Protein AF-0000000080647883 (afdb_homodimer)

Radius of gyration: 35.77 Å; Cα contacts (8 Å, |Δi|>4): 1748; chains: 2; bounding box: 55×111×70 Å

Foldseek 3Di:
DEEEEEAQAEPPRDDDDRHVQVHLLCQLLLVVVYAYEYQYAACPPDDQWDDDSRYIYGHHHFDFPCVVCVVPDDPLLVVVVVVNVVVRRLLRSLVVSLVVCVVPDDGQEYEYEALSNQNNQVCCCPVVVHAYEYEDADAQVLVDPDRDVVSNVSRLVSLVRHLAYEYAAPLVLVVNVVVPRDSVRYHYFHAADDLVLLALVNADPVLLVVVCVVLVADPPAAEEEEADAPDVQQLLVLQLVLVVVLCVLVVRYAYEHEEYYDCLVVNVVSQVVVPSSYHYHHDDDDSNRVSSRLLNHLEYEGAGNAHRAPVVLLSNLSHLFAYEYEDDRRDNSPVLAADPVDPQGQAHYFHSVHSNRSSVRVCVLVVDSVSRNSSSPSSSVCSVVRRHSSRSNVVVVVVSVVSSVVVD/DEEEEEAQAEPPRDDDDSHVQVHLLCQLLLVVVYAYEYQYAACPPDDQWDDDSRYIYGHHHFDFPCVVCVVPDDPLLVVVVVVNVVVRRLLRSLVVSLVVCVVPDDGQEYEYEALSNQNNQVCCCPVVVHAYEYEDADAQVLVDPDRDVVSNVSRLVSLVRHLAYEYAAPLVLVVNVVVPRDSVRYHYFHAAADLVLLALVLADPVLLVVVCVVLVADPPAAEEEEADAPDVQQLLVLQLVLVVVLCVLVVRYAYEHEEYYDCLVVSVVSQVVVPSSYDYHHDDDDSNRVSSRLLNHLEYEGAGNAHRAPRVLLSNLSHLFAYEYEDDRRDNSPVLAADPVDPQGQAHYFHSVHSNRSSVRVCVLVVDSVSRNSSSPSSSVVSVVRHHSSRSSVVVVVVSVVSSVVVD

pLDDT: mean 95.46, std 4.2, range [63.97, 98.81]

Solvent-accessible surface area (backbone atoms only — not comparable to full-atom values): 40647 Å² total; per-residue (Å²): 95,38,36,37,36,24,30,67,34,40,80,91,48,58,88,51,69,63,12,54,45,48,47,51,44,51,53,41,35,22,73,71,67,27,38,36,34,38,35,28,60,31,82,72,83,60,72,46,67,46,75,57,88,49,35,33,39,36,34,33,54,48,61,42,38,59,79,54,45,55,58,45,39,20,71,70,44,64,66,46,54,74,52,38,58,53,50,37,33,47,53,30,19,26,48,51,38,37,53,51,47,66,74,70,46,88,53,60,32,30,32,11,42,30,68,74,10,31,32,22,29,53,21,35,27,72,74,69,66,24,49,27,34,35,33,42,67,62,50,50,68,72,68,36,98,75,51,56,65,46,59,43,47,42,43,53,49,44,60,67,70,29,69,32,29,38,26,36,19,71,39,43,48,51,51,44,37,73,72,66,44,62,62,90,46,54,43,70,44,47,63,50,43,55,60,82,69,40,26,66,85,65,58,53,68,68,59,45,51,48,49,28,61,74,68,71,52,59,88,82,44,44,32,33,33,31,74,49,59,31,41,80,40,41,17,60,64,38,50,60,65,11,42,65,63,34,37,71,78,36,73,50,46,31,39,39,40,34,37,50,53,87,40,46,68,60,52,52,55,55,27,58,74,52,72,68,36,37,46,82,39,66,66,86,66,52,72,70,55,42,50,42,52,53,64,60,29,62,31,34,48,48,28,18,52,42,27,42,35,46,67,61,56,50,50,30,12,33,41,38,25,20,36,34,28,10,55,38,86,41,22,16,36,49,75,72,41,34,32,74,88,46,98,66,27,14,28,33,70,27,49,35,89,32,28,67,44,45,22,50,44,51,45,61,49,68,73,34,70,66,58,33,52,50,14,0,52,40,22,22,56,48,24,74,72,63,34,21,43,69,56,26,31,54,54,45,49,52,50,52,51,53,48,53,60,70,73,106,96,40,36,37,35,26,29,67,34,38,80,91,49,59,88,51,68,62,12,54,46,48,48,50,44,51,52,43,36,21,74,72,67,27,36,37,33,38,36,28,60,32,85,71,84,61,70,46,68,48,76,57,87,51,35,33,39,37,33,35,54,49,60,40,39,60,80,52,44,55,60,42,41,20,71,70,47,64,66,45,56,74,52,38,58,53,50,38,35,45,52,31,19,26,47,51,38,37,52,49,47,66,75,70,45,87,55,61,31,28,32,11,42,31,70,73,10,32,31,24,28,53,22,35,27,72,73,70,66,26,48,27,36,34,34,42,67,62,52,50,67,70,69,37,96,74,51,56,66,47,57,43,49,44,42,52,50,44,60,67,70,29,70,32,30,38,26,36,19,72,40,42,47,50,52,44,38,73,72,67,4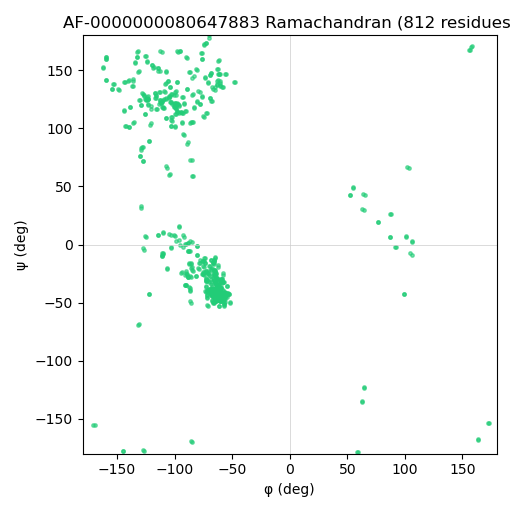5,60,62,92,45,52,44,69,43,49,64,49,43,56,63,83,69,39,27,64,84,66,57,53,68,68,58,44,51,50,49,28,60,75,67,71,53,57,90,83,44,43,32,34,33,29,73,49,60,30,40,80,41,40,16,59,62,38,51,59,64,11,42,64,63,34,38,71,79,36,72,51,45,31,38,40,40,35,36,51,51,87,39,46,67,62,52,52,55,55,27,60,73,53,73,70,35,36,44,81,38,65,66,86,67,53,72,69,54,43,51,42,51,53,64,62,28,62,30,34,47,48,26,19,53,42,27,42,36,49,67,60,54,48,51,32,12,32,40,38,24,18,34,33,27,9,52,38,84,41,22,15,37,50,76,73,41,35,34,74,87,44,97,67,29,14,29,32,69,26,50,33,89,33,27,66,43,45,22,49,43,50,45,61,48,68,73,34,69,67,56,32,50,50,16,1,50,40,23,22,56,48,23,74,72,64,34,20,42,69,56,27,28,53,54,46,50,53,51,52,51,51,48,54,60,70,73,104

Structure (mmCIF, N/CA/C/O backbone):
data_AF-0000000080647883-model_v1
#
loop_
_entity.id
_entity.type
_entity.pdbx_description
1 polymer 'Glycosyl transferase, group 1'
#
loop_
_atom_site.group_PDB
_atom_site.id
_atom_site.type_symbol
_atom_site.label_atom_id
_atom_site.label_alt_id
_atom_site.label_comp_id
_atom_site.label_asym_id
_atom_site.label_entity_id
_atom_site.label_seq_id
_atom_site.pdbx_PDB_ins_code
_atom_site.Cartn_x
_atom_site.Cartn_y
_atom_site.Cartn_z
_atom_site.occupancy
_atom_site.B_iso_or_equiv
_atom_site.auth_seq_id
_atom_site.auth_comp_id
_atom_site.auth_asym_id
_atom_site.auth_atom_id
_atom_site.pdbx_PDB_model_num
ATOM 1 N N . MET A 1 1 ? 20.969 -20.359 5.316 1 95.94 1 MET A N 1
ATOM 2 C CA . MET A 1 1 ? 20.438 -19.062 4.922 1 95.94 1 MET A CA 1
ATOM 3 C C . MET A 1 1 ? 19.016 -18.859 5.453 1 95.94 1 MET A C 1
ATOM 5 O O . MET A 1 1 ? 18.281 -19.828 5.629 1 95.94 1 MET A O 1
ATOM 9 N N . LYS A 1 2 ? 18.719 -17.719 5.812 1 97.31 2 LYS A N 1
ATOM 10 C CA . LYS A 1 2 ? 17.328 -17.312 6.078 1 97.31 2 LYS A CA 1
ATOM 11 C C . LYS A 1 2 ? 16.688 -16.703 4.84 1 97.31 2 LYS A C 1
ATOM 13 O O . LYS A 1 2 ? 17.094 -15.617 4.406 1 97.31 2 LYS A O 1
ATOM 18 N N . ILE A 1 3 ? 15.695 -17.391 4.285 1 98.5 3 ILE A N 1
ATOM 19 C CA . ILE A 1 3 ? 15.164 -17.031 2.975 1 98.5 3 ILE A CA 1
ATOM 20 C C . ILE A 1 3 ? 13.703 -16.625 3.107 1 98.5 3 ILE A C 1
ATOM 22 O O . ILE A 1 3 ? 12.906 -17.328 3.734 1 98.5 3 ILE A O 1
ATOM 26 N N . ALA A 1 4 ? 13.344 -15.469 2.535 1 98.5 4 ALA A N 1
ATOM 27 C CA . ALA A 1 4 ? 11.969 -14.984 2.523 1 98.5 4 ALA A CA 1
ATOM 28 C C . ALA A 1 4 ? 11.297 -15.273 1.183 1 98.5 4 ALA A C 1
ATOM 30 O O . ALA A 1 4 ? 11.727 -14.758 0.145 1 98.5 4 ALA A O 1
ATOM 31 N N . TYR A 1 5 ? 10.273 -16.047 1.249 1 98.25 5 TYR A N 1
ATOM 32 C CA . TYR A 1 5 ? 9.492 -16.359 0.055 1 98.25 5 TYR A CA 1
ATOM 33 C C . TYR A 1 5 ? 8.234 -15.5 -0.009 1 98.25 5 TYR A C 1
ATOM 35 O O . TYR A 1 5 ? 7.426 -15.5 0.924 1 98.25 5 TYR A O 1
ATOM 43 N N . TYR A 1 6 ? 8.094 -14.766 -1.037 1 98.12 6 TYR A N 1
ATOM 44 C CA . TYR A 1 6 ? 6.816 -14.133 -1.368 1 98.12 6 TYR A CA 1
ATOM 45 C C . TYR A 1 6 ? 6.016 -15 -2.334 1 98.12 6 TYR A C 1
ATOM 47 O O . TYR A 1 6 ? 6.289 -15.008 -3.537 1 98.12 6 TYR A O 1
ATOM 55 N N . SER A 1 7 ? 4.984 -15.641 -1.795 1 96.81 7 SER A N 1
ATOM 56 C CA . SER A 1 7 ? 4.18 -16.562 -2.59 1 96.81 7 SER A CA 1
ATOM 57 C C . SER A 1 7 ? 2.693 -16.406 -2.279 1 96.81 7 SER A C 1
ATOM 59 O O . SER A 1 7 ? 2.258 -16.688 -1.161 1 96.81 7 SER A O 1
ATOM 61 N N . LEU A 1 8 ? 1.992 -16.047 -3.295 1 94.81 8 LEU A N 1
ATOM 62 C CA . LEU A 1 8 ? 0.555 -15.898 -3.098 1 94.81 8 LEU A CA 1
ATOM 63 C C . LEU A 1 8 ? -0.084 -17.234 -2.715 1 94.81 8 LEU A C 1
ATOM 65 O O . LEU A 1 8 ? -1.057 -17.266 -1.957 1 94.81 8 LEU A O 1
ATOM 69 N N . GLU A 1 9 ? 0.428 -18.312 -3.254 1 91.06 9 GLU A N 1
ATOM 70 C CA . GLU A 1 9 ? -0.097 -19.641 -2.984 1 91.06 9 GLU A CA 1
ATOM 71 C C . GLU A 1 9 ? 0.803 -20.406 -2.016 1 91.06 9 GLU A C 1
ATOM 73 O O . GLU A 1 9 ? 2.012 -20.516 -2.234 1 91.06 9 GLU A O 1
ATOM 78 N N . PHE A 1 10 ? 0.209 -20.891 -1.009 1 91.88 10 PHE A N 1
ATOM 79 C CA . PHE A 1 10 ? 0.833 -21.781 -0.035 1 91.88 10 PHE A CA 1
ATOM 80 C C . PHE A 1 10 ? -0.221 -22.562 0.73 1 91.88 10 PHE A C 1
ATOM 82 O O . PHE A 1 10 ? -1.3 -22.047 1.027 1 91.88 10 PHE A O 1
ATOM 89 N N . PRO A 1 11 ? 0.106 -23.844 0.989 1 86.5 11 PRO A N 1
ATOM 90 C CA . PRO A 1 11 ? -0.912 -24.625 1.697 1 86.5 11 PRO A CA 1
ATOM 91 C C . PRO A 1 11 ? -1.475 -23.891 2.914 1 86.5 11 PRO A C 1
ATOM 93 O O . PRO A 1 11 ? -0.731 -23.219 3.635 1 86.5 11 PRO A O 1
ATOM 96 N N . PRO A 1 12 ? -2.744 -24.016 3.088 1 85.75 12 PRO A N 1
ATOM 97 C CA . PRO A 1 12 ? -3.715 -24.891 2.428 1 85.75 12 PRO A CA 1
ATOM 98 C C . PRO A 1 12 ? -4.312 -24.266 1.168 1 85.75 12 PRO A C 1
ATOM 100 O O . PRO A 1 12 ? -5.145 -24.891 0.502 1 85.75 12 PRO A O 1
ATOM 103 N N . ARG A 1 13 ? -3.918 -23.109 0.801 1 80.81 13 ARG A N 1
ATOM 104 C CA . ARG A 1 13 ? -4.438 -22.453 -0.391 1 80.81 13 ARG A CA 1
ATOM 105 C C . ARG A 1 13 ? -3.572 -22.75 -1.608 1 80.81 13 ARG A C 1
ATOM 107 O O . ARG A 1 13 ? -2.557 -22.094 -1.838 1 80.81 13 ARG A O 1
ATOM 114 N N . ILE A 1 14 ? -3.949 -23.703 -2.316 1 76.38 14 ILE A N 1
ATOM 115 C CA . ILE A 1 14 ? -3.246 -24.094 -3.531 1 76.38 14 ILE A CA 1
ATOM 116 C C . ILE A 1 14 ? -4.207 -24.062 -4.719 1 76.38 14 ILE A C 1
ATOM 118 O O . ILE A 1 14 ? -5.238 -24.734 -4.715 1 76.38 14 ILE A O 1
ATOM 122 N N . PHE A 1 15 ? -3.844 -23.25 -5.684 1 73.88 15 PHE A N 1
ATOM 123 C CA . PHE A 1 15 ? -4.691 -23.094 -6.859 1 73.88 15 PHE A CA 1
ATOM 124 C C . PHE A 1 15 ? -4.07 -23.797 -8.062 1 73.88 15 PHE A C 1
ATOM 126 O O . PHE A 1 15 ? -4.77 -24.109 -9.039 1 73.88 15 PHE A O 1
ATOM 133 N N . GLY A 1 16 ? -2.795 -24 -7.969 1 77.69 16 GLY A N 1
ATOM 134 C CA . GLY A 1 16 ? -2.111 -24.531 -9.133 1 77.69 16 GLY A CA 1
ATOM 135 C C . GLY A 1 16 ? -0.684 -24.969 -8.844 1 77.69 16 GLY A C 1
ATOM 136 O O . GLY A 1 16 ? -0.372 -25.391 -7.734 1 77.69 16 GLY A O 1
ATOM 137 N N . GLY A 1 17 ? 0.055 -24.953 -9.875 1 83.69 17 GLY A N 1
ATOM 138 C CA . GLY A 1 17 ? 1.419 -25.453 -9.828 1 83.69 17 GLY A CA 1
ATOM 139 C C . GLY A 1 17 ? 2.314 -24.672 -8.898 1 83.69 17 GLY A C 1
ATOM 140 O O . GLY A 1 17 ? 3.234 -25.219 -8.289 1 83.69 17 GLY A O 1
ATOM 141 N N . LEU A 1 18 ? 1.983 -23.375 -8.773 1 87.69 18 LEU A N 1
ATOM 142 C CA . LEU A 1 18 ? 2.803 -22.531 -7.918 1 87.69 18 LEU A CA 1
ATOM 143 C C . LEU A 1 18 ? 2.709 -22.969 -6.461 1 87.69 18 LEU A C 1
ATOM 145 O O . LEU A 1 18 ? 3.711 -22.969 -5.742 1 87.69 18 LEU A O 1
ATOM 149 N N . GLY A 1 19 ? 1.517 -23.281 -6.035 1 89 19 GLY A N 1
ATOM 150 C CA . GLY A 1 19 ? 1.345 -23.766 -4.676 1 89 19 GLY A CA 1
ATOM 151 C C . GLY A 1 19 ? 2.074 -25.062 -4.406 1 89 19 GLY A C 1
ATOM 152 O O . GLY A 1 19 ? 2.676 -25.25 -3.346 1 89 19 GLY A O 1
ATOM 153 N N . VAL A 1 20 ? 2.021 -25.969 -5.375 1 86.56 20 VAL A N 1
ATOM 154 C CA . VAL A 1 20 ? 2.717 -27.25 -5.273 1 86.56 20 VAL A CA 1
ATOM 155 C C . VAL A 1 20 ? 4.223 -27.016 -5.188 1 86.56 20 VAL A C 1
ATOM 157 O O . VAL A 1 20 ? 4.906 -27.609 -4.348 1 86.56 20 VAL A O 1
ATOM 160 N N . TYR A 1 21 ? 4.625 -26.125 -6.039 1 92.88 21 TYR A N 1
ATOM 161 C CA . TYR A 1 21 ? 6.047 -25.797 -6.031 1 92.88 21 TYR A CA 1
ATOM 162 C C . TYR A 1 21 ? 6.461 -25.219 -4.688 1 92.88 21 TYR A C 1
ATOM 164 O O . TYR A 1 21 ? 7.43 -25.672 -4.078 1 92.88 21 TYR A O 1
ATOM 172 N N . ALA A 1 22 ? 5.75 -24.203 -4.266 1 93.81 22 ALA A N 1
ATOM 173 C CA . ALA A 1 22 ? 6.094 -23.516 -3.025 1 93.81 22 ALA A CA 1
ATOM 174 C C . ALA A 1 22 ? 6.137 -24.484 -1.849 1 93.81 22 ALA A C 1
ATOM 176 O O . ALA A 1 22 ? 7.043 -24.422 -1.013 1 93.81 22 ALA A O 1
ATOM 177 N N . ASP A 1 23 ? 5.203 -25.375 -1.818 1 91.94 23 ASP A N 1
ATOM 178 C CA . ASP A 1 23 ? 5.125 -26.359 -0.746 1 91.94 23 ASP A CA 1
ATOM 179 C C . ASP A 1 23 ? 6.316 -27.312 -0.797 1 91.94 23 ASP A C 1
ATOM 181 O O . ASP A 1 23 ? 7.031 -27.484 0.194 1 91.94 23 ASP A O 1
ATOM 185 N N . SER A 1 24 ? 6.594 -27.859 -1.906 1 93.25 24 SER A N 1
ATOM 186 C CA . SER A 1 24 ? 7.602 -28.906 -2.061 1 93.25 24 SER A CA 1
ATOM 187 C C . SER A 1 24 ? 9.008 -28.344 -1.921 1 93.25 24 SER A C 1
ATOM 189 O O . SER A 1 24 ? 9.844 -28.906 -1.21 1 93.25 24 SER A O 1
ATOM 191 N N . ILE A 1 25 ? 9.203 -27.234 -2.578 1 96.06 25 ILE A N 1
ATOM 192 C CA . ILE A 1 25 ? 10.547 -26.672 -2.592 1 96.06 25 ILE A CA 1
ATOM 193 C C . ILE A 1 25 ? 10.922 -26.188 -1.192 1 96.06 25 ILE A C 1
ATOM 195 O O . ILE A 1 25 ? 12.078 -26.328 -0.772 1 96.06 25 ILE A O 1
ATOM 199 N N . SER A 1 26 ? 9.969 -25.562 -0.48 1 96.62 26 SER A N 1
ATOM 200 C CA . SER A 1 26 ? 10.234 -25.094 0.874 1 96.62 26 SER A CA 1
ATOM 201 C C . SER A 1 26 ? 10.609 -26.25 1.799 1 96.62 26 SER A C 1
ATOM 203 O O . SER A 1 26 ? 11.539 -26.125 2.594 1 96.62 26 SER A O 1
ATOM 205 N N . LYS A 1 27 ? 9.938 -27.375 1.676 1 95.56 27 LYS A N 1
ATOM 206 C CA . LYS A 1 27 ? 10.203 -28.547 2.508 1 95.56 27 LYS A CA 1
ATOM 207 C C . LYS A 1 27 ? 11.586 -29.109 2.221 1 95.56 27 LYS A C 1
ATOM 209 O O . LYS A 1 27 ? 12.336 -29.438 3.146 1 95.56 27 LYS A O 1
ATOM 214 N N . GLU A 1 28 ? 11.867 -29.203 0.955 1 96.5 28 GLU A N 1
ATOM 215 C CA . GLU A 1 28 ? 13.156 -29.766 0.562 1 96.5 28 GLU A CA 1
ATOM 216 C C . GLU A 1 28 ? 14.305 -28.859 1.006 1 96.5 28 GLU A C 1
ATOM 218 O O . GLU A 1 28 ? 15.336 -29.344 1.482 1 96.5 28 GLU A O 1
ATOM 223 N N . LEU A 1 29 ? 14.164 -27.531 0.834 1 97.69 29 LEU A N 1
ATOM 224 C CA . LEU A 1 29 ? 15.203 -26.594 1.242 1 97.69 29 LEU A CA 1
ATOM 225 C C . LEU A 1 29 ? 15.383 -26.609 2.756 1 97.69 29 LEU A C 1
ATOM 227 O O . LEU A 1 29 ? 16.516 -26.516 3.25 1 97.69 29 LEU A O 1
ATOM 231 N N . ALA A 1 30 ? 14.266 -26.719 3.465 1 97.5 30 ALA A N 1
ATOM 232 C CA . ALA A 1 30 ? 14.352 -26.844 4.918 1 97.5 30 ALA A CA 1
ATOM 233 C C . ALA A 1 30 ? 15.125 -28.094 5.32 1 97.5 30 ALA A C 1
ATOM 235 O O . ALA A 1 30 ? 15.922 -28.062 6.262 1 97.5 30 ALA A O 1
ATOM 236 N N . SER A 1 31 ? 14.891 -29.172 4.625 1 96.12 31 SER A N 1
ATOM 237 C CA . SER A 1 31 ? 15.578 -30.422 4.898 1 96.12 31 SER A CA 1
ATOM 238 C C . SER A 1 31 ? 17.078 -30.297 4.629 1 96.12 31 SER A C 1
ATOM 240 O O . SER A 1 31 ? 17.875 -31.047 5.195 1 96.12 31 SER A O 1
ATOM 242 N N . LEU A 1 32 ? 17.391 -29.391 3.752 1 97.12 32 LEU A N 1
ATOM 243 C CA . LEU A 1 32 ? 18.797 -29.125 3.443 1 97.12 32 LEU A CA 1
ATOM 244 C C . LEU A 1 32 ? 19.406 -28.141 4.434 1 97.12 32 LEU A C 1
ATOM 246 O O . LEU A 1 32 ? 20.5 -27.641 4.219 1 97.12 32 LEU A O 1
ATOM 250 N N . GLY A 1 33 ? 18.641 -27.703 5.434 1 97.12 33 GLY A N 1
ATOM 251 C CA . GLY A 1 33 ? 19.172 -26.906 6.527 1 97.12 33 GLY A CA 1
ATOM 252 C C . GLY A 1 33 ? 18.875 -25.422 6.387 1 97.12 33 GLY A C 1
ATOM 253 O O . GLY A 1 33 ? 19.375 -24.609 7.152 1 97.12 33 GLY A O 1
ATOM 254 N N . GLN A 1 34 ? 18.062 -25 5.414 1 97.81 34 GLN A N 1
ATOM 255 C CA . GLN A 1 34 ? 17.703 -23.594 5.23 1 97.81 34 GLN A CA 1
ATOM 256 C C . GLN A 1 34 ? 16.5 -23.219 6.078 1 97.81 34 GLN A C 1
ATOM 258 O O . GLN A 1 34 ? 15.68 -24.062 6.418 1 97.81 34 GLN A O 1
ATOM 263 N N . GLU A 1 35 ? 16.469 -22.016 6.488 1 97.94 35 GLU A N 1
ATOM 264 C CA . GLU A 1 35 ? 15.289 -21.453 7.152 1 97.94 35 GLU A CA 1
ATOM 265 C C . GLU A 1 35 ? 14.414 -20.688 6.164 1 97.94 35 GLU A C 1
ATOM 267 O O . GLU A 1 35 ? 14.844 -19.672 5.605 1 97.94 35 GLU A O 1
ATOM 272 N N . ILE A 1 36 ? 13.195 -21.172 6.039 1 98.12 36 ILE A N 1
ATOM 273 C CA . ILE A 1 36 ? 12.32 -20.594 5.031 1 98.12 36 ILE A CA 1
ATOM 274 C C . ILE A 1 36 ? 11.164 -19.859 5.715 1 98.12 36 ILE A C 1
ATOM 276 O O . ILE A 1 36 ? 10.492 -20.406 6.586 1 98.12 36 ILE A O 1
ATOM 280 N N . SER A 1 37 ? 10.961 -18.609 5.43 1 98.38 37 SER A N 1
ATOM 281 C CA . SER A 1 37 ? 9.773 -17.859 5.816 1 98.38 37 SER A CA 1
ATOM 282 C C . SER A 1 37 ? 8.898 -17.547 4.605 1 98.38 37 SER A C 1
ATOM 284 O O . SER A 1 37 ? 9.344 -16.844 3.684 1 98.38 37 SER A O 1
ATOM 286 N N . VAL A 1 38 ? 7.723 -18.062 4.629 1 98.12 38 VAL A N 1
ATOM 287 C CA . VAL A 1 38 ? 6.809 -17.844 3.518 1 98.12 38 VAL A CA 1
ATOM 288 C C . VAL A 1 38 ? 5.828 -16.719 3.879 1 98.12 38 VAL A C 1
ATOM 290 O O . VAL A 1 38 ? 5.086 -16.828 4.855 1 98.12 38 VAL A O 1
ATOM 293 N N . PHE A 1 39 ? 5.879 -15.656 3.16 1 97.94 39 PHE A N 1
ATOM 294 C CA . PHE A 1 39 ? 4.891 -14.586 3.264 1 97.94 39 PHE A CA 1
ATOM 295 C C . PHE A 1 39 ? 3.793 -14.766 2.221 1 97.94 39 PHE A C 1
ATOM 297 O O . PHE A 1 39 ? 4.055 -14.711 1.019 1 97.94 39 PHE A O 1
ATOM 304 N N . THR A 1 40 ? 2.613 -15.031 2.691 1 97.12 40 THR A N 1
ATOM 305 C CA . THR A 1 40 ? 1.485 -15.297 1.805 1 97.12 40 THR A CA 1
ATOM 306 C C . THR A 1 40 ? 0.261 -14.492 2.227 1 97.12 40 THR A C 1
ATOM 308 O O . THR A 1 40 ? 0.271 -13.844 3.273 1 97.12 40 THR A O 1
ATOM 311 N N . MET A 1 41 ? -0.705 -14.445 1.315 1 96 41 MET A N 1
ATOM 312 C CA . MET A 1 41 ? -1.92 -13.68 1.594 1 96 41 MET A CA 1
ATOM 313 C C . MET A 1 41 ? -2.875 -14.484 2.469 1 96 41 MET A C 1
ATOM 315 O O . MET A 1 41 ? -3.219 -15.625 2.141 1 96 41 MET A O 1
ATOM 319 N N . GLY A 1 42 ? -3.238 -13.906 3.629 1 94 42 GLY A N 1
ATOM 320 C CA . GLY A 1 42 ? -4.223 -14.523 4.5 1 94 42 GLY A CA 1
ATOM 321 C C . GLY A 1 42 ? -5.629 -14 4.281 1 94 42 GLY A C 1
ATOM 322 O O . GLY A 1 42 ? -5.832 -13.055 3.521 1 94 42 GLY A O 1
ATOM 323 N N . ASP A 1 43 ? -6.586 -14.742 4.848 1 89.81 43 ASP A N 1
ATOM 324 C CA . ASP A 1 43 ? -7.973 -14.281 4.816 1 89.81 43 ASP A CA 1
ATOM 325 C C . ASP A 1 43 ? -8.555 -14.211 6.227 1 89.81 43 ASP A C 1
ATOM 327 O O . ASP A 1 43 ? -9.773 -14.094 6.395 1 89.81 43 ASP A O 1
ATOM 331 N N . GLY A 1 44 ? -7.762 -14.414 7.16 1 87.62 44 GLY A N 1
ATOM 332 C CA . GLY A 1 44 ? -8.18 -14.305 8.547 1 87.62 44 GLY A CA 1
ATOM 333 C C . GLY A 1 44 ? -8.648 -15.625 9.133 1 87.62 44 GLY A C 1
ATOM 334 O O . GLY A 1 44 ? -8.883 -15.727 10.344 1 87.62 44 GLY A O 1
ATOM 335 N N . SER A 1 45 ? -8.664 -16.656 8.375 1 88.56 45 SER A N 1
ATOM 336 C CA . SER A 1 45 ? -9.211 -17.938 8.82 1 88.56 45 SER A CA 1
ATOM 337 C C . SER A 1 45 ? -8.141 -18.797 9.492 1 88.56 45 SER A C 1
ATOM 339 O O . SER A 1 45 ? -8.461 -19.688 10.289 1 88.56 45 SER A O 1
ATOM 341 N N . LEU A 1 46 ? -6.914 -18.562 9.148 1 91.38 46 LEU A N 1
ATOM 342 C CA . LEU A 1 46 ? -5.793 -19.312 9.719 1 91.38 46 LEU A CA 1
ATOM 343 C C . LEU A 1 46 ? -4.926 -18.406 10.594 1 91.38 46 LEU A C 1
ATOM 345 O O . LEU A 1 46 ? -5.055 -17.172 10.539 1 91.38 46 LEU A O 1
ATOM 349 N N . LYS A 1 47 ? -4.062 -19.047 11.359 1 92.5 47 LYS A N 1
ATOM 350 C CA . LYS A 1 47 ? -3.143 -18.281 12.188 1 92.5 47 LYS A CA 1
ATOM 351 C C . LYS A 1 47 ? -2.248 -17.391 11.336 1 92.5 47 LYS A C 1
ATOM 353 O O . LYS A 1 47 ? -1.79 -17.797 10.266 1 92.5 47 LYS A O 1
ATOM 358 N N . ARG A 1 48 ? -2.098 -16.219 11.781 1 93.31 48 ARG A N 1
ATOM 359 C CA . ARG A 1 48 ? -1.262 -15.273 11.062 1 93.31 48 ARG A CA 1
ATOM 360 C C . ARG A 1 48 ? 0.176 -15.773 10.961 1 93.31 48 ARG A C 1
ATOM 362 O O . ARG A 1 48 ? 0.848 -15.547 9.953 1 93.31 48 ARG A O 1
ATOM 369 N N . ARG A 1 49 ? 0.667 -16.359 12.023 1 94.62 49 ARG A N 1
ATOM 370 C CA . ARG A 1 49 ? 2.027 -16.891 12.062 1 94.62 49 ARG A CA 1
ATOM 371 C C . ARG A 1 49 ? 2.039 -18.344 12.523 1 94.62 49 ARG A C 1
ATOM 373 O O . ARG A 1 49 ? 1.383 -18.688 13.508 1 94.62 49 ARG A O 1
ATOM 380 N N . GLU A 1 50 ? 2.725 -19.141 11.742 1 95.12 50 GLU A N 1
ATOM 381 C CA . GLU A 1 50 ? 2.91 -20.547 12.07 1 95.12 50 GLU A CA 1
ATOM 382 C C . GLU A 1 50 ? 4.332 -21 11.75 1 95.12 50 GLU A C 1
ATOM 384 O O . GLU A 1 50 ? 4.934 -20.547 10.781 1 95.12 50 GLU A O 1
ATOM 389 N N . LYS A 1 51 ? 4.852 -21.828 12.609 1 94.19 51 LYS A N 1
ATOM 390 C CA . LYS A 1 51 ? 6.188 -22.375 12.375 1 94.19 51 LYS A CA 1
ATOM 391 C C . LYS A 1 51 ? 6.195 -23.906 12.547 1 94.19 51 LYS A C 1
ATOM 393 O O . LYS A 1 51 ? 5.652 -24.422 13.523 1 94.19 51 LYS A O 1
ATOM 398 N N . ALA A 1 52 ? 6.66 -24.578 11.477 1 87.75 52 ALA A N 1
ATOM 399 C CA . ALA A 1 52 ? 6.824 -26.016 11.547 1 87.75 52 ALA A CA 1
ATOM 400 C C . ALA A 1 52 ? 7.984 -26.484 10.672 1 87.75 52 ALA A C 1
ATOM 402 O O . ALA A 1 52 ? 8.078 -26.109 9.508 1 87.75 52 ALA A O 1
ATOM 403 N N . ARG A 1 53 ? 8.852 -27.328 11.156 1 88.56 53 ARG A N 1
ATOM 404 C CA . ARG A 1 53 ? 9.891 -28.062 10.445 1 88.56 53 ARG A CA 1
ATOM 405 C C . ARG A 1 53 ? 10.758 -27.125 9.609 1 88.56 53 ARG A C 1
ATOM 407 O O . ARG A 1 53 ? 10.969 -27.359 8.422 1 88.56 53 ARG A O 1
ATOM 414 N N . GLY A 1 54 ? 11.117 -25.984 10.164 1 91.94 54 GLY A N 1
ATOM 415 C CA . GLY A 1 54 ? 12.039 -25.062 9.508 1 91.94 54 GLY A CA 1
ATOM 416 C C . GLY A 1 54 ? 11.344 -24.094 8.578 1 91.94 54 GLY A C 1
ATOM 417 O O . GLY A 1 54 ? 12 -23.297 7.902 1 91.94 54 GLY A O 1
ATOM 418 N N . ILE A 1 55 ? 10.031 -24.094 8.555 1 97.12 55 ILE A N 1
ATOM 419 C CA . ILE A 1 55 ? 9.242 -23.219 7.695 1 97.12 55 ILE A CA 1
ATOM 420 C C . ILE A 1 55 ? 8.336 -22.328 8.547 1 97.12 55 ILE A C 1
ATOM 422 O O . ILE A 1 55 ? 7.547 -22.828 9.352 1 97.12 55 ILE A O 1
ATOM 426 N N . SER A 1 56 ? 8.539 -21.078 8.484 1 97.69 56 SER A N 1
ATOM 427 C CA . SER A 1 56 ? 7.641 -20.109 9.094 1 97.69 56 SER A CA 1
ATOM 428 C C . SER A 1 56 ? 6.688 -19.516 8.062 1 97.69 56 SER A C 1
ATOM 430 O O . SER A 1 56 ? 7.113 -19.078 6.988 1 97.69 56 SER A O 1
ATOM 432 N N . VAL A 1 57 ? 5.438 -19.562 8.375 1 97.38 57 VAL A N 1
ATOM 433 C CA . VAL A 1 57 ? 4.441 -19.031 7.449 1 97.38 57 VAL A CA 1
ATOM 434 C C . VAL A 1 57 ? 3.83 -17.766 8.031 1 97.38 57 VAL A C 1
ATOM 436 O O . VAL A 1 57 ? 3.354 -17.75 9.164 1 97.38 57 VAL A O 1
ATOM 439 N N . PHE A 1 58 ? 3.91 -16.703 7.324 1 97.31 58 PHE A N 1
ATOM 440 C CA . PHE A 1 58 ? 3.273 -15.438 7.637 1 97.31 58 PHE A CA 1
ATOM 441 C C . PHE A 1 58 ? 2.094 -15.18 6.707 1 97.31 58 PHE A C 1
ATOM 443 O O . PHE A 1 58 ? 2.277 -14.961 5.508 1 97.31 58 PHE A O 1
ATOM 450 N N . ARG A 1 59 ? 0.919 -15.266 7.25 1 96.69 59 ARG A N 1
ATOM 451 C CA . ARG A 1 59 ? -0.29 -15.008 6.477 1 96.69 59 ARG A CA 1
ATOM 452 C C . ARG A 1 59 ? -0.812 -13.594 6.727 1 96.69 59 ARG A C 1
ATOM 454 O O . ARG A 1 59 ? -1.464 -13.344 7.738 1 96.69 59 ARG A O 1
ATOM 461 N N . GLU A 1 60 ? -0.56 -12.695 5.801 1 95.88 60 GLU A N 1
ATOM 462 C CA . GLU A 1 60 ? -0.979 -11.305 5.945 1 95.88 60 GLU A CA 1
ATOM 463 C C . GLU A 1 60 ? -2.363 -11.078 5.344 1 95.88 60 GLU A C 1
ATOM 465 O O . GLU A 1 60 ? -2.549 -11.227 4.133 1 95.88 60 GLU A O 1
ATOM 470 N N . THR A 1 61 ? -3.299 -10.758 6.148 1 95.94 61 THR A N 1
ATOM 471 C CA . THR A 1 61 ? -4.637 -10.438 5.664 1 95.94 61 THR A CA 1
ATOM 472 C C . THR A 1 61 ? -4.676 -9.023 5.086 1 95.94 61 THR A C 1
ATOM 474 O O . THR A 1 61 ? -4.398 -8.055 5.793 1 95.94 61 THR A O 1
ATOM 477 N N . PRO A 1 62 ? -5.023 -8.906 3.844 1 97.12 62 PRO A N 1
ATOM 478 C CA . PRO A 1 62 ? -5.023 -7.586 3.207 1 97.12 62 PRO A CA 1
ATOM 479 C C . PRO A 1 62 ? -5.984 -6.605 3.879 1 97.12 62 PRO A C 1
ATOM 481 O O . PRO A 1 62 ? -7.016 -7.016 4.414 1 97.12 62 PRO A O 1
ATOM 484 N N . ALA A 1 63 ? -5.656 -5.363 3.904 1 96.69 63 ALA A N 1
ATOM 485 C CA . ALA A 1 63 ? -6.48 -4.203 4.223 1 96.69 63 ALA A CA 1
ATOM 486 C C . ALA A 1 63 ? -6.391 -3.148 3.123 1 96.69 63 ALA A C 1
ATOM 488 O O . ALA A 1 63 ? -5.848 -2.062 3.34 1 96.69 63 ALA A O 1
ATOM 489 N N . PRO A 1 64 ? -6.992 -3.438 1.994 1 97.62 64 PRO A N 1
ATOM 490 C CA . PRO A 1 64 ? -6.773 -2.613 0.804 1 97.62 64 PRO A CA 1
ATOM 491 C C . PRO A 1 64 ? -7.258 -1.176 0.985 1 97.62 64 PRO A C 1
ATOM 493 O O . PRO A 1 64 ? -8.297 -0.944 1.607 1 97.62 64 PRO A O 1
ATOM 496 N N . MET A 1 65 ? -6.504 -0.243 0.457 1 98 65 MET A N 1
ATOM 497 C CA . MET A 1 65 ? -6.836 1.178 0.51 1 98 65 MET A CA 1
ATOM 498 C C . MET A 1 65 ? -7.367 1.661 -0.835 1 98 65 MET A C 1
ATOM 500 O O . MET A 1 65 ? -6.871 2.645 -1.386 1 98 65 MET A O 1
ATOM 504 N N . ARG A 1 66 ? -8.445 1.082 -1.258 1 96.56 66 ARG A N 1
ATOM 505 C CA . ARG A 1 66 ? -8.992 1.334 -2.584 1 96.56 66 ARG A CA 1
ATOM 506 C C . ARG A 1 66 ? -9.281 2.818 -2.787 1 96.56 66 ARG A C 1
ATOM 508 O O . ARG A 1 66 ? -8.812 3.42 -3.756 1 96.56 66 ARG A O 1
ATOM 515 N N . ASP A 1 67 ? -10.031 3.41 -1.858 1 97.38 67 ASP A N 1
ATOM 516 C CA . ASP A 1 67 ? -10.438 4.809 -1.979 1 97.38 67 ASP A CA 1
ATOM 517 C C . ASP A 1 67 ? -9.227 5.738 -1.925 1 97.38 67 ASP A C 1
ATOM 519 O O . ASP A 1 67 ? -9.211 6.785 -2.574 1 97.38 67 ASP A O 1
ATOM 523 N N . GLY A 1 68 ? -8.211 5.375 -1.163 1 97.62 68 GLY A N 1
ATOM 524 C CA . GLY A 1 68 ? -7.016 6.184 -1.015 1 97.62 68 GLY A CA 1
ATOM 525 C C . GLY A 1 68 ? -6.129 6.172 -2.246 1 97.62 68 GLY A C 1
ATOM 526 O O . GLY A 1 68 ? -5.434 7.148 -2.529 1 97.62 68 GLY A O 1
ATOM 527 N N . TRP A 1 69 ? -6.164 5.09 -2.996 1 97.44 69 TRP A N 1
ATOM 528 C CA . TRP A 1 69 ? -5.285 4.922 -4.148 1 97.44 69 TRP A CA 1
ATOM 529 C C . TRP A 1 69 ? -5.98 5.379 -5.43 1 97.44 69 TRP A C 1
ATOM 531 O O . TRP A 1 69 ? -5.316 5.727 -6.41 1 97.44 69 TRP A O 1
ATOM 541 N N . GLU A 1 70 ? -7.246 5.387 -5.492 1 96.94 70 GLU A N 1
ATOM 542 C CA . GLU A 1 70 ? -8.039 5.543 -6.707 1 96.94 70 GLU A CA 1
ATOM 543 C C . GLU A 1 70 ? -7.637 6.805 -7.465 1 96.94 70 GLU A C 1
ATOM 545 O O . GLU A 1 70 ? -7.48 6.777 -8.688 1 96.94 70 GLU A O 1
ATOM 550 N N . PRO A 1 71 ? -7.379 7.973 -6.793 1 98 71 PRO A N 1
ATOM 551 C CA . PRO A 1 71 ? -7.039 9.18 -7.547 1 98 71 PRO A CA 1
ATOM 552 C C . PRO A 1 71 ? -5.68 9.086 -8.234 1 98 71 PRO A C 1
ATOM 554 O O . PRO A 1 71 ? -5.367 9.898 -9.109 1 98 71 PRO A O 1
ATOM 557 N N . PHE A 1 72 ? -4.902 8.141 -7.891 1 98.44 72 PHE A N 1
ATOM 558 C CA . PHE A 1 72 ? -3.506 8.164 -8.305 1 98.44 72 PHE A CA 1
ATOM 559 C C . PHE A 1 72 ? -3.223 7.062 -9.32 1 98.44 72 PHE A C 1
ATOM 561 O O . PHE A 1 72 ? -2.139 7.012 -9.906 1 98.44 72 PHE A O 1
ATOM 568 N N . ILE A 1 73 ? -4.141 6.129 -9.562 1 98.19 73 ILE A N 1
ATOM 569 C CA . ILE A 1 73 ? -3.91 5.016 -10.477 1 98.19 73 ILE A CA 1
ATOM 570 C C . ILE A 1 73 ? -4.352 5.41 -11.883 1 98.19 73 ILE A C 1
ATOM 572 O O . ILE A 1 73 ? -5.098 6.375 -12.062 1 98.19 73 ILE A O 1
ATOM 576 N N . SER A 1 74 ? -3.891 4.715 -12.914 1 98.31 74 SER A N 1
ATOM 577 C CA . SER A 1 74 ? -4.16 5.031 -14.312 1 98.31 74 SER A CA 1
ATOM 578 C C . SER A 1 74 ? -5.57 4.609 -14.711 1 98.31 74 SER A C 1
ATOM 580 O O . SER A 1 74 ? -6.188 3.775 -14.039 1 98.31 74 SER A O 1
ATOM 582 N N . ASP A 1 75 ? -6.051 5.199 -15.781 1 97.06 75 ASP A N 1
ATOM 583 C CA . ASP A 1 75 ? -7.336 4.785 -16.344 1 97.06 75 ASP A CA 1
ATOM 584 C C . ASP A 1 75 ? -7.309 3.312 -16.75 1 97.06 75 ASP A C 1
ATOM 586 O O . ASP A 1 75 ? -8.32 2.613 -16.609 1 97.06 75 ASP A O 1
ATOM 590 N N . ARG A 1 76 ? -6.223 2.879 -17.234 1 96.88 76 ARG A N 1
ATOM 591 C CA . ARG A 1 76 ? -6.07 1.48 -17.609 1 96.88 76 ARG A CA 1
ATOM 592 C C . ARG A 1 76 ? -6.238 0.56 -16.406 1 96.88 76 ARG A C 1
ATOM 594 O O . ARG A 1 76 ? -6.875 -0.492 -16.516 1 96.88 76 ARG A O 1
ATOM 601 N N . THR A 1 77 ? -5.598 0.923 -15.312 1 98.12 77 THR A N 1
ATOM 602 C CA . THR A 1 77 ? -5.746 0.144 -14.086 1 98.12 77 THR A CA 1
ATOM 603 C C . THR A 1 77 ? -7.207 0.107 -13.648 1 98.12 77 THR A C 1
ATOM 605 O O . THR A 1 77 ? -7.723 -0.951 -13.273 1 98.12 77 THR A O 1
ATOM 608 N N . ARG A 1 78 ? -7.879 1.237 -13.688 1 95.44 78 ARG A N 1
ATOM 609 C CA . ARG A 1 78 ? -9.281 1.327 -13.305 1 95.44 78 ARG A CA 1
ATOM 610 C C . ARG A 1 78 ? -10.148 0.426 -14.18 1 95.44 78 ARG A C 1
ATOM 612 O O . ARG A 1 78 ? -11.164 -0.101 -13.727 1 95.44 78 ARG A O 1
ATOM 619 N N . ALA A 1 79 ? -9.727 0.223 -15.367 1 95 79 ALA A N 1
ATOM 620 C CA . ALA A 1 79 ? -10.508 -0.509 -16.359 1 95 79 ALA A CA 1
ATOM 621 C C . ALA A 1 79 ? -10.383 -2.016 -16.156 1 95 79 ALA A C 1
ATOM 623 O O . ALA A 1 79 ? -11.008 -2.801 -16.875 1 95 79 ALA A O 1
ATOM 624 N N . TRP A 1 80 ? -9.578 -2.41 -15.141 1 94.06 80 TRP A N 1
ATOM 625 C CA . TRP A 1 80 ? -9.445 -3.836 -14.852 1 94.06 80 TRP A CA 1
ATOM 626 C C . TRP A 1 80 ? -10.766 -4.414 -14.359 1 94.06 80 TRP A C 1
ATOM 628 O O . TRP A 1 80 ? -10.922 -5.637 -14.273 1 94.06 80 TRP A O 1
ATOM 638 N N . GLY A 1 81 ? -11.742 -3.572 -13.969 1 88.88 81 GLY A N 1
ATOM 639 C CA . GLY A 1 81 ? -12.992 -4.062 -13.406 1 88.88 81 GLY A CA 1
ATOM 640 C C . GLY A 1 81 ? -12.805 -4.773 -12.078 1 88.88 81 GLY A C 1
ATOM 641 O O . GLY A 1 81 ? -12.172 -4.238 -11.164 1 88.88 81 GLY A O 1
ATOM 642 N N . GLU A 1 82 ? -13.211 -5.949 -11.953 1 87.38 82 GLU A N 1
ATOM 643 C CA . GLU A 1 82 ? -13.062 -6.719 -10.719 1 87.38 82 GLU A CA 1
ATOM 644 C C . GLU A 1 82 ? -11.594 -7.047 -10.445 1 87.38 82 GLU A C 1
ATOM 646 O O . GLU A 1 82 ? -11.211 -7.285 -9.297 1 87.38 82 GLU A O 1
ATOM 651 N N . GLY A 1 83 ? -10.836 -6.996 -11.469 1 93.25 83 GLY A N 1
ATOM 652 C CA . GLY A 1 83 ? -9.414 -7.27 -11.336 1 93.25 83 GLY A CA 1
ATOM 653 C C . GLY A 1 83 ? -8.688 -6.238 -10.5 1 93.25 83 GLY A C 1
ATOM 654 O O . GLY A 1 83 ? -7.645 -6.531 -9.906 1 93.25 83 GLY A O 1
ATOM 655 N N . VAL A 1 84 ? -9.266 -5.082 -10.398 1 94.75 84 VAL A N 1
ATOM 656 C CA . VAL A 1 84 ? -8.602 -4.016 -9.656 1 94.75 84 VAL A CA 1
ATOM 657 C C . VAL A 1 84 ? -8.672 -4.312 -8.156 1 94.75 84 VAL A C 1
ATOM 659 O O . VAL A 1 84 ? -7.742 -3.998 -7.41 1 94.75 84 VAL A O 1
ATOM 662 N N . ASP A 1 85 ? -9.781 -4.887 -7.703 1 95.38 85 ASP A N 1
ATOM 663 C CA . ASP A 1 85 ? -9.898 -5.27 -6.301 1 95.38 85 ASP A CA 1
ATOM 664 C C . ASP A 1 85 ? -8.852 -6.309 -5.918 1 95.38 85 ASP A C 1
ATOM 666 O O . ASP A 1 85 ? -8.266 -6.234 -4.836 1 95.38 85 ASP A O 1
ATOM 670 N N . PHE A 1 86 ? -8.656 -7.258 -6.836 1 95.88 86 PHE A N 1
ATOM 671 C CA . PHE A 1 86 ? -7.605 -8.242 -6.609 1 95.88 86 PHE A CA 1
ATOM 672 C C . PHE A 1 86 ? -6.242 -7.57 -6.516 1 95.88 86 PHE A C 1
ATOM 674 O O . PHE A 1 86 ? -5.434 -7.914 -5.652 1 95.88 86 PHE A O 1
ATOM 681 N N . LEU A 1 87 ? -6.004 -6.621 -7.426 1 97.81 87 LEU A N 1
ATOM 682 C CA . LEU A 1 87 ? -4.742 -5.895 -7.434 1 97.81 87 LEU A CA 1
ATOM 683 C C . LEU A 1 87 ? -4.512 -5.188 -6.102 1 97.81 87 LEU A C 1
ATOM 685 O O . LEU A 1 87 ? -3.414 -5.246 -5.543 1 97.81 87 LEU A O 1
ATOM 689 N N . PHE A 1 88 ? -5.551 -4.527 -5.559 1 97.81 88 PHE A N 1
ATOM 690 C CA . PHE A 1 88 ? -5.426 -3.812 -4.293 1 97.81 88 PHE A CA 1
ATOM 691 C C . PHE A 1 88 ? -5.152 -4.781 -3.148 1 97.81 88 PHE A C 1
ATOM 693 O O . PHE A 1 88 ? -4.355 -4.484 -2.256 1 97.81 88 PHE A O 1
ATOM 700 N N . ASP A 1 89 ? -5.793 -5.902 -3.16 1 97.56 89 ASP A N 1
ATOM 701 C CA . ASP A 1 89 ? -5.535 -6.926 -2.152 1 97.56 89 ASP A CA 1
ATOM 702 C C . ASP A 1 89 ? -4.094 -7.43 -2.238 1 97.56 89 ASP A C 1
ATOM 704 O O . ASP A 1 89 ? -3.422 -7.582 -1.215 1 97.56 89 ASP A O 1
ATOM 708 N N . LEU A 1 90 ? -3.719 -7.691 -3.475 1 97.81 90 LEU A N 1
ATOM 709 C CA . LEU A 1 90 ? -2.377 -8.203 -3.729 1 97.81 90 LEU A CA 1
ATOM 710 C C . LEU A 1 90 ? -1.319 -7.227 -3.223 1 97.81 90 LEU A C 1
ATOM 712 O O . LEU A 1 90 ? -0.372 -7.633 -2.545 1 97.81 90 LEU A O 1
ATOM 716 N N . LEU A 1 91 ? -1.495 -5.953 -3.549 1 98.31 91 LEU A N 1
ATOM 717 C CA . LEU A 1 91 ? -0.509 -4.949 -3.166 1 98.31 91 LEU A CA 1
ATOM 718 C C . LEU A 1 91 ? -0.566 -4.676 -1.666 1 98.31 91 LEU A C 1
ATOM 720 O O . LEU A 1 91 ? 0.459 -4.395 -1.042 1 98.31 91 LEU A O 1
ATOM 724 N N . SER A 1 92 ? -1.777 -4.812 -1.056 1 98.25 92 SER A N 1
ATOM 725 C CA . SER A 1 92 ? -1.927 -4.691 0.391 1 98.25 92 SER A CA 1
ATOM 726 C C . SER A 1 92 ? -1.165 -5.793 1.12 1 98.25 92 SER A C 1
ATOM 728 O O . SER A 1 92 ? -0.395 -5.516 2.041 1 98.25 92 SER A O 1
ATOM 730 N N . TYR A 1 93 ? -1.333 -7.051 0.699 1 97.31 93 TYR A N 1
ATOM 731 C CA . TYR A 1 93 ? -0.631 -8.148 1.359 1 97.31 93 TYR A CA 1
ATOM 732 C C . TYR A 1 93 ? 0.877 -8.008 1.191 1 97.31 93 TYR A C 1
ATOM 734 O O . TYR A 1 93 ? 1.639 -8.266 2.127 1 97.31 93 TYR A O 1
ATOM 742 N N . ASN A 1 94 ? 1.355 -7.609 -0.047 1 98.69 94 ASN A N 1
ATOM 743 C CA . ASN A 1 94 ? 2.787 -7.438 -0.27 1 98.69 94 ASN A CA 1
ATOM 744 C C . ASN A 1 94 ? 3.371 -6.359 0.64 1 98.69 94 ASN A C 1
ATOM 746 O O . ASN A 1 94 ? 4.465 -6.527 1.183 1 98.69 94 ASN A O 1
ATOM 750 N N . GLN A 1 95 ? 2.646 -5.262 0.804 1 98.56 95 GLN A N 1
ATOM 751 C CA . GLN A 1 95 ? 3.105 -4.199 1.688 1 98.56 95 GLN A CA 1
ATOM 752 C C . GLN A 1 95 ? 3.256 -4.699 3.121 1 98.56 95 GLN A C 1
ATOM 754 O O . GLN A 1 95 ? 4.254 -4.406 3.785 1 98.56 95 GLN A O 1
ATOM 759 N N . LEU A 1 96 ? 2.262 -5.348 3.582 1 98.12 96 LEU A N 1
ATOM 760 C CA . LEU A 1 96 ? 2.303 -5.887 4.938 1 98.12 96 LEU A CA 1
ATOM 761 C C . LEU A 1 96 ? 3.422 -6.91 5.082 1 98.12 96 LEU A C 1
ATOM 763 O O . LEU A 1 96 ? 4.066 -6.988 6.129 1 98.12 96 LEU A O 1
ATOM 767 N N . ALA A 1 97 ? 3.65 -7.652 3.992 1 98.25 97 ALA A N 1
ATOM 768 C CA . ALA A 1 97 ? 4.691 -8.68 3.998 1 98.25 97 ALA A CA 1
ATOM 769 C C . ALA A 1 97 ? 6.078 -8.055 4.113 1 98.25 97 ALA A C 1
ATOM 771 O O . ALA A 1 97 ? 6.949 -8.586 4.805 1 98.25 97 ALA A O 1
ATOM 772 N N . VAL A 1 98 ? 6.324 -6.957 3.414 1 97.81 98 VAL A N 1
ATOM 773 C CA . VAL A 1 98 ? 7.621 -6.293 3.496 1 97.81 98 VAL A CA 1
ATOM 774 C C . VAL A 1 98 ? 7.859 -5.801 4.922 1 97.81 98 VAL A C 1
ATOM 776 O O . VAL A 1 98 ? 8.969 -5.918 5.449 1 97.81 98 VAL A O 1
ATOM 779 N N . ALA A 1 99 ? 6.852 -5.199 5.504 1 96.44 99 ALA A N 1
ATOM 780 C CA . ALA A 1 99 ? 6.977 -4.742 6.883 1 96.44 99 ALA A CA 1
ATOM 781 C C . ALA A 1 99 ? 7.262 -5.91 7.824 1 96.44 99 ALA A C 1
ATOM 783 O O . ALA A 1 99 ? 8.086 -5.793 8.734 1 96.44 99 ALA A O 1
ATOM 784 N N . SER A 1 100 ? 6.57 -7.02 7.629 1 96.56 100 SER A N 1
ATOM 785 C CA . SER A 1 100 ? 6.781 -8.219 8.43 1 96.56 100 SER A CA 1
ATOM 786 C C . SER A 1 100 ? 8.195 -8.758 8.25 1 96.56 100 SER A C 1
ATOM 788 O O . SER A 1 100 ? 8.805 -9.242 9.211 1 96.56 100 SER A O 1
ATOM 790 N N . LEU A 1 101 ? 8.656 -8.727 7.035 1 97.62 101 LEU A N 1
ATOM 791 C CA . LEU A 1 101 ? 10.031 -9.148 6.762 1 97.62 101 LEU A CA 1
ATOM 792 C C . LEU A 1 101 ? 11.023 -8.312 7.566 1 97.62 101 LEU A C 1
ATOM 794 O O . LEU A 1 101 ? 11.961 -8.859 8.156 1 97.62 101 LEU A O 1
ATOM 798 N N . ARG A 1 102 ? 10.852 -7 7.535 1 95.94 102 ARG A N 1
ATOM 799 C CA . ARG A 1 102 ? 11.727 -6.102 8.289 1 95.94 102 ARG A CA 1
ATOM 800 C C . ARG A 1 102 ? 11.727 -6.457 9.773 1 95.94 102 ARG A C 1
ATOM 802 O O . ARG A 1 102 ? 12.773 -6.477 10.406 1 95.94 102 ARG A O 1
ATOM 809 N N . GLU A 1 103 ? 10.562 -6.75 10.305 1 93.94 103 GLU A N 1
ATOM 810 C CA . GLU A 1 103 ? 10.391 -6.996 11.734 1 93.94 103 GLU A CA 1
ATOM 811 C C . GLU A 1 103 ? 10.984 -8.344 12.141 1 93.94 103 GLU A C 1
ATOM 813 O O . GLU A 1 103 ? 11.328 -8.555 13.305 1 93.94 103 GLU A O 1
ATOM 818 N N . ASN A 1 104 ? 11.133 -9.266 11.219 1 95.06 104 ASN A N 1
ATOM 819 C CA . ASN A 1 104 ? 11.539 -10.625 11.547 1 95.06 104 ASN A CA 1
ATOM 820 C C . ASN A 1 104 ? 12.914 -10.961 10.977 1 95.06 104 ASN A C 1
ATOM 822 O O . ASN A 1 104 ? 13.328 -12.117 10.984 1 95.06 104 ASN A O 1
ATOM 826 N N . GLY A 1 105 ? 13.547 -9.891 10.438 1 92.56 105 GLY A N 1
ATOM 827 C CA . GLY A 1 105 ? 14.844 -10.102 9.812 1 92.56 105 GLY A CA 1
ATOM 828 C C . GLY A 1 105 ? 16 -10.055 10.797 1 92.56 105 GLY A C 1
ATOM 829 O O . GLY A 1 105 ? 15.789 -10.109 12.008 1 92.56 105 GLY A O 1
ATOM 830 N N . PRO A 1 106 ? 17.141 -10.023 10.258 1 96.06 106 PRO A N 1
ATOM 831 C CA . PRO A 1 106 ? 17.5 -9.852 8.844 1 96.06 106 PRO A CA 1
ATOM 832 C C . PRO A 1 106 ? 17.375 -11.148 8.047 1 96.06 106 PRO A C 1
ATOM 834 O O . PRO A 1 106 ? 17.562 -12.242 8.594 1 96.06 106 PRO A O 1
ATOM 837 N N . PHE A 1 107 ? 17.078 -11.086 6.789 1 98 107 PHE A N 1
ATOM 838 C CA . PHE A 1 107 ? 17.031 -12.188 5.836 1 98 107 PHE A CA 1
ATOM 839 C C . PHE A 1 107 ? 18.219 -12.125 4.879 1 98 107 PHE A C 1
ATOM 841 O O . PHE A 1 107 ? 18.703 -11.031 4.559 1 98 107 PHE A O 1
ATOM 848 N N . ASP A 1 108 ? 18.641 -13.258 4.457 1 98 108 ASP A N 1
ATOM 849 C CA . ASP A 1 108 ? 19.766 -13.336 3.539 1 98 108 ASP A CA 1
ATOM 850 C C . ASP A 1 108 ? 19.312 -13.18 2.09 1 98 108 ASP A C 1
ATOM 852 O O . ASP A 1 108 ? 20.078 -12.742 1.232 1 98 108 ASP A O 1
ATOM 856 N N . LEU A 1 109 ? 18.094 -13.562 1.835 1 98.5 109 LEU A N 1
ATOM 857 C CA . LEU A 1 109 ? 17.594 -13.609 0.468 1 98.5 109 LEU A CA 1
ATOM 858 C C . LEU A 1 109 ? 16.078 -13.453 0.443 1 98.5 109 LEU A C 1
ATOM 860 O O . LEU A 1 109 ? 15.367 -14.031 1.278 1 98.5 109 LEU A O 1
ATOM 864 N N . ALA A 1 110 ? 15.594 -12.625 -0.435 1 98.62 110 ALA A N 1
ATOM 865 C CA . ALA A 1 110 ? 14.18 -12.555 -0.772 1 98.62 110 ALA A CA 1
ATOM 866 C C . ALA A 1 110 ? 13.898 -13.219 -2.117 1 98.62 110 ALA A C 1
ATOM 868 O O . ALA A 1 110 ? 14.672 -13.055 -3.068 1 98.62 110 ALA A O 1
ATOM 869 N N . VAL A 1 111 ? 12.875 -13.977 -2.127 1 98.81 111 VAL A N 1
ATOM 870 C CA . VAL A 1 111 ? 12.484 -14.688 -3.34 1 98.81 111 VAL A CA 1
ATOM 871 C C . VAL A 1 111 ? 11.039 -14.352 -3.693 1 98.81 111 VAL A C 1
ATOM 873 O O . VAL A 1 111 ? 10.133 -14.547 -2.879 1 98.81 111 VAL A O 1
ATOM 876 N N . ALA A 1 112 ? 10.797 -13.875 -4.871 1 98.69 112 ALA A N 1
ATOM 877 C CA . ALA A 1 112 ? 9.445 -13.578 -5.348 1 98.69 112 ALA A CA 1
ATOM 878 C C . ALA A 1 112 ? 9 -14.602 -6.391 1 98.69 112 ALA A C 1
ATOM 880 O O . ALA A 1 112 ? 9.703 -14.844 -7.375 1 98.69 112 ALA A O 1
ATOM 881 N N . HIS A 1 113 ? 7.879 -15.164 -6.105 1 98.06 113 HIS A N 1
ATOM 882 C CA . HIS A 1 113 ? 7.309 -16.094 -7.066 1 98.06 113 HIS A CA 1
ATOM 883 C C . HIS A 1 113 ? 6.266 -15.414 -7.949 1 98.06 113 HIS A C 1
ATOM 885 O O . HIS A 1 113 ? 5.191 -15.039 -7.469 1 98.06 113 HIS A O 1
ATOM 891 N N . ASP A 1 114 ? 6.559 -15.305 -9.25 1 97.44 114 ASP A N 1
ATOM 892 C CA . ASP A 1 114 ? 5.73 -14.656 -10.258 1 97.44 114 ASP A CA 1
ATOM 893 C C . ASP A 1 114 ? 5.484 -13.188 -9.898 1 97.44 114 ASP A C 1
ATOM 895 O O . ASP A 1 114 ? 6.004 -12.695 -8.898 1 97.44 114 ASP A O 1
ATOM 899 N N . TRP A 1 115 ? 4.711 -12.5 -10.742 1 97.75 115 TRP A N 1
ATOM 900 C CA . TRP A 1 115 ? 4.5 -11.062 -10.547 1 97.75 115 TRP A CA 1
ATOM 901 C C . TRP A 1 115 ? 3.73 -10.797 -9.258 1 97.75 115 TRP A C 1
ATOM 903 O O . TRP A 1 115 ? 3.777 -9.688 -8.719 1 97.75 115 TRP A O 1
ATOM 913 N N . LEU A 1 116 ? 3.148 -11.797 -8.703 1 97.5 116 LEU A N 1
ATOM 914 C CA . LEU A 1 116 ? 2.277 -11.703 -7.535 1 97.5 116 LEU A CA 1
ATOM 915 C C . LEU A 1 116 ? 3.086 -11.398 -6.277 1 97.5 116 LEU A C 1
ATOM 917 O O . LEU A 1 116 ? 2.566 -10.805 -5.328 1 97.5 116 LEU A O 1
ATOM 921 N N . GLY A 1 117 ? 4.324 -11.852 -6.223 1 98 117 GLY A N 1
ATOM 922 C CA . GLY A 1 117 ? 5.188 -11.609 -5.078 1 98 117 GLY A CA 1
ATOM 923 C C . GLY A 1 117 ? 6.227 -10.531 -5.336 1 98 117 GLY A C 1
ATOM 924 O O . GLY A 1 117 ? 6.953 -10.133 -4.422 1 98 117 GLY A O 1
ATOM 925 N N . LEU A 1 118 ? 6.254 -9.992 -6.555 1 98.44 118 LEU A N 1
ATOM 926 C CA . LEU A 1 118 ? 7.328 -9.109 -6.992 1 98.44 118 LEU A CA 1
ATOM 927 C C . LEU A 1 118 ? 7.277 -7.781 -6.242 1 98.44 118 LEU A C 1
ATOM 929 O O . LEU A 1 118 ? 8.32 -7.238 -5.863 1 98.44 118 LEU A O 1
ATOM 933 N N . PRO A 1 119 ? 6.047 -7.203 -6.039 1 98.62 119 PRO A N 1
ATOM 934 C CA . PRO A 1 119 ? 6.039 -5.91 -5.355 1 98.62 119 PRO A CA 1
ATOM 935 C C . PRO A 1 119 ? 6.723 -5.961 -3.988 1 98.62 119 PRO A C 1
ATOM 937 O O . PRO A 1 119 ? 7.535 -5.094 -3.666 1 98.62 119 PRO A O 1
ATOM 940 N N . GLY A 1 120 ? 6.414 -6.992 -3.244 1 98.5 120 GLY A N 1
ATOM 941 C CA . GLY A 1 120 ? 7.055 -7.16 -1.949 1 98.5 120 GLY A CA 1
ATOM 942 C C . GLY A 1 120 ? 8.539 -7.457 -2.049 1 98.5 120 GLY A C 1
ATOM 943 O O . GLY A 1 120 ? 9.344 -6.883 -1.31 1 98.5 120 GLY A O 1
ATOM 944 N N . GLY A 1 121 ? 8.875 -8.352 -2.965 1 98.69 121 GLY A N 1
ATOM 945 C CA . GLY A 1 121 ? 10.281 -8.688 -3.164 1 98.69 121 GLY A CA 1
ATOM 946 C C . GLY A 1 121 ? 11.125 -7.492 -3.574 1 98.69 121 GLY A C 1
ATOM 947 O O . GLY A 1 121 ? 12.219 -7.293 -3.051 1 98.69 121 GLY A O 1
ATOM 948 N N . LEU A 1 122 ? 10.633 -6.723 -4.516 1 98.69 122 LEU A N 1
ATOM 949 C CA . LEU A 1 122 ? 11.344 -5.543 -4.992 1 98.69 122 LEU A CA 1
ATOM 950 C C . LEU A 1 122 ? 11.516 -4.523 -3.869 1 98.69 122 LEU A C 1
ATOM 952 O O . LEU A 1 122 ? 12.562 -3.887 -3.76 1 98.69 122 LEU A O 1
ATOM 956 N N . ALA A 1 123 ? 10.484 -4.344 -3.084 1 98.5 123 ALA A N 1
ATOM 957 C CA . ALA A 1 123 ? 10.578 -3.428 -1.951 1 98.5 123 ALA A CA 1
ATOM 958 C C . ALA A 1 123 ? 11.602 -3.916 -0.929 1 98.5 123 ALA A C 1
ATOM 960 O O . ALA A 1 123 ? 12.336 -3.115 -0.345 1 98.5 123 ALA A O 1
ATOM 961 N N . ALA A 1 124 ? 11.609 -5.242 -0.66 1 98.25 124 ALA A N 1
ATOM 962 C CA . ALA A 1 124 ? 12.594 -5.812 0.26 1 98.25 124 ALA A CA 1
ATOM 963 C C . ALA A 1 124 ? 14.016 -5.492 -0.188 1 98.25 124 ALA A C 1
ATOM 965 O O . ALA A 1 124 ? 14.867 -5.145 0.633 1 98.25 124 ALA A O 1
ATOM 966 N N . LYS A 1 125 ? 14.211 -5.609 -1.472 1 98.12 125 LYS A N 1
ATOM 967 C CA . LYS A 1 125 ? 15.539 -5.312 -2.016 1 98.12 125 LYS A CA 1
ATOM 968 C C . LYS A 1 125 ? 15.875 -3.832 -1.859 1 98.12 125 LYS A C 1
ATOM 970 O O . LYS A 1 125 ? 16.953 -3.482 -1.371 1 98.12 125 LYS A O 1
ATOM 975 N N . ARG A 1 126 ? 15.016 -2.977 -2.234 1 97.19 126 ARG A N 1
ATOM 976 C CA . ARG A 1 126 ? 15.273 -1.54 -2.293 1 97.19 126 ARG A CA 1
ATOM 977 C C . ARG A 1 126 ? 15.352 -0.94 -0.894 1 97.19 126 ARG A C 1
ATOM 979 O O . ARG A 1 126 ? 16.219 -0.114 -0.619 1 97.19 126 ARG A O 1
ATOM 986 N N . VAL A 1 127 ? 14.43 -1.342 -0.028 1 95.94 127 VAL A N 1
ATOM 987 C CA . VAL A 1 127 ? 14.273 -0.672 1.259 1 95.94 127 VAL A CA 1
ATOM 988 C C . VAL A 1 127 ? 15.164 -1.345 2.305 1 95.94 127 VAL A C 1
ATOM 990 O O . VAL A 1 127 ? 15.703 -0.678 3.188 1 95.94 127 VAL A O 1
ATOM 993 N N . LEU A 1 128 ? 15.344 -2.686 2.215 1 96.25 128 LEU A N 1
ATOM 994 C CA . LEU A 1 128 ? 16.031 -3.414 3.271 1 96.25 128 LEU A CA 1
ATOM 995 C C . LEU A 1 128 ? 17.391 -3.922 2.785 1 96.25 128 LEU A C 1
ATOM 997 O O . LEU A 1 128 ? 18.172 -4.473 3.566 1 96.25 128 LEU A O 1
ATOM 1001 N N . GLY A 1 129 ? 17.656 -3.803 1.515 1 96.56 129 GLY A N 1
ATOM 1002 C CA . GLY A 1 129 ? 18.953 -4.203 0.972 1 96.56 129 GLY A CA 1
ATOM 1003 C C . GLY A 1 129 ? 19.094 -5.707 0.839 1 96.56 129 GLY A C 1
ATOM 1004 O O . GLY A 1 129 ? 20.219 -6.223 0.765 1 96.56 129 GLY A O 1
ATOM 1005 N N . VAL A 1 130 ? 18.031 -6.453 0.826 1 97.44 130 VAL A N 1
ATOM 1006 C CA . VAL A 1 130 ? 18.062 -7.906 0.725 1 97.44 130 VAL A CA 1
ATOM 1007 C C . VAL A 1 130 ? 18.156 -8.32 -0.741 1 97.44 130 VAL A C 1
ATOM 1009 O O . VAL A 1 130 ? 17.391 -7.844 -1.582 1 97.44 130 VAL A O 1
ATOM 1012 N N . PRO A 1 131 ? 19.125 -9.195 -1.101 1 98.38 131 PRO A N 1
ATOM 1013 C CA . PRO A 1 131 ? 19.156 -9.695 -2.479 1 98.38 131 PRO A CA 1
ATOM 1014 C C . PRO A 1 131 ? 17.844 -10.328 -2.906 1 98.38 131 PRO A C 1
ATOM 1016 O O . PRO A 1 131 ? 17.172 -10.984 -2.096 1 98.38 131 PRO A O 1
ATOM 1019 N N . LEU A 1 132 ? 17.469 -10.195 -4.227 1 98.62 132 LEU A N 1
ATOM 1020 C CA . LEU A 1 132 ? 16.172 -10.656 -4.719 1 98.62 132 LEU A CA 1
ATOM 1021 C C . LEU A 1 132 ? 16.359 -11.648 -5.859 1 98.62 132 LEU A C 1
ATOM 1023 O O . LEU A 1 132 ? 17.078 -11.383 -6.816 1 98.62 132 LEU A O 1
ATOM 1027 N N . ILE A 1 133 ? 15.742 -12.758 -5.742 1 98.81 133 ILE A N 1
ATOM 1028 C CA . ILE A 1 133 ? 15.594 -13.688 -6.855 1 98.81 133 ILE A CA 1
ATOM 1029 C C . ILE A 1 133 ? 14.141 -13.711 -7.32 1 98.81 133 ILE A C 1
ATOM 1031 O O . ILE A 1 133 ? 13.219 -13.789 -6.5 1 98.81 133 ILE A O 1
ATOM 1035 N N . PHE A 1 134 ? 13.961 -13.602 -8.609 1 98.81 134 PHE A N 1
ATOM 1036 C CA . PHE A 1 134 ? 12.641 -13.656 -9.234 1 98.81 134 PHE A CA 1
ATOM 1037 C C . PHE A 1 134 ? 12.406 -15.016 -9.883 1 98.81 134 PHE A C 1
ATOM 1039 O O . PHE A 1 134 ? 13.047 -15.344 -10.883 1 98.81 134 PHE A O 1
ATOM 1046 N N . HIS A 1 135 ? 11.523 -15.812 -9.219 1 98.75 135 HIS A N 1
ATOM 1047 C CA . HIS A 1 135 ? 11.094 -17.062 -9.828 1 98.75 135 HIS A CA 1
ATOM 1048 C C . HIS A 1 135 ? 9.953 -16.828 -10.812 1 98.75 135 HIS A C 1
ATOM 1050 O O . HIS A 1 135 ? 8.867 -16.406 -10.422 1 98.75 135 HIS A O 1
ATOM 1056 N N . VAL A 1 136 ? 10.188 -17.156 -12.07 1 98.19 136 VAL A N 1
ATOM 1057 C CA . VAL A 1 136 ? 9.172 -17.016 -13.109 1 98.19 136 VAL A CA 1
ATOM 1058 C C . VAL A 1 136 ? 8.578 -18.375 -13.453 1 98.19 136 VAL A C 1
ATOM 1060 O O . VAL A 1 136 ? 9.18 -19.141 -14.211 1 98.19 136 VAL A O 1
ATOM 1063 N N . HIS A 1 137 ? 7.418 -18.547 -12.906 1 96.75 137 HIS A N 1
ATOM 1064 C CA . HIS A 1 137 ? 6.73 -19.812 -13.18 1 96.75 137 HIS A CA 1
ATOM 1065 C C . HIS A 1 137 ? 5.879 -19.703 -14.445 1 96.75 137 HIS A C 1
ATOM 1067 O O . HIS A 1 137 ? 5.523 -20.719 -15.039 1 96.75 137 HIS A O 1
ATOM 1073 N N . SER A 1 138 ? 5.445 -18.578 -14.727 1 94.38 138 SER A N 1
ATOM 1074 C CA . SER A 1 138 ? 4.703 -18.234 -15.93 1 94.38 138 SER A CA 1
ATOM 1075 C C . SER A 1 138 ? 4.762 -16.734 -16.203 1 94.38 138 SER A C 1
ATOM 1077 O O . SER A 1 138 ? 5.129 -15.953 -15.328 1 94.38 138 SER A O 1
ATOM 1079 N N . LEU A 1 139 ? 4.508 -16.359 -17.422 1 96 139 LEU A N 1
ATOM 1080 C CA . LEU A 1 139 ? 4.441 -14.953 -17.781 1 96 139 LEU A CA 1
ATOM 1081 C C . LEU A 1 139 ? 3.053 -14.594 -18.312 1 96 139 LEU A C 1
ATOM 1083 O O . LEU A 1 139 ? 2.33 -15.453 -18.812 1 96 139 LEU A O 1
ATOM 1087 N N . GLU A 1 140 ? 2.785 -13.391 -18.094 1 94.69 140 GLU A N 1
ATOM 1088 C CA . GLU A 1 140 ? 1.539 -12.875 -18.656 1 94.69 140 GLU A CA 1
ATOM 1089 C C . GLU A 1 140 ? 1.486 -13.078 -20.172 1 94.69 140 GLU A C 1
ATOM 1091 O O . GLU A 1 140 ? 0.448 -13.461 -20.719 1 94.69 140 GLU A O 1
ATOM 1096 N N . VAL A 1 141 ? 2.617 -12.82 -20.766 1 92.38 141 VAL A N 1
ATOM 1097 C CA . VAL A 1 141 ? 2.713 -13.07 -22.203 1 92.38 141 VAL A CA 1
ATOM 1098 C C . VAL A 1 141 ? 2.676 -14.57 -22.469 1 92.38 141 VAL A C 1
ATOM 1100 O O . VAL A 1 141 ? 3.447 -15.336 -21.875 1 92.38 141 VAL A O 1
ATOM 1103 N N . GLY A 1 142 ? 1.793 -15.039 -23.312 1 87.12 142 GLY A N 1
ATOM 1104 C CA . GLY A 1 142 ? 1.647 -16.453 -23.609 1 87.12 142 GLY A CA 1
ATOM 1105 C C . GLY A 1 142 ? 0.511 -17.109 -22.844 1 87.12 142 GLY A C 1
ATOM 1106 O O . GLY A 1 142 ? -0.265 -17.875 -23.422 1 87.12 142 GLY A O 1
ATOM 1107 N N . ARG A 1 143 ? 0.454 -16.719 -21.562 1 86.06 143 ARG A N 1
ATOM 1108 C CA . ARG A 1 143 ? -0.585 -17.312 -20.719 1 86.06 143 ARG A CA 1
ATOM 1109 C C . ARG A 1 143 ? -1.963 -16.766 -21.094 1 86.06 143 ARG A C 1
ATOM 1111 O O . ARG A 1 143 ? -2.945 -17.516 -21.094 1 86.06 143 ARG A O 1
ATOM 1118 N N . GLU A 1 144 ? -1.92 -15.516 -21.375 1 85.88 144 GLU A N 1
ATOM 1119 C CA . GLU A 1 144 ? -3.18 -14.859 -21.703 1 85.88 144 GLU A CA 1
ATOM 1120 C C . GLU A 1 144 ? -3.252 -14.531 -23.203 1 85.88 144 GLU A C 1
ATOM 1122 O O . GLU A 1 144 ? -2.248 -14.141 -23.797 1 85.88 144 GLU A O 1
ATOM 1127 N N . THR A 1 145 ? -4.457 -14.781 -23.719 1 82.25 145 THR A N 1
ATOM 1128 C CA . THR A 1 145 ? -4.668 -14.445 -25.109 1 82.25 145 THR A CA 1
ATOM 1129 C C . THR A 1 145 ? -4.453 -12.953 -25.359 1 82.25 145 THR A C 1
ATOM 1131 O O . THR A 1 145 ? -3.92 -12.562 -26.391 1 82.25 145 THR A O 1
ATOM 1134 N N . ALA A 1 146 ? -4.855 -12.125 -24.438 1 89.31 146 ALA A N 1
ATOM 1135 C CA . ALA A 1 146 ? -4.633 -10.688 -24.438 1 89.31 146 ALA A CA 1
ATOM 1136 C C . ALA A 1 146 ? -3.883 -10.242 -23.172 1 89.31 146 ALA A C 1
ATOM 1138 O O . ALA A 1 146 ? -4.5 -9.82 -22.203 1 89.31 146 ALA A O 1
ATOM 1139 N N . PRO A 1 147 ? -2.615 -10.273 -23.328 1 94.12 147 PRO A N 1
ATOM 1140 C CA . PRO A 1 147 ? -1.816 -9.977 -22.125 1 94.12 147 PRO A CA 1
ATOM 1141 C C . PRO A 1 147 ? -2.027 -8.562 -21.609 1 94.12 147 PRO A C 1
ATOM 1143 O O . PRO A 1 147 ? -2.129 -7.617 -22.406 1 94.12 147 PRO A O 1
ATOM 1146 N N . ASN A 1 148 ? -2.15 -8.375 -20.328 1 95.75 148 ASN A N 1
ATOM 1147 C CA . ASN A 1 148 ? -2.191 -7.07 -19.672 1 95.75 148 ASN A CA 1
ATOM 1148 C C . ASN A 1 148 ? -0.823 -6.395 -19.688 1 95.75 148 ASN A C 1
ATOM 1150 O O . ASN A 1 148 ? 0.109 -6.863 -19.031 1 95.75 148 ASN A O 1
ATOM 1154 N N . PRO A 1 149 ? -0.715 -5.324 -20.391 1 97 149 PRO A N 1
ATOM 1155 C CA . PRO A 1 149 ? 0.606 -4.711 -20.547 1 97 149 PRO A CA 1
ATOM 1156 C C . PRO A 1 149 ? 1.202 -4.254 -19.219 1 97 149 PRO A C 1
ATOM 1158 O O . PRO A 1 149 ? 2.426 -4.211 -19.078 1 97 149 PRO A O 1
ATOM 1161 N N . GLN A 1 150 ? 0.421 -3.873 -18.234 1 98.12 150 GLN A N 1
ATOM 1162 C CA . GLN A 1 150 ? 0.921 -3.434 -16.938 1 98.12 150 GLN A CA 1
ATOM 1163 C C . GLN A 1 150 ? 1.577 -4.586 -16.188 1 98.12 150 GLN A C 1
ATOM 1165 O O . GLN A 1 150 ? 2.592 -4.395 -15.516 1 98.12 150 GLN A O 1
ATOM 1170 N N . ILE A 1 151 ? 0.977 -5.734 -16.297 1 98.06 151 ILE A N 1
ATOM 1171 C CA . ILE A 1 151 ? 1.56 -6.914 -15.664 1 98.06 151 ILE A CA 1
ATOM 1172 C C . ILE A 1 151 ? 2.859 -7.285 -16.375 1 98.06 151 ILE A C 1
ATOM 1174 O O . ILE A 1 151 ? 3.855 -7.617 -15.727 1 98.06 151 ILE A O 1
ATOM 1178 N N . VAL A 1 152 ? 2.824 -7.203 -17.719 1 98.19 152 VAL A N 1
ATOM 1179 C CA . VAL A 1 152 ? 4.027 -7.465 -18.5 1 98.19 152 VAL A CA 1
ATOM 1180 C C . VAL A 1 152 ? 5.141 -6.516 -18.078 1 98.19 152 VAL A C 1
ATOM 1182 O O . VAL A 1 152 ? 6.285 -6.938 -17.875 1 98.19 152 VAL A O 1
ATOM 1185 N N . ASP A 1 153 ? 4.801 -5.242 -17.891 1 98.06 153 ASP A N 1
ATOM 1186 C CA . ASP A 1 153 ? 5.77 -4.234 -17.469 1 98.06 153 ASP A CA 1
ATOM 1187 C C . ASP A 1 153 ? 6.367 -4.59 -16.109 1 98.06 153 ASP A C 1
ATOM 1189 O O . ASP A 1 153 ? 7.574 -4.445 -15.898 1 98.06 153 ASP A O 1
ATOM 1193 N N . LEU A 1 154 ? 5.539 -4.996 -15.195 1 98.5 154 LEU A N 1
ATOM 1194 C CA . LEU A 1 154 ? 6.008 -5.367 -13.867 1 98.5 154 LEU A CA 1
ATOM 1195 C C . LEU A 1 154 ? 6.941 -6.57 -13.93 1 98.5 154 LEU A C 1
ATOM 1197 O O . LEU A 1 154 ? 7.969 -6.602 -13.258 1 98.5 154 LEU A O 1
ATOM 1201 N N . GLU A 1 155 ? 6.551 -7.559 -14.711 1 98.62 155 GLU A N 1
ATOM 1202 C CA . GLU A 1 155 ? 7.367 -8.766 -14.859 1 98.62 155 GLU A CA 1
ATOM 1203 C C . GLU A 1 155 ? 8.742 -8.43 -15.43 1 98.62 155 GLU A C 1
ATOM 1205 O O . GLU A 1 155 ? 9.758 -8.906 -14.914 1 98.62 155 GLU A O 1
ATOM 1210 N N . LEU A 1 156 ? 8.781 -7.598 -16.453 1 98.25 156 LEU A N 1
ATOM 1211 C CA . LEU A 1 156 ? 10.055 -7.242 -17.078 1 98.25 156 LEU A CA 1
ATOM 1212 C C . LEU A 1 156 ? 10.883 -6.363 -16.156 1 98.25 156 LEU A C 1
ATOM 1214 O O . LEU A 1 156 ? 12.109 -6.52 -16.078 1 98.25 156 LEU A O 1
ATOM 1218 N N . LYS A 1 157 ? 10.258 -5.492 -15.492 1 97.69 157 LYS A N 1
ATOM 1219 C CA . LYS A 1 157 ? 10.953 -4.68 -14.492 1 97.69 157 LYS A CA 1
ATOM 1220 C C . LYS A 1 157 ? 11.555 -5.551 -13.391 1 97.69 157 LYS A C 1
ATOM 1222 O O . LYS A 1 157 ? 12.695 -5.344 -12.984 1 97.69 157 LYS A O 1
ATOM 1227 N N . GLY A 1 158 ? 10.719 -6.461 -12.875 1 98.38 158 GLY A N 1
ATOM 1228 C CA . GLY A 1 158 ? 11.188 -7.395 -11.867 1 98.38 158 GLY A CA 1
ATOM 1229 C C . GLY A 1 158 ? 12.383 -8.211 -12.312 1 98.38 158 GLY A C 1
ATOM 1230 O O . GLY A 1 158 ? 13.359 -8.352 -11.57 1 98.38 158 GLY A O 1
ATOM 1231 N N . ALA A 1 159 ? 12.297 -8.695 -13.547 1 98.56 159 ALA A N 1
ATOM 1232 C CA . ALA A 1 159 ? 13.406 -9.469 -14.102 1 98.56 159 ALA A CA 1
ATOM 1233 C C . ALA A 1 159 ? 14.664 -8.609 -14.219 1 98.56 159 ALA A C 1
ATOM 1235 O O . ALA A 1 159 ? 15.773 -9.094 -13.977 1 98.56 159 ALA A O 1
ATOM 1236 N N . GLY A 1 160 ? 14.477 -7.379 -14.578 1 97.56 160 GLY A N 1
ATOM 1237 C CA . GLY A 1 160 ? 15.594 -6.457 -14.719 1 97.56 160 GLY A CA 1
ATOM 1238 C C . GLY A 1 160 ? 16.234 -6.09 -13.398 1 97.56 160 GLY A C 1
ATOM 1239 O O . GLY A 1 160 ? 17.469 -5.996 -13.305 1 97.56 160 GLY A O 1
ATOM 1240 N N . LEU A 1 161 ? 15.445 -5.922 -12.359 1 97.75 161 LEU A N 1
ATOM 1241 C CA . LEU A 1 161 ? 15.93 -5.402 -11.086 1 97.75 161 LEU A CA 1
ATOM 1242 C C . LEU A 1 161 ? 16.391 -6.539 -10.172 1 97.75 161 LEU A C 1
ATOM 1244 O O . LEU A 1 161 ? 17.156 -6.32 -9.242 1 97.75 161 LEU A O 1
ATOM 1248 N N . ALA A 1 162 ? 15.883 -7.77 -10.352 1 98.19 162 ALA A N 1
ATOM 1249 C CA . ALA A 1 162 ? 16.281 -8.906 -9.531 1 98.19 162 ALA A CA 1
ATOM 1250 C C . ALA A 1 162 ? 17.766 -9.203 -9.688 1 98.19 162 ALA A C 1
ATOM 1252 O O . ALA A 1 162 ? 18.375 -8.875 -10.711 1 98.19 162 ALA A O 1
ATOM 1253 N N . ASP A 1 163 ? 18.344 -9.75 -8.633 1 98.12 163 ASP A N 1
ATOM 1254 C CA . ASP A 1 163 ? 19.75 -10.133 -8.688 1 98.12 163 ASP A CA 1
ATOM 1255 C C . ASP A 1 163 ? 19.922 -11.453 -9.438 1 98.12 163 ASP A C 1
ATOM 1257 O O . ASP A 1 163 ? 21.031 -11.789 -9.852 1 98.12 163 ASP A O 1
ATOM 1261 N N . GLY A 1 164 ? 18.906 -12.211 -9.648 1 98.12 164 GLY A N 1
ATOM 1262 C CA . GLY A 1 164 ? 18.828 -13.438 -10.43 1 98.12 164 GLY A CA 1
ATOM 1263 C C . GLY A 1 164 ? 17.406 -13.82 -10.797 1 98.12 164 GLY A C 1
ATOM 1264 O O . GLY A 1 164 ? 16.453 -13.43 -10.109 1 98.12 164 GLY A O 1
ATOM 1265 N N . VAL A 1 165 ? 17.297 -14.508 -11.891 1 98.75 165 VAL A N 1
ATOM 1266 C CA . VAL A 1 165 ? 16 -15.008 -12.359 1 98.75 165 VAL A CA 1
ATOM 1267 C C . VAL A 1 165 ? 16.062 -16.531 -12.523 1 98.75 165 VAL A C 1
ATOM 1269 O O . VAL A 1 165 ? 17.016 -17.062 -13.109 1 98.75 165 VAL A O 1
ATOM 1272 N N . ILE A 1 166 ? 15.172 -17.188 -11.891 1 98.75 166 ILE A N 1
ATOM 1273 C CA . ILE A 1 166 ? 15.039 -18.625 -12.062 1 98.75 166 ILE A CA 1
ATOM 1274 C C . ILE A 1 166 ? 13.727 -18.953 -12.758 1 98.75 166 ILE A C 1
ATOM 1276 O O . ILE A 1 166 ? 12.672 -18.406 -12.398 1 98.75 166 ILE A O 1
ATOM 1280 N N . THR A 1 167 ? 13.75 -19.766 -13.781 1 98.44 167 THR A N 1
ATOM 1281 C CA . THR A 1 167 ? 12.531 -20.203 -14.453 1 98.44 167 THR A CA 1
ATOM 1282 C C . THR A 1 167 ? 12.469 -21.719 -14.539 1 98.44 167 THR A C 1
ATOM 1284 O O . THR A 1 167 ? 13.336 -22.406 -14.016 1 98.44 167 THR A O 1
ATOM 1287 N N . VAL A 1 168 ? 11.477 -22.281 -15.141 1 97.81 168 VAL A N 1
ATOM 1288 C CA . VAL A 1 168 ? 11.094 -23.656 -14.859 1 97.81 168 VAL A CA 1
ATOM 1289 C C . VAL A 1 168 ? 11.422 -24.547 -16.062 1 97.81 168 VAL A C 1
ATOM 1291 O O . VAL A 1 168 ? 11.312 -25.766 -15.977 1 97.81 168 VAL A O 1
ATOM 1294 N N . SER A 1 169 ? 11.852 -24 -17.219 1 97.62 169 SER A N 1
ATOM 1295 C CA . SER A 1 169 ? 12.18 -24.766 -18.422 1 97.62 169 SER A CA 1
ATOM 1296 C C . SER A 1 169 ? 13.07 -23.969 -19.359 1 97.62 169 SER A C 1
ATOM 1298 O O . SER A 1 169 ? 13.203 -22.75 -19.219 1 97.62 169 SER A O 1
ATOM 1300 N N . LYS A 1 170 ? 13.734 -24.656 -20.266 1 97.12 170 LYS A N 1
ATOM 1301 C CA . LYS A 1 170 ? 14.516 -23.984 -21.297 1 97.12 170 LYS A CA 1
ATOM 1302 C C . LYS A 1 170 ? 13.617 -23.156 -22.219 1 97.12 170 LYS A C 1
ATOM 1304 O O . LYS A 1 170 ? 14.016 -22.094 -22.703 1 97.12 170 LYS A O 1
ATOM 1309 N N . ALA A 1 171 ? 12.438 -23.656 -22.422 1 96.44 171 ALA A N 1
ATOM 1310 C CA . ALA A 1 171 ? 11.469 -22.922 -23.234 1 96.44 171 ALA A CA 1
ATOM 1311 C C . ALA A 1 171 ? 11.148 -21.562 -22.625 1 96.44 171 ALA A C 1
ATOM 1313 O O . ALA A 1 171 ? 11.078 -20.562 -23.328 1 96.44 171 ALA A O 1
ATOM 1314 N N . MET A 1 172 ? 10.953 -21.516 -21.344 1 97.31 172 MET A N 1
ATOM 1315 C CA . MET A 1 172 ? 10.664 -20.281 -20.641 1 97.31 172 MET A CA 1
ATOM 1316 C C . MET A 1 172 ? 11.875 -19.344 -20.672 1 97.31 172 MET A C 1
ATOM 1318 O O . MET A 1 172 ? 11.727 -18.125 -20.781 1 97.31 172 MET A O 1
ATOM 1322 N N . LYS A 1 173 ? 13.047 -19.938 -20.516 1 98 173 LYS A N 1
ATOM 1323 C CA . LYS A 1 173 ? 14.266 -19.141 -20.609 1 98 173 LYS A CA 1
ATOM 1324 C C . LYS A 1 173 ? 14.352 -18.438 -21.953 1 98 173 LYS A C 1
ATOM 1326 O O . LYS A 1 173 ? 14.695 -17.25 -22.016 1 98 173 LYS A O 1
ATOM 1331 N N . GLU A 1 174 ? 14.039 -19.172 -22.953 1 96.81 174 GLU A N 1
ATOM 1332 C CA . GLU A 1 174 ? 14.055 -18.578 -24.297 1 96.81 174 GLU A CA 1
ATOM 1333 C C . GLU A 1 174 ? 13.047 -17.438 -24.406 1 96.81 174 GLU A C 1
ATOM 1335 O O . GLU A 1 174 ? 13.336 -16.406 -25.016 1 96.81 174 GLU A O 1
ATOM 1340 N N . GLN A 1 175 ? 11.898 -17.672 -23.844 1 96.56 175 GLN A N 1
ATOM 1341 C CA . GLN A 1 175 ? 10.883 -16.625 -23.891 1 96.56 175 GLN A CA 1
ATOM 1342 C C . GLN A 1 175 ? 11.352 -15.383 -23.141 1 96.56 175 GLN A C 1
ATOM 1344 O O . GLN A 1 175 ? 11.195 -14.266 -23.641 1 96.56 175 GLN A O 1
ATOM 1349 N N . LEU A 1 176 ? 11.891 -15.555 -21.984 1 97.94 176 LEU A N 1
ATOM 1350 C CA . LEU A 1 176 ? 12.391 -14.445 -21.188 1 97.94 176 LEU A CA 1
ATOM 1351 C C . LEU A 1 176 ? 13.492 -13.695 -21.906 1 97.94 176 LEU A C 1
ATOM 1353 O O . LEU A 1 176 ? 13.492 -12.461 -21.953 1 97.94 176 LEU A O 1
ATOM 1357 N N . SER A 1 177 ? 14.406 -14.438 -22.5 1 97.62 177 SER A N 1
ATOM 1358 C CA . SER A 1 177 ? 15.484 -13.82 -23.266 1 97.62 177 SER A CA 1
ATOM 1359 C C . SER A 1 177 ? 14.938 -13.039 -24.453 1 97.62 177 SER A C 1
ATOM 1361 O O . SER A 1 177 ? 15.438 -11.953 -24.781 1 97.62 177 SER A O 1
ATOM 1363 N N . GLY A 1 178 ? 13.953 -13.586 -25.062 1 96.69 178 GLY A N 1
ATOM 1364 C CA . GLY A 1 178 ? 13.312 -12.922 -26.188 1 96.69 178 GLY A CA 1
ATOM 1365 C C . GLY A 1 178 ? 12.641 -11.617 -25.797 1 96.69 178 GLY A C 1
ATOM 1366 O O . GLY A 1 178 ? 12.477 -10.727 -26.641 1 96.69 178 GLY A O 1
ATOM 1367 N N . LEU A 1 179 ? 12.297 -11.523 -24.547 1 96.44 179 LEU A N 1
ATOM 1368 C CA . LEU A 1 179 ? 11.641 -10.32 -24.047 1 96.44 179 LEU A CA 1
ATOM 1369 C C . LEU A 1 179 ? 12.664 -9.305 -23.547 1 96.44 179 LEU A C 1
ATOM 1371 O O . LEU A 1 179 ? 12.297 -8.258 -23.016 1 96.44 179 LEU A O 1
ATOM 1375 N N . GLY A 1 180 ? 13.938 -9.664 -23.656 1 96.69 180 GLY A N 1
ATOM 1376 C CA . GLY A 1 180 ? 14.977 -8.688 -23.359 1 96.69 180 GLY A CA 1
ATOM 1377 C C . GLY A 1 180 ? 15.68 -8.93 -22.047 1 96.69 180 GLY A C 1
ATOM 1378 O O . GLY A 1 180 ? 16.562 -8.172 -21.656 1 96.69 180 GLY A O 1
ATOM 1379 N N . VAL A 1 181 ? 15.344 -9.992 -21.328 1 97.38 181 VAL A N 1
ATOM 1380 C CA . VAL A 1 181 ? 16.047 -10.312 -20.094 1 97.38 181 VAL A CA 1
ATOM 1381 C C . VAL A 1 181 ? 17.406 -10.938 -20.406 1 97.38 181 VAL A C 1
ATOM 1383 O O . VAL A 1 181 ? 17.484 -11.891 -21.188 1 97.38 181 VAL A O 1
ATOM 1386 N N . PRO A 1 182 ? 18.469 -10.445 -19.875 1 96.81 182 PRO A N 1
ATOM 1387 C CA . PRO A 1 182 ? 19.781 -11 -20.188 1 96.81 182 PRO A CA 1
ATOM 1388 C C . PRO A 1 182 ? 19.891 -12.484 -19.844 1 96.81 182 PRO A C 1
ATOM 1390 O O . PRO A 1 182 ? 19.531 -12.898 -18.734 1 96.81 182 PRO A O 1
ATOM 1393 N N . GLU A 1 183 ? 20.438 -13.266 -20.703 1 96.5 183 GLU A N 1
ATOM 1394 C CA . GLU A 1 183 ? 20.516 -14.719 -20.578 1 96.5 183 GLU A CA 1
ATOM 1395 C C . GLU A 1 183 ? 21.344 -15.141 -19.375 1 96.5 183 GLU A C 1
ATOM 1397 O O . GLU A 1 183 ? 21.047 -16.156 -18.734 1 96.5 183 GLU A O 1
ATOM 1402 N N . ASP A 1 184 ? 22.359 -14.391 -19.109 1 94.31 184 ASP A N 1
ATOM 1403 C CA . ASP A 1 184 ? 23.266 -14.742 -18.031 1 94.31 184 ASP A CA 1
ATOM 1404 C C . ASP A 1 184 ? 22.594 -14.57 -16.672 1 94.31 184 ASP A C 1
ATOM 1406 O O . ASP A 1 184 ? 23.078 -15.094 -15.664 1 94.31 184 ASP A O 1
ATOM 1410 N N . LYS A 1 185 ? 21.531 -13.828 -16.656 1 94.75 185 LYS A N 1
ATOM 1411 C CA . LYS A 1 185 ? 20.766 -13.609 -15.43 1 94.75 185 LYS A CA 1
ATOM 1412 C C . LYS A 1 185 ? 19.75 -14.719 -15.203 1 94.75 185 LYS A C 1
ATOM 1414 O O . LYS A 1 185 ? 19.234 -14.883 -14.094 1 94.75 185 LYS A O 1
ATOM 1419 N N . ILE A 1 186 ? 19.422 -15.523 -16.203 1 98.38 186 ILE A N 1
ATOM 1420 C CA . ILE A 1 186 ? 18.328 -16.5 -16.156 1 98.38 186 ILE A CA 1
ATOM 1421 C C . ILE A 1 186 ? 18.906 -17.891 -15.961 1 98.38 186 ILE A C 1
ATOM 1423 O O . ILE A 1 186 ? 19.75 -18.359 -16.734 1 98.38 186 ILE A O 1
ATOM 1427 N N . GLU A 1 187 ? 18.516 -18.531 -14.961 1 98.38 187 GLU A N 1
ATOM 1428 C CA . GLU A 1 187 ? 18.828 -19.922 -14.711 1 98.38 187 GLU A CA 1
ATOM 1429 C C . GLU A 1 187 ? 17.578 -20.797 -14.75 1 98.38 187 GLU A C 1
ATOM 1431 O O . GLU A 1 187 ? 16.484 -20.328 -14.469 1 98.38 187 GLU A O 1
ATOM 1436 N N . VAL A 1 188 ? 17.781 -22.062 -15.117 1 98.06 188 VAL A N 1
ATOM 1437 C CA . VAL A 1 188 ? 16.656 -22.984 -15.195 1 98.06 188 VAL A CA 1
ATOM 1438 C C . VAL A 1 188 ? 16.766 -24.016 -14.07 1 98.06 188 VAL A C 1
ATOM 1440 O O . VAL A 1 188 ? 17.828 -24.609 -13.859 1 98.06 188 VAL A O 1
ATOM 1443 N N . SER A 1 189 ? 15.789 -24.125 -13.305 1 97.81 189 SER A N 1
ATOM 1444 C CA . SER A 1 189 ? 15.609 -25.219 -12.352 1 97.81 189 SER A CA 1
ATOM 1445 C C . SER A 1 189 ? 14.258 -25.906 -12.539 1 97.81 189 SER A C 1
ATOM 1447 O O . SER A 1 189 ? 13.211 -25.297 -12.273 1 97.81 189 SER A O 1
ATOM 1449 N N . TYR A 1 190 ? 14.312 -27.156 -12.984 1 97 190 TYR A N 1
ATOM 1450 C CA . TYR A 1 190 ? 13.086 -27.891 -13.273 1 97 190 TYR A CA 1
ATOM 1451 C C . TYR A 1 190 ? 12.312 -28.188 -12 1 97 190 TYR A C 1
ATOM 1453 O O . TYR A 1 190 ? 12.906 -28.344 -10.93 1 97 190 TYR A O 1
ATOM 1461 N N . HIS A 1 191 ? 10.977 -28.219 -12.156 1 95.5 191 HIS A N 1
ATOM 1462 C CA . HIS A 1 191 ? 10.164 -28.75 -11.07 1 95.5 191 HIS A CA 1
ATOM 1463 C C . HIS A 1 191 ? 10.305 -30.266 -10.969 1 95.5 191 HIS A C 1
ATOM 1465 O O . HIS A 1 191 ? 11.016 -30.891 -11.766 1 95.5 191 HIS A O 1
ATOM 1471 N N . GLY A 1 192 ? 9.711 -30.828 -9.93 1 93 192 GLY A N 1
ATOM 1472 C CA . GLY A 1 192 ? 9.781 -32.281 -9.75 1 93 192 GLY A CA 1
ATOM 1473 C C . GLY A 1 192 ? 8.516 -32.875 -9.164 1 93 192 GLY A C 1
ATOM 1474 O O . GLY A 1 192 ? 7.477 -32.188 -9.117 1 93 192 GLY A O 1
ATOM 1475 N N . VAL A 1 193 ? 8.602 -34.125 -8.977 1 92.44 193 VAL A N 1
ATOM 1476 C CA . VAL A 1 193 ? 7.605 -34.875 -8.211 1 92.44 193 VAL A CA 1
ATOM 1477 C C . VAL A 1 193 ? 8.289 -35.656 -7.082 1 92.44 193 VAL A C 1
ATOM 1479 O O . VAL A 1 193 ? 9.516 -35.719 -7.031 1 92.44 193 VAL A O 1
ATOM 1482 N N . GLU A 1 194 ? 7.461 -36.031 -6.176 1 90.38 194 GLU A N 1
ATOM 1483 C CA . GLU A 1 194 ? 7.934 -36.969 -5.18 1 90.38 194 GLU A CA 1
ATOM 1484 C C . GLU A 1 194 ? 7.773 -38.406 -5.668 1 90.38 194 GLU A C 1
ATOM 1486 O O . GLU A 1 194 ? 6.691 -39 -5.562 1 90.38 194 GLU A O 1
ATOM 1491 N N . PRO A 1 195 ? 8.867 -38.969 -6.035 1 87.19 195 PRO A N 1
ATOM 1492 C CA . PRO A 1 195 ? 8.758 -40.281 -6.715 1 87.19 195 PRO A CA 1
ATOM 1493 C C . PRO A 1 195 ? 8.195 -41.375 -5.816 1 87.19 195 PRO A C 1
ATOM 1495 O O . PRO A 1 195 ? 7.66 -42.375 -6.309 1 87.19 195 PRO A O 1
ATOM 1498 N N . GLU A 1 196 ? 8.359 -41.156 -4.52 1 88.5 196 GLU A N 1
ATOM 1499 C CA . GLU A 1 196 ? 7.82 -42.156 -3.598 1 88.5 196 GLU A CA 1
ATOM 1500 C C . GLU A 1 196 ? 6.305 -42.031 -3.48 1 88.5 196 GLU A C 1
ATOM 1502 O O . GLU A 1 196 ? 5.617 -43.031 -3.195 1 88.5 196 GLU A O 1
ATOM 1507 N N . VAL A 1 197 ? 5.871 -40.844 -3.744 1 90.38 197 VAL A N 1
ATOM 1508 C CA . VAL A 1 197 ? 4.438 -40.594 -3.654 1 90.38 197 VAL A CA 1
ATOM 1509 C C . VAL A 1 197 ? 3.766 -40.938 -4.98 1 90.38 197 VAL A C 1
ATOM 1511 O O . VAL A 1 197 ? 2.779 -41.656 -5.008 1 90.38 197 VAL A O 1
ATOM 1514 N N . PHE A 1 198 ? 4.336 -40.438 -6.047 1 93.88 198 PHE A N 1
ATOM 1515 C CA . PHE A 1 198 ? 3.869 -40.781 -7.379 1 93.88 198 PHE A CA 1
ATOM 1516 C C . PHE A 1 198 ? 4.586 -42.031 -7.891 1 93.88 198 PHE A C 1
ATOM 1518 O O . PHE A 1 198 ? 5.598 -41.938 -8.586 1 93.88 198 PHE A O 1
ATOM 1525 N N . SER A 1 199 ? 4.031 -43.156 -7.547 1 94.81 199 SER A N 1
ATOM 1526 C CA . SER A 1 199 ? 4.629 -44.438 -7.883 1 94.81 199 SER A CA 1
ATOM 1527 C C . SER A 1 199 ? 3.557 -45.469 -8.219 1 94.81 199 SER A C 1
ATOM 1529 O O . SER A 1 199 ? 2.523 -45.531 -7.551 1 94.81 199 SER A O 1
ATOM 1531 N N . PRO A 1 200 ? 3.902 -46.25 -9.266 1 94.38 200 PRO A N 1
ATOM 1532 C CA . PRO A 1 200 ? 2.963 -47.312 -9.57 1 94.38 200 PRO A CA 1
ATOM 1533 C C . PRO A 1 200 ? 2.748 -48.25 -8.383 1 94.38 200 PRO A C 1
ATOM 1535 O O . PRO A 1 200 ? 1.657 -48.812 -8.227 1 94.38 200 PRO A O 1
ATOM 1538 N N . SER A 1 201 ? 3.684 -48.344 -7.535 1 92.5 201 SER A N 1
ATOM 1539 C CA . SER A 1 201 ? 3.605 -49.25 -6.398 1 92.5 201 SER A CA 1
ATOM 1540 C C . SER A 1 201 ? 2.684 -48.688 -5.312 1 92.5 201 SER A C 1
ATOM 1542 O O . SER A 1 201 ? 2.23 -49.438 -4.445 1 92.5 201 SER A O 1
ATOM 1544 N N . ALA A 1 202 ? 2.365 -47.469 -5.395 1 90.94 202 ALA A N 1
ATOM 1545 C CA . ALA A 1 202 ? 1.504 -46.812 -4.398 1 90.94 202 ALA A CA 1
ATOM 1546 C C . ALA A 1 202 ? 0.031 -47 -4.758 1 90.94 202 ALA A C 1
ATOM 1548 O O . ALA A 1 202 ? -0.851 -46.656 -3.967 1 90.94 202 ALA A O 1
ATOM 1549 N N . THR A 1 203 ? -0.27 -47.594 -5.91 1 93.19 203 THR A N 1
ATOM 1550 C CA . THR A 1 203 ? -1.636 -47.719 -6.402 1 93.19 203 THR A CA 1
ATOM 1551 C C . THR A 1 203 ? -2.338 -48.875 -5.703 1 93.19 203 THR A C 1
ATOM 1553 O O . THR A 1 203 ? -1.75 -49.969 -5.52 1 93.19 203 THR A O 1
ATOM 1556 N N . LYS A 1 204 ? -3.568 -48.656 -5.203 1 90.31 204 LYS A N 1
ATOM 1557 C CA . LYS A 1 204 ? -4.414 -49.688 -4.578 1 90.31 204 LYS A CA 1
ATOM 1558 C C . LYS A 1 204 ? -5.457 -50.188 -5.562 1 90.31 204 LYS A C 1
ATOM 1560 O O . LYS A 1 204 ? -6.238 -49.438 -6.117 1 90.31 204 LYS A O 1
ATOM 1565 N N . ARG A 1 205 ? -5.547 -51.469 -5.66 1 93.62 205 ARG A N 1
ATOM 1566 C CA . ARG A 1 205 ? -6.438 -52.094 -6.617 1 93.62 205 ARG A CA 1
ATOM 1567 C C . ARG A 1 205 ? -7.895 -51.719 -6.348 1 93.62 205 ARG A C 1
ATOM 1569 O O . ARG A 1 205 ? -8.656 -51.469 -7.277 1 93.62 205 ARG A O 1
ATOM 1576 N N . ARG A 1 206 ? -8.219 -51.719 -5.164 1 95.12 206 ARG A N 1
ATOM 1577 C CA . ARG A 1 206 ? -9.594 -51.406 -4.781 1 95.12 206 ARG A CA 1
ATOM 1578 C C . ARG A 1 206 ? -9.984 -50 -5.258 1 95.12 206 ARG A C 1
ATOM 1580 O O . ARG A 1 206 ? -11.117 -49.781 -5.703 1 95.12 206 ARG A O 1
ATOM 1587 N N . ARG A 1 207 ? -9.031 -49.125 -5.109 1 95.06 207 ARG A N 1
ATOM 1588 C CA . ARG A 1 207 ? -9.312 -47.75 -5.531 1 95.06 207 ARG A CA 1
ATOM 1589 C C . ARG A 1 207 ? -9.461 -47.656 -7.047 1 95.06 207 ARG A C 1
ATOM 1591 O O . ARG A 1 207 ? -10.25 -46.875 -7.551 1 95.06 207 ARG A O 1
ATOM 1598 N N . ILE A 1 208 ? -8.727 -48.438 -7.773 1 95 208 ILE A N 1
ATOM 1599 C CA . ILE A 1 208 ? -8.828 -48.5 -9.227 1 95 208 ILE A CA 1
ATOM 1600 C C . ILE A 1 208 ? -10.195 -49.031 -9.633 1 95 208 ILE A C 1
ATOM 1602 O O . ILE A 1 208 ? -10.844 -48.5 -10.539 1 95 208 ILE A O 1
ATOM 1606 N N . GLU A 1 209 ? -10.602 -50.062 -8.984 1 95.31 209 GLU A N 1
ATOM 1607 C CA . GLU A 1 209 ? -11.914 -50.625 -9.258 1 95.31 209 GLU A CA 1
ATOM 1608 C C . GLU A 1 209 ? -13.039 -49.656 -8.984 1 95.31 209 GLU A C 1
ATOM 1610 O O . GLU A 1 209 ? -14.008 -49.562 -9.742 1 95.31 209 GLU A O 1
ATOM 1615 N N . GLU A 1 210 ? -12.859 -48.938 -7.934 1 95.69 210 GLU A N 1
ATOM 1616 C CA . GLU A 1 210 ? -13.852 -47.938 -7.59 1 95.69 210 GLU A CA 1
ATOM 1617 C C . GLU A 1 210 ? -13.945 -46.875 -8.68 1 95.69 210 GLU A C 1
ATOM 1619 O O . GLU A 1 210 ? -15.039 -46.406 -9.016 1 95.69 210 GLU A O 1
ATOM 1624 N N . LEU A 1 211 ? -12.812 -46.469 -9.203 1 95.38 211 LEU A N 1
ATOM 1625 C CA . LEU A 1 211 ? -12.805 -45.469 -10.266 1 95.38 211 LEU A CA 1
ATOM 1626 C C . LEU A 1 211 ? -13.414 -46.031 -11.547 1 95.38 211 LEU A C 1
ATOM 1628 O O . LEU A 1 211 ? -14.117 -45.312 -12.266 1 95.38 211 LEU A O 1
ATOM 1632 N N . GLN A 1 212 ? -13.133 -47.25 -11.812 1 95.88 212 GLN A N 1
ATOM 1633 C CA . GLN A 1 212 ? -13.719 -47.906 -12.984 1 95.88 212 GLN A CA 1
ATOM 1634 C C . GLN A 1 212 ? -15.242 -47.938 -12.898 1 95.88 212 GLN A C 1
ATOM 1636 O O . GLN A 1 212 ? -15.93 -47.656 -13.883 1 95.88 212 GLN A O 1
ATOM 1641 N N . GLU A 1 213 ? -15.703 -48.25 -11.719 1 95.94 213 GLU A N 1
ATOM 1642 C CA . GLU A 1 213 ? -17.156 -48.25 -11.5 1 95.94 213 GLU A CA 1
ATOM 1643 C C . GLU A 1 213 ? -17.719 -46.844 -11.602 1 95.94 213 GLU A C 1
ATOM 1645 O O . GLU A 1 213 ? -18.75 -46.625 -12.25 1 95.94 213 GLU A O 1
ATOM 1650 N N . ARG A 1 214 ? -17.031 -45.906 -11.008 1 94.5 214 ARG A N 1
ATOM 1651 C CA . ARG A 1 214 ? -17.5 -44.531 -10.977 1 94.5 214 ARG A CA 1
ATOM 1652 C C . ARG A 1 214 ? -17.641 -43.969 -12.391 1 94.5 214 ARG A C 1
ATOM 1654 O O . ARG A 1 214 ? -18.562 -43.188 -12.664 1 94.5 214 ARG A O 1
ATOM 1661 N N . TYR A 1 215 ? -16.688 -44.344 -13.234 1 94.62 215 TYR A N 1
ATOM 1662 C CA . TYR A 1 215 ? -16.672 -43.781 -14.57 1 94.62 215 TYR A CA 1
ATOM 1663 C C . TYR A 1 215 ? -17.203 -44.75 -15.602 1 94.62 215 TYR A C 1
ATOM 1665 O O . TYR A 1 215 ? -17.094 -44.531 -16.812 1 94.62 215 TYR A O 1
ATOM 1673 N N . SER A 1 216 ? -17.766 -45.906 -15.164 1 94.06 216 SER A N 1
ATOM 1674 C CA . SER A 1 216 ? -18.344 -46.938 -16.016 1 94.06 216 SER A CA 1
ATOM 1675 C C . SER A 1 216 ? -17.344 -47.406 -17.062 1 94.06 216 SER A C 1
ATOM 1677 O O . SER A 1 216 ? -17.656 -47.469 -18.266 1 94.06 216 SER A O 1
ATOM 1679 N N . LEU A 1 217 ? -16.156 -47.719 -16.594 1 95.69 217 LEU A N 1
ATOM 1680 C CA . LEU A 1 217 ? -15.102 -48.219 -17.453 1 95.69 217 LEU A CA 1
ATOM 1681 C C . LEU A 1 217 ? -15.008 -49.719 -17.406 1 95.69 217 LEU A C 1
ATOM 1683 O O . LEU A 1 217 ? -15.133 -50.312 -16.328 1 95.69 217 LEU A O 1
ATOM 1687 N N . LYS A 1 218 ? -14.789 -50.281 -18.531 1 94.25 218 LYS A N 1
ATOM 1688 C CA . LYS A 1 218 ? -14.578 -51.719 -18.625 1 94.25 218 LYS A CA 1
ATOM 1689 C C . LYS A 1 218 ? -13.086 -52.062 -18.672 1 94.25 218 LYS A C 1
ATOM 1691 O O . LYS A 1 218 ? -12.258 -51.188 -18.938 1 94.25 218 LYS A O 1
ATOM 1696 N N . GLU A 1 219 ? -12.75 -53.281 -18.484 1 89.75 219 GLU A N 1
ATOM 1697 C CA . GLU A 1 219 ? -11.359 -53.719 -18.453 1 89.75 219 GLU A CA 1
ATOM 1698 C C . GLU A 1 219 ? -10.688 -53.562 -19.812 1 89.75 219 GLU A C 1
ATOM 1700 O O . GLU A 1 219 ? -9.492 -53.281 -19.891 1 89.75 219 GLU A O 1
ATOM 1705 N N . GLU A 1 220 ? -11.484 -53.656 -20.844 1 92.25 220 GLU A N 1
ATOM 1706 C CA . GLU A 1 220 ? -10.922 -53.594 -22.203 1 92.25 220 GLU A CA 1
ATOM 1707 C C . GLU A 1 220 ? -10.836 -52.156 -22.719 1 92.25 220 GLU A C 1
ATOM 1709 O O . GLU A 1 220 ? -10.281 -51.906 -23.781 1 92.25 220 GLU A O 1
ATOM 1714 N N . ASP A 1 221 ? -11.352 -51.312 -21.938 1 96.12 221 ASP A N 1
ATOM 1715 C CA . ASP A 1 221 ? -11.336 -49.906 -22.375 1 96.12 221 ASP A CA 1
ATOM 1716 C C . ASP A 1 221 ? -9.922 -49.344 -22.359 1 96.12 221 ASP A C 1
ATOM 1718 O O . ASP A 1 221 ? -9.094 -49.75 -21.547 1 96.12 221 ASP A O 1
ATOM 1722 N N . GLU A 1 222 ? -9.625 -48.469 -23.281 1 97.25 222 GLU A N 1
ATOM 1723 C CA . GLU A 1 222 ? -8.391 -47.688 -23.312 1 97.25 222 GLU A CA 1
ATOM 1724 C C . GLU A 1 222 ? -8.617 -46.281 -22.75 1 97.25 222 GLU A C 1
ATOM 1726 O O . GLU A 1 222 ? -9.25 -45.438 -23.391 1 97.25 222 GLU A O 1
ATOM 1731 N N . VAL A 1 223 ? -8.016 -46.031 -21.625 1 98.19 223 VAL A N 1
ATOM 1732 C CA . VAL A 1 223 ? -8.352 -44.812 -20.891 1 98.19 223 VAL A CA 1
ATOM 1733 C C . VAL A 1 223 ? -7.32 -43.75 -21.203 1 98.19 223 VAL A C 1
ATOM 1735 O O . VAL A 1 223 ? -6.121 -43.938 -20.984 1 98.19 223 VAL A O 1
ATOM 1738 N N . ILE A 1 224 ? -7.754 -42.625 -21.719 1 98.69 224 ILE A N 1
ATOM 1739 C CA . ILE A 1 224 ? -6.977 -41.406 -21.953 1 98.69 224 ILE A CA 1
ATOM 1740 C C . ILE A 1 224 ? -7.266 -40.375 -20.875 1 98.69 224 ILE A C 1
ATOM 1742 O O . ILE A 1 224 ? -8.43 -40.094 -20.578 1 98.69 224 ILE A O 1
ATOM 1746 N N . LEU A 1 225 ? -6.18 -39.844 -20.281 1 98.56 225 LEU A N 1
ATOM 1747 C CA . LEU A 1 225 ? -6.371 -38.938 -19.141 1 98.56 225 LEU A CA 1
ATOM 1748 C C . LEU A 1 225 ? -5.871 -37.531 -19.484 1 98.56 225 LEU A C 1
ATOM 1750 O O . LEU A 1 225 ? -4.75 -37.375 -19.969 1 98.56 225 LEU A O 1
ATOM 1754 N N . PHE A 1 226 ? -6.699 -36.594 -19.312 1 98.19 226 PHE A N 1
ATOM 1755 C CA . PHE A 1 226 ? -6.352 -35.156 -19.266 1 98.19 226 PHE A CA 1
ATOM 1756 C C . PHE A 1 226 ? -6.566 -34.594 -17.859 1 98.19 226 PHE A C 1
ATOM 1758 O O . PHE A 1 226 ? -7.664 -34.688 -17.312 1 98.19 226 PHE A O 1
ATOM 1765 N N . VAL A 1 227 ? -5.492 -34.062 -17.312 1 95.31 227 VAL A N 1
ATOM 1766 C CA . VAL A 1 227 ? -5.566 -33.375 -16.016 1 95.31 227 VAL A CA 1
ATOM 1767 C C . VAL A 1 227 ? -5.047 -31.938 -16.156 1 95.31 227 VAL A C 1
ATOM 1769 O O . VAL A 1 227 ? -3.928 -31.719 -16.625 1 95.31 227 VAL A O 1
ATOM 1772 N N . GLY A 1 228 ? -5.84 -30.984 -15.773 1 92.38 228 GLY A N 1
ATOM 1773 C CA . GLY A 1 228 ? -5.422 -29.594 -15.797 1 92.38 228 GLY A CA 1
ATOM 1774 C C . GLY A 1 228 ? -6.582 -28.625 -15.82 1 92.38 228 GLY A C 1
ATOM 1775 O O . GLY A 1 228 ? -7.738 -29.031 -15.945 1 92.38 228 GLY A O 1
ATOM 1776 N N . ARG A 1 229 ? -6.266 -27.328 -15.641 1 89.44 229 ARG A N 1
ATOM 1777 C CA . ARG A 1 229 ? -7.293 -26.297 -15.727 1 89.44 229 ARG A CA 1
ATOM 1778 C C . ARG A 1 229 ? -7.945 -26.281 -17.109 1 89.44 229 ARG A C 1
ATOM 1780 O O . ARG A 1 229 ? -7.273 -26.484 -18.109 1 89.44 229 ARG A O 1
ATOM 1787 N N . LEU A 1 230 ? -9.273 -26.094 -17.031 1 94.25 230 LEU A N 1
ATOM 1788 C CA . LEU A 1 230 ? -10 -26.031 -18.297 1 94.25 230 LEU A CA 1
ATOM 1789 C C . LEU A 1 230 ? -9.969 -24.625 -18.875 1 94.25 230 LEU A C 1
ATOM 1791 O O . LEU A 1 230 ? -10.992 -23.922 -18.891 1 94.25 230 LEU A O 1
ATOM 1795 N N . GLU A 1 231 ? -8.758 -24.344 -19.344 1 92.75 231 GLU A N 1
ATOM 1796 C CA . GLU A 1 231 ? -8.461 -23.062 -19.969 1 92.75 231 GLU A CA 1
ATOM 1797 C C . GLU A 1 231 ? -7.996 -23.25 -21.422 1 92.75 231 GLU A C 1
ATOM 1799 O O . GLU A 1 231 ? -7.48 -24.312 -21.766 1 92.75 231 GLU A O 1
ATOM 1804 N N . PRO A 1 232 ? -8.18 -22.266 -22.234 1 93.31 232 PRO A N 1
ATOM 1805 C CA . PRO A 1 232 ? -7.855 -22.406 -23.656 1 93.31 232 PRO A CA 1
ATOM 1806 C C . PRO A 1 232 ? -6.414 -22.859 -23.891 1 93.31 232 PRO A C 1
ATOM 1808 O O . PRO A 1 232 ? -6.16 -23.719 -24.734 1 93.31 232 PRO A O 1
ATOM 1811 N N . VAL A 1 233 ? -5.539 -22.406 -23.062 1 93.69 233 VAL A N 1
ATOM 1812 C CA . VAL A 1 233 ? -4.121 -22.625 -23.312 1 93.69 233 VAL A CA 1
ATOM 1813 C C . VAL A 1 233 ? -3.766 -24.078 -23 1 93.69 233 VAL A C 1
ATOM 1815 O O . VAL A 1 233 ? -2.738 -24.594 -23.453 1 93.69 233 VAL A O 1
ATOM 1818 N N . LYS A 1 234 ? -4.637 -24.781 -22.312 1 94.81 234 LYS A N 1
ATOM 1819 C CA . LYS A 1 234 ? -4.32 -26.141 -21.906 1 94.81 234 LYS A CA 1
ATOM 1820 C C . LYS A 1 234 ? -4.703 -27.156 -22.984 1 94.81 234 LYS A C 1
ATOM 1822 O O . LYS A 1 234 ? -4.316 -28.312 -22.922 1 94.81 234 LYS A O 1
ATOM 1827 N N . GLY A 1 235 ? -5.535 -26.781 -23.969 1 96.44 235 GLY A N 1
ATOM 1828 C CA . GLY A 1 235 ? -5.727 -27.531 -25.188 1 96.44 235 GLY A CA 1
ATOM 1829 C C . GLY A 1 235 ? -6.797 -28.609 -25.078 1 96.44 235 GLY A C 1
ATOM 1830 O O . GLY A 1 235 ? -6.785 -29.594 -25.812 1 96.44 235 GLY A O 1
ATOM 1831 N N . VAL A 1 236 ? -7.727 -28.359 -24.156 1 97.62 236 VAL A N 1
ATOM 1832 C CA . VAL A 1 236 ? -8.742 -29.391 -23.938 1 97.62 236 VAL A CA 1
ATOM 1833 C C . VAL A 1 236 ? -9.711 -29.422 -25.109 1 97.62 236 VAL A C 1
ATOM 1835 O O . VAL A 1 236 ? -10.219 -30.484 -25.484 1 97.62 236 VAL A O 1
ATOM 1838 N N . ILE A 1 237 ? -9.969 -28.281 -25.781 1 97.81 237 ILE A N 1
ATOM 1839 C CA . ILE A 1 237 ? -10.945 -28.203 -26.875 1 97.81 237 ILE A CA 1
ATOM 1840 C C . ILE A 1 237 ? -10.406 -28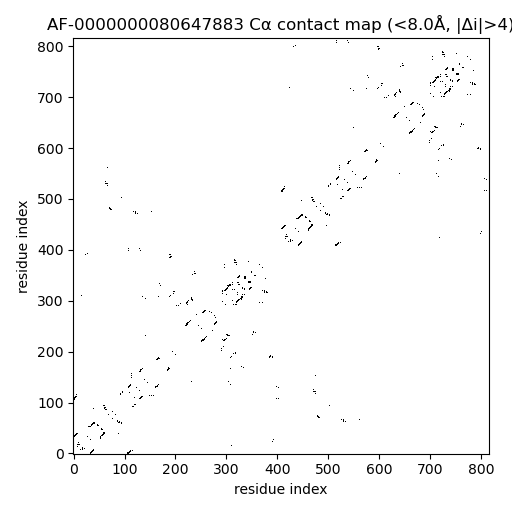.938 -28.094 1 97.81 237 ILE A C 1
ATOM 1842 O O . ILE A 1 237 ? -11.062 -29.844 -28.625 1 97.81 237 ILE A O 1
ATOM 1846 N N . PRO A 1 238 ? -9.203 -28.609 -28.531 1 98.19 238 PRO A N 1
ATOM 1847 C CA . PRO A 1 238 ? -8.672 -29.406 -29.641 1 98.19 238 PRO A CA 1
ATOM 1848 C C . PRO A 1 238 ? -8.602 -30.891 -29.328 1 98.19 238 PRO A C 1
ATOM 1850 O O . PRO A 1 238 ? -8.75 -31.734 -30.234 1 98.19 238 PRO A O 1
ATOM 1853 N N . LEU A 1 239 ? -8.367 -31.281 -28.094 1 98.56 239 LEU A N 1
ATOM 1854 C CA . LEU A 1 239 ? -8.352 -32.688 -27.703 1 98.56 239 LEU A CA 1
ATOM 1855 C C . LEU A 1 239 ? -9.719 -33.344 -27.922 1 98.56 239 LEU A C 1
ATOM 1857 O O . LEU A 1 239 ? -9.812 -34.438 -28.453 1 98.56 239 LEU A O 1
ATOM 1861 N N . LEU A 1 240 ? -10.742 -32.625 -27.484 1 98.56 240 LEU A N 1
ATOM 1862 C CA . LEU A 1 240 ? -12.102 -33.125 -27.672 1 98.56 240 LEU A CA 1
ATOM 1863 C C . LEU A 1 240 ? -12.438 -33.219 -29.156 1 98.56 240 LEU A C 1
ATOM 1865 O O . LEU A 1 240 ? -13.102 -34.188 -29.578 1 98.56 240 LEU A O 1
ATOM 1869 N N . GLU A 1 241 ? -11.961 -32.281 -29.891 1 98.44 241 GLU A N 1
ATOM 1870 C CA . GLU A 1 241 ? -12.18 -32.281 -31.344 1 98.44 241 GLU A CA 1
ATOM 1871 C C . GLU A 1 241 ? -11.469 -33.469 -32 1 98.44 241 GLU A C 1
ATOM 1873 O O . GLU A 1 241 ? -11.867 -33.906 -33.062 1 98.44 241 GLU A O 1
ATOM 1878 N N . ALA A 1 242 ? -10.438 -33.938 -31.406 1 98.62 242 ALA A N 1
ATOM 1879 C CA . ALA A 1 242 ? -9.641 -35.031 -31.953 1 98.62 242 ALA A CA 1
ATOM 1880 C C . ALA A 1 242 ? -10.305 -36.375 -31.688 1 98.62 242 ALA A C 1
ATOM 1882 O O . ALA A 1 242 ? -10 -37.344 -32.344 1 98.62 242 ALA A O 1
ATOM 1883 N N . MET A 1 243 ? -11.203 -36.5 -30.734 1 98.5 243 MET A N 1
ATOM 1884 C CA . MET A 1 243 ? -11.703 -37.75 -30.188 1 98.5 243 MET A CA 1
ATOM 1885 C C . MET A 1 243 ? -12.461 -38.562 -31.234 1 98.5 243 MET A C 1
ATOM 1887 O O . MET A 1 243 ? -12.344 -39.781 -31.297 1 98.5 243 MET A O 1
ATOM 1891 N N . PRO A 1 244 ? -13.258 -37.875 -32.156 1 98 244 PRO A N 1
ATOM 1892 C CA . PRO A 1 244 ? -13.945 -38.656 -33.188 1 98 244 PRO A CA 1
ATOM 1893 C C . PRO A 1 244 ? -12.984 -39.469 -34.031 1 98 244 PRO A C 1
ATOM 1895 O O . PRO A 1 244 ? -13.258 -40.656 -34.344 1 98 244 PRO A O 1
ATOM 1898 N N . LYS A 1 245 ? -11.93 -38.844 -34.375 1 98.25 245 LYS A N 1
ATOM 1899 C CA . LYS A 1 245 ? -10.93 -39.562 -35.156 1 98.25 245 LYS A CA 1
ATOM 1900 C C . LYS A 1 245 ? -10.281 -40.688 -34.375 1 98.25 245 LYS A C 1
ATOM 1902 O O . LYS A 1 245 ? -10 -41.75 -34.906 1 98.25 245 LYS A O 1
ATOM 1907 N N . VAL A 1 246 ? -10 -40.5 -33.125 1 98.62 246 VAL A N 1
ATOM 1908 C CA . VAL A 1 246 ? -9.445 -41.531 -32.219 1 98.62 246 VAL A CA 1
ATOM 1909 C C . VAL A 1 246 ? -10.414 -42.719 -32.156 1 98.62 246 VAL A C 1
ATOM 1911 O O . VAL A 1 246 ? -9.992 -43.875 -32.25 1 98.62 246 VAL A O 1
ATOM 1914 N N . LEU A 1 247 ? -11.727 -42.438 -32.031 1 97.75 247 LEU A N 1
ATOM 1915 C CA . LEU A 1 247 ? -12.758 -43.469 -31.828 1 97.75 247 LEU A CA 1
ATOM 1916 C C . LEU A 1 247 ? -12.945 -44.281 -33.094 1 97.75 247 LEU A C 1
ATOM 1918 O O . LEU A 1 247 ? -13.383 -45.438 -33 1 97.75 247 LEU A O 1
ATOM 1922 N N . GLN A 1 248 ? -12.594 -43.719 -34.188 1 97.44 248 GLN A N 1
ATOM 1923 C CA . GLN A 1 248 ? -12.648 -44.5 -35.438 1 97.44 248 GLN A CA 1
ATOM 1924 C C . GLN A 1 248 ? -11.633 -45.625 -35.438 1 97.44 248 GLN A C 1
ATOM 1926 O O . GLN A 1 248 ? -11.922 -46.75 -35.906 1 97.44 248 GLN A O 1
ATOM 1931 N N . GLU A 1 249 ? -10.531 -45.344 -34.906 1 97.38 249 GLU A N 1
ATOM 1932 C CA . GLU A 1 249 ? -9.461 -46.344 -34.875 1 97.38 249 GLU A CA 1
ATOM 1933 C C . GLU A 1 249 ? -9.523 -47.188 -33.594 1 97.38 249 GLU A C 1
ATOM 1935 O O . GLU A 1 249 ? -9.195 -48.375 -33.594 1 97.38 249 GLU A O 1
ATOM 1940 N N . HIS A 1 250 ? -9.914 -46.562 -32.531 1 97.81 250 HIS A N 1
ATOM 1941 C CA . HIS A 1 250 ? -10.016 -47.188 -31.219 1 97.81 250 HIS A CA 1
ATOM 1942 C C . HIS A 1 250 ? -11.391 -46.969 -30.609 1 97.81 250 HIS A C 1
ATOM 1944 O O . HIS A 1 250 ? -11.555 -46.125 -29.703 1 97.81 250 HIS A O 1
ATOM 1950 N N . PRO A 1 251 ? -12.336 -47.75 -30.938 1 96.12 251 PRO A N 1
ATOM 1951 C CA . PRO A 1 251 ? -13.719 -47.531 -30.5 1 96.12 251 PRO A CA 1
ATOM 1952 C C . PRO A 1 251 ? -13.898 -47.688 -28.984 1 96.12 251 PRO A C 1
ATOM 1954 O O . PRO A 1 251 ? -14.898 -47.219 -28.438 1 96.12 251 PRO A O 1
ATOM 1957 N N . ARG A 1 252 ? -12.938 -48.281 -28.344 1 96.19 252 ARG A N 1
ATOM 1958 C CA . ARG A 1 252 ? -13.062 -48.5 -26.906 1 96.19 252 ARG A CA 1
ATOM 1959 C C . ARG A 1 252 ? -12.352 -47.406 -26.109 1 96.19 252 ARG A C 1
ATOM 1961 O O . ARG A 1 252 ? -12.305 -47.469 -24.875 1 96.19 252 ARG A O 1
ATOM 1968 N N . ALA A 1 253 ? -11.828 -46.438 -26.781 1 97.69 253 ALA A N 1
ATOM 1969 C CA . ALA A 1 253 ? -11.133 -45.375 -26.109 1 97.69 253 ALA A CA 1
ATOM 1970 C C . ALA A 1 253 ? -12.102 -44.531 -25.266 1 97.69 253 ALA A C 1
ATOM 1972 O O . ALA A 1 253 ? -13.234 -44.281 -25.672 1 97.69 253 ALA A O 1
ATOM 1973 N N . LYS A 1 254 ? -11.719 -44.188 -24.031 1 98.06 254 LYS A N 1
ATOM 1974 C CA . LYS A 1 254 ? -12.445 -43.344 -23.109 1 98.06 254 LYS A CA 1
ATOM 1975 C C . LYS A 1 254 ? -11.57 -42.188 -22.641 1 98.06 254 LYS A C 1
ATOM 1977 O O . LYS A 1 254 ? -10.461 -42.375 -22.141 1 98.06 254 LYS A O 1
ATOM 1982 N N . LEU A 1 255 ? -12.055 -41 -22.812 1 98.44 255 LEU A N 1
ATOM 1983 C CA . LEU A 1 255 ? -11.32 -39.812 -22.375 1 98.44 255 LEU A CA 1
ATOM 1984 C C . LEU A 1 255 ? -11.867 -39.312 -21.047 1 98.44 255 LEU A C 1
ATOM 1986 O O . LEU A 1 255 ? -13.062 -39 -20.922 1 98.44 255 LEU A O 1
ATOM 1990 N N . LEU A 1 256 ? -11 -39.312 -20.062 1 97.5 256 LEU A N 1
ATOM 1991 C CA . LEU A 1 256 ? -11.305 -38.688 -18.781 1 97.5 256 LEU A CA 1
ATOM 1992 C C . LEU A 1 256 ? -10.703 -37.281 -18.703 1 97.5 256 LEU A C 1
ATOM 1994 O O . LEU A 1 256 ? -9.477 -37.125 -18.734 1 97.5 256 LEU A O 1
ATOM 1998 N N . VAL A 1 257 ? -11.539 -36.281 -18.641 1 97.75 257 VAL A N 1
ATOM 1999 C CA . VAL A 1 257 ? -11.117 -34.875 -18.516 1 97.75 257 VAL A CA 1
ATOM 2000 C C . VAL A 1 257 ? -11.289 -34.406 -17.062 1 97.75 257 VAL A C 1
ATOM 2002 O O . VAL A 1 257 ? -12.406 -34.156 -16.625 1 97.75 257 VAL A O 1
ATOM 2005 N N . VAL A 1 258 ? -10.148 -34.219 -16.422 1 95.81 258 VAL A N 1
ATOM 2006 C CA . VAL A 1 258 ? -10.18 -33.844 -15.008 1 95.81 258 VAL A CA 1
ATOM 2007 C C . VAL A 1 258 ? -9.711 -32.406 -14.852 1 95.81 258 VAL A C 1
ATOM 2009 O O . VAL A 1 258 ? -8.57 -32.094 -15.18 1 95.81 258 VAL A O 1
ATOM 2012 N N . GLY A 1 259 ? -10.617 -31.547 -14.336 1 93.25 259 GLY A N 1
ATOM 2013 C CA . GLY A 1 259 ? -10.219 -30.172 -14.094 1 93.25 259 GLY A CA 1
ATOM 2014 C C . GLY A 1 259 ? -11.391 -29.203 -14.078 1 93.25 259 GLY A C 1
ATOM 2015 O O . GLY A 1 259 ? -12.523 -29.594 -14.375 1 93.25 259 GLY A O 1
ATOM 2016 N N . LYS A 1 260 ? -11.117 -28.016 -13.617 1 92.44 260 LYS A N 1
ATOM 2017 C CA . LYS A 1 260 ? -12.078 -26.922 -13.617 1 92.44 260 LYS A CA 1
ATOM 2018 C C . LYS A 1 260 ? -11.516 -25.703 -14.344 1 92.44 260 LYS A C 1
ATOM 2020 O O . LYS A 1 260 ? -10.305 -25.609 -14.562 1 92.44 260 LYS A O 1
ATOM 2025 N N . GLY A 1 261 ? -12.422 -24.828 -14.812 1 91.81 261 GLY A N 1
ATOM 2026 C CA . GLY A 1 261 ? -11.992 -23.609 -15.477 1 91.81 261 GLY A CA 1
ATOM 2027 C C . GLY A 1 261 ? -13.094 -22.938 -16.281 1 91.81 261 GLY A C 1
ATOM 2028 O O . GLY A 1 261 ? -14.266 -23.281 -16.125 1 91.81 261 GLY A O 1
ATOM 2029 N N . THR A 1 262 ? -12.703 -22.016 -17.062 1 92.06 262 THR A N 1
ATOM 2030 C CA . THR A 1 262 ? -13.672 -21.172 -17.766 1 92.06 262 THR A CA 1
ATOM 2031 C C . THR A 1 262 ? -14.344 -21.953 -18.891 1 92.06 262 THR A C 1
ATOM 2033 O O . THR A 1 262 ? -15.438 -21.609 -19.328 1 92.06 262 THR A O 1
ATOM 2036 N N . LEU A 1 263 ? -13.797 -23.109 -19.312 1 95.5 263 LEU A N 1
ATOM 2037 C CA . LEU A 1 263 ? -14.305 -23.844 -20.469 1 95.5 263 LEU A CA 1
ATOM 2038 C C . LEU A 1 263 ? -15.188 -25 -20.031 1 95.5 263 LEU A C 1
ATOM 2040 O O . LEU A 1 263 ? -15.578 -25.844 -20.859 1 95.5 263 LEU A O 1
ATOM 2044 N N . GLU A 1 264 ? -15.469 -25.062 -18.734 1 96.25 264 GLU A N 1
ATOM 2045 C CA . GLU A 1 264 ? -16.203 -26.219 -18.203 1 96.25 264 GLU A CA 1
ATOM 2046 C C . GLU A 1 264 ? -17.484 -26.469 -19 1 96.25 264 GLU A C 1
ATOM 2048 O O . GLU A 1 264 ? -17.766 -27.594 -19.391 1 96.25 264 GLU A O 1
ATOM 2053 N N . GLY A 1 265 ? -18.312 -25.406 -19.203 1 96.19 265 GLY A N 1
ATOM 2054 C CA . GLY A 1 265 ? -19.562 -25.531 -19.953 1 96.19 265 GLY A CA 1
ATOM 2055 C C . GLY A 1 265 ? -19.375 -26.078 -21.359 1 96.19 265 GLY A C 1
ATOM 2056 O O . GLY A 1 265 ? -20.094 -26.984 -21.781 1 96.19 265 GLY A O 1
ATOM 2057 N N . ARG A 1 266 ? -18.469 -25.516 -22.062 1 95.81 266 ARG A N 1
ATOM 2058 C CA . ARG A 1 266 ? -18.203 -25.922 -23.438 1 95.81 266 ARG A CA 1
ATOM 2059 C C . ARG A 1 266 ? -17.703 -27.375 -23.484 1 95.81 266 ARG A C 1
ATOM 2061 O O . ARG A 1 266 ? -18.109 -28.141 -24.375 1 95.81 266 ARG A O 1
ATOM 2068 N N . VAL A 1 267 ? -16.828 -27.75 -22.578 1 97.75 267 VAL A N 1
ATOM 2069 C CA . VAL A 1 267 ? -16.266 -29.094 -22.5 1 97.75 267 VAL A CA 1
ATOM 2070 C C . VAL A 1 267 ? -17.375 -30.109 -22.266 1 97.75 267 VAL A C 1
ATOM 2072 O O . VAL A 1 267 ? -17.422 -31.156 -22.906 1 97.75 267 VAL A O 1
ATOM 2075 N N . ARG A 1 268 ? -18.25 -29.797 -21.344 1 96.69 268 ARG A N 1
ATOM 2076 C CA . ARG A 1 268 ? -19.359 -30.688 -21.047 1 96.69 268 ARG A CA 1
ATOM 2077 C C . ARG A 1 268 ? -20.266 -30.891 -22.266 1 96.69 268 ARG A C 1
ATOM 2079 O O . ARG A 1 268 ? -20.703 -32 -22.547 1 96.69 268 ARG A O 1
ATOM 2086 N N . SER A 1 269 ? -20.562 -29.812 -22.938 1 96.94 269 SER A N 1
ATOM 2087 C CA . SER A 1 269 ? -21.391 -29.891 -24.141 1 96.94 269 SER A CA 1
ATOM 2088 C C . SER A 1 269 ? -20.75 -30.766 -25.203 1 96.94 269 SER A C 1
ATOM 2090 O O . SER A 1 269 ? -21.422 -31.594 -25.812 1 96.94 269 SER A O 1
ATOM 2092 N N . MET A 1 270 ? -19.484 -30.578 -25.406 1 97.06 270 MET A N 1
ATOM 2093 C CA . MET A 1 270 ? -18.766 -31.375 -26.391 1 97.06 270 MET A CA 1
ATOM 2094 C C . MET A 1 270 ? -18.719 -32.844 -25.984 1 97.06 270 MET A C 1
ATOM 2096 O O . MET A 1 270 ? -18.828 -33.719 -26.828 1 97.06 270 MET A O 1
ATOM 2100 N N . ALA A 1 271 ? -18.516 -33.094 -24.75 1 96.25 271 ALA A N 1
ATOM 2101 C CA . ALA A 1 271 ? -18.453 -34.438 -24.234 1 96.25 271 ALA A CA 1
ATOM 2102 C C . ALA A 1 271 ? -19.781 -35.188 -24.469 1 96.25 271 ALA A C 1
ATOM 2104 O O . ALA A 1 271 ? -19.781 -36.375 -24.797 1 96.25 271 ALA A O 1
ATOM 2105 N N . GLU A 1 272 ? -20.859 -34.5 -24.234 1 94.81 272 GLU A N 1
ATOM 2106 C CA . GLU A 1 272 ? -22.188 -35.094 -24.453 1 94.81 272 GLU A CA 1
ATOM 2107 C C . GLU A 1 272 ? -22.359 -35.562 -25.891 1 94.81 272 GLU A C 1
ATOM 2109 O O . GLU A 1 272 ? -22.922 -36.625 -26.156 1 94.81 272 GLU A O 1
ATOM 2114 N N . ALA A 1 273 ? -21.859 -34.781 -26.734 1 93.69 273 ALA A N 1
ATOM 2115 C CA . ALA A 1 273 ? -21.984 -35.094 -28.156 1 93.69 273 ALA A CA 1
ATOM 2116 C C . ALA A 1 273 ? -21.172 -36.344 -28.516 1 93.69 273 ALA A C 1
ATOM 2118 O O . ALA A 1 273 ? -21.453 -37 -29.516 1 93.69 273 ALA A O 1
ATOM 2119 N N . LEU A 1 274 ? -20.234 -36.688 -27.703 1 93.44 274 LEU A N 1
ATOM 2120 C CA . LEU A 1 274 ? -19.344 -37.812 -28 1 93.44 274 LEU A CA 1
ATOM 2121 C C . LEU A 1 274 ? -19.844 -39.094 -27.312 1 93.44 274 LEU A C 1
ATOM 2123 O O . LEU A 1 274 ? -19.172 -40.125 -27.359 1 93.44 274 LEU A O 1
ATOM 2127 N N . GLY A 1 275 ? -21.094 -39.188 -26.812 1 84.25 275 GLY A N 1
ATOM 2128 C CA . GLY A 1 275 ? -21.875 -40.344 -26.469 1 84.25 275 GLY A CA 1
ATOM 2129 C C . GLY A 1 275 ? -21.281 -41.188 -25.344 1 84.25 275 GLY A C 1
ATOM 2130 O O . GLY A 1 275 ? -21.281 -42.406 -25.391 1 84.25 275 GLY A O 1
ATOM 2131 N N . GLY A 1 276 ? -20.609 -40.719 -24.438 1 88.38 276 GLY A N 1
ATOM 2132 C CA . GLY A 1 276 ? -20.109 -41.469 -23.281 1 88.38 276 GLY A CA 1
ATOM 2133 C C . GLY A 1 276 ? -18.625 -41.75 -23.359 1 88.38 276 GLY A C 1
ATOM 2134 O O . GLY A 1 276 ? -18.047 -42.281 -22.406 1 88.38 276 GLY A O 1
ATOM 2135 N N . SER A 1 277 ? -18.078 -41.469 -24.453 1 94.88 277 SER A N 1
ATOM 2136 C CA . SER A 1 277 ? -16.656 -41.719 -24.625 1 94.88 277 SER A CA 1
ATOM 2137 C C . SER A 1 277 ? -15.812 -40.719 -23.875 1 94.88 277 SER A C 1
ATOM 2139 O O . SER A 1 277 ? -14.602 -40.906 -23.703 1 94.88 277 SER A O 1
ATOM 2141 N N . VAL A 1 278 ? -16.484 -39.688 -23.422 1 96.69 278 VAL A N 1
ATOM 2142 C CA . VAL A 1 278 ? -15.781 -38.656 -22.688 1 96.69 278 VAL A CA 1
ATOM 2143 C C . VAL A 1 278 ? -16.469 -38.438 -21.344 1 96.69 278 VAL A C 1
ATOM 2145 O O . VAL A 1 278 ? -17.703 -38.25 -21.281 1 96.69 278 VAL A O 1
ATOM 2148 N N . LYS A 1 279 ? -15.711 -38.469 -20.281 1 95.62 279 LYS A N 1
ATOM 2149 C CA . LYS A 1 279 ? -16.203 -38.156 -18.938 1 95.62 279 LYS A CA 1
ATOM 2150 C C . LYS A 1 279 ? -15.508 -36.906 -18.391 1 95.62 279 LYS A C 1
ATOM 2152 O O . LYS A 1 279 ? -14.281 -36.812 -18.406 1 95.62 279 LYS A O 1
ATOM 2157 N N . VAL A 1 280 ? -16.328 -36 -17.938 1 95.56 280 VAL A N 1
ATOM 2158 C CA . VAL A 1 280 ? -15.797 -34.75 -17.375 1 95.56 280 VAL A CA 1
ATOM 2159 C C . VAL A 1 280 ? -15.891 -34.812 -15.844 1 95.56 280 VAL A C 1
ATOM 2161 O O . VAL A 1 280 ? -16.969 -35.031 -15.289 1 95.56 280 VAL A O 1
ATOM 2164 N N . VAL A 1 281 ? -14.734 -34.656 -15.195 1 92.94 281 VAL A N 1
ATOM 2165 C CA . VAL A 1 281 ? -14.641 -34.688 -13.742 1 92.94 281 VAL A CA 1
ATOM 2166 C C . VAL A 1 281 ? -14.203 -33.312 -13.227 1 92.94 281 VAL A C 1
ATOM 2168 O O . VAL A 1 281 ? -13.055 -32.906 -13.438 1 92.94 281 VAL A O 1
ATOM 2171 N N . THR A 1 282 ? -15.039 -32.656 -12.469 1 86.12 282 THR A N 1
ATOM 2172 C CA . THR A 1 282 ? -14.727 -31.312 -12.031 1 86.12 282 THR A CA 1
ATOM 2173 C C . THR A 1 282 ? -14.43 -31.281 -10.531 1 86.12 282 THR A C 1
ATOM 2175 O O . THR A 1 282 ? -14.195 -30.203 -9.961 1 86.12 282 THR A O 1
ATOM 2178 N N . ASP A 1 283 ? -14.289 -32.406 -9.922 1 80.69 283 ASP A N 1
ATOM 2179 C CA . ASP A 1 283 ? -13.93 -32.5 -8.516 1 80.69 283 ASP A CA 1
ATOM 2180 C C . ASP A 1 283 ? -12.453 -32.156 -8.305 1 80.69 283 ASP A C 1
ATOM 2182 O O . ASP A 1 283 ? -11.625 -32.375 -9.18 1 80.69 283 ASP A O 1
ATOM 2186 N N . PHE A 1 284 ? -12.203 -31.5 -7.215 1 76.62 284 PHE A N 1
ATOM 2187 C CA . PHE A 1 284 ? -10.812 -31.391 -6.793 1 76.62 284 PHE A CA 1
ATOM 2188 C C . PHE A 1 284 ? -10.266 -32.75 -6.363 1 76.62 284 PHE A C 1
ATOM 2190 O O . PHE A 1 284 ? -10.898 -33.469 -5.586 1 76.62 284 PHE A O 1
ATOM 2197 N N . LEU A 1 285 ? -9.188 -33.125 -7.012 1 83.38 285 LEU A N 1
ATOM 2198 C CA . LEU A 1 285 ? -8.555 -34.406 -6.641 1 83.38 285 LEU A CA 1
ATOM 2199 C C . LEU A 1 285 ? -7.484 -34.188 -5.578 1 83.38 285 LEU A C 1
ATOM 2201 O O . LEU A 1 285 ? -6.555 -33.406 -5.781 1 83.38 285 LEU A O 1
ATOM 2205 N N . ASP A 1 286 ? -7.68 -34.844 -4.492 1 84.06 286 ASP A N 1
ATOM 2206 C CA . ASP A 1 286 ? -6.562 -34.844 -3.555 1 84.06 286 ASP A CA 1
ATOM 2207 C C . ASP A 1 286 ? -5.41 -35.688 -4.098 1 84.06 286 ASP A C 1
ATOM 2209 O O . ASP A 1 286 ? -5.504 -36.25 -5.195 1 84.06 286 ASP A O 1
ATOM 2213 N N . LEU A 1 287 ? -4.398 -35.781 -3.422 1 86.56 287 LEU A N 1
ATOM 2214 C CA . LEU A 1 287 ? -3.174 -36.406 -3.875 1 86.56 287 LEU A CA 1
ATOM 2215 C C . LEU A 1 287 ? -3.422 -37.906 -4.18 1 86.56 287 LEU A C 1
ATOM 2217 O O . LEU A 1 287 ? -3.01 -38.406 -5.227 1 86.56 287 LEU A O 1
ATOM 2221 N N . GLU A 1 288 ? -4.109 -38.531 -3.291 1 90.56 288 GLU A N 1
ATOM 2222 C CA . GLU A 1 288 ? -4.379 -39.938 -3.475 1 90.56 288 GLU A CA 1
ATOM 2223 C C . GLU A 1 288 ? -5.242 -40.188 -4.707 1 90.56 288 GLU A C 1
ATOM 2225 O O . GLU A 1 288 ? -4.961 -41.094 -5.5 1 90.56 288 GLU A O 1
ATOM 2230 N N . SER A 1 289 ? -6.273 -39.375 -4.82 1 92.38 289 SER A N 1
ATOM 2231 C CA . SER A 1 289 ? -7.152 -39.531 -5.977 1 92.38 289 SER A CA 1
ATOM 2232 C C . SER A 1 289 ? -6.402 -39.25 -7.277 1 92.38 289 SER A C 1
ATOM 2234 O O . SER A 1 289 ? -6.633 -39.938 -8.281 1 92.38 289 SER A O 1
ATOM 2236 N N . LYS A 1 290 ? -5.594 -38.406 -7.227 1 92.69 290 LYS A N 1
ATOM 2237 C CA . LYS A 1 290 ? -4.816 -38.062 -8.406 1 92.69 290 LYS A CA 1
ATOM 2238 C C . LYS A 1 290 ? -3.922 -39.219 -8.836 1 92.69 290 LYS A C 1
ATOM 2240 O O . LYS A 1 290 ? -3.863 -39.562 -10.023 1 92.69 290 LYS A O 1
ATOM 2245 N N . ILE A 1 291 ? -3.246 -39.75 -7.961 1 94.94 291 ILE A N 1
ATOM 2246 C CA . ILE A 1 291 ? -2.355 -40.875 -8.211 1 94.94 291 ILE A CA 1
ATOM 2247 C C . ILE A 1 291 ? -3.135 -42.031 -8.867 1 94.94 291 ILE A C 1
ATOM 2249 O O . ILE A 1 291 ? -2.68 -42.594 -9.852 1 94.94 291 ILE A O 1
ATOM 2253 N N . HIS A 1 292 ? -4.293 -42.281 -8.391 1 96.44 292 HIS A N 1
ATOM 2254 C CA . HIS A 1 292 ? -5.074 -43.406 -8.906 1 96.44 292 HIS A CA 1
ATOM 2255 C C . HIS A 1 292 ? -5.668 -43.062 -10.273 1 96.44 292 HIS A C 1
ATOM 2257 O O . HIS A 1 292 ? -5.93 -43.969 -11.07 1 96.44 292 HIS A O 1
ATOM 2263 N N . HIS A 1 293 ? -5.855 -41.812 -10.531 1 96.94 293 HIS A N 1
ATOM 2264 C CA . HIS A 1 293 ? -6.301 -41.438 -11.867 1 96.94 293 HIS A CA 1
ATOM 2265 C C . HIS A 1 293 ? -5.199 -41.688 -12.898 1 96.94 293 HIS A C 1
ATOM 2267 O O . HIS A 1 293 ? -5.469 -42.156 -14 1 96.94 293 HIS A O 1
ATOM 2273 N N . TYR A 1 294 ? -4.023 -41.312 -12.523 1 97.5 294 TYR A N 1
ATOM 2274 C CA . TYR A 1 294 ? -2.914 -41.625 -13.422 1 97.5 294 TYR A CA 1
ATOM 2275 C C . TYR A 1 294 ? -2.752 -43.125 -13.617 1 97.5 294 TYR A C 1
ATOM 2277 O O . TYR A 1 294 ? -2.488 -43.594 -14.734 1 97.5 294 TYR A O 1
ATOM 2285 N N . ALA A 1 295 ? -2.924 -43.844 -12.531 1 96.69 295 ALA A N 1
ATOM 2286 C CA . ALA A 1 295 ? -2.77 -45.281 -12.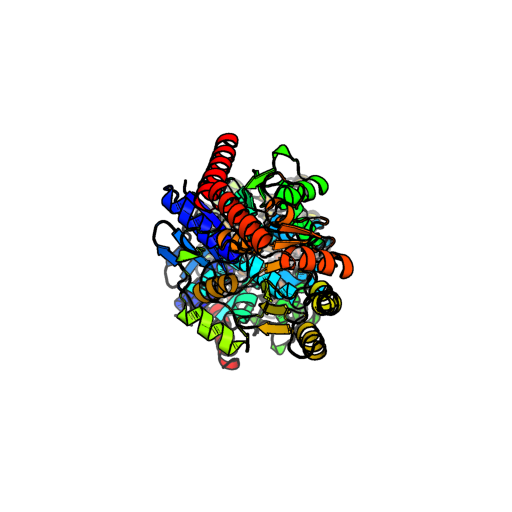586 1 96.69 295 ALA A CA 1
ATOM 2287 C C . ALA A 1 295 ? -3.834 -45.906 -13.484 1 96.69 295 ALA A C 1
ATOM 2289 O O . ALA A 1 295 ? -3.584 -46.938 -14.133 1 96.69 295 ALA A O 1
ATOM 2290 N N . LEU A 1 296 ? -4.957 -45.281 -13.484 1 96.25 296 LEU A N 1
ATOM 2291 C CA . LEU A 1 296 ? -6.086 -45.781 -14.273 1 96.25 296 LEU A CA 1
ATOM 2292 C C . LEU A 1 296 ? -5.836 -45.562 -15.758 1 96.25 296 LEU A C 1
ATOM 2294 O O . LEU A 1 296 ? -6.367 -46.281 -16.594 1 96.25 296 LEU A O 1
ATOM 2298 N N . ALA A 1 297 ? -5.047 -44.656 -16.172 1 97.62 297 ALA A N 1
ATOM 2299 C CA . ALA A 1 297 ? -4.875 -44.219 -17.547 1 97.62 297 ALA A CA 1
ATOM 2300 C C . ALA A 1 297 ? -3.912 -45.125 -18.312 1 97.62 297 ALA A C 1
ATOM 2302 O O . ALA A 1 297 ? -2.939 -45.625 -17.734 1 97.62 297 ALA A O 1
ATOM 2303 N N . ASP A 1 298 ? -4.227 -45.281 -19.531 1 97.69 298 ASP A N 1
ATOM 2304 C CA . ASP A 1 298 ? -3.291 -45.938 -20.438 1 97.69 298 ASP A CA 1
ATOM 2305 C C . ASP A 1 298 ? -2.377 -44.906 -21.109 1 97.69 298 ASP A C 1
ATOM 2307 O O . ASP A 1 298 ? -1.257 -45.25 -21.5 1 97.69 298 ASP A O 1
ATOM 2311 N N . LEU A 1 299 ? -2.881 -43.812 -21.188 1 98 299 LEU A N 1
ATOM 2312 C CA . LEU A 1 299 ? -2.217 -42.719 -21.859 1 98 299 LEU A CA 1
ATOM 2313 C C . LEU A 1 299 ? -2.67 -41.375 -21.297 1 98 299 LEU A C 1
ATOM 2315 O O . LEU A 1 299 ? -3.852 -41.188 -20.984 1 98 299 LEU A O 1
ATOM 2319 N N . CYS A 1 300 ? -1.693 -40.469 -21.109 1 98.75 300 CYS A N 1
ATOM 2320 C CA . CYS A 1 300 ? -2.031 -39.094 -20.719 1 98.75 300 CYS A CA 1
ATOM 2321 C C . CYS A 1 300 ? -1.854 -38.156 -21.891 1 98.75 300 CYS A C 1
ATOM 2323 O O . CYS A 1 300 ? -0.913 -38.281 -22.688 1 98.75 300 CYS A O 1
ATOM 2325 N N . VAL A 1 301 ? -2.773 -37.188 -22.047 1 98.81 301 VAL A N 1
ATOM 2326 C CA . VAL A 1 301 ? -2.709 -36.25 -23.156 1 98.81 301 VAL A CA 1
ATOM 2327 C C . VAL A 1 301 ? -2.812 -34.812 -22.641 1 98.81 301 VAL A C 1
ATOM 2329 O O . VAL A 1 301 ? -3.805 -34.469 -22.016 1 98.81 301 VAL A O 1
ATOM 2332 N N . PHE A 1 302 ? -1.772 -34.031 -22.922 1 98.44 302 PHE A N 1
ATOM 2333 C CA . PHE A 1 302 ? -1.691 -32.625 -22.516 1 98.44 302 PHE A CA 1
ATOM 2334 C C . PHE A 1 302 ? -1.313 -31.75 -23.703 1 98.44 302 PHE A C 1
ATOM 2336 O O . PHE A 1 302 ? -0.212 -31.203 -23.75 1 98.44 302 PHE A O 1
ATOM 2343 N N . PRO A 1 303 ? -2.25 -31.516 -24.547 1 97.81 303 PRO A N 1
ATOM 2344 C CA . PRO A 1 303 ? -1.933 -30.734 -25.734 1 97.81 303 PRO A CA 1
ATOM 2345 C C . PRO A 1 303 ? -1.989 -29.219 -25.5 1 97.81 303 PRO A C 1
ATOM 2347 O O . PRO A 1 303 ? -2.645 -28.5 -26.25 1 97.81 303 PRO A O 1
ATOM 2350 N N . SER A 1 304 ? -1.189 -28.75 -24.578 1 96.75 304 SER A N 1
ATOM 2351 C CA . SER A 1 304 ? -1.175 -27.344 -24.172 1 96.75 304 SER A CA 1
ATOM 2352 C C . SER A 1 304 ? -0.576 -26.469 -25.266 1 96.75 304 SER A C 1
ATOM 2354 O O . SER A 1 304 ? 0.392 -26.844 -25.922 1 96.75 304 SER A O 1
ATOM 2356 N N . LEU A 1 305 ? -1.195 -25.312 -25.453 1 93.88 305 LEU A N 1
ATOM 2357 C CA . LEU A 1 305 ? -0.68 -24.297 -26.359 1 93.88 305 LEU A CA 1
ATOM 2358 C C . LEU A 1 305 ? 0.41 -23.469 -25.688 1 93.88 305 LEU A C 1
ATOM 2360 O O . LEU A 1 305 ? 1.259 -22.891 -26.375 1 93.88 305 LEU A O 1
ATOM 2364 N N . TYR A 1 306 ? 0.363 -23.359 -24.438 1 94.75 306 TYR A N 1
ATOM 2365 C CA . TYR A 1 306 ? 1.322 -22.688 -23.562 1 94.75 306 TYR A CA 1
ATOM 2366 C C . TYR A 1 306 ? 1.474 -23.438 -22.25 1 94.75 306 TYR A C 1
ATOM 2368 O O . TYR A 1 306 ? 0.515 -23.562 -21.484 1 94.75 306 TYR A O 1
ATOM 2376 N N . GLU A 1 307 ? 2.641 -23.953 -22.016 1 95.56 307 GLU A N 1
ATOM 2377 C CA . GLU A 1 307 ? 2.938 -24.703 -20.812 1 95.56 307 GLU A CA 1
ATOM 2378 C C . GLU A 1 307 ? 4.355 -24.422 -20.312 1 95.56 307 GLU A C 1
ATOM 2380 O O . GLU A 1 307 ? 5.312 -25.047 -20.781 1 95.56 307 GLU A O 1
ATOM 2385 N N . PRO A 1 308 ? 4.414 -23.594 -19.297 1 95.69 308 PRO A N 1
ATOM 2386 C CA . PRO A 1 308 ? 5.754 -23.219 -18.828 1 95.69 308 PRO A CA 1
ATOM 2387 C C . PRO A 1 308 ? 6.578 -24.438 -18.391 1 95.69 308 PRO A C 1
ATOM 2389 O O . PRO A 1 308 ? 7.75 -24.547 -18.75 1 95.69 308 PRO A O 1
ATOM 2392 N N . PHE A 1 309 ? 6.035 -25.281 -17.672 1 95.38 309 PHE A N 1
ATOM 2393 C CA . PHE A 1 309 ? 6.754 -26.484 -17.25 1 95.38 309 PHE A CA 1
ATOM 2394 C C . PHE A 1 309 ? 5.91 -27.734 -17.5 1 95.38 309 PHE A C 1
ATOM 2396 O O . PHE A 1 309 ? 6.07 -28.406 -18.516 1 95.38 309 PHE A O 1
ATOM 2403 N N . GLY A 1 310 ? 4.828 -27.953 -16.797 1 94.31 310 GLY A N 1
ATOM 2404 C CA . GLY A 1 310 ? 3.967 -29.109 -16.984 1 94.31 310 GLY A CA 1
ATOM 2405 C C . GLY A 1 310 ? 4.172 -30.188 -15.938 1 94.31 310 GLY A C 1
ATOM 2406 O O . GLY A 1 310 ? 4.512 -31.328 -16.266 1 94.31 310 GLY A O 1
ATOM 2407 N N . ILE A 1 311 ? 3.809 -29.812 -14.758 1 93.19 311 ILE A N 1
ATOM 2408 C CA . ILE A 1 311 ? 3.945 -30.75 -13.656 1 93.19 311 ILE A CA 1
ATOM 2409 C C . ILE A 1 311 ? 3.141 -32 -13.953 1 93.19 311 ILE A C 1
ATOM 2411 O O . ILE A 1 311 ? 3.555 -33.125 -13.594 1 93.19 311 ILE A O 1
ATOM 2415 N N . VAL A 1 312 ? 2.088 -31.906 -14.672 1 94.25 312 VAL A N 1
ATOM 2416 C CA . VAL A 1 312 ? 1.224 -33.031 -15.031 1 94.25 312 VAL A CA 1
ATOM 2417 C C . VAL A 1 312 ? 2.004 -34.031 -15.875 1 94.25 312 VAL A C 1
ATOM 2419 O O . VAL A 1 312 ? 1.741 -35.25 -15.82 1 94.25 312 VAL A O 1
ATOM 2422 N N . GLY A 1 313 ? 2.848 -33.531 -16.703 1 96.38 313 GLY A N 1
ATOM 2423 C CA . GLY A 1 313 ? 3.695 -34.438 -17.484 1 96.38 313 GLY A CA 1
ATOM 2424 C C . GLY A 1 313 ? 4.66 -35.219 -16.641 1 96.38 313 GLY A C 1
ATOM 2425 O O . GLY A 1 313 ? 4.895 -36.406 -16.906 1 96.38 313 GLY A O 1
ATOM 2426 N N . VAL A 1 314 ? 5.203 -34.594 -15.648 1 96.81 314 VAL A N 1
ATOM 2427 C CA . VAL A 1 314 ? 6.137 -35.25 -14.75 1 96.81 314 VAL A CA 1
ATOM 2428 C C . VAL A 1 314 ? 5.387 -36.281 -13.906 1 96.81 314 VAL A C 1
ATOM 2430 O O . VAL A 1 314 ? 5.906 -37.375 -13.633 1 96.81 314 VAL A O 1
ATOM 2433 N N . GLU A 1 315 ? 4.211 -35.938 -13.469 1 95.81 315 GLU A N 1
ATOM 2434 C CA . GLU A 1 315 ? 3.381 -36.875 -12.719 1 95.81 315 GLU A CA 1
ATOM 2435 C C . GLU A 1 315 ? 3.053 -38.125 -13.555 1 95.81 315 GLU A C 1
ATOM 2437 O O . GLU A 1 315 ? 3.139 -39.25 -13.062 1 95.81 315 GLU A O 1
ATOM 2442 N N . ALA A 1 316 ? 2.705 -37.906 -14.773 1 97.56 316 ALA A N 1
ATOM 2443 C CA . ALA A 1 316 ? 2.432 -39.031 -15.688 1 97.56 316 ALA A CA 1
ATOM 2444 C C . ALA A 1 316 ? 3.656 -39.906 -15.852 1 97.56 316 ALA A C 1
ATOM 2446 O O . ALA A 1 316 ? 3.549 -41.125 -15.789 1 97.56 316 ALA A O 1
ATOM 2447 N N . ALA A 1 317 ? 4.801 -39.25 -16.047 1 97.69 317 ALA A N 1
ATOM 2448 C CA . ALA A 1 317 ? 6.055 -40 -16.188 1 97.69 317 ALA A CA 1
ATOM 2449 C C . ALA A 1 317 ? 6.359 -40.812 -14.945 1 97.69 317 ALA A C 1
ATOM 2451 O O . ALA A 1 317 ? 6.738 -41.969 -15.039 1 97.69 317 ALA A O 1
ATOM 2452 N N . ALA A 1 318 ? 6.191 -40.188 -13.82 1 97.25 318 ALA A N 1
ATOM 2453 C CA . ALA A 1 318 ? 6.453 -40.875 -12.555 1 97.25 318 ALA A CA 1
ATOM 2454 C C . ALA A 1 318 ? 5.57 -42.094 -12.398 1 97.25 318 ALA A C 1
ATOM 2456 O O . ALA A 1 318 ? 5.984 -43.094 -11.797 1 97.25 318 ALA A O 1
ATOM 2457 N N . MET A 1 319 ? 4.402 -42.062 -12.93 1 97.69 319 MET A N 1
ATOM 2458 C CA . MET A 1 319 ? 3.428 -43.156 -12.805 1 97.69 319 MET A CA 1
ATOM 2459 C C . MET A 1 319 ? 3.551 -44.125 -13.977 1 97.69 319 MET A C 1
ATOM 2461 O O . MET A 1 319 ? 2.684 -44.969 -14.172 1 97.69 319 MET A O 1
ATOM 2465 N N . GLU A 1 320 ? 4.543 -43.969 -14.797 1 98.06 320 GLU A N 1
ATOM 2466 C CA . GLU A 1 320 ? 4.859 -44.812 -15.938 1 98.06 320 GLU A CA 1
ATOM 2467 C C . GLU A 1 320 ? 3.756 -44.781 -16.984 1 98.06 320 GLU A C 1
ATOM 2469 O O . GLU A 1 320 ? 3.365 -45.812 -17.547 1 98.06 320 GLU A O 1
ATOM 2474 N N . ARG A 1 321 ? 3.312 -43.562 -17.203 1 98.06 321 ARG A N 1
ATOM 2475 C CA . ARG A 1 321 ? 2.33 -43.375 -18.266 1 98.06 321 ARG A CA 1
ATOM 2476 C C . ARG A 1 321 ? 2.916 -42.562 -19.406 1 98.06 321 ARG A C 1
ATOM 2478 O O . ARG A 1 321 ? 3.359 -41.406 -19.203 1 98.06 321 ARG A O 1
ATOM 2485 N N . PRO A 1 322 ? 2.92 -43.125 -20.641 1 98.31 322 PRO A N 1
ATOM 2486 C CA . PRO A 1 322 ? 3.324 -42.281 -21.766 1 98.31 322 PRO A CA 1
ATOM 2487 C C . PRO A 1 322 ? 2.389 -41.094 -21.969 1 98.31 322 PRO A C 1
ATOM 2489 O O . PRO A 1 322 ? 1.244 -41.125 -21.516 1 98.31 322 PRO A O 1
ATOM 2492 N N . ALA A 1 323 ? 2.945 -40.031 -22.656 1 98.56 323 ALA A N 1
ATOM 2493 C CA . ALA A 1 323 ? 2.129 -38.844 -22.781 1 98.56 323 ALA A CA 1
ATOM 2494 C C . ALA A 1 323 ? 2.211 -38.281 -24.203 1 98.56 323 ALA A C 1
ATOM 2496 O O . ALA A 1 323 ? 3.25 -38.375 -24.859 1 98.56 323 ALA A O 1
ATOM 2497 N N . VAL A 1 324 ? 1.109 -37.781 -24.688 1 98.69 324 VAL A N 1
ATOM 2498 C CA . VAL A 1 324 ? 1.035 -36.969 -25.875 1 98.69 324 VAL A CA 1
ATOM 2499 C C . VAL A 1 324 ? 0.926 -35.5 -25.469 1 98.69 324 VAL A C 1
ATOM 2501 O O . VAL A 1 324 ? -0.001 -35.094 -24.75 1 98.69 324 VAL A O 1
ATOM 2504 N N . VAL A 1 325 ? 1.888 -34.688 -25.922 1 98.5 325 VAL A N 1
ATOM 2505 C CA . VAL A 1 325 ? 1.943 -33.344 -25.359 1 98.5 325 VAL A CA 1
ATOM 2506 C C . VAL A 1 325 ? 2.059 -32.344 -26.484 1 98.5 325 VAL A C 1
ATOM 2508 O O . VAL A 1 325 ? 2.598 -32.625 -27.562 1 98.5 325 VAL A O 1
ATOM 2511 N N . GLY A 1 326 ? 1.479 -31.203 -26.188 1 96.75 326 GLY A N 1
ATOM 2512 C CA . GLY A 1 326 ? 1.699 -30.094 -27.094 1 96.75 326 GLY A CA 1
ATOM 2513 C C . GLY A 1 326 ? 3.143 -29.625 -27.141 1 96.75 326 GLY A C 1
ATOM 2514 O O . GLY A 1 326 ? 3.746 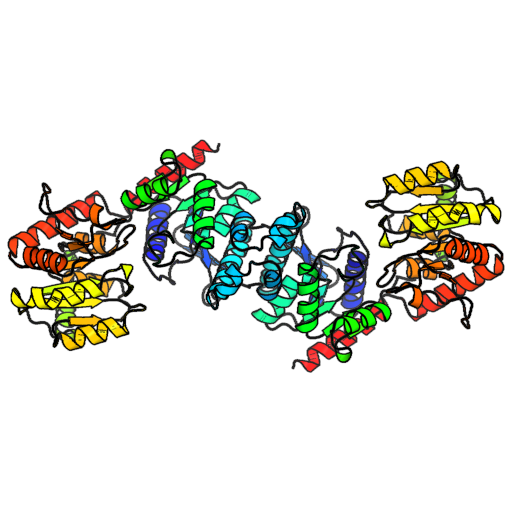-29.375 -26.094 1 96.75 326 GLY A O 1
ATOM 2515 N N . ALA A 1 327 ? 3.695 -29.422 -28.328 1 90.81 327 ALA A N 1
ATOM 2516 C CA . ALA A 1 327 ? 5.121 -29.141 -28.453 1 90.81 327 ALA A CA 1
ATOM 2517 C C . ALA A 1 327 ? 5.363 -27.891 -29.297 1 90.81 327 ALA A C 1
ATOM 2519 O O . ALA A 1 327 ? 6.398 -27.781 -29.969 1 90.81 327 ALA A O 1
ATOM 2520 N N . SER A 1 328 ? 4.43 -26.938 -29.203 1 88.38 328 SER A N 1
ATOM 2521 C CA . SER A 1 328 ? 4.617 -25.688 -29.938 1 88.38 328 SER A CA 1
ATOM 2522 C C . SER A 1 328 ? 4.805 -24.516 -28.969 1 88.38 328 SER A C 1
ATOM 2524 O O . SER A 1 328 ? 4.301 -24.531 -27.844 1 88.38 328 SER A O 1
ATOM 2526 N N . GLY A 1 329 ? 5.609 -23.516 -29.469 1 87.25 329 GLY A N 1
ATOM 2527 C CA . GLY A 1 329 ? 5.805 -22.312 -28.656 1 87.25 329 GLY A CA 1
ATOM 2528 C C . GLY A 1 329 ? 6.492 -22.594 -27.344 1 87.25 329 GLY A C 1
ATOM 2529 O O . GLY A 1 329 ? 7.527 -23.266 -27.297 1 87.25 329 GLY A O 1
ATOM 2530 N N . VAL A 1 330 ? 5.969 -22.016 -26.234 1 92.75 330 VAL A N 1
ATOM 2531 C CA . VAL A 1 330 ? 6.508 -22.266 -24.891 1 92.75 330 VAL A CA 1
ATOM 2532 C C . VAL A 1 330 ? 5.902 -23.531 -24.312 1 92.75 330 VAL A C 1
ATOM 2534 O O . VAL A 1 330 ? 4.742 -23.547 -23.906 1 92.75 330 VAL A O 1
ATOM 2537 N N . SER A 1 331 ? 6.75 -24.562 -24.312 1 94.75 331 SER A N 1
ATOM 2538 C CA . SER A 1 331 ? 6.289 -25.859 -23.812 1 94.75 331 SER A CA 1
ATOM 2539 C C . SER A 1 331 ? 7.363 -26.547 -22.984 1 94.75 331 SER A C 1
ATOM 2541 O O . SER A 1 331 ? 8.258 -27.188 -23.516 1 94.75 331 SER A O 1
ATOM 2543 N N . GLY A 1 332 ? 7.16 -26.438 -21.734 1 95.88 332 GLY A N 1
ATOM 2544 C CA . GLY A 1 332 ? 8 -27.234 -20.859 1 95.88 332 GLY A CA 1
ATOM 2545 C C . GLY A 1 332 ? 7.762 -28.734 -20.984 1 95.88 332 GLY A C 1
ATOM 2546 O O . GLY A 1 332 ? 8.633 -29.531 -20.672 1 95.88 332 GLY A O 1
ATOM 2547 N N . LEU A 1 333 ? 6.672 -29.109 -21.578 1 96.69 333 LEU A N 1
ATOM 2548 C CA . LEU A 1 333 ? 6.309 -30.5 -21.766 1 96.69 333 LEU A CA 1
ATOM 2549 C C . LEU A 1 333 ? 7.254 -31.172 -22.766 1 96.69 333 LEU A C 1
ATOM 2551 O O . LEU A 1 333 ? 7.539 -32.375 -22.641 1 96.69 333 LEU A O 1
ATOM 2555 N N . ARG A 1 334 ? 7.723 -30.359 -23.656 1 95.06 334 ARG A N 1
ATOM 2556 C CA . ARG A 1 334 ? 8.633 -30.891 -24.656 1 95.06 334 ARG A CA 1
ATOM 2557 C C . ARG A 1 334 ? 9.945 -31.359 -24.031 1 95.06 334 ARG A C 1
ATOM 2559 O O . ARG A 1 334 ? 10.648 -32.188 -24.578 1 95.06 334 ARG A O 1
ATOM 2566 N N . GLU A 1 335 ? 10.242 -30.781 -22.922 1 96.12 335 GLU A N 1
ATOM 2567 C CA . GLU A 1 335 ? 11.461 -31.141 -22.203 1 96.12 335 GLU A CA 1
ATOM 2568 C C . GLU A 1 335 ? 11.242 -32.375 -21.312 1 96.12 335 GLU A C 1
ATOM 2570 O O . GLU A 1 335 ? 12.188 -33.094 -21 1 96.12 335 GLU A O 1
ATOM 2575 N N . ILE A 1 336 ? 10.031 -32.625 -20.969 1 97.06 336 ILE A N 1
ATOM 2576 C CA . ILE A 1 336 ? 9.664 -33.719 -20.094 1 97.06 336 ILE A CA 1
ATOM 2577 C C . ILE A 1 336 ? 9.469 -35 -20.922 1 97.06 336 ILE A C 1
ATOM 2579 O O . ILE A 1 336 ? 9.914 -36.062 -20.531 1 97.06 336 ILE A O 1
ATOM 2583 N N . VAL A 1 337 ? 8.859 -34.844 -22.109 1 98 337 VAL A N 1
ATOM 2584 C CA . VAL A 1 337 ? 8.484 -36 -22.953 1 98 337 VAL A CA 1
ATOM 2585 C C . VAL A 1 337 ? 9.453 -36.094 -24.125 1 98 337 VAL A C 1
ATOM 2587 O O . VAL A 1 337 ? 9.695 -35.125 -24.828 1 98 337 VAL A O 1
ATOM 2590 N N . ASP A 1 338 ? 10.016 -37.25 -24.266 1 97.44 338 ASP A N 1
ATOM 2591 C CA . ASP A 1 338 ? 10.867 -37.531 -25.422 1 97.44 338 ASP A CA 1
ATOM 2592 C C . ASP A 1 338 ? 10.07 -38.188 -26.547 1 97.44 338 ASP A C 1
ATOM 2594 O O . ASP A 1 338 ? 9.445 -39.219 -26.359 1 97.44 338 ASP A O 1
ATOM 2598 N N . ASP A 1 339 ? 10.211 -37.562 -27.656 1 96.12 339 ASP A N 1
ATOM 2599 C CA . ASP A 1 339 ? 9.406 -38 -28.797 1 96.12 339 ASP A CA 1
ATOM 2600 C C . ASP A 1 339 ? 9.938 -39.312 -29.375 1 96.12 339 ASP A C 1
ATOM 2602 O O . ASP A 1 339 ? 11.008 -39.781 -28.984 1 96.12 339 ASP A O 1
ATOM 2606 N N . PRO A 1 340 ? 9.18 -39.906 -30.328 1 95.81 340 PRO A N 1
ATOM 2607 C CA . PRO A 1 340 ? 9.508 -41.25 -30.812 1 95.81 340 PRO A CA 1
ATOM 2608 C C . PRO A 1 340 ? 10.875 -41.312 -31.484 1 95.81 340 PRO A C 1
ATOM 2610 O O . PRO A 1 340 ? 11.453 -42.406 -31.609 1 95.81 340 PRO A O 1
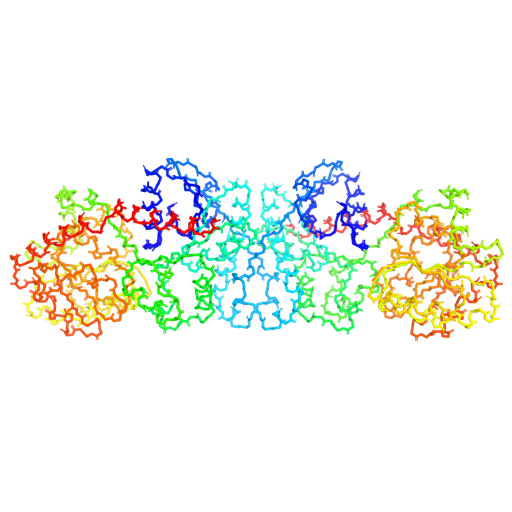ATOM 2613 N N . SER A 1 341 ? 11.43 -40.25 -31.875 1 95.31 341 SER A N 1
ATOM 2614 C CA . SER A 1 341 ? 12.727 -40.219 -32.531 1 95.31 341 SER A CA 1
ATOM 2615 C C . SER A 1 341 ? 13.867 -40.312 -31.547 1 95.31 341 SER A C 1
ATOM 2617 O O . SER A 1 341 ? 15.016 -40.562 -31.922 1 95.31 341 SER A O 1
ATOM 2619 N N . ALA A 1 342 ? 13.609 -40.219 -30.281 1 96.81 342 ALA A N 1
ATOM 2620 C CA . ALA A 1 342 ? 14.633 -40.25 -29.25 1 96.81 342 ALA A CA 1
ATOM 2621 C C . ALA A 1 342 ? 15.133 -41.688 -29.016 1 96.81 342 ALA A C 1
ATOM 2623 O O . ALA A 1 342 ? 14.5 -42.656 -29.453 1 96.81 342 ALA A O 1
ATOM 2624 N N . GLU A 1 343 ? 16.297 -41.844 -28.328 1 96.44 343 GLU A N 1
ATOM 2625 C CA . GLU A 1 343 ? 16.875 -43.125 -28 1 96.44 343 GLU A CA 1
ATOM 2626 C C . GLU A 1 343 ? 15.945 -43.938 -27.078 1 96.44 343 GLU A C 1
ATOM 2628 O O . GLU A 1 343 ? 15.836 -45.156 -27.203 1 96.44 343 GLU A O 1
ATOM 2633 N N . ARG A 1 344 ? 15.336 -43.188 -26.109 1 97.56 344 ARG A N 1
ATOM 2634 C CA . ARG A 1 344 ? 14.367 -43.781 -25.188 1 97.56 344 ARG A CA 1
ATOM 2635 C C . ARG A 1 344 ? 13.078 -42.938 -25.156 1 97.56 344 ARG A C 1
ATOM 2637 O O . ARG A 1 344 ? 12.828 -42.219 -24.203 1 97.56 344 ARG A O 1
ATOM 2644 N N . PRO A 1 345 ? 12.289 -43.219 -26.109 1 98.12 345 PRO A N 1
ATOM 2645 C CA . PRO A 1 345 ? 11.07 -42.438 -26.203 1 98.12 345 PRO A CA 1
ATOM 2646 C C . PRO A 1 345 ? 10.164 -42.594 -24.984 1 98.12 345 PRO A C 1
ATOM 2648 O O . PRO A 1 345 ? 10.133 -43.656 -24.359 1 98.12 345 PRO A O 1
ATOM 2651 N N . THR A 1 346 ? 9.469 -41.5 -24.672 1 98.5 346 THR A N 1
ATOM 2652 C CA . THR A 1 346 ? 8.57 -41.562 -23.516 1 98.5 346 THR A CA 1
ATOM 2653 C C . THR A 1 346 ? 7.172 -41.094 -23.906 1 98.5 346 THR A C 1
ATOM 2655 O O . THR A 1 346 ? 6.258 -41.094 -23.078 1 98.5 346 THR A O 1
ATOM 2658 N N . GLY A 1 347 ? 6.961 -40.656 -25.141 1 98.25 347 GLY A N 1
ATOM 2659 C CA . GLY A 1 347 ? 5.684 -40.156 -25.609 1 98.25 347 GLY A CA 1
ATOM 2660 C C . GLY A 1 347 ? 5.754 -39.531 -27 1 98.25 347 GLY A C 1
ATOM 2661 O O . GLY A 1 347 ? 6.543 -39.969 -27.844 1 98.25 347 GLY A O 1
ATOM 2662 N N . VAL A 1 348 ? 4.766 -38.562 -27.234 1 98.31 348 VAL A N 1
ATOM 2663 C CA . VAL A 1 348 ? 4.668 -38 -28.578 1 98.31 348 VAL A CA 1
ATOM 2664 C C . VAL A 1 348 ? 4.469 -36.5 -28.5 1 98.31 348 VAL A C 1
ATOM 2666 O O . VAL A 1 348 ? 3.715 -36 -27.641 1 98.31 348 VAL A O 1
ATOM 2669 N N . HIS A 1 349 ? 5.219 -35.812 -29.375 1 98.12 349 HIS A N 1
ATOM 2670 C CA . HIS A 1 349 ? 4.992 -34.375 -29.578 1 98.12 349 HIS A CA 1
ATOM 2671 C C . HIS A 1 349 ? 3.963 -34.125 -30.672 1 98.12 349 HIS A C 1
ATOM 2673 O O . HIS A 1 349 ? 4.016 -34.75 -31.734 1 98.12 349 HIS A O 1
ATOM 2679 N N . VAL A 1 350 ? 3.02 -33.219 -30.391 1 98.31 350 VAL A N 1
ATOM 2680 C CA . VAL A 1 350 ? 2.02 -32.906 -31.406 1 98.31 350 VAL A CA 1
ATOM 2681 C C . VAL A 1 350 ? 1.865 -31.391 -31.531 1 98.31 350 VAL A C 1
ATOM 2683 O O . VAL A 1 350 ? 2.344 -30.656 -30.672 1 98.31 350 VAL A O 1
ATOM 2686 N N . ASN A 1 351 ? 1.269 -30.922 -32.688 1 97.56 351 ASN A N 1
ATOM 2687 C CA . ASN A 1 351 ? 0.769 -29.562 -32.781 1 97.56 351 ASN A CA 1
ATOM 2688 C C . ASN A 1 351 ? -0.543 -29.375 -32.031 1 97.56 351 ASN A C 1
ATOM 2690 O O . ASN A 1 351 ? -1.582 -29.891 -32.438 1 97.56 351 ASN A O 1
ATOM 2694 N N . PRO A 1 352 ? -0.428 -28.625 -30.938 1 96.56 352 PRO A N 1
ATOM 2695 C CA . PRO A 1 352 ? -1.624 -28.531 -30.094 1 96.56 352 PRO A CA 1
ATOM 2696 C C . PRO A 1 352 ? -2.785 -27.828 -30.797 1 96.56 352 PRO A C 1
ATOM 2698 O O . PRO A 1 352 ? -3.932 -27.922 -30.359 1 96.56 352 PRO A O 1
ATOM 2701 N N . ARG A 1 353 ? -2.652 -27.188 -31.938 1 94.69 353 ARG A N 1
ATOM 2702 C CA . ARG A 1 353 ? -3.697 -26.469 -32.656 1 94.69 353 ARG A CA 1
ATOM 2703 C C . ARG A 1 353 ? -4.348 -27.344 -33.719 1 94.69 353 ARG A C 1
ATOM 2705 O O . ARG A 1 353 ? -5.301 -26.938 -34.375 1 94.69 353 ARG A O 1
ATOM 2712 N N . ASP A 1 354 ? -3.852 -28.578 -33.812 1 97.88 354 ASP A N 1
ATOM 2713 C CA . ASP A 1 354 ? -4.32 -29.469 -34.875 1 97.88 354 ASP A CA 1
ATOM 2714 C C . ASP A 1 354 ? -4.926 -30.75 -34.312 1 97.88 354 ASP A C 1
ATOM 2716 O O . ASP A 1 354 ? -4.203 -31.703 -34 1 97.88 354 ASP A O 1
ATOM 2720 N N . PRO A 1 355 ? -6.27 -30.812 -34.312 1 98.44 355 PRO A N 1
ATOM 2721 C CA . PRO A 1 355 ? -6.914 -32 -33.781 1 98.44 355 PRO A CA 1
ATOM 2722 C C . PRO A 1 355 ? -6.48 -33.281 -34.5 1 98.44 355 PRO A C 1
ATOM 2724 O O . PRO A 1 355 ? -6.402 -34.344 -33.906 1 98.44 355 PRO A O 1
ATOM 2727 N N . GLY A 1 356 ? -6.203 -33.125 -35.781 1 98.56 356 GLY A N 1
ATOM 2728 C CA . GLY A 1 356 ? -5.73 -34.281 -36.531 1 98.56 356 GLY A CA 1
ATOM 2729 C C . GLY A 1 356 ? -4.391 -34.812 -36.031 1 98.56 356 GLY A C 1
ATOM 2730 O O . GLY A 1 356 ? -4.188 -36 -35.938 1 98.56 356 GLY A O 1
ATOM 2731 N N . ASP A 1 357 ? -3.553 -33.906 -35.781 1 98.56 357 ASP A N 1
ATOM 2732 C CA . ASP A 1 357 ? -2.24 -34.281 -35.25 1 98.56 357 ASP A CA 1
ATOM 2733 C C . ASP A 1 357 ? -2.35 -34.875 -33.844 1 98.56 357 ASP A C 1
ATOM 2735 O O . ASP A 1 357 ? -1.645 -35.812 -33.531 1 98.56 357 ASP A O 1
ATOM 2739 N N . ILE A 1 358 ? -3.211 -34.344 -33.031 1 98.69 358 ILE A N 1
ATOM 2740 C CA . ILE A 1 358 ? -3.457 -34.844 -31.703 1 98.69 358 ILE A CA 1
ATOM 2741 C C . ILE A 1 358 ? -3.975 -36.281 -31.797 1 98.69 358 ILE A C 1
ATOM 2743 O O . ILE A 1 358 ? -3.492 -37.188 -31.094 1 98.69 358 ILE A O 1
ATOM 2747 N N . ALA A 1 359 ? -4.91 -36.5 -32.688 1 98.81 359 ALA A N 1
ATOM 2748 C CA . ALA A 1 359 ? -5.449 -37.844 -32.906 1 98.81 359 ALA A CA 1
ATOM 2749 C C . ALA A 1 359 ? -4.359 -38.812 -33.344 1 98.81 359 ALA A C 1
ATOM 2751 O O . ALA A 1 359 ? -4.309 -39.969 -32.906 1 98.81 359 ALA A O 1
ATOM 2752 N N . TRP A 1 360 ? -3.551 -38.344 -34.25 1 98.56 360 TRP A N 1
ATOM 2753 C CA . TRP A 1 360 ? -2.445 -39.188 -34.719 1 98.56 360 TRP A CA 1
ATOM 2754 C C . TRP A 1 360 ? -1.563 -39.625 -33.562 1 98.56 360 TRP A C 1
ATOM 2756 O O . TRP A 1 360 ? -1.227 -40.812 -33.438 1 98.56 360 TRP A O 1
ATOM 2766 N N . GLY A 1 361 ? -1.14 -38.719 -32.75 1 98.5 361 GLY A N 1
ATOM 2767 C CA . GLY A 1 361 ? -0.306 -39.031 -31.594 1 98.5 361 GLY A CA 1
ATOM 2768 C C . GLY A 1 361 ? -0.952 -40 -30.641 1 98.5 361 GLY A C 1
ATOM 2769 O O . GLY A 1 361 ? -0.297 -40.938 -30.172 1 98.5 361 GLY A O 1
ATOM 2770 N N . ILE A 1 362 ? -2.25 -39.812 -30.359 1 98.69 362 ILE A N 1
ATOM 2771 C CA . ILE A 1 362 ? -2.988 -40.688 -29.469 1 98.69 362 ILE A CA 1
ATOM 2772 C C . ILE A 1 362 ? -3.035 -42.094 -30.062 1 98.69 362 ILE A C 1
ATOM 2774 O O . ILE A 1 362 ? -2.719 -43.094 -29.391 1 98.69 362 ILE A O 1
ATOM 2778 N N . ASN A 1 363 ? -3.377 -42.188 -31.328 1 98.69 363 ASN A N 1
ATOM 2779 C CA . ASN A 1 363 ? -3.482 -43.5 -32 1 98.69 363 ASN A CA 1
ATOM 2780 C C . ASN A 1 363 ? -2.141 -44.219 -32.031 1 98.69 363 ASN A C 1
ATOM 2782 O O . ASN A 1 363 ? -2.086 -45.438 -31.812 1 98.69 363 ASN A O 1
ATOM 2786 N N . LEU A 1 364 ? -1.131 -43.469 -32.25 1 98.25 364 LEU A N 1
ATOM 2787 C CA . LEU A 1 364 ? 0.203 -44.062 -32.281 1 98.25 364 LEU A CA 1
ATOM 2788 C C . LEU A 1 364 ? 0.523 -44.75 -30.969 1 98.25 364 LEU A C 1
ATOM 2790 O O . LEU A 1 364 ? 1.089 -45.844 -30.969 1 98.25 364 LEU A O 1
ATOM 2794 N N . VAL A 1 365 ? 0.226 -44.188 -29.875 1 98.06 365 VAL A N 1
ATOM 2795 C CA . VAL A 1 365 ? 0.531 -44.75 -28.562 1 98.06 365 VAL A CA 1
ATOM 2796 C C . VAL A 1 365 ? -0.407 -45.906 -28.281 1 98.06 365 VAL A C 1
ATOM 2798 O O . VAL A 1 365 ? 0.02 -46.938 -27.75 1 98.06 365 VAL A O 1
ATOM 2801 N N . LEU A 1 366 ? -1.689 -45.812 -28.625 1 97.69 366 LEU A N 1
ATOM 2802 C CA . LEU A 1 366 ? -2.695 -46.812 -28.281 1 97.69 366 LEU A CA 1
ATOM 2803 C C . LEU A 1 366 ? -2.545 -48.062 -29.156 1 97.69 366 LEU A C 1
ATOM 2805 O O . LEU A 1 366 ? -2.969 -49.156 -28.766 1 97.69 366 LEU A O 1
ATOM 2809 N N . ASP A 1 367 ? -1.884 -47.969 -30.25 1 97.31 367 ASP A N 1
ATOM 2810 C CA . ASP A 1 367 ? -1.792 -49.031 -31.234 1 97.31 367 ASP A CA 1
ATOM 2811 C C . ASP A 1 367 ? -0.957 -50.188 -30.719 1 97.31 367 ASP A C 1
ATOM 2813 O O . ASP A 1 367 ? -1.125 -51.344 -31.156 1 97.31 367 ASP A O 1
ATOM 2817 N N . ASP A 1 368 ? -0.043 -49.938 -29.812 1 96.69 368 ASP A N 1
ATOM 2818 C CA . ASP A 1 368 ? 0.906 -50.969 -29.391 1 96.69 368 ASP A CA 1
ATOM 2819 C C . ASP A 1 368 ? 1.058 -50.969 -27.859 1 96.69 368 ASP A C 1
ATOM 2821 O O . ASP A 1 368 ? 1.854 -50.188 -27.312 1 96.69 368 ASP A O 1
ATOM 2825 N N . PRO A 1 369 ? 0.448 -51.938 -27.234 1 95.75 369 PRO A N 1
ATOM 2826 C CA . PRO A 1 369 ? 0.505 -52 -25.766 1 95.75 369 PRO A CA 1
ATOM 2827 C C . PRO A 1 369 ? 1.929 -52.156 -25.234 1 95.75 369 PRO A C 1
ATOM 2829 O O . PRO A 1 369 ? 2.252 -51.656 -24.172 1 95.75 369 PRO A O 1
ATOM 2832 N N . GLU A 1 370 ? 2.76 -52.844 -25.922 1 96.44 370 GLU A N 1
ATOM 2833 C CA . GLU A 1 370 ? 4.141 -53.031 -25.484 1 96.44 370 GLU A CA 1
ATOM 2834 C C . GLU A 1 370 ? 4.914 -51.719 -25.562 1 96.44 370 GLU A C 1
ATOM 2836 O O . GLU A 1 370 ? 5.691 -51.406 -24.656 1 96.44 370 GLU A O 1
ATOM 2841 N N . ARG A 1 371 ? 4.668 -51.031 -26.609 1 95.94 371 ARG A N 1
ATOM 2842 C CA . ARG A 1 371 ? 5.262 -49.688 -26.75 1 95.94 371 ARG A CA 1
ATOM 2843 C C . ARG A 1 371 ? 4.824 -48.781 -25.625 1 95.94 371 ARG A C 1
ATOM 2845 O O . ARG A 1 371 ? 5.645 -48.031 -25.047 1 95.94 371 ARG A O 1
ATOM 2852 N N . ARG A 1 372 ? 3.633 -48.875 -25.297 1 96.94 372 ARG A N 1
ATOM 2853 C CA . ARG A 1 372 ? 3.074 -48.062 -24.234 1 96.94 372 ARG A CA 1
ATOM 2854 C C . ARG A 1 372 ? 3.766 -48.344 -22.906 1 96.94 372 ARG A C 1
ATOM 2856 O O . ARG A 1 372 ? 4.117 -47.406 -22.172 1 96.94 372 ARG A O 1
ATOM 2863 N N . ARG A 1 373 ? 3.957 -49.531 -22.594 1 97.06 373 ARG A N 1
ATOM 2864 C CA . ARG A 1 373 ? 4.602 -49.938 -21.359 1 97.06 373 ARG A CA 1
ATOM 2865 C C . ARG A 1 373 ? 6.062 -49.5 -21.328 1 97.06 373 ARG A C 1
ATOM 2867 O O . ARG A 1 373 ? 6.543 -49 -20.312 1 97.06 373 ARG A O 1
ATOM 2874 N N . GLU A 1 374 ? 6.719 -49.719 -22.438 1 98.06 374 GLU A N 1
ATOM 2875 C CA . GLU A 1 374 ? 8.125 -49.312 -22.531 1 98.06 374 GLU A CA 1
ATOM 2876 C C . GLU A 1 374 ? 8.297 -47.812 -22.391 1 98.06 374 GLU A C 1
ATOM 2878 O O . GLU A 1 374 ? 9.156 -47.344 -21.641 1 98.06 374 GLU A O 1
ATOM 2883 N N . TRP A 1 375 ? 7.504 -47.062 -23.109 1 98.5 375 TRP A N 1
ATOM 2884 C CA . TRP A 1 375 ? 7.582 -45.625 -23.047 1 98.5 375 TRP A CA 1
ATOM 2885 C C . TRP A 1 375 ? 7.266 -45.094 -21.641 1 98.5 375 TRP A C 1
ATOM 2887 O O . TRP A 1 375 ? 7.859 -44.125 -21.172 1 98.5 375 TRP A O 1
ATOM 2897 N N . GLY A 1 376 ? 6.324 -45.781 -20.922 1 98.31 376 GLY A N 1
ATOM 2898 C CA . GLY A 1 376 ? 6.031 -45.469 -19.547 1 98.31 376 GLY A CA 1
ATOM 2899 C C . GLY A 1 376 ? 7.215 -45.656 -18.609 1 98.31 376 GLY A C 1
ATOM 2900 O O . GLY A 1 376 ? 7.535 -44.781 -17.797 1 98.31 376 GLY A O 1
ATOM 2901 N N . ARG A 1 377 ? 7.871 -46.781 -18.766 1 98.06 377 ARG A N 1
ATOM 2902 C CA . ARG A 1 377 ? 9.039 -47.094 -17.953 1 98.06 377 ARG A CA 1
ATOM 2903 C C . ARG A 1 377 ? 10.172 -46.094 -18.219 1 98.06 377 ARG A C 1
ATOM 2905 O O . ARG A 1 377 ? 10.859 -45.688 -17.297 1 98.06 377 ARG A O 1
ATOM 2912 N N . ASN A 1 378 ? 10.359 -45.781 -19.484 1 98.44 378 ASN A N 1
ATOM 2913 C CA . ASN A 1 378 ? 11.359 -44.781 -19.844 1 98.44 378 ASN A CA 1
ATOM 2914 C C . ASN A 1 378 ? 11.062 -43.438 -19.188 1 98.44 378 ASN A C 1
ATOM 2916 O O . ASN A 1 378 ? 11.977 -42.75 -18.719 1 98.44 378 ASN A O 1
ATOM 2920 N N . GLY A 1 379 ? 9.781 -43.125 -19.219 1 97.81 379 GLY A N 1
ATOM 2921 C CA . GLY A 1 379 ? 9.375 -41.875 -18.609 1 97.81 379 GLY A CA 1
ATOM 2922 C C . GLY A 1 379 ? 9.688 -41.781 -17.125 1 97.81 379 GLY A C 1
ATOM 2923 O O . GLY A 1 379 ? 10.188 -40.781 -16.641 1 97.81 379 GLY A O 1
ATOM 2924 N N . ARG A 1 380 ? 9.383 -42.781 -16.391 1 97.81 380 ARG A N 1
ATOM 2925 C CA . ARG A 1 380 ? 9.664 -42.812 -14.953 1 97.81 380 ARG A CA 1
ATOM 2926 C C . ARG A 1 380 ? 11.164 -42.75 -14.688 1 97.81 380 ARG A C 1
ATOM 2928 O O . ARG A 1 380 ? 11.609 -42.062 -13.773 1 97.81 380 ARG A O 1
ATOM 2935 N N . ALA A 1 381 ? 11.922 -43.531 -15.453 1 97.62 381 ALA A N 1
ATOM 2936 C CA . ALA A 1 381 ? 13.375 -43.469 -15.297 1 97.62 381 ALA A CA 1
ATOM 2937 C C . ALA A 1 381 ? 13.914 -42.062 -15.445 1 97.62 381 ALA A C 1
ATOM 2939 O O . ALA A 1 381 ? 14.773 -41.625 -14.68 1 97.62 381 ALA A O 1
ATOM 2940 N N . LYS A 1 382 ? 13.43 -41.375 -16.406 1 96.88 382 LYS A N 1
ATOM 2941 C CA . LYS A 1 382 ? 13.828 -39.969 -16.625 1 96.88 382 LYS A CA 1
ATOM 2942 C C . LYS A 1 382 ? 13.398 -39.094 -15.469 1 96.88 382 LYS A C 1
ATOM 2944 O O . LYS A 1 382 ? 14.164 -38.219 -15.016 1 96.88 382 LYS A O 1
ATOM 2949 N N . CYS A 1 383 ? 12.203 -39.281 -15.07 1 96 383 CYS A N 1
ATOM 2950 C CA . CYS A 1 383 ? 11.656 -38.531 -13.945 1 96 383 CYS A CA 1
ATOM 2951 C C . CYS A 1 383 ? 12.516 -38.719 -12.703 1 96 383 CYS A C 1
ATOM 2953 O O . CYS A 1 383 ? 12.867 -37.719 -12.039 1 96 383 CYS A O 1
ATOM 2955 N N . LEU A 1 384 ? 12.898 -39.875 -12.359 1 96.38 384 LEU A N 1
ATOM 2956 C CA . LEU A 1 384 ? 13.703 -40.188 -11.18 1 96.38 384 LEU A CA 1
ATOM 2957 C C . LEU A 1 384 ? 15.086 -39.562 -11.281 1 96.38 384 LEU A C 1
ATOM 2959 O O . LEU A 1 384 ? 15.672 -39.188 -10.258 1 96.38 384 LEU A O 1
ATOM 2963 N N . ARG A 1 385 ? 15.5 -39.406 -12.492 1 95.75 385 ARG A N 1
ATOM 2964 C CA . ARG A 1 385 ? 16.844 -38.875 -12.703 1 95.75 385 ARG A CA 1
ATOM 2965 C C . ARG A 1 385 ? 16.844 -37.344 -12.711 1 95.75 385 ARG A C 1
ATOM 2967 O O . ARG A 1 385 ? 17.766 -36.719 -12.164 1 95.75 385 ARG A O 1
ATOM 2974 N N . ILE A 1 386 ? 15.82 -36.781 -13.266 1 95.81 386 ILE A N 1
ATOM 2975 C CA . ILE A 1 386 ? 15.938 -35.344 -13.617 1 95.81 386 ILE A CA 1
ATOM 2976 C C . ILE A 1 386 ? 14.836 -34.562 -12.922 1 95.81 386 ILE A C 1
ATOM 2978 O O . ILE A 1 386 ? 15.062 -33.438 -12.453 1 95.81 386 ILE A O 1
ATOM 2982 N N . PHE A 1 387 ? 13.617 -35.094 -12.906 1 96.88 387 PHE A N 1
ATOM 2983 C CA . PHE A 1 387 ? 12.453 -34.281 -12.508 1 96.88 387 PHE A CA 1
ATOM 2984 C C . PHE A 1 387 ? 11.961 -34.719 -11.133 1 96.88 387 PHE A C 1
ATOM 2986 O O . PHE A 1 387 ? 10.82 -35.156 -10.984 1 96.88 387 PHE A O 1
ATOM 2993 N N . ASN A 1 388 ? 12.766 -34.469 -10.117 1 94.81 388 ASN A N 1
ATOM 2994 C CA . ASN A 1 388 ? 12.391 -34.75 -8.734 1 94.81 388 ASN A CA 1
ATOM 2995 C C . ASN A 1 388 ? 12.734 -33.562 -7.816 1 94.81 388 ASN A C 1
ATOM 2997 O O . ASN A 1 388 ? 13.688 -32.844 -8.07 1 94.81 388 ASN A O 1
ATOM 3001 N N . TRP A 1 389 ? 12.086 -33.438 -6.695 1 95.25 389 TRP A N 1
ATOM 3002 C CA . TRP A 1 389 ? 12.164 -32.25 -5.844 1 95.25 389 TRP A CA 1
ATOM 3003 C C . TRP A 1 389 ? 13.523 -32.156 -5.152 1 95.25 389 TRP A C 1
ATOM 3005 O O . TRP A 1 389 ? 14.078 -31.078 -5.008 1 95.25 389 TRP A O 1
ATOM 3015 N N . PRO A 1 390 ? 14.133 -33.281 -4.664 1 95.19 390 PRO A N 1
ATOM 3016 C CA . PRO A 1 390 ? 15.461 -33.188 -4.059 1 95.19 390 PRO A CA 1
ATOM 3017 C C . PRO A 1 390 ? 16.5 -32.562 -5 1 95.19 390 PRO A C 1
ATOM 3019 O O . PRO A 1 390 ? 17.297 -31.719 -4.582 1 95.19 390 PRO A O 1
ATOM 3022 N N . ARG A 1 391 ? 16.422 -32.969 -6.254 1 95.75 391 ARG A N 1
ATOM 3023 C CA . ARG A 1 391 ? 17.328 -32.375 -7.23 1 95.75 391 ARG A CA 1
ATOM 3024 C C . ARG A 1 391 ? 17.016 -30.906 -7.465 1 95.75 391 ARG A C 1
ATOM 3026 O O . ARG A 1 391 ? 17.922 -30.078 -7.512 1 95.75 391 ARG A O 1
ATOM 3033 N N . ALA A 1 392 ? 15.781 -30.625 -7.676 1 97.19 392 ALA A N 1
ATOM 3034 C CA . ALA A 1 392 ? 15.344 -29.25 -7.875 1 97.19 392 ALA A CA 1
ATOM 3035 C C . ALA A 1 392 ? 15.828 -28.344 -6.734 1 97.19 392 ALA A C 1
ATOM 3037 O O . ALA A 1 392 ? 16.281 -27.234 -6.965 1 97.19 392 ALA A O 1
ATOM 3038 N N . ALA A 1 393 ? 15.727 -28.828 -5.492 1 97.69 393 ALA A N 1
ATOM 3039 C CA . ALA A 1 393 ? 16.109 -28.062 -4.309 1 97.69 393 ALA A CA 1
ATOM 3040 C C . ALA A 1 393 ? 17.625 -27.812 -4.293 1 97.69 393 ALA A C 1
ATOM 3042 O O . ALA A 1 393 ? 18.062 -26.703 -3.979 1 97.69 393 ALA A O 1
ATOM 3043 N N . ARG A 1 394 ? 18.375 -28.828 -4.617 1 97.75 394 ARG A N 1
ATOM 3044 C CA . ARG A 1 394 ? 19.812 -28.688 -4.633 1 97.75 394 ARG A CA 1
ATOM 3045 C C . ARG A 1 394 ? 20.25 -27.672 -5.684 1 97.75 394 ARG A C 1
ATOM 3047 O O . ARG A 1 394 ? 21.094 -26.812 -5.418 1 97.75 394 ARG A O 1
ATOM 3054 N N . GLU A 1 395 ? 19.656 -27.797 -6.84 1 97.75 395 GLU A N 1
ATOM 3055 C CA . GLU A 1 395 ? 19.969 -26.875 -7.918 1 97.75 395 GLU A CA 1
ATOM 3056 C C . GLU A 1 395 ? 19.578 -25.438 -7.551 1 97.75 395 GLU A C 1
ATOM 3058 O O . GLU A 1 395 ? 20.328 -24.5 -7.797 1 97.75 395 GLU A O 1
ATOM 3063 N N . THR A 1 396 ? 18.438 -25.281 -7.008 1 98.38 396 THR A N 1
ATOM 3064 C CA . THR A 1 396 ? 17.938 -23.969 -6.59 1 98.38 396 THR A CA 1
ATOM 3065 C C . THR A 1 396 ? 18.844 -23.359 -5.52 1 98.38 396 THR A C 1
ATOM 3067 O O . THR A 1 396 ? 19.172 -22.188 -5.582 1 98.38 396 THR A O 1
ATOM 3070 N N . LEU A 1 397 ? 19.203 -24.172 -4.535 1 98.38 397 LEU A N 1
ATOM 3071 C CA . LEU A 1 397 ? 20.078 -23.719 -3.461 1 98.38 397 LEU A CA 1
ATOM 3072 C C . LEU A 1 397 ? 21.422 -23.234 -4.012 1 98.38 397 LEU A C 1
ATOM 3074 O O . LEU A 1 397 ? 21.953 -22.219 -3.559 1 98.38 397 LEU A O 1
ATOM 3078 N N . GLU A 1 398 ? 21.938 -23.969 -4.98 1 98.06 398 GLU A N 1
ATOM 3079 C CA . GLU A 1 398 ? 23.188 -23.578 -5.605 1 98.06 398 GLU A CA 1
ATOM 3080 C C . GLU A 1 398 ? 23.062 -22.203 -6.254 1 98.06 398 GLU A C 1
ATOM 3082 O O . GLU A 1 398 ? 23.984 -21.375 -6.156 1 98.06 398 GLU A O 1
ATOM 3087 N N . ILE A 1 399 ? 21.969 -21.969 -6.91 1 97.69 399 ILE A N 1
ATOM 3088 C CA . ILE A 1 399 ? 21.734 -20.688 -7.562 1 97.69 399 ILE A CA 1
ATOM 3089 C C . ILE A 1 399 ? 21.609 -19.578 -6.508 1 97.69 399 ILE A C 1
ATOM 3091 O O . ILE A 1 399 ? 22.172 -18.5 -6.668 1 97.69 399 ILE A O 1
ATOM 3095 N N . TYR A 1 400 ? 20.844 -19.875 -5.449 1 98.25 400 TYR A N 1
ATOM 3096 C CA . TYR A 1 400 ? 20.688 -18.906 -4.359 1 98.25 400 TYR A CA 1
ATOM 3097 C C . TYR A 1 400 ? 22.047 -18.516 -3.799 1 98.25 400 TYR A C 1
ATOM 3099 O O . TYR A 1 400 ? 22.328 -17.328 -3.625 1 98.25 400 TYR A O 1
ATOM 3107 N N . GLU A 1 401 ? 22.906 -19.453 -3.57 1 97.88 401 GLU A N 1
ATOM 3108 C CA . GLU A 1 401 ? 24.234 -19.219 -2.994 1 97.88 401 GLU A CA 1
ATOM 3109 C C . GLU A 1 401 ? 25.094 -18.375 -3.93 1 97.88 401 GLU A C 1
ATOM 3111 O O . GLU A 1 401 ? 25.812 -17.484 -3.48 1 97.88 401 GLU A O 1
ATOM 3116 N N . LYS A 1 402 ? 25 -18.719 -5.141 1 96.25 402 LYS A N 1
ATOM 3117 C CA . LYS A 1 402 ? 25.75 -17.969 -6.133 1 96.25 402 LYS A CA 1
ATOM 3118 C C . LYS A 1 402 ? 25.344 -16.484 -6.137 1 96.25 402 LYS A C 1
ATOM 3120 O O . LYS A 1 402 ? 26.203 -15.602 -6.188 1 96.25 402 LYS A O 1
ATOM 3125 N N . VAL A 1 403 ? 24.047 -16.219 -6.102 1 95.06 403 VAL A N 1
ATOM 3126 C CA . VAL A 1 403 ? 23.516 -14.867 -6.16 1 95.06 403 VAL A CA 1
ATOM 3127 C C . VAL A 1 403 ? 23.922 -14.102 -4.902 1 95.06 403 VAL A C 1
ATOM 3129 O O . VAL A 1 403 ? 24.328 -12.938 -4.98 1 95.06 403 VAL A O 1
ATOM 3132 N N . ILE A 1 404 ? 23.859 -14.672 -3.779 1 94.94 404 ILE A N 1
ATOM 3133 C CA . ILE A 1 404 ? 24.188 -14.031 -2.514 1 94.94 404 ILE A CA 1
ATOM 3134 C C . ILE A 1 404 ? 25.672 -13.703 -2.48 1 94.94 404 ILE A C 1
ATOM 3136 O O . ILE A 1 404 ? 26.078 -12.625 -2.029 1 94.94 404 ILE A O 1
ATOM 3140 N N . SER A 1 405 ? 26.5 -14.586 -2.969 1 92.56 405 SER A N 1
ATOM 3141 C CA . SER A 1 405 ? 27.938 -14.414 -2.959 1 92.56 405 SER A CA 1
ATOM 3142 C C . SER A 1 405 ? 28.375 -13.297 -3.906 1 92.56 405 SER A C 1
ATOM 3144 O O . SER A 1 405 ? 29.375 -12.617 -3.662 1 92.56 405 SER A O 1
ATOM 3146 N N . SER A 1 406 ? 27.719 -13.109 -4.938 1 87.75 406 SER A N 1
ATOM 3147 C CA . SER A 1 406 ? 28.062 -12.094 -5.93 1 87.75 406 SER A CA 1
ATOM 3148 C C . SER A 1 406 ? 27.703 -10.695 -5.434 1 87.75 406 SER A C 1
ATOM 3150 O O . SER A 1 406 ? 28.266 -9.703 -5.906 1 87.75 406 SER A O 1
ATOM 3152 N N . ARG A 1 407 ? 26.828 -10.477 -4.562 1 81.19 407 ARG A N 1
ATOM 3153 C CA . ARG A 1 407 ? 26.422 -9.18 -4.043 1 81.19 407 ARG A CA 1
ATOM 3154 C C . ARG A 1 407 ? 27.328 -8.734 -2.904 1 81.19 407 ARG A C 1
ATOM 3156 O O . ARG A 1 407 ? 27.453 -7.539 -2.629 1 81.19 407 ARG A O 1
ATOM 3163 N N . ARG A 1 408 ? 27.984 -9.641 -2.326 1 63.97 408 ARG A N 1
ATOM 3164 C CA . ARG A 1 408 ? 28.938 -9.266 -1.286 1 63.97 408 ARG A CA 1
ATOM 3165 C C . ARG A 1 408 ? 30.234 -8.742 -1.894 1 63.97 408 ARG A C 1
ATOM 3167 O O . ARG A 1 408 ? 30.859 -7.832 -1.345 1 63.97 408 ARG A O 1
ATOM 3174 N N . MET B 1 1 ? -14.461 6.285 24.719 1 96 1 MET B N 1
ATOM 3175 C CA . MET B 1 1 ? -14.297 5.789 23.344 1 96 1 MET B CA 1
ATOM 3176 C C . MET B 1 1 ? -12.828 5.484 23.062 1 96 1 MET B C 1
ATOM 3178 O O . MET B 1 1 ? -11.938 6.113 23.641 1 96 1 MET B O 1
ATOM 3182 N N . LYS B 1 2 ? -12.594 4.512 22.344 1 97.38 2 LYS B N 1
ATOM 3183 C CA . LYS B 1 2 ? -11.281 4.254 21.766 1 97.38 2 LYS B CA 1
ATOM 3184 C C . LYS B 1 2 ? -11.18 4.84 20.359 1 97.38 2 LYS B C 1
ATOM 3186 O O . LYS B 1 2 ? -11.852 4.375 19.422 1 97.38 2 LYS B O 1
ATOM 3191 N N . ILE B 1 3 ? -10.336 5.848 20.203 1 98.56 3 ILE B N 1
ATOM 3192 C CA . ILE B 1 3 ? -10.312 6.645 18.984 1 98.56 3 ILE B CA 1
ATOM 3193 C C . ILE B 1 3 ? -8.961 6.492 18.281 1 98.56 3 ILE B C 1
ATOM 3195 O O . ILE B 1 3 ? -7.91 6.617 18.922 1 98.56 3 ILE B O 1
ATOM 3199 N N . ALA B 1 4 ? -8.984 6.199 16.984 1 98.56 4 ALA B N 1
ATOM 3200 C CA . ALA B 1 4 ? -7.77 6.09 16.172 1 98.56 4 ALA B CA 1
ATOM 3201 C C . ALA B 1 4 ? -7.539 7.359 15.359 1 98.56 4 ALA B C 1
ATOM 3203 O O . ALA B 1 4 ? -8.359 7.715 14.508 1 98.56 4 ALA B O 1
ATOM 3204 N N . TYR B 1 5 ? -6.445 7.98 15.625 1 98.31 5 TYR B N 1
ATOM 3205 C CA . TYR B 1 5 ? -6.059 9.172 14.875 1 98.31 5 TYR B CA 1
ATOM 3206 C C . TYR B 1 5 ? -5.035 8.828 13.805 1 98.31 5 TYR B C 1
ATOM 3208 O O . TYR B 1 5 ? -3.982 8.258 14.102 1 98.31 5 TYR B O 1
ATOM 3216 N N . TYR B 1 6 ? -5.344 9.109 12.602 1 98.19 6 TYR B N 1
ATOM 3217 C CA . TYR B 1 6 ? -4.355 9.117 11.523 1 98.19 6 TYR B CA 1
ATOM 3218 C C . TYR B 1 6 ? -3.793 10.516 11.312 1 98.19 6 TYR B C 1
ATOM 3220 O O . TYR B 1 6 ? -4.434 11.359 10.68 1 98.19 6 TYR B O 1
ATOM 3228 N N . SER B 1 7 ? -2.561 10.711 11.773 1 96.94 7 SER B N 1
ATOM 3229 C CA . SER B 1 7 ? -1.929 12.023 11.711 1 96.94 7 SER B CA 1
ATOM 3230 C C . SER B 1 7 ? -0.464 11.914 11.297 1 96.94 7 SER B C 1
ATOM 3232 O O . SER B 1 7 ? 0.35 11.344 12.031 1 96.94 7 SER B O 1
ATOM 3234 N N . LEU B 1 8 ? -0.188 12.523 10.195 1 94.88 8 LEU B N 1
ATOM 3235 C CA . LEU B 1 8 ? 1.195 12.492 9.734 1 94.88 8 LEU B CA 1
ATOM 3236 C C . LEU B 1 8 ? 2.117 13.188 10.734 1 94.88 8 LEU B C 1
ATOM 3238 O O . LEU B 1 8 ? 3.277 12.797 10.891 1 94.88 8 LEU B O 1
ATOM 3242 N N . GLU B 1 9 ? 1.617 14.211 11.383 1 91.25 9 GLU B N 1
ATOM 3243 C CA . GLU B 1 9 ? 2.396 14.977 12.352 1 91.25 9 GLU B CA 1
ATOM 3244 C C . GLU B 1 9 ? 1.984 14.641 13.781 1 91.25 9 GLU B C 1
ATOM 3246 O O . GLU B 1 9 ? 0.799 14.688 14.117 1 91.25 9 GLU B O 1
ATOM 3251 N N . PHE B 1 10 ? 2.941 14.32 14.531 1 92.12 10 PHE B N 1
ATOM 3252 C CA . PHE B 1 10 ? 2.809 14.102 15.969 1 92.12 10 PHE B CA 1
ATOM 3253 C C . PHE B 1 10 ? 4.16 14.227 16.656 1 92.12 10 PHE B C 1
ATOM 3255 O O . PHE B 1 10 ? 5.188 13.836 16.109 1 92.12 10 PHE B O 1
ATOM 3262 N N . PRO B 1 11 ? 4.125 14.836 17.859 1 86.94 11 PRO B N 1
ATOM 3263 C CA . PRO B 1 11 ? 5.422 14.984 18.516 1 86.94 11 PRO B CA 1
ATOM 3264 C C . PRO B 1 11 ? 6.238 13.695 18.531 1 86.94 11 PRO B C 1
ATOM 3266 O O . PRO B 1 11 ? 5.68 12.609 18.703 1 86.94 11 PRO B O 1
ATOM 3269 N N . PRO B 1 12 ? 7.512 13.844 18.312 1 86.44 12 PRO B N 1
ATOM 3270 C CA . PRO B 1 12 ? 8.328 15.062 18.234 1 86.44 12 PRO B CA 1
ATOM 3271 C C . PRO B 1 12 ? 8.375 15.656 16.844 1 86.44 12 PRO B C 1
ATOM 3273 O O . PRO B 1 12 ? 9.023 16.688 16.625 1 86.44 12 PRO B O 1
ATOM 3276 N N . ARG B 1 13 ? 7.719 15.102 15.891 1 80.94 13 ARG B N 1
ATOM 3277 C CA . ARG B 1 13 ? 7.719 15.609 14.523 1 80.94 13 ARG B CA 1
ATOM 3278 C C . ARG B 1 13 ? 6.559 16.578 14.297 1 80.94 13 ARG B C 1
ATOM 3280 O O . ARG B 1 13 ? 5.438 16.141 14.016 1 80.94 13 ARG B O 1
ATOM 3287 N N . ILE B 1 14 ? 6.824 17.766 14.445 1 76.62 14 ILE B N 1
ATOM 3288 C CA . ILE B 1 14 ? 5.836 18.812 14.242 1 76.62 14 ILE B CA 1
ATOM 3289 C C . ILE B 1 14 ? 6.336 19.797 13.188 1 76.62 14 ILE B C 1
ATOM 3291 O O . ILE B 1 14 ? 7.402 20.391 13.344 1 76.62 14 ILE B O 1
ATOM 3295 N N . PHE B 1 15 ? 5.566 19.906 12.141 1 73.88 15 PHE B N 1
ATOM 3296 C CA . PHE B 1 15 ? 5.953 20.797 11.047 1 73.88 15 PHE B CA 1
ATOM 3297 C C . PHE B 1 15 ? 5.09 22.047 11.031 1 73.88 15 PHE B C 1
ATOM 3299 O O . PHE B 1 15 ? 5.473 23.062 10.445 1 73.88 15 PHE B O 1
ATOM 3306 N N . GLY B 1 16 ? 3.953 21.938 11.672 1 78.06 16 GLY B N 1
ATOM 3307 C CA . GLY B 1 16 ? 3.018 23.047 11.594 1 78.06 16 GLY B CA 1
ATOM 3308 C C . GLY B 1 16 ? 1.84 22.906 12.539 1 78.06 16 GLY B C 1
ATOM 3309 O O . GLY B 1 16 ? 1.974 22.328 13.625 1 78.06 16 GLY B O 1
ATOM 3310 N N . GLY B 1 17 ? 0.817 23.547 12.156 1 84 17 GLY B N 1
ATOM 3311 C CA . GLY B 1 17 ? -0.368 23.641 12.992 1 84 17 GLY B CA 1
ATOM 3312 C C . GLY B 1 17 ? -1.02 22.297 13.258 1 84 17 GLY B C 1
ATOM 3313 O O . GLY B 1 17 ? -1.603 22.094 14.328 1 84 17 GLY B O 1
ATOM 3314 N N . LEU B 1 18 ? -0.859 21.406 12.289 1 87.94 18 LEU B N 1
ATOM 3315 C CA . LEU B 1 18 ? -1.474 20.094 12.445 1 87.94 18 LEU B CA 1
ATOM 3316 C C . LEU B 1 18 ? -0.849 19.328 13.609 1 87.94 18 LEU B C 1
ATOM 3318 O O . LEU B 1 18 ? -1.553 18.656 14.367 1 87.94 18 LEU B O 1
ATOM 3322 N N . GLY B 1 19 ? 0.453 19.406 13.703 1 89.25 19 GLY B N 1
ATOM 3323 C CA . GLY B 1 19 ? 1.126 18.766 14.812 1 89.25 19 GLY B CA 1
ATOM 3324 C C . GLY B 1 19 ? 0.728 19.328 16.172 1 89.25 19 GLY B C 1
ATOM 3325 O O . GLY B 1 19 ? 0.539 18.578 17.125 1 89.25 19 GLY B O 1
ATOM 3326 N N . VAL B 1 20 ? 0.593 20.656 16.234 1 86.94 20 VAL B N 1
ATOM 3327 C CA . VAL B 1 20 ? 0.166 21.328 17.453 1 86.94 20 VAL B CA 1
ATOM 3328 C C . VAL B 1 20 ? -1.248 20.875 17.812 1 86.94 20 VAL B C 1
ATOM 3330 O O . VAL B 1 20 ? -1.524 20.562 18.984 1 86.94 20 VAL B O 1
ATOM 3333 N N . TYR B 1 21 ? -2.037 20.844 16.797 1 93.06 21 TYR B N 1
ATOM 3334 C CA . TYR B 1 21 ? -3.41 20.406 17.016 1 93.06 21 TYR B CA 1
ATOM 3335 C C . TYR B 1 21 ? -3.447 18.984 17.531 1 93.06 21 TYR B C 1
ATOM 3337 O O . TYR B 1 21 ? -4.082 18.703 18.562 1 93.06 21 TYR B O 1
ATOM 3345 N N . ALA B 1 22 ? -2.789 18.094 16.812 1 94 22 ALA B N 1
ATOM 3346 C CA . ALA B 1 22 ? -2.812 16.672 17.156 1 94 22 ALA B CA 1
ATOM 3347 C C . ALA B 1 22 ? -2.322 16.453 18.594 1 94 22 ALA B C 1
ATOM 3349 O O . ALA B 1 22 ? -2.902 15.664 19.344 1 94 22 ALA B O 1
ATOM 3350 N N . ASP B 1 23 ? -1.308 17.156 18.953 1 92.19 23 ASP B N 1
ATOM 3351 C CA . ASP B 1 23 ? -0.742 17.047 20.297 1 92.19 23 ASP B CA 1
ATOM 3352 C C . ASP B 1 23 ? -1.726 17.547 21.344 1 92.19 23 ASP B C 1
ATOM 3354 O O . ASP B 1 23 ? -2.051 16.812 22.297 1 92.19 23 ASP B O 1
ATOM 3358 N N . SER B 1 24 ? -2.266 18.672 21.172 1 93.56 24 SER B N 1
ATOM 3359 C CA . SER B 1 24 ? -3.098 19.344 22.172 1 93.56 24 SER B CA 1
ATOM 3360 C C . SER B 1 24 ? -4.457 18.656 22.312 1 93.56 24 SER B C 1
ATOM 3362 O O . SER B 1 24 ? -4.918 18.391 23.422 1 93.56 24 SER B O 1
ATOM 3364 N N . ILE B 1 25 ? -5.016 18.375 21.172 1 96.19 25 ILE B N 1
ATOM 3365 C CA . ILE B 1 25 ? -6.367 17.812 21.188 1 96.19 25 ILE B CA 1
ATOM 3366 C C . ILE B 1 25 ? -6.332 16.422 21.797 1 96.19 25 ILE B C 1
ATOM 3368 O O . ILE B 1 25 ? -7.254 16.031 22.516 1 96.19 25 ILE B O 1
ATOM 3372 N N . SER B 1 26 ? -5.301 15.617 21.453 1 96.69 26 SER B N 1
ATOM 3373 C CA . SER B 1 26 ? -5.18 14.273 22 1 96.69 26 SER B CA 1
ATOM 3374 C C . SER B 1 26 ? -5.059 14.312 23.516 1 96.69 26 SER B C 1
ATOM 3376 O O . SER B 1 26 ? -5.691 13.516 24.219 1 96.69 26 SER B O 1
ATOM 3378 N N . LYS B 1 27 ? -4.301 15.25 24.062 1 95.69 27 LYS B N 1
ATOM 3379 C CA . LYS B 1 27 ? -4.109 15.383 25.5 1 95.69 27 LYS B CA 1
ATOM 3380 C C . LYS B 1 27 ? -5.414 15.766 26.188 1 95.69 27 LYS B C 1
ATOM 3382 O O . LYS B 1 27 ? -5.762 15.203 27.234 1 95.69 27 LYS B O 1
ATOM 3387 N N . GLU B 1 28 ? -6.07 16.719 25.594 1 96.69 28 GLU B N 1
ATOM 3388 C CA . GLU B 1 28 ? -7.32 17.188 26.188 1 96.69 28 GLU B CA 1
ATOM 3389 C C . GLU B 1 28 ? -8.383 16.094 26.172 1 96.69 28 GLU B C 1
ATOM 3391 O O . GLU B 1 28 ? -9.117 15.914 27.141 1 96.69 28 GLU B O 1
ATOM 3396 N N . LEU B 1 29 ? -8.5 15.344 2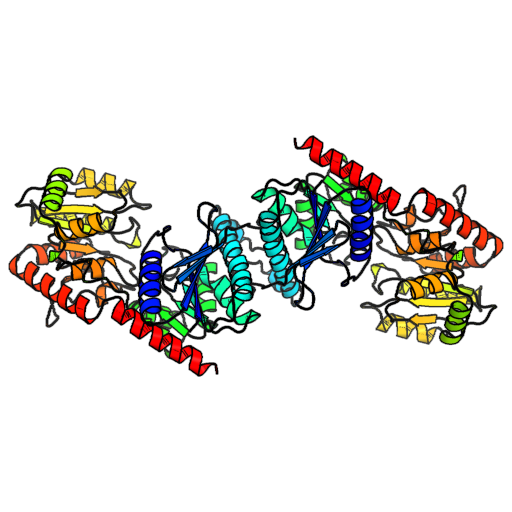5.047 1 97.75 29 LEU B N 1
ATOM 3397 C CA . LEU B 1 29 ? -9.477 14.273 24.938 1 97.75 29 LEU B CA 1
ATOM 3398 C C . LEU B 1 29 ? -9.156 13.148 25.922 1 97.75 29 LEU B C 1
ATOM 3400 O O . LEU B 1 29 ? -10.062 12.555 26.516 1 97.75 29 LEU B O 1
ATOM 3404 N N . ALA B 1 30 ? -7.863 12.859 26.062 1 97.62 30 ALA B N 1
ATOM 3405 C CA . ALA B 1 30 ? -7.453 11.867 27.047 1 97.62 30 ALA B CA 1
ATOM 3406 C C . ALA B 1 30 ? -7.859 12.297 28.453 1 97.62 30 ALA B C 1
ATOM 3408 O O . ALA B 1 30 ? -8.305 11.469 29.266 1 97.62 30 ALA B O 1
ATOM 3409 N N . SER B 1 31 ? -7.703 13.562 28.766 1 96.31 31 SER B N 1
ATOM 3410 C CA . SER B 1 31 ? -8.078 14.102 30.062 1 96.31 31 SER B CA 1
ATOM 3411 C C . SER B 1 31 ? -9.578 13.992 30.297 1 96.31 31 SER B C 1
ATOM 3413 O O . SER B 1 31 ? -10.039 13.961 31.438 1 96.31 31 SER B O 1
ATOM 3415 N N . LEU B 1 32 ? -10.297 13.961 29.203 1 97.25 32 LEU B N 1
ATOM 3416 C CA . LEU B 1 32 ? -11.742 13.812 29.281 1 97.25 32 LEU B CA 1
ATOM 3417 C C . LEU B 1 32 ? -12.133 12.336 29.344 1 97.25 32 LEU B C 1
ATOM 3419 O O . LEU B 1 32 ? -13.312 11.992 29.203 1 97.25 32 LEU B O 1
ATOM 3423 N N . GLY B 1 33 ? -11.156 11.438 29.391 1 97.19 33 GLY B N 1
ATOM 3424 C CA . GLY B 1 33 ? -11.422 10.023 29.625 1 97.19 33 GLY B CA 1
ATOM 3425 C C . GLY B 1 33 ? -11.398 9.188 28.359 1 97.19 33 GLY B C 1
ATOM 3426 O O . GLY B 1 33 ? -11.75 8.008 28.391 1 97.19 33 GLY B O 1
ATOM 3427 N N . GLN B 1 34 ? -11.016 9.742 27.203 1 97.88 34 GLN B N 1
ATOM 3428 C CA . GLN B 1 34 ? -10.961 8.992 25.953 1 97.88 34 GLN B CA 1
ATOM 3429 C C . GLN B 1 34 ? -9.609 8.297 25.781 1 97.88 34 GLN B C 1
ATOM 3431 O O . GLN B 1 34 ? -8.609 8.742 26.359 1 97.88 34 GLN B O 1
ATOM 3436 N N . GLU B 1 35 ? -9.625 7.207 25.156 1 98 35 GLU B N 1
ATOM 3437 C CA . GLU B 1 35 ? -8.391 6.531 24.766 1 98 35 GLU B CA 1
ATOM 3438 C C . GLU B 1 35 ? -8.016 6.867 23.328 1 98 35 GLU B C 1
ATOM 3440 O O . GLU B 1 35 ? -8.75 6.539 22.391 1 98 35 GLU B O 1
ATOM 3445 N N . ILE B 1 36 ? -6.852 7.457 23.203 1 98.19 36 ILE B N 1
ATOM 3446 C CA . ILE B 1 36 ? -6.445 7.934 21.891 1 98.19 36 ILE B CA 1
ATOM 3447 C C . ILE B 1 36 ? -5.258 7.113 21.375 1 98.19 36 ILE B C 1
ATOM 3449 O O . ILE B 1 36 ? -4.266 6.953 22.094 1 98.19 36 ILE B O 1
ATOM 3453 N N . SER B 1 37 ? -5.344 6.52 20.234 1 98.44 37 SER B N 1
ATOM 3454 C CA . SER B 1 37 ? -4.219 5.914 19.531 1 98.44 37 SER B CA 1
ATOM 3455 C C . SER B 1 37 ? -3.85 6.715 18.281 1 98.44 37 SER B C 1
ATOM 3457 O O . SER B 1 37 ? -4.66 6.863 17.359 1 98.44 37 SER B O 1
ATOM 3459 N N . VAL B 1 38 ? -2.668 7.223 18.297 1 98.19 38 VAL B N 1
ATOM 3460 C CA . VAL B 1 38 ? -2.209 8.016 17.156 1 98.19 38 VAL B CA 1
ATOM 3461 C C . VAL B 1 38 ? -1.343 7.152 16.25 1 98.19 38 VAL B C 1
ATOM 3463 O O . VAL B 1 38 ? -0.313 6.621 16.672 1 98.19 38 VAL B O 1
ATOM 3466 N N . PHE B 1 39 ? -1.783 6.957 15.047 1 97.94 39 PHE B N 1
ATOM 3467 C CA . PHE B 1 39 ? -0.982 6.32 14.008 1 97.94 39 PHE B CA 1
ATOM 3468 C C . PHE B 1 39 ? -0.27 7.363 13.156 1 97.94 39 PHE B C 1
ATOM 3470 O O . PHE B 1 39 ? -0.916 8.164 12.477 1 97.94 39 PHE B O 1
ATOM 3477 N N . THR B 1 40 ? 1.02 7.375 13.25 1 97.19 40 THR B N 1
ATOM 3478 C CA . THR B 1 40 ? 1.823 8.367 12.547 1 97.19 40 THR B CA 1
ATOM 3479 C C . THR B 1 40 ? 2.984 7.707 11.812 1 97.19 40 THR B C 1
ATOM 3481 O O . THR B 1 40 ? 3.221 6.508 11.969 1 97.19 40 THR B O 1
ATOM 3484 N N . MET B 1 41 ? 3.59 8.484 10.922 1 96 41 MET B N 1
ATOM 3485 C CA . MET B 1 41 ? 4.703 7.961 10.133 1 96 41 MET B CA 1
ATOM 3486 C C . MET B 1 41 ? 5.996 7.988 10.938 1 96 41 MET B C 1
ATOM 3488 O O . MET B 1 41 ? 6.379 9.031 11.469 1 96 41 MET B O 1
ATOM 3492 N N . GLY B 1 42 ? 6.625 6.812 11.078 1 93.94 42 GLY B N 1
ATOM 3493 C CA . GLY B 1 42 ? 7.918 6.73 11.734 1 93.94 42 GLY B CA 1
ATOM 3494 C C . GLY B 1 42 ? 9.086 6.754 10.758 1 93.94 42 GLY B C 1
ATOM 3495 O O . GLY B 1 42 ? 8.883 6.723 9.547 1 93.94 42 GLY B O 1
ATOM 3496 N N . ASP B 1 43 ? 10.266 6.957 11.328 1 89.75 43 ASP B N 1
ATOM 3497 C CA . ASP B 1 43 ? 11.484 6.879 10.523 1 89.75 43 ASP B CA 1
ATOM 3498 C C . ASP B 1 43 ? 12.477 5.887 11.125 1 89.75 43 ASP B C 1
ATOM 3500 O O . ASP B 1 43 ? 13.648 5.871 10.742 1 89.75 43 ASP B O 1
ATOM 3504 N N . GLY B 1 44 ? 12.062 5.219 12.086 1 87.62 44 GLY B N 1
ATOM 3505 C CA . GLY B 1 44 ? 12.891 4.191 12.703 1 87.62 44 GLY B CA 1
ATOM 3506 C C . GLY B 1 44 ? 13.719 4.711 13.867 1 87.62 44 GLY B C 1
ATOM 3507 O O . GLY B 1 44 ? 14.344 3.93 14.586 1 87.62 44 GLY B O 1
ATOM 3508 N N . SER B 1 45 ? 13.648 5.965 14.164 1 88.56 45 SER B N 1
ATOM 3509 C CA . SER B 1 45 ? 14.5 6.562 15.188 1 88.56 45 SER B CA 1
ATOM 3510 C C . SER B 1 45 ? 13.852 6.48 16.562 1 88.56 45 SER B C 1
ATOM 3512 O O . SER B 1 45 ? 14.547 6.508 17.594 1 88.56 45 SER B O 1
ATOM 3514 N N . LEU B 1 46 ? 12.547 6.422 16.594 1 91.5 46 LEU B N 1
ATOM 3515 C CA . LEU B 1 46 ? 11.797 6.336 17.844 1 91.5 46 LEU B CA 1
ATOM 3516 C C . LEU B 1 46 ? 11.133 4.969 17.984 1 91.5 46 LEU B C 1
ATOM 3518 O O . LEU B 1 46 ? 11.055 4.211 17.016 1 91.5 46 LEU B O 1
ATOM 3522 N N . LYS B 1 47 ? 10.688 4.707 19.203 1 92.62 47 LYS B N 1
ATOM 3523 C CA . LYS B 1 47 ? 9.984 3.451 19.422 1 92.62 47 LYS B CA 1
ATOM 3524 C C . LYS B 1 47 ? 8.734 3.355 18.562 1 92.62 47 LYS B C 1
ATOM 3526 O O . LYS B 1 47 ? 8.023 4.344 18.375 1 92.62 47 LYS B O 1
ATOM 3531 N N . ARG B 1 48 ? 8.562 2.219 18.031 1 93.25 48 ARG B N 1
ATOM 3532 C CA . ARG B 1 48 ? 7.402 1.987 17.188 1 93.25 48 ARG B CA 1
ATOM 3533 C C . ARG B 1 48 ? 6.105 2.186 17.969 1 93.25 48 ARG B C 1
ATOM 3535 O O . ARG B 1 48 ? 5.113 2.67 17.406 1 93.25 48 ARG B O 1
ATOM 3542 N N . ARG B 1 49 ? 6.082 1.733 19.203 1 94.62 49 ARG B N 1
ATOM 3543 C CA . ARG B 1 49 ? 4.906 1.858 20.047 1 94.62 49 ARG B CA 1
ATOM 3544 C C . ARG B 1 49 ? 5.266 2.492 21.391 1 94.62 49 ARG B C 1
ATOM 3546 O O . ARG B 1 49 ? 6.258 2.113 22.016 1 94.62 49 ARG B O 1
ATOM 3553 N N . GLU B 1 50 ? 4.48 3.484 21.734 1 95.12 50 GLU B N 1
ATOM 3554 C CA . GLU B 1 50 ? 4.621 4.156 23.016 1 95.12 50 GLU B CA 1
ATOM 3555 C C . GLU B 1 50 ? 3.262 4.484 23.625 1 95.12 50 GLU B C 1
ATOM 3557 O O . GLU B 1 50 ? 2.311 4.793 22.906 1 95.12 50 GLU B O 1
ATOM 3562 N N . LYS B 1 51 ? 3.166 4.328 24.922 1 94.25 51 LYS B N 1
ATOM 3563 C CA . LYS B 1 51 ? 1.928 4.664 25.625 1 94.25 51 LYS B CA 1
ATOM 3564 C C . LYS B 1 51 ? 2.201 5.543 26.828 1 94.25 51 LYS B C 1
ATOM 3566 O O . LYS B 1 51 ? 3.104 5.258 27.625 1 94.25 51 LYS B O 1
ATOM 3571 N N . ALA B 1 52 ? 1.51 6.703 26.828 1 88 52 ALA B N 1
ATOM 3572 C CA . ALA B 1 52 ? 1.596 7.59 27.984 1 88 52 ALA B CA 1
ATOM 3573 C C . ALA B 1 52 ? 0.296 8.367 28.172 1 88 52 ALA B C 1
ATOM 3575 O O . ALA B 1 52 ? -0.234 8.945 27.219 1 88 52 ALA B O 1
ATOM 3576 N N . ARG B 1 53 ? -0.241 8.453 29.344 1 88.62 53 ARG B N 1
ATOM 3577 C CA . ARG B 1 53 ? -1.336 9.297 29.812 1 88.62 53 ARG B CA 1
ATOM 3578 C C . ARG B 1 53 ? -2.557 9.156 28.906 1 88.62 53 ARG B C 1
ATOM 3580 O O . ARG B 1 53 ? -3.105 10.148 28.438 1 88.62 53 ARG B O 1
ATOM 3587 N N . GLY B 1 54 ? -2.879 7.934 28.516 1 92.31 54 GLY B N 1
ATOM 3588 C CA . GLY B 1 54 ? -4.082 7.664 27.75 1 92.31 54 GLY B CA 1
ATOM 3589 C C . GLY B 1 54 ? -3.885 7.809 26.25 1 92.31 54 GLY B C 1
ATOM 3590 O O . GLY B 1 54 ? -4.836 7.68 25.484 1 92.31 54 GLY B O 1
ATOM 3591 N N . ILE B 1 55 ? -2.652 8.016 25.828 1 97.25 55 ILE B N 1
ATOM 3592 C CA . ILE B 1 55 ? -2.33 8.18 24.406 1 97.25 55 ILE B CA 1
ATOM 3593 C C . ILE B 1 55 ? -1.339 7.102 23.984 1 97.25 55 ILE B C 1
ATOM 3595 O O . ILE B 1 55 ? -0.264 6.965 24.562 1 97.25 55 ILE B O 1
ATOM 3599 N N . SER B 1 56 ? -1.721 6.301 23.078 1 97.75 56 SER B N 1
ATOM 3600 C CA . SER B 1 56 ? -0.831 5.34 22.438 1 97.75 56 SER B CA 1
ATOM 3601 C C . SER B 1 56 ? -0.361 5.844 21.078 1 97.75 56 SER B C 1
ATOM 3603 O O . SER B 1 56 ? -1.171 6.273 20.25 1 97.75 56 SER B O 1
ATOM 3605 N N . VAL B 1 57 ? 0.904 5.824 20.891 1 97.44 57 VAL B N 1
ATOM 3606 C CA . VAL B 1 57 ? 1.454 6.293 19.625 1 97.44 57 VAL B CA 1
ATOM 3607 C C . VAL B 1 57 ? 2.031 5.113 18.844 1 97.44 57 VAL B C 1
ATOM 3609 O O . VAL B 1 57 ? 2.848 4.352 19.375 1 97.44 57 VAL B O 1
ATOM 3612 N N . PHE B 1 58 ? 1.579 4.922 17.688 1 97.31 58 PHE B N 1
ATOM 3613 C CA . PHE B 1 58 ? 2.09 3.938 16.734 1 97.31 58 PHE B CA 1
ATOM 3614 C C . PHE B 1 58 ? 2.852 4.617 15.602 1 97.31 58 PHE B C 1
ATOM 3616 O O . PHE B 1 58 ? 2.258 5.32 14.781 1 97.31 58 PHE B O 1
ATOM 3623 N N . ARG B 1 59 ? 4.137 4.461 15.609 1 96.69 59 ARG B N 1
ATOM 3624 C CA . ARG B 1 59 ? 4.977 5.039 14.562 1 96.69 59 ARG B CA 1
ATOM 3625 C C . ARG B 1 59 ? 5.34 3.998 13.516 1 96.69 59 ARG B C 1
ATOM 3627 O O . ARG B 1 59 ? 6.262 3.205 13.711 1 96.69 59 ARG B O 1
ATOM 3634 N N . GLU B 1 60 ? 4.652 4.02 12.391 1 95.88 60 GLU B N 1
ATOM 3635 C CA . GLU B 1 60 ? 4.887 3.049 11.328 1 95.88 60 GLU B CA 1
ATOM 3636 C C . GLU B 1 60 ? 5.949 3.545 10.352 1 95.88 60 GLU B C 1
ATOM 3638 O O . GLU B 1 60 ? 5.754 4.559 9.672 1 95.88 60 GLU B O 1
ATOM 3643 N N . THR B 1 61 ? 7.039 2.879 10.297 1 95.88 61 THR B N 1
ATOM 3644 C CA . THR B 1 61 ? 8.078 3.217 9.328 1 95.88 61 THR B CA 1
ATOM 3645 C C . THR B 1 61 ? 7.719 2.701 7.941 1 95.88 61 THR B C 1
ATOM 3647 O O . THR B 1 61 ? 7.539 1.497 7.746 1 95.88 61 THR B O 1
ATOM 3650 N N . PRO B 1 62 ? 7.625 3.578 6.984 1 97.19 62 PRO B N 1
ATOM 3651 C CA . PRO B 1 62 ? 7.219 3.166 5.637 1 97.19 62 PRO B CA 1
ATOM 3652 C C . PRO B 1 62 ? 8.188 2.164 5.012 1 97.19 62 PRO B C 1
ATOM 3654 O O . PRO B 1 62 ? 9.383 2.195 5.301 1 97.19 62 PRO B O 1
ATOM 3657 N N . ALA B 1 63 ? 7.703 1.284 4.227 1 96.69 63 ALA B N 1
ATOM 3658 C CA . ALA B 1 63 ? 8.406 0.403 3.297 1 96.69 63 ALA B CA 1
ATOM 3659 C C . ALA B 1 63 ? 7.812 0.494 1.896 1 96.69 63 ALA B C 1
ATOM 3661 O O . ALA B 1 63 ? 7.219 -0.467 1.403 1 96.69 63 ALA B O 1
ATOM 3662 N N . PRO B 1 64 ? 8.047 1.605 1.235 1 97.62 64 PRO B N 1
ATOM 3663 C CA . PRO B 1 64 ? 7.34 1.893 -0.014 1 97.62 64 PRO B CA 1
ATOM 3664 C C . PRO B 1 64 ? 7.637 0.872 -1.109 1 97.62 64 PRO B C 1
ATOM 3666 O O . PRO B 1 64 ? 8.773 0.413 -1.238 1 97.62 64 PRO B O 1
ATOM 3669 N N . MET B 1 65 ? 6.617 0.534 -1.875 1 98 65 MET B N 1
ATOM 3670 C CA . MET B 1 65 ? 6.738 -0.408 -2.984 1 98 65 MET B CA 1
ATOM 3671 C C . MET B 1 65 ? 6.727 0.322 -4.324 1 98 65 MET B C 1
ATOM 3673 O O . MET B 1 65 ? 5.938 -0.012 -5.211 1 98 65 MET B O 1
ATOM 3677 N N . ARG B 1 66 ? 7.672 1.183 -4.504 1 96.56 66 ARG B N 1
ATOM 3678 C CA . ARG B 1 66 ? 7.719 2.064 -5.664 1 96.56 66 ARG B CA 1
ATOM 3679 C C . ARG B 1 66 ? 7.711 1.261 -6.961 1 96.56 66 ARG B C 1
ATOM 3681 O O . ARG B 1 66 ? 6.871 1.491 -7.836 1 96.56 66 ARG B O 1
ATOM 3688 N N . ASP B 1 67 ? 8.633 0.294 -7.062 1 97.5 67 ASP B N 1
ATOM 3689 C CA . ASP B 1 67 ? 8.773 -0.492 -8.281 1 97.5 67 ASP B CA 1
ATOM 3690 C C . ASP B 1 67 ? 7.523 -1.336 -8.539 1 97.5 67 ASP B C 1
ATOM 3692 O O . ASP B 1 67 ? 7.16 -1.577 -9.695 1 97.5 67 ASP B O 1
ATOM 3696 N N . GLY B 1 68 ? 6.871 -1.795 -7.504 1 97.69 68 GLY B N 1
ATOM 3697 C CA . GLY B 1 68 ? 5.684 -2.625 -7.621 1 97.69 68 GLY B CA 1
ATOM 3698 C C . GLY B 1 68 ? 4.457 -1.851 -8.07 1 97.69 68 GLY B C 1
ATOM 3699 O O . GLY B 1 68 ? 3.58 -2.402 -8.742 1 97.69 68 GLY B O 1
ATOM 3700 N N . TRP B 1 69 ? 4.398 -0.577 -7.734 1 97.5 69 TRP B N 1
ATOM 3701 C CA . TRP B 1 69 ? 3.229 0.242 -8.031 1 97.5 69 TRP B CA 1
ATOM 3702 C C . TRP B 1 69 ? 3.395 0.977 -9.352 1 97.5 69 TRP B C 1
ATOM 3704 O O . TRP B 1 69 ? 2.408 1.363 -9.984 1 97.5 69 TRP B O 1
ATOM 3714 N N . GLU B 1 70 ? 4.562 1.213 -9.812 1 97 70 GLU B N 1
ATOM 3715 C CA . GLU B 1 70 ? 4.883 2.115 -10.914 1 97 70 GLU B CA 1
ATOM 3716 C C . GLU B 1 70 ? 4.074 1.774 -12.156 1 97 70 GLU B C 1
ATOM 3718 O O . GLU B 1 70 ? 3.535 2.666 -12.82 1 97 70 GLU B O 1
ATOM 3723 N N . PRO B 1 71 ? 3.877 0.465 -12.523 1 98 71 PRO B N 1
ATOM 3724 C CA . PRO B 1 71 ? 3.135 0.164 -13.75 1 98 71 PRO B CA 1
ATOM 3725 C C . PRO B 1 71 ? 1.655 0.53 -13.648 1 98 71 PRO B C 1
ATOM 3727 O O . PRO B 1 71 ? 0.96 0.589 -14.664 1 98 71 PRO B O 1
ATOM 3730 N N . PHE B 1 72 ? 1.182 0.789 -12.492 1 98.44 72 PHE B N 1
ATOM 3731 C CA . PHE B 1 72 ? -0.262 0.875 -12.305 1 98.44 72 PHE B CA 1
ATOM 3732 C C . PHE B 1 72 ? -0.686 2.311 -12.016 1 98.44 72 PHE B C 1
ATOM 3734 O O . PHE B 1 72 ? -1.88 2.613 -11.977 1 98.44 72 PHE B O 1
ATOM 3741 N N . ILE B 1 73 ? 0.238 3.236 -11.773 1 98.19 73 ILE B N 1
ATOM 3742 C CA . ILE B 1 73 ? -0.106 4.613 -11.43 1 98.19 73 ILE B CA 1
ATOM 3743 C C . ILE B 1 73 ? -0.219 5.445 -12.703 1 98.19 73 ILE B C 1
ATOM 3745 O O . ILE B 1 73 ? 0.275 5.043 -13.766 1 98.19 73 ILE B O 1
ATOM 3749 N N . SER B 1 74 ? -0.883 6.586 -12.656 1 98.31 74 SER B N 1
ATOM 3750 C CA . SER B 1 74 ? -1.132 7.441 -13.812 1 98.31 74 SER B CA 1
ATOM 3751 C C . SER B 1 74 ? 0.119 8.219 -14.203 1 98.31 74 SER B C 1
ATOM 3753 O O . SER B 1 74 ? 1.034 8.383 -13.398 1 98.31 74 SER B O 1
ATOM 3755 N N . ASP B 1 75 ? 0.134 8.68 -15.438 1 97.06 75 ASP B N 1
ATOM 3756 C CA . ASP B 1 75 ? 1.217 9.547 -15.891 1 97.06 75 ASP B CA 1
ATOM 3757 C C . ASP B 1 75 ? 1.282 10.82 -15.047 1 97.06 75 ASP B C 1
ATOM 3759 O O . ASP B 1 75 ? 2.369 11.344 -14.789 1 97.06 75 ASP B O 1
ATOM 3763 N N . ARG B 1 76 ? 0.174 11.32 -14.672 1 96.88 76 ARG B N 1
ATOM 3764 C CA . ARG B 1 76 ? 0.114 12.516 -13.828 1 96.88 76 ARG B CA 1
ATOM 3765 C C . ARG B 1 76 ? 0.799 12.273 -12.492 1 96.88 76 ARG B C 1
ATOM 3767 O O . ARG B 1 76 ? 1.52 13.141 -11.992 1 96.88 76 ARG B O 1
ATOM 3774 N N . THR B 1 77 ? 0.49 11.133 -11.891 1 98.19 77 THR B N 1
ATOM 3775 C CA . THR B 1 77 ? 1.14 10.773 -10.633 1 98.19 77 THR B CA 1
ATOM 3776 C C . THR B 1 77 ? 2.652 10.688 -10.812 1 98.19 77 THR B C 1
ATOM 3778 O O . THR B 1 77 ? 3.41 11.203 -9.984 1 98.19 77 THR B O 1
ATOM 3781 N N . ARG B 1 78 ? 3.104 10.062 -11.875 1 95.44 78 ARG B N 1
ATOM 3782 C CA . ARG B 1 78 ? 4.527 9.93 -12.172 1 95.44 78 ARG B CA 1
ATOM 3783 C C . ARG B 1 78 ? 5.188 11.297 -12.32 1 95.44 78 ARG B C 1
ATOM 3785 O O . ARG B 1 78 ? 6.363 11.461 -11.992 1 95.44 78 ARG B O 1
ATOM 3792 N N . ALA B 1 79 ? 4.449 12.242 -12.75 1 95.12 79 ALA B N 1
ATOM 3793 C CA . ALA B 1 79 ? 4.965 13.57 -13.062 1 95.12 79 ALA B CA 1
ATOM 3794 C C . ALA B 1 79 ? 5.133 14.406 -11.805 1 95.12 79 ALA B C 1
ATOM 3796 O O . ALA B 1 79 ? 5.586 15.555 -11.867 1 95.12 79 ALA B O 1
ATOM 3797 N N . TRP B 1 80 ? 4.77 13.805 -10.641 1 94.19 80 TRP B N 1
ATOM 3798 C CA . TRP B 1 80 ? 4.945 14.531 -9.383 1 94.19 80 TRP B CA 1
ATOM 3799 C C . TRP B 1 80 ? 6.426 14.758 -9.086 1 94.19 80 TRP B C 1
ATOM 3801 O O . TRP B 1 80 ? 6.773 15.531 -8.188 1 94.19 80 TRP B O 1
ATOM 3811 N N . GLY B 1 81 ? 7.344 14.07 -9.789 1 89.06 81 GLY B N 1
ATOM 3812 C CA . GLY B 1 81 ? 8.766 14.172 -9.492 1 89.06 81 GLY B CA 1
ATOM 3813 C C . GLY B 1 81 ? 9.125 13.648 -8.117 1 89.06 81 GLY B C 1
ATOM 3814 O O . GLY B 1 81 ? 8.75 12.531 -7.758 1 89.06 81 GLY B O 1
ATOM 3815 N N . GLU B 1 82 ? 9.703 14.383 -7.301 1 87.31 82 GLU B N 1
ATOM 3816 C CA . GLU B 1 82 ? 10.078 13.977 -5.953 1 87.31 82 GLU B CA 1
ATOM 3817 C C . GLU B 1 82 ? 8.844 13.773 -5.078 1 87.31 82 GLU B C 1
ATOM 3819 O O . GLU B 1 82 ? 8.891 13.031 -4.09 1 87.31 82 GLU B O 1
ATOM 3824 N N . GLY B 1 83 ? 7.809 14.383 -5.48 1 93.25 83 GLY B N 1
ATOM 3825 C CA . GLY B 1 83 ? 6.566 14.25 -4.738 1 93.25 83 GLY B CA 1
ATOM 3826 C C . GLY B 1 83 ? 6 12.844 -4.758 1 93.25 83 GLY B C 1
ATOM 3827 O O . GLY B 1 83 ? 5.258 12.453 -3.854 1 93.25 83 GLY B O 1
ATOM 3828 N N . VAL B 1 84 ? 6.402 12.094 -5.738 1 94.81 84 VAL B N 1
ATOM 3829 C CA . VAL B 1 84 ? 5.867 10.742 -5.855 1 94.81 84 VAL B CA 1
ATOM 3830 C C . VAL B 1 84 ? 6.461 9.852 -4.766 1 94.81 84 VAL B C 1
ATOM 3832 O O . VAL B 1 84 ? 5.785 8.961 -4.246 1 94.81 84 VAL B O 1
ATOM 3835 N N . ASP B 1 85 ? 7.723 10.07 -4.426 1 95.5 85 ASP B N 1
ATOM 3836 C CA . ASP B 1 85 ? 8.352 9.32 -3.34 1 95.5 85 ASP B CA 1
ATOM 3837 C C . ASP B 1 85 ? 7.637 9.578 -2.014 1 95.5 85 ASP B C 1
ATOM 3839 O O . ASP B 1 85 ? 7.43 8.656 -1.226 1 95.5 85 ASP B O 1
ATOM 3843 N N . PHE B 1 86 ? 7.301 10.859 -1.803 1 95.81 86 PHE B N 1
ATOM 3844 C CA . PHE B 1 86 ? 6.539 11.195 -0.607 1 95.81 86 PHE B CA 1
ATOM 3845 C C . PHE B 1 86 ? 5.195 10.469 -0.602 1 95.81 86 PHE B C 1
ATOM 3847 O O . PHE B 1 86 ? 4.773 9.945 0.428 1 95.81 86 PHE B O 1
ATOM 3854 N N . LEU B 1 87 ? 4.539 10.461 -1.76 1 97.88 87 LEU B N 1
ATOM 3855 C CA . LEU B 1 87 ? 3.248 9.797 -1.887 1 97.88 87 LEU B CA 1
ATOM 3856 C C . LEU B 1 87 ? 3.361 8.312 -1.529 1 97.88 87 LEU B C 1
ATOM 3858 O O . LEU B 1 87 ? 2.525 7.785 -0.794 1 97.88 87 LEU B O 1
ATOM 3862 N N . PHE B 1 88 ? 4.414 7.633 -2.027 1 97.88 88 PHE B N 1
ATOM 3863 C CA . PHE B 1 88 ? 4.598 6.215 -1.75 1 97.88 88 PHE B CA 1
ATOM 3864 C C . PHE B 1 88 ? 4.855 5.98 -0.267 1 97.88 88 PHE B C 1
ATOM 3866 O O . PHE B 1 88 ? 4.359 5.012 0.311 1 97.88 88 PHE B O 1
ATOM 3873 N N . ASP B 1 89 ? 5.621 6.832 0.341 1 97.56 89 ASP B N 1
ATOM 3874 C CA . ASP B 1 89 ? 5.852 6.738 1.778 1 97.56 89 ASP B CA 1
ATOM 3875 C C . ASP B 1 89 ? 4.555 6.922 2.559 1 97.56 89 ASP B C 1
ATOM 3877 O O . ASP B 1 89 ? 4.281 6.18 3.504 1 97.56 89 ASP B O 1
ATOM 3881 N N . LEU B 1 90 ? 3.84 7.945 2.129 1 97.81 90 LEU B N 1
ATOM 3882 C CA . LEU B 1 90 ? 2.578 8.273 2.783 1 97.81 90 LEU B CA 1
ATOM 3883 C C . LEU B 1 90 ? 1.608 7.102 2.715 1 97.81 90 LEU B C 1
ATOM 3885 O O . LEU B 1 90 ? 1 6.73 3.723 1 97.81 90 LEU B O 1
ATOM 3889 N N . LEU B 1 91 ? 1.483 6.512 1.532 1 98.31 91 LEU B N 1
ATOM 3890 C CA . LEU B 1 91 ? 0.54 5.418 1.346 1 98.31 91 LEU B CA 1
ATOM 3891 C C . LEU B 1 91 ? 1.039 4.148 2.031 1 98.31 91 LEU B C 1
ATOM 3893 O O . LEU B 1 91 ? 0.24 3.354 2.531 1 98.31 91 LEU B O 1
ATOM 3897 N N . SER B 1 92 ? 2.385 3.973 2.104 1 98.19 92 SER B N 1
ATOM 3898 C CA . SER B 1 92 ? 2.975 2.855 2.834 1 98.19 92 SER B CA 1
ATOM 3899 C C . SER B 1 92 ? 2.664 2.943 4.324 1 98.19 92 SER B C 1
ATOM 3901 O O . SER B 1 92 ? 2.207 1.97 4.926 1 98.19 92 SER B O 1
ATOM 3903 N N . TYR B 1 93 ? 2.869 4.117 4.941 1 97.25 93 TYR B N 1
ATOM 3904 C CA . TYR B 1 93 ? 2.594 4.25 6.367 1 97.25 93 TYR B CA 1
ATOM 3905 C C . TYR B 1 93 ? 1.108 4.062 6.656 1 97.25 93 TYR B C 1
ATOM 3907 O O . TYR B 1 93 ? 0.739 3.438 7.652 1 97.25 93 TYR B O 1
ATOM 3915 N N . ASN B 1 94 ? 0.198 4.629 5.781 1 98.69 94 ASN B N 1
ATOM 3916 C CA . ASN B 1 94 ? -1.237 4.465 5.984 1 98.69 94 ASN B CA 1
ATOM 3917 C C . ASN B 1 94 ? -1.646 2.996 5.934 1 98.69 94 ASN B C 1
ATOM 3919 O O . ASN B 1 94 ? -2.465 2.547 6.734 1 98.69 94 ASN B O 1
ATOM 3923 N N . GLN B 1 95 ? -1.075 2.256 4.988 1 98.56 95 GLN B N 1
ATOM 3924 C CA . GLN B 1 95 ? -1.375 0.832 4.887 1 98.56 95 GLN B CA 1
ATOM 3925 C C . GLN B 1 95 ? -0.976 0.095 6.16 1 98.56 95 GLN B C 1
ATOM 3927 O O . GLN B 1 95 ? -1.735 -0.732 6.672 1 98.56 95 GLN B O 1
ATOM 3932 N N . LEU B 1 96 ? 0.197 0.337 6.59 1 98.19 96 LEU B N 1
ATOM 3933 C CA . LEU B 1 96 ? 0.679 -0.301 7.809 1 98.19 96 LEU B CA 1
ATOM 3934 C C . LEU B 1 96 ? -0.168 0.11 9.008 1 98.19 96 LEU B C 1
ATOM 3936 O O . LEU B 1 96 ? -0.415 -0.698 9.906 1 98.19 96 LEU B O 1
ATOM 3940 N N . ALA B 1 97 ? -0.625 1.371 8.977 1 98.25 97 ALA B N 1
ATOM 3941 C CA . ALA B 1 97 ? -1.442 1.896 10.07 1 98.25 97 ALA B CA 1
ATOM 3942 C C . ALA B 1 97 ? -2.791 1.187 10.141 1 98.25 97 ALA B C 1
ATOM 3944 O O . ALA B 1 97 ? -3.301 0.907 11.227 1 98.25 97 ALA B O 1
ATOM 3945 N N . VAL B 1 98 ? -3.408 0.92 8.992 1 97.88 98 VAL B N 1
ATOM 3946 C CA . VAL B 1 98 ? -4.688 0.223 8.977 1 97.88 98 VAL B CA 1
ATOM 3947 C C . VAL B 1 98 ? -4.52 -1.181 9.555 1 97.88 98 VAL B C 1
ATOM 3949 O O . VAL B 1 98 ? -5.363 -1.649 10.32 1 97.88 98 VAL B O 1
ATOM 3952 N N . ALA B 1 99 ? -3.479 -1.854 9.133 1 96.5 99 ALA B N 1
ATOM 3953 C CA . ALA B 1 99 ? -3.211 -3.186 9.672 1 96.5 99 ALA B CA 1
ATOM 3954 C C . ALA B 1 99 ? -3 -3.137 11.18 1 96.5 99 ALA B C 1
ATOM 3956 O O . ALA B 1 99 ? -3.488 -4 11.914 1 96.5 99 ALA B O 1
ATOM 3957 N N . SER B 1 100 ? -2.254 -2.146 11.648 1 96.62 100 SER B N 1
ATOM 3958 C CA . SER B 1 100 ? -2.012 -1.962 13.078 1 96.62 100 SER B CA 1
ATOM 3959 C C . SER B 1 100 ? -3.311 -1.684 13.828 1 96.62 100 SER B C 1
ATOM 3961 O O . SER B 1 100 ? -3.498 -2.152 14.953 1 96.62 100 SER B O 1
ATOM 3963 N N . LEU B 1 101 ? -4.148 -0.888 13.219 1 97.62 101 LEU B N 1
ATOM 3964 C CA . LEU B 1 101 ? -5.453 -0.614 13.805 1 97.62 101 LEU B CA 1
ATOM 3965 C C . LEU B 1 101 ? -6.242 -1.904 14.008 1 97.62 101 LEU B C 1
ATOM 3967 O O . LEU B 1 101 ? -6.848 -2.111 15.062 1 97.62 101 LEU B O 1
ATOM 3971 N N . ARG B 1 102 ? -6.285 -2.742 12.969 1 96 102 ARG B N 1
ATOM 3972 C CA . ARG B 1 102 ? -6.984 -4.02 13.047 1 96 102 ARG B CA 1
ATOM 3973 C C . ARG B 1 102 ? -6.449 -4.867 14.195 1 96 102 ARG B C 1
ATOM 3975 O O . ARG B 1 102 ? -7.219 -5.484 14.93 1 96 102 ARG B O 1
ATOM 3982 N N . GLU B 1 103 ? -5.148 -4.887 14.359 1 94 103 GLU B N 1
ATOM 3983 C CA . GLU B 1 103 ? -4.488 -5.738 15.344 1 94 103 GLU B CA 1
ATOM 3984 C C . GLU B 1 103 ? -4.711 -5.227 16.766 1 94 103 GLU B C 1
ATOM 3986 O O . GLU B 1 103 ? -4.609 -5.988 17.719 1 94 103 GLU B O 1
ATOM 3991 N N . ASN B 1 104 ? -5.02 -3.959 16.922 1 95 104 ASN B N 1
ATOM 3992 C CA . ASN B 1 104 ? -5.082 -3.354 18.25 1 95 104 ASN B CA 1
ATOM 3993 C C . ASN B 1 104 ? -6.504 -2.918 18.609 1 95 104 ASN B C 1
ATOM 3995 O O . ASN B 1 104 ? -6.715 -2.207 19.594 1 95 104 ASN B O 1
ATOM 3999 N N . GLY B 1 105 ? -7.434 -3.33 17.719 1 92.69 105 GLY B N 1
ATOM 4000 C CA . GLY B 1 105 ? -8.82 -2.924 17.906 1 92.69 105 GLY B CA 1
ATOM 4001 C C . GLY B 1 105 ? -9.578 -3.842 18.844 1 92.69 105 GLY B C 1
ATOM 4002 O O . GLY B 1 105 ? -8.977 -4.656 19.547 1 92.69 105 GLY B O 1
ATOM 4003 N N . PRO B 1 106 ? -10.828 -3.633 18.875 1 96.12 106 PRO B N 1
ATOM 4004 C CA . PRO B 1 106 ? -11.641 -2.768 18.016 1 96.12 106 PRO B CA 1
ATOM 4005 C C . PRO B 1 106 ? -11.594 -1.302 18.438 1 96.12 106 PRO B C 1
ATOM 4007 O O . PRO B 1 106 ? -11.43 -1.005 19.625 1 96.12 106 PRO B O 1
ATOM 4010 N N . PHE B 1 107 ? -11.742 -0.379 17.547 1 98 107 PHE B N 1
ATOM 4011 C CA . PHE B 1 107 ? -11.852 1.059 17.766 1 98 107 PHE B CA 1
ATOM 4012 C C . PHE B 1 107 ? -13.281 1.537 17.531 1 98 107 PHE B C 1
ATOM 4014 O O . PHE B 1 107 ? -14 0.965 16.703 1 98 107 PHE B O 1
ATOM 4021 N N . ASP B 1 108 ? -13.633 2.539 18.234 1 98 108 ASP B N 1
ATOM 4022 C CA . ASP B 1 108 ? -14.977 3.092 18.094 1 98 108 ASP B CA 1
ATOM 4023 C C . ASP B 1 108 ? -15.039 4.113 16.969 1 98 108 ASP B C 1
ATOM 4025 O O . ASP B 1 108 ? -16.109 4.34 16.391 1 98 108 ASP B O 1
ATOM 4029 N N . LEU B 1 109 ? -13.93 4.73 16.703 1 98.5 109 LEU B N 1
ATOM 4030 C CA . LEU B 1 109 ? -13.891 5.84 15.75 1 98.5 109 LEU B CA 1
ATOM 4031 C C . LEU B 1 109 ? -12.508 5.977 15.133 1 98.5 109 LEU B C 1
ATOM 4033 O O . LEU B 1 109 ? -11.492 5.852 15.828 1 98.5 109 LEU B O 1
ATOM 4037 N N . ALA B 1 110 ? -12.469 6.137 13.836 1 98.69 110 ALA B N 1
ATOM 4038 C CA . ALA B 1 110 ? -11.266 6.547 13.125 1 98.69 110 ALA B CA 1
ATOM 4039 C C . ALA B 1 110 ? -11.344 8.016 12.711 1 98.69 110 ALA B C 1
ATOM 4041 O O . ALA B 1 110 ? -12.398 8.484 12.266 1 98.69 110 ALA B O 1
ATOM 4042 N N . VAL B 1 111 ? -10.281 8.68 12.93 1 98.81 111 VAL B N 1
ATOM 4043 C CA . VAL B 1 111 ? -10.203 10.094 12.594 1 98.81 111 VAL B CA 1
ATOM 4044 C C . VAL B 1 111 ? -9.016 10.344 11.664 1 98.81 111 VAL B C 1
ATOM 4046 O O . VAL B 1 111 ? -7.879 10.008 12 1 98.81 111 VAL B O 1
ATOM 4049 N N . ALA B 1 112 ? -9.234 10.922 10.523 1 98.69 112 ALA B N 1
ATOM 4050 C CA . ALA B 1 112 ? -8.172 11.273 9.586 1 98.69 112 ALA B CA 1
ATOM 4051 C C . ALA B 1 112 ? -7.938 12.781 9.562 1 98.69 112 ALA B C 1
ATOM 4053 O O . ALA B 1 112 ? -8.875 13.555 9.375 1 98.69 112 ALA B O 1
ATOM 4054 N N . HIS B 1 113 ? -6.723 13.117 9.789 1 98.12 113 HIS B N 1
ATOM 4055 C CA . HIS B 1 113 ? -6.367 14.523 9.711 1 98.12 113 HIS B CA 1
ATOM 4056 C C . HIS B 1 113 ? -5.777 14.875 8.344 1 98.12 113 HIS B C 1
ATOM 4058 O O . HIS B 1 113 ? -4.676 14.438 8.016 1 98.12 113 HIS B O 1
ATOM 4064 N N . ASP B 1 114 ? -6.488 15.695 7.57 1 97.5 114 ASP B N 1
ATOM 4065 C CA . ASP B 1 114 ? -6.141 16.125 6.219 1 97.5 114 ASP B CA 1
ATOM 4066 C C . ASP B 1 114 ? -6.016 14.922 5.281 1 97.5 114 ASP B C 1
ATOM 4068 O O . ASP B 1 114 ? -6.25 13.781 5.688 1 97.5 114 ASP B O 1
ATOM 4072 N N . TRP B 1 115 ? -5.664 15.195 4.016 1 97.75 115 TRP B N 1
ATOM 4073 C CA . TRP B 1 115 ? -5.617 14.133 3.018 1 97.75 115 TRP B CA 1
ATOM 4074 C C . TRP B 1 115 ? -4.516 13.133 3.346 1 97.75 115 TRP B C 1
ATOM 4076 O O . TRP B 1 115 ? -4.543 11.992 2.871 1 97.75 115 TRP B O 1
ATOM 4086 N N . LEU B 1 116 ? -3.648 13.469 4.227 1 97.5 116 LEU B N 1
ATOM 4087 C CA . LEU B 1 116 ? -2.471 12.688 4.582 1 97.5 116 LEU B CA 1
ATOM 4088 C C . LEU B 1 116 ? -2.863 11.445 5.375 1 97.5 116 LEU B C 1
ATOM 4090 O O . LEU B 1 116 ? -2.156 10.438 5.348 1 97.5 116 LEU B O 1
ATOM 4094 N N . GLY B 1 117 ? -3.938 11.531 6.145 1 98.06 117 GLY B N 1
ATOM 4095 C CA . GLY B 1 117 ? -4.41 10.406 6.93 1 98.06 117 GLY B CA 1
ATOM 4096 C C . GLY B 1 117 ? -5.621 9.719 6.324 1 98.06 117 GLY B C 1
ATOM 4097 O O . GLY B 1 117 ? -6.062 8.68 6.812 1 98.06 117 GLY B O 1
ATOM 4098 N N . LEU B 1 118 ? -6.125 10.25 5.211 1 98.44 118 LEU B N 1
ATOM 4099 C CA . LEU B 1 118 ? -7.402 9.82 4.648 1 98.44 118 LEU B CA 1
ATOM 4100 C C . LEU B 1 118 ? -7.309 8.398 4.113 1 98.44 118 LEU B C 1
ATOM 4102 O O . LEU B 1 118 ? -8.242 7.602 4.277 1 98.44 118 LEU B O 1
ATOM 4106 N N . PRO B 1 119 ? -6.176 8.039 3.406 1 98.62 119 PRO B N 1
ATOM 4107 C CA . PRO B 1 119 ? -6.141 6.68 2.869 1 98.62 119 PRO B CA 1
ATOM 4108 C C . PRO B 1 119 ? -6.328 5.613 3.947 1 98.62 119 PRO B C 1
ATOM 4110 O O . PRO B 1 119 ? -7.117 4.684 3.77 1 98.62 119 PRO B O 1
ATOM 4113 N N . GLY B 1 120 ? -5.645 5.793 5.059 1 98.5 120 GLY B N 1
ATOM 4114 C CA . GLY B 1 120 ? -5.801 4.859 6.164 1 98.5 120 GLY B CA 1
ATOM 4115 C C . GLY B 1 120 ? -7.176 4.91 6.797 1 98.5 120 GLY B C 1
ATOM 4116 O O . GLY B 1 120 ? -7.77 3.871 7.086 1 98.5 120 GLY B O 1
ATOM 4117 N N . GLY B 1 121 ? -7.66 6.141 7.02 1 98.69 121 GLY B N 1
ATOM 4118 C CA . GLY B 1 121 ? -8.984 6.297 7.598 1 98.69 121 GLY B CA 1
ATOM 4119 C C . GLY B 1 121 ? -10.086 5.676 6.754 1 98.69 121 GLY B C 1
ATOM 4120 O O . GLY B 1 121 ? -10.969 5 7.277 1 98.69 121 GLY B O 1
ATOM 4121 N N . LEU B 1 122 ? -10.039 5.926 5.465 1 98.75 122 LEU B N 1
ATOM 4122 C CA . LEU B 1 122 ? -11.039 5.379 4.547 1 98.75 122 LEU B CA 1
ATOM 4123 C C . LEU B 1 122 ? -10.984 3.857 4.531 1 98.75 122 LEU B C 1
ATOM 4125 O O . LEU B 1 122 ? -12.023 3.195 4.469 1 98.75 122 LEU B O 1
ATOM 4129 N N . ALA B 1 123 ? -9.797 3.316 4.539 1 98.56 123 ALA B N 1
ATOM 4130 C CA . ALA B 1 123 ? -9.648 1.864 4.578 1 98.56 123 ALA B CA 1
ATOM 4131 C C . ALA B 1 123 ? -10.195 1.29 5.879 1 98.56 123 ALA B C 1
ATOM 4133 O O . ALA B 1 123 ? -10.812 0.221 5.883 1 98.56 123 ALA B O 1
ATOM 4134 N N . ALA B 1 124 ? -9.93 1.977 7.016 1 98.25 124 ALA B N 1
ATOM 4135 C CA . ALA B 1 124 ? -10.461 1.538 8.305 1 98.25 124 ALA B CA 1
ATOM 4136 C C . ALA B 1 124 ? -11.977 1.44 8.266 1 98.25 124 ALA B C 1
ATOM 4138 O O . ALA B 1 124 ? -12.562 0.484 8.781 1 98.25 124 ALA B O 1
ATOM 4139 N N . LYS B 1 125 ? -12.57 2.43 7.641 1 98.12 125 LYS B N 1
ATOM 4140 C CA . LYS B 1 125 ? -14.023 2.432 7.527 1 98.12 125 LYS B CA 1
ATOM 4141 C C . LYS B 1 125 ? -14.508 1.281 6.652 1 98.12 125 LYS B C 1
ATOM 4143 O O . LYS B 1 125 ? -15.414 0.535 7.039 1 98.12 125 LYS B O 1
ATOM 4148 N N . ARG B 1 126 ? -13.953 1.11 5.52 1 97.25 126 ARG B N 1
ATOM 4149 C CA . ARG B 1 126 ? -14.43 0.16 4.52 1 97.25 126 ARG B CA 1
ATOM 4150 C C . ARG B 1 126 ? -14.141 -1.275 4.945 1 97.25 126 ARG B C 1
ATOM 4152 O O . ARG B 1 126 ? -14.984 -2.156 4.793 1 97.25 126 ARG B O 1
ATOM 4159 N N . VAL B 1 127 ? -12.938 -1.51 5.457 1 96 127 VAL B N 1
ATOM 4160 C CA . VAL B 1 127 ? -12.469 -2.873 5.688 1 96 127 VAL B CA 1
ATOM 4161 C C . VAL B 1 127 ? -12.859 -3.32 7.094 1 96 127 VAL B C 1
ATOM 4163 O O . VAL B 1 127 ? -13.18 -4.492 7.312 1 96 127 VAL B O 1
ATOM 4166 N N . LEU B 1 128 ? -12.852 -2.387 8.086 1 96.31 128 LEU B N 1
ATOM 4167 C CA . LEU B 1 128 ? -13.055 -2.775 9.477 1 96.31 128 LEU B CA 1
ATOM 4168 C C . LEU B 1 128 ? -14.398 -2.283 10 1 96.31 128 LEU B C 1
ATOM 4170 O O . LEU B 1 128 ? -14.789 -2.604 11.125 1 96.31 128 LEU B O 1
ATOM 4174 N N . GLY B 1 129 ? -15.078 -1.472 9.234 1 96.62 129 GLY B N 1
ATOM 4175 C CA . GLY B 1 129 ? -16.406 -1.001 9.617 1 96.62 129 GLY B CA 1
ATOM 4176 C C . GLY B 1 129 ? -16.359 0.077 10.68 1 96.62 129 GLY B C 1
ATOM 4177 O O . GLY B 1 129 ? -17.359 0.305 11.375 1 96.62 129 GLY B O 1
ATOM 4178 N N . VAL B 1 130 ? -15.258 0.747 10.875 1 97.5 130 VAL B N 1
ATOM 4179 C CA . VAL B 1 130 ? -15.102 1.786 11.883 1 97.5 130 VAL B CA 1
ATOM 4180 C C . VAL B 1 130 ? -15.617 3.117 11.344 1 97.5 130 VAL B C 1
ATOM 4182 O O . VAL B 1 130 ? -15.258 3.523 10.234 1 97.5 130 VAL B O 1
ATOM 4185 N N . PRO B 1 131 ? -16.484 3.828 12.086 1 98.38 131 PRO B N 1
ATOM 4186 C CA . PRO B 1 131 ? -16.891 5.16 11.633 1 98.38 131 PRO B CA 1
ATOM 4187 C C . PRO B 1 131 ? -15.703 6.094 11.414 1 98.38 131 PRO B C 1
ATOM 4189 O O . PRO B 1 131 ? -14.719 6.031 12.156 1 98.38 131 PRO B O 1
ATOM 4192 N N . LEU B 1 132 ? -15.82 7.02 10.406 1 98.62 132 LEU B N 1
ATOM 4193 C CA . LEU B 1 132 ? -14.703 7.875 10.023 1 98.62 132 LEU B CA 1
ATOM 4194 C C . LEU B 1 132 ? -15.086 9.352 10.117 1 98.62 132 LEU B C 1
ATOM 4196 O O . LEU B 1 132 ? -16.109 9.766 9.586 1 98.62 132 LEU B O 1
ATOM 4200 N N . ILE B 1 133 ? -14.312 10.102 10.812 1 98.81 133 ILE B N 1
ATOM 4201 C CA . ILE B 1 133 ? -14.391 11.555 10.773 1 98.81 133 ILE B CA 1
ATOM 4202 C C . ILE B 1 133 ? -13.18 12.117 10.039 1 98.81 133 ILE B C 1
ATOM 4204 O O . ILE B 1 133 ? -12.047 11.711 10.289 1 98.81 133 ILE B O 1
ATOM 4208 N N . PHE B 1 134 ? -13.445 13 9.117 1 98.81 134 PHE B N 1
ATOM 4209 C CA . PHE B 1 134 ? -12.414 13.688 8.352 1 98.81 134 PHE B CA 1
ATOM 4210 C C . PHE B 1 134 ? -12.203 15.102 8.875 1 98.81 134 PHE B C 1
ATOM 4212 O O . PHE B 1 134 ? -13.07 15.961 8.734 1 98.81 134 PHE B O 1
ATOM 4219 N N . HIS B 1 135 ? -11.047 15.289 9.578 1 98.75 135 HIS B N 1
ATOM 4220 C CA . HIS B 1 135 ? -10.656 16.641 9.992 1 98.75 135 HIS B CA 1
ATOM 4221 C C . HIS B 1 135 ? -9.945 17.375 8.859 1 98.75 135 HIS B C 1
ATOM 4223 O O . HIS B 1 135 ? -8.859 16.969 8.43 1 98.75 135 HIS B O 1
ATOM 4229 N N . VAL B 1 136 ? -10.516 18.453 8.414 1 98.19 136 VAL B N 1
ATOM 4230 C CA . VAL B 1 136 ? -9.93 19.266 7.355 1 98.19 136 VAL B CA 1
ATOM 4231 C C . VAL B 1 136 ? -9.289 20.516 7.957 1 98.19 136 VAL B C 1
ATOM 4233 O O . VAL B 1 136 ? -9.977 21.5 8.25 1 98.19 136 VAL B O 1
ATOM 4236 N N . HIS B 1 137 ? -8 20.406 8.031 1 96.81 137 HIS B N 1
ATOM 4237 C CA . HIS B 1 137 ? -7.262 21.547 8.562 1 96.81 137 HIS B CA 1
ATOM 4238 C C . HIS B 1 137 ? -6.891 22.531 7.453 1 96.81 137 HIS B C 1
ATOM 4240 O O . HIS B 1 137 ? -6.602 23.688 7.723 1 96.81 137 HIS B O 1
ATOM 4246 N N . SER B 1 138 ? -6.75 22.047 6.32 1 94.38 138 SER B N 1
ATOM 4247 C CA . SER B 1 138 ? -6.5 22.812 5.102 1 94.38 138 SER B CA 1
ATOM 4248 C C . SER B 1 138 ? -6.867 22 3.859 1 94.38 138 SER B C 1
ATOM 4250 O O . SER B 1 138 ? -7.047 20.781 3.934 1 94.38 138 SER B O 1
ATOM 4252 N N . LEU B 1 139 ? -7.078 22.672 2.785 1 96.06 139 LEU B N 1
ATOM 4253 C CA . LEU B 1 139 ? -7.344 22.016 1.512 1 96.06 139 LEU B CA 1
ATOM 4254 C C . LEU B 1 139 ? -6.266 22.359 0.487 1 96.06 139 LEU B C 1
ATOM 4256 O O . LEU B 1 139 ? -5.617 23.406 0.586 1 96.06 139 LEU B O 1
ATOM 4260 N N . GLU B 1 140 ? -6.133 21.453 -0.371 1 94.75 140 GLU B N 1
ATOM 4261 C CA . GLU B 1 140 ? -5.227 21.703 -1.488 1 94.75 140 GLU B CA 1
ATOM 4262 C C . GLU B 1 140 ? -5.633 22.953 -2.26 1 94.75 140 GLU B C 1
ATOM 4264 O O . GLU B 1 140 ? -4.781 23.75 -2.648 1 94.75 140 GLU B O 1
ATOM 4269 N N . VAL B 1 141 ? -6.922 23.062 -2.436 1 92.38 141 VAL B N 1
ATOM 4270 C CA . VAL B 1 141 ? -7.434 24.266 -3.082 1 92.38 141 VAL B CA 1
ATOM 4271 C C . VAL B 1 141 ? -7.262 25.469 -2.154 1 92.38 141 VAL B C 1
ATOM 4273 O O . VAL B 1 141 ? -7.688 25.422 -0.996 1 92.38 141 VAL B O 1
ATOM 4276 N N . GLY B 1 142 ? -6.641 26.516 -2.609 1 87.19 142 GLY B N 1
ATOM 4277 C CA . GLY B 1 142 ? -6.387 27.703 -1.794 1 87.19 142 GLY B CA 1
ATOM 4278 C C . GLY B 1 142 ? -4.98 27.734 -1.225 1 87.19 142 GLY B C 1
ATOM 4279 O O . GLY B 1 142 ? -4.328 28.781 -1.246 1 87.19 142 GLY B O 1
ATOM 4280 N N . ARG B 1 143 ? -4.57 26.547 -0.762 1 86.19 143 ARG B N 1
ATOM 4281 C CA . ARG B 1 143 ? -3.24 26.469 -0.163 1 86.19 143 ARG B CA 1
ATOM 4282 C C . ARG B 1 143 ? -2.154 26.594 -1.227 1 86.19 143 ARG B C 1
ATOM 4284 O O . ARG B 1 143 ? -1.128 27.25 -1.003 1 86.19 143 ARG B O 1
ATOM 4291 N N . GLU B 1 144 ? -2.463 25.953 -2.299 1 86.19 144 GLU B N 1
ATOM 4292 C CA . GLU B 1 144 ? -1.491 25.938 -3.389 1 86.19 144 GLU B CA 1
ATOM 4293 C C . GLU B 1 144 ? -1.955 26.828 -4.547 1 86.19 144 GLU B C 1
ATOM 4295 O O . GLU B 1 144 ? -3.145 26.859 -4.867 1 86.19 144 GLU B O 1
ATOM 4300 N N . THR B 1 145 ? -0.948 27.547 -5.07 1 82.56 145 THR B N 1
ATOM 4301 C CA . THR B 1 145 ? -1.253 28.391 -6.223 1 82.56 145 THR B CA 1
ATOM 4302 C C . THR B 1 145 ? -1.761 27.531 -7.387 1 82.56 145 THR B C 1
ATOM 4304 O O . THR B 1 145 ? -2.654 27.953 -8.125 1 82.56 145 THR B O 1
ATOM 4307 N N . ALA B 1 146 ? -1.206 26.375 -7.562 1 89.62 146 ALA B N 1
ATOM 4308 C CA . ALA B 1 146 ? -1.633 25.391 -8.547 1 89.62 146 ALA B CA 1
ATOM 4309 C C . ALA B 1 146 ? -1.993 24.062 -7.875 1 89.62 146 ALA B C 1
ATOM 4311 O O . ALA B 1 146 ? -1.163 23.156 -7.793 1 89.62 146 ALA B O 1
ATOM 4312 N N . PRO B 1 147 ? -3.223 24 -7.527 1 94.25 147 PRO B N 1
ATOM 4313 C CA . PRO B 1 147 ? -3.627 22.812 -6.766 1 94.25 147 PRO B CA 1
ATOM 4314 C C . PRO B 1 147 ? -3.477 21.531 -7.562 1 94.25 147 PRO B C 1
ATOM 4316 O O . PRO B 1 147 ? -3.775 21.5 -8.758 1 94.25 147 PRO B O 1
ATOM 4319 N N . ASN B 1 148 ? -2.98 20.469 -6.961 1 95.81 148 ASN B N 1
ATOM 4320 C CA . ASN B 1 148 ? -2.926 19.125 -7.543 1 95.81 148 ASN B CA 1
ATOM 4321 C C . ASN B 1 148 ? -4.309 18.484 -7.598 1 95.81 148 ASN B C 1
ATOM 4323 O O . ASN B 1 148 ? -4.895 18.188 -6.559 1 95.81 148 ASN B O 1
ATOM 4327 N N . PRO B 1 149 ? -4.805 18.281 -8.781 1 97 149 PRO B N 1
ATOM 4328 C CA . PRO B 1 149 ? -6.18 17.781 -8.891 1 97 149 PRO B CA 1
ATOM 4329 C C . PRO B 1 149 ? -6.375 16.422 -8.227 1 97 149 PRO B C 1
ATOM 4331 O O . PRO B 1 149 ? -7.477 16.109 -7.77 1 97 149 PRO B O 1
ATOM 4334 N N . GLN B 1 150 ? -5.383 15.57 -8.18 1 98.12 150 GLN B N 1
ATOM 4335 C CA . GLN B 1 150 ? -5.492 14.25 -7.559 1 98.12 150 GLN B CA 1
ATOM 4336 C C . GLN B 1 150 ? -5.691 14.367 -6.051 1 98.12 150 GLN B C 1
ATOM 4338 O O . GLN B 1 150 ? -6.445 13.602 -5.457 1 98.12 150 GLN B O 1
ATOM 4343 N N . ILE B 1 151 ? -4.988 15.297 -5.461 1 98.06 151 ILE B N 1
ATOM 4344 C CA . ILE B 1 151 ? -5.156 15.539 -4.035 1 98.06 151 ILE B CA 1
ATOM 4345 C C . ILE B 1 151 ? -6.543 16.109 -3.768 1 98.06 151 ILE B C 1
ATOM 4347 O O . ILE B 1 151 ? -7.215 15.711 -2.812 1 98.06 151 ILE B O 1
ATOM 4351 N N . VAL B 1 152 ? -6.961 17.047 -4.645 1 98.25 152 VAL B N 1
ATOM 4352 C CA . VAL B 1 152 ? -8.305 17.625 -4.535 1 98.25 152 VAL B CA 1
ATOM 4353 C C . VAL B 1 152 ? -9.344 16.516 -4.609 1 98.25 152 VAL B C 1
ATOM 4355 O O . VAL B 1 152 ? -10.281 16.484 -3.811 1 98.25 152 VAL B O 1
ATOM 4358 N N . ASP B 1 153 ? -9.156 15.578 -5.547 1 98.06 153 ASP B N 1
ATOM 4359 C CA . ASP B 1 153 ? -10.078 14.461 -5.711 1 98.06 153 ASP B CA 1
ATOM 4360 C C . ASP B 1 153 ? -10.141 13.609 -4.441 1 98.06 153 ASP B C 1
ATOM 4362 O O . ASP B 1 153 ? -11.219 13.18 -4.027 1 98.06 153 ASP B O 1
ATOM 4366 N N . LEU B 1 154 ? -9.016 13.336 -3.869 1 98.5 154 LEU B N 1
ATOM 4367 C CA . LEU B 1 154 ? -8.961 12.547 -2.646 1 98.5 154 LEU B CA 1
ATOM 4368 C C . LEU B 1 154 ? -9.672 13.258 -1.504 1 98.5 154 LEU B C 1
ATOM 4370 O O . LEU B 1 154 ? -10.406 12.633 -0.738 1 98.5 154 LEU B O 1
ATOM 4374 N N . GLU B 1 155 ? -9.414 14.539 -1.371 1 98.69 155 GLU B N 1
ATOM 4375 C CA . GLU B 1 155 ? -10.047 15.328 -0.321 1 98.69 155 GLU B CA 1
ATOM 4376 C C . GLU B 1 155 ? -11.57 15.32 -0.457 1 98.69 155 GLU B C 1
ATOM 4378 O O . GLU B 1 155 ? -12.281 15.109 0.527 1 98.69 155 GLU B O 1
ATOM 4383 N N . LEU B 1 156 ? -12.055 15.516 -1.665 1 98.25 156 LEU B N 1
ATOM 4384 C CA . LEU B 1 156 ? -13.5 15.547 -1.888 1 98.25 156 LEU B CA 1
ATOM 4385 C C . LEU B 1 156 ? -14.109 14.164 -1.701 1 98.25 156 LEU B C 1
ATOM 4387 O O . LEU B 1 156 ? -15.203 14.031 -1.149 1 98.25 156 LEU B O 1
ATOM 4391 N N . LYS B 1 157 ? -13.445 13.188 -2.145 1 97.69 157 LYS B N 1
ATOM 4392 C CA . LYS B 1 157 ? -13.883 11.82 -1.914 1 97.69 157 LYS B CA 1
ATOM 4393 C C . LYS B 1 157 ? -13.961 11.508 -0.422 1 97.69 157 LYS B C 1
ATOM 4395 O O . LYS B 1 157 ? -14.93 10.898 0.043 1 97.69 157 LYS B O 1
ATOM 4400 N N . GLY B 1 158 ? -12.875 11.859 0.283 1 98.38 158 GLY B N 1
ATOM 4401 C CA . GLY B 1 158 ? -12.852 11.672 1.725 1 98.38 158 GLY B CA 1
ATOM 4402 C C . GLY B 1 158 ? -13.992 12.367 2.438 1 98.38 158 GLY B C 1
ATOM 4403 O O . GLY B 1 158 ? -14.641 11.781 3.307 1 98.38 158 GLY B O 1
ATOM 4404 N N . ALA B 1 159 ? -14.242 13.609 2.023 1 98.56 159 ALA B N 1
ATOM 4405 C CA . ALA B 1 159 ? -15.344 14.359 2.619 1 98.56 159 ALA B CA 1
ATOM 4406 C C . ALA B 1 159 ? -16.688 13.695 2.334 1 98.56 159 ALA B C 1
ATOM 4408 O O . ALA B 1 159 ? -17.578 13.68 3.188 1 98.56 159 ALA B O 1
ATOM 4409 N N . GLY B 1 160 ? -16.797 13.156 1.151 1 97.56 160 GLY B N 1
ATOM 4410 C CA . GLY B 1 160 ? -18.031 12.484 0.757 1 97.56 160 GLY B CA 1
ATOM 4411 C C . GLY B 1 160 ? -18.266 11.18 1.494 1 97.56 160 GLY B C 1
ATOM 4412 O O . GLY B 1 160 ? -19.391 10.867 1.876 1 97.56 160 GLY B O 1
ATOM 4413 N N . LEU B 1 161 ? -17.203 10.422 1.73 1 97.75 161 LEU B N 1
ATOM 4414 C CA . LEU B 1 161 ? -17.328 9.078 2.273 1 97.75 161 LEU B CA 1
ATOM 4415 C C . LEU B 1 161 ? -17.281 9.102 3.797 1 97.75 161 LEU B C 1
ATOM 4417 O O . LEU B 1 161 ? -17.734 8.156 4.449 1 97.75 161 LEU B O 1
ATOM 4421 N N . ALA B 1 162 ? -16.703 10.125 4.426 1 98.19 162 ALA B N 1
ATOM 4422 C CA . ALA B 1 162 ? -16.625 10.219 5.883 1 98.19 162 ALA B CA 1
ATOM 4423 C C . ALA B 1 162 ? -18.031 10.312 6.492 1 98.19 162 ALA B C 1
ATOM 4425 O O . ALA B 1 162 ? -18.969 10.75 5.828 1 98.19 162 ALA B O 1
ATOM 4426 N N . ASP B 1 163 ? -18.141 9.82 7.703 1 98.12 163 ASP B N 1
ATOM 4427 C CA . ASP B 1 163 ? -19.406 9.906 8.406 1 98.12 163 ASP B CA 1
ATOM 4428 C C . ASP B 1 163 ? -19.625 11.305 8.984 1 98.12 163 ASP B C 1
ATOM 4430 O O . ASP B 1 163 ? -20.75 11.672 9.336 1 98.12 163 ASP B O 1
ATOM 4434 N N . GLY B 1 164 ? -18.625 12.109 9.078 1 98.12 164 GLY B N 1
ATOM 4435 C CA . GLY B 1 164 ? -18.609 13.508 9.484 1 98.12 164 GLY B CA 1
ATOM 4436 C C . GLY B 1 164 ? -17.344 14.242 9.078 1 98.12 164 GLY B C 1
ATOM 4437 O O . GLY B 1 164 ? -16.297 13.625 8.898 1 98.12 164 GLY B O 1
ATOM 4438 N N . VAL B 1 165 ? -17.5 15.523 8.898 1 98.75 165 VAL B N 1
ATOM 4439 C CA . VAL B 1 165 ? -16.375 16.391 8.562 1 98.75 165 VAL B CA 1
ATOM 4440 C C . VAL B 1 165 ? -16.25 17.5 9.594 1 98.75 165 VAL B C 1
ATOM 4442 O O . VAL B 1 165 ? -17.25 18.156 9.93 1 98.75 165 VAL B O 1
ATOM 4445 N N . ILE B 1 166 ? -15.109 17.625 10.164 1 98.75 166 ILE B N 1
ATOM 4446 C CA . ILE B 1 166 ? -14.836 18.719 11.078 1 98.75 166 ILE B CA 1
ATOM 4447 C C . ILE B 1 166 ? -13.781 19.641 10.469 1 98.75 166 ILE B C 1
ATOM 4449 O O . ILE B 1 166 ? -12.766 19.188 9.945 1 98.75 166 ILE B O 1
ATOM 4453 N N . THR B 1 167 ? -14.016 20.938 10.461 1 98.44 167 THR B N 1
ATOM 4454 C CA . THR B 1 167 ? -13.023 21.891 9.977 1 98.44 167 THR B CA 1
ATOM 4455 C C . THR B 1 167 ? -12.773 22.969 11.016 1 98.44 167 THR B C 1
ATOM 4457 O O . THR B 1 167 ? -13.305 22.922 12.125 1 98.44 167 THR B O 1
ATOM 4460 N N . VAL B 1 168 ? -11.969 23.938 10.742 1 97.88 168 VAL B N 1
ATOM 4461 C CA . VAL B 1 168 ? -11.312 24.703 11.797 1 97.88 168 VAL B CA 1
ATOM 4462 C C . VAL B 1 168 ? -11.875 26.125 11.836 1 97.88 168 VAL B C 1
ATOM 4464 O O . VAL B 1 168 ? -11.57 26.891 12.742 1 97.88 168 VAL B O 1
ATOM 4467 N N . SER B 1 169 ? -12.727 26.547 10.875 1 97.69 169 SER B N 1
ATOM 4468 C CA . SER B 1 169 ? -13.305 27.875 10.828 1 97.69 169 SER B CA 1
ATOM 4469 C C . SER B 1 169 ? -14.562 27.906 9.961 1 97.69 169 SER B C 1
ATOM 4471 O O . SER B 1 169 ? -14.82 26.969 9.203 1 97.69 169 SER B O 1
ATOM 4473 N N . LYS B 1 170 ? -15.367 28.922 10.141 1 97.19 170 LYS B N 1
ATOM 4474 C CA . LYS B 1 170 ? -16.531 29.125 9.281 1 97.19 170 LYS B CA 1
ATOM 4475 C C . LYS B 1 170 ? -16.109 29.391 7.84 1 97.19 170 LYS B C 1
ATOM 4477 O O . LYS B 1 170 ? -16.812 28.984 6.902 1 97.19 170 LYS B O 1
ATOM 4482 N N . ALA B 1 171 ? -15.008 30.047 7.691 1 96.5 171 ALA B N 1
ATOM 4483 C CA . ALA B 1 171 ? -14.469 30.297 6.355 1 96.5 171 ALA B CA 1
ATOM 4484 C C . ALA B 1 171 ? -14.18 28.984 5.625 1 96.5 171 ALA B C 1
ATOM 4486 O O . ALA B 1 171 ? -14.492 28.844 4.441 1 96.5 171 ALA B O 1
ATOM 4487 N N . MET B 1 172 ? -13.594 28.047 6.297 1 97.38 172 MET B N 1
ATOM 4488 C CA . MET B 1 172 ? -13.281 26.75 5.711 1 97.38 172 MET B CA 1
ATOM 4489 C C . MET B 1 172 ? -14.562 25.969 5.41 1 97.38 172 MET B C 1
ATOM 4491 O O . MET B 1 172 ? -14.641 25.25 4.406 1 97.38 172 MET B O 1
ATOM 4495 N N . LYS B 1 173 ? -15.516 26.078 6.328 1 98 173 LYS B N 1
ATOM 4496 C CA . LYS B 1 173 ? -16.812 25.438 6.078 1 98 173 LYS B CA 1
ATOM 4497 C C . LYS B 1 173 ? -17.422 25.938 4.781 1 98 173 LYS B C 1
ATOM 4499 O O . LYS B 1 173 ? -17.953 25.141 3.988 1 98 173 LYS B O 1
ATOM 4504 N N . GLU B 1 174 ? -17.344 27.219 4.609 1 96.81 174 GLU B N 1
ATOM 4505 C CA . GLU B 1 174 ? -17.891 27.797 3.385 1 96.81 174 GLU B CA 1
ATOM 4506 C C . GLU B 1 174 ? -17.156 27.266 2.154 1 96.81 174 GLU B C 1
ATOM 4508 O O . GLU B 1 174 ? -17.766 26.984 1.13 1 96.81 174 GLU B O 1
ATOM 4513 N N . GLN B 1 175 ? -15.859 27.188 2.287 1 96.62 175 GLN B N 1
ATOM 4514 C CA . GLN B 1 175 ? -15.086 26.656 1.165 1 96.62 175 GLN B CA 1
ATOM 4515 C C . GLN B 1 175 ? -15.469 25.219 0.851 1 96.62 175 GLN B C 1
ATOM 4517 O O . GLN B 1 175 ? -15.648 24.859 -0.314 1 96.62 175 GLN B O 1
ATOM 4522 N N . LEU B 1 176 ? -15.57 24.406 1.846 1 97.94 176 LEU B N 1
ATOM 4523 C CA . LEU B 1 176 ? -15.938 23 1.682 1 97.94 176 LEU B CA 1
ATOM 4524 C C . LEU B 1 176 ? -17.328 22.875 1.052 1 97.94 176 LEU B C 1
ATOM 4526 O O . LEU B 1 176 ? -17.516 22.078 0.13 1 97.94 176 LEU B O 1
ATOM 4530 N N . SER B 1 177 ? -18.25 23.672 1.547 1 97.62 177 SER B N 1
ATOM 4531 C CA . SER B 1 177 ? -19.594 23.656 0.987 1 97.62 177 SER B CA 1
ATOM 4532 C C . SER B 1 177 ? -19.594 24.094 -0.477 1 97.62 177 SER B C 1
ATOM 4534 O O . SER B 1 177 ? -20.312 23.531 -1.295 1 97.62 177 SER B O 1
ATOM 4536 N N . GLY B 1 178 ? -18.781 25.047 -0.758 1 96.75 178 GLY B N 1
ATOM 4537 C CA . GLY B 1 178 ? -18.656 25.516 -2.127 1 96.75 178 GLY B CA 1
ATOM 4538 C C . GLY B 1 178 ? -18.094 24.469 -3.068 1 96.75 178 GLY B C 1
ATOM 4539 O O . GLY B 1 178 ? -18.344 24.516 -4.273 1 96.75 178 GLY B O 1
ATOM 4540 N N . LEU B 1 179 ? -17.391 23.531 -2.494 1 96.44 179 LEU B N 1
ATOM 4541 C CA . LEU B 1 179 ? -16.797 22.469 -3.291 1 96.44 179 LEU B CA 1
ATOM 4542 C C . LEU B 1 179 ? -17.734 21.281 -3.406 1 96.44 179 LEU B C 1
ATOM 4544 O O . LEU B 1 179 ? -17.391 20.25 -3.975 1 96.44 179 LEU B O 1
ATOM 4548 N N . GLY B 1 180 ? -18.906 21.406 -2.787 1 96.75 180 GLY B N 1
ATOM 4549 C CA . GLY B 1 180 ? -19.938 20.406 -2.986 1 96.75 180 GLY B CA 1
ATOM 4550 C C . GLY B 1 180 ? -20.125 19.5 -1.787 1 96.75 180 GLY B C 1
ATOM 4551 O O . GLY B 1 180 ? -20.938 18.562 -1.825 1 96.75 180 GLY B O 1
ATOM 4552 N N . VAL B 1 181 ? -19.422 19.719 -0.699 1 97.44 181 VAL B N 1
ATOM 4553 C CA . VAL B 1 181 ? -19.625 18.922 0.507 1 97.44 181 VAL B CA 1
ATOM 4554 C C . VAL B 1 181 ? -20.906 19.375 1.212 1 97.44 181 VAL B C 1
ATOM 4556 O O . VAL B 1 181 ? -21.094 20.562 1.47 1 97.44 181 VAL B O 1
ATOM 4559 N N . PRO B 1 182 ? -21.781 18.5 1.524 1 96.81 182 PRO B N 1
ATOM 4560 C CA . PRO B 1 182 ? -23.031 18.906 2.178 1 96.81 182 PRO B CA 1
ATOM 4561 C C . PRO B 1 182 ? -22.797 19.625 3.498 1 96.81 182 PRO B C 1
ATOM 4563 O O . PRO B 1 182 ? -22.047 19.141 4.348 1 96.81 182 PRO B O 1
ATOM 4566 N N . GLU B 1 183 ? -23.469 20.688 3.734 1 96.5 183 GLU B N 1
ATOM 4567 C CA . GLU B 1 183 ? -23.281 21.562 4.887 1 96.5 183 GLU B CA 1
ATOM 4568 C C . GLU B 1 183 ? -23.609 20.828 6.191 1 96.5 183 GLU B C 1
ATOM 4570 O O . GLU B 1 183 ? -22.969 21.078 7.219 1 96.5 183 GLU B O 1
ATOM 4575 N N . ASP B 1 184 ? -24.578 20 6.133 1 94.44 184 ASP B N 1
ATOM 4576 C CA . ASP B 1 184 ? -25.031 19.312 7.336 1 94.44 184 ASP B CA 1
ATOM 4577 C C . ASP B 1 184 ? -23.984 18.297 7.805 1 94.44 184 ASP B C 1
ATOM 4579 O O . ASP B 1 184 ? -24.016 17.828 8.945 1 94.44 184 ASP B O 1
ATOM 4583 N N . LYS B 1 185 ? -23.094 17.953 6.906 1 94.75 185 LYS B N 1
ATOM 4584 C CA . LYS B 1 185 ? -22.031 17.016 7.234 1 94.75 185 LYS B CA 1
ATOM 4585 C C . LYS B 1 185 ? -20.828 17.734 7.859 1 94.75 185 LYS B C 1
ATOM 4587 O O . LYS B 1 185 ? -19.969 17.094 8.469 1 94.75 185 LYS B O 1
ATOM 4592 N N . ILE B 1 186 ? -20.719 19.047 7.738 1 98.38 186 ILE B N 1
ATOM 4593 C CA . ILE B 1 186 ? -19.547 19.828 8.125 1 98.38 186 ILE B CA 1
ATOM 4594 C C . ILE B 1 186 ? -19.812 20.531 9.461 1 98.38 186 ILE B C 1
ATOM 4596 O O . ILE B 1 186 ? -20.781 21.281 9.594 1 98.38 186 ILE B O 1
ATOM 4600 N N . GLU B 1 187 ? -19.031 20.266 10.391 1 98.38 187 GLU B N 1
ATOM 4601 C CA . GLU B 1 187 ? -19.047 20.969 11.672 1 98.38 187 GLU B CA 1
ATOM 4602 C C . GLU B 1 187 ? -17.75 21.766 11.875 1 98.38 187 GLU B C 1
ATOM 4604 O O . GLU B 1 187 ? -16.703 21.406 11.344 1 98.38 187 GLU B O 1
ATOM 4609 N N . VAL B 1 188 ? -17.875 22.844 12.633 1 98.06 188 VAL B N 1
ATOM 4610 C CA . VAL B 1 188 ? -16.703 23.672 12.906 1 98.06 188 VAL B CA 1
ATOM 4611 C C . VAL B 1 188 ? -16.297 23.516 14.367 1 98.06 188 VAL B C 1
ATOM 4613 O O . VAL B 1 188 ? -17.141 23.594 15.273 1 98.06 188 VAL B O 1
ATOM 4616 N N . SER B 1 189 ? -15.117 23.172 14.586 1 97.88 189 SER B N 1
ATOM 4617 C CA . SER B 1 189 ? -14.484 23.234 15.898 1 97.88 189 SER B CA 1
ATOM 4618 C C . SER B 1 189 ? -13.18 24.031 15.852 1 97.88 189 SER B C 1
ATOM 4620 O O . SER B 1 189 ? -12.203 23.594 15.242 1 97.88 189 SER B O 1
ATOM 4622 N N . TYR B 1 190 ? -13.188 25.188 16.516 1 97.06 190 TYR B N 1
ATOM 4623 C CA . TYR B 1 190 ? -12.031 26.062 16.484 1 97.06 190 TYR B CA 1
ATOM 4624 C C . TYR B 1 190 ? -10.844 25.453 17.219 1 97.06 190 TYR B C 1
ATOM 4626 O O . TYR B 1 190 ? -11.031 24.672 18.156 1 97.06 190 TYR B O 1
ATOM 4634 N N . HIS B 1 191 ? -9.641 25.781 16.719 1 95.62 191 HIS B N 1
ATOM 4635 C CA . HIS B 1 191 ? -8.445 25.453 17.5 1 95.62 191 HIS B CA 1
ATOM 4636 C C . HIS B 1 191 ? -8.32 26.375 18.703 1 95.62 191 HIS B C 1
ATOM 4638 O O . HIS B 1 191 ? -9.156 27.25 18.922 1 95.62 191 HIS B O 1
ATOM 4644 N N . GLY B 1 192 ? -7.34 26.078 19.547 1 93.12 192 GLY B N 1
ATOM 4645 C CA . GLY B 1 192 ? -7.129 26.906 20.734 1 93.12 192 GLY B CA 1
ATOM 4646 C C . GLY B 1 192 ? -5.668 27.047 21.109 1 93.12 192 GLY B C 1
ATOM 4647 O O . GLY B 1 192 ? -4.781 26.719 20.312 1 93.12 192 GLY B O 1
ATOM 4648 N N . VAL B 1 193 ? -5.496 27.734 22.188 1 92.44 193 VAL B N 1
ATOM 4649 C CA . VAL B 1 193 ? -4.211 27.812 22.859 1 92.44 193 VAL B CA 1
ATOM 4650 C C . VAL B 1 193 ? -4.371 27.406 24.328 1 92.44 193 VAL B C 1
ATOM 4652 O O . VAL B 1 193 ? -5.492 27.25 24.812 1 92.44 193 VAL B O 1
ATOM 4655 N N . GLU B 1 194 ? -3.262 27.109 24.875 1 90.5 194 GLU B N 1
ATOM 4656 C CA . GLU B 1 194 ? -3.24 26.953 26.328 1 90.5 194 GLU B CA 1
ATOM 4657 C C . GLU B 1 194 ? -3.033 28.281 27.031 1 90.5 194 GLU B C 1
ATOM 4659 O O . GLU B 1 194 ? -1.901 28.75 27.156 1 90.5 194 GLU B O 1
ATOM 4664 N N . PRO B 1 195 ? -4.078 28.766 27.578 1 87.06 195 PRO B N 1
ATOM 4665 C CA . PRO B 1 195 ? -4.004 30.141 28.078 1 87.06 195 PRO B CA 1
ATOM 4666 C C . PRO B 1 195 ? -3.02 30.297 29.234 1 87.06 195 PRO B C 1
ATOM 4668 O O . PRO B 1 195 ? -2.535 31.406 29.5 1 87.06 195 PRO B O 1
ATOM 4671 N N . GLU B 1 196 ? -2.787 29.203 29.938 1 88.5 196 GLU B N 1
ATOM 4672 C CA . GLU B 1 196 ? -1.834 29.266 31.031 1 88.5 196 GLU B CA 1
ATOM 4673 C C . GLU B 1 196 ? -0.398 29.328 30.516 1 88.5 196 GLU B C 1
ATOM 4675 O O . GLU B 1 196 ? 0.485 29.875 31.188 1 88.5 196 GLU B O 1
ATOM 4680 N N . VAL B 1 197 ? -0.257 28.781 29.344 1 90.44 197 VAL B N 1
ATOM 4681 C CA . VAL B 1 197 ? 1.069 28.75 28.734 1 90.44 197 VAL B CA 1
ATOM 4682 C C . VAL B 1 197 ? 1.318 30.062 27.984 1 90.44 197 VAL B C 1
ATOM 4684 O O . VAL B 1 197 ? 2.342 30.719 28.188 1 90.44 197 VAL B O 1
ATOM 4687 N N . PHE B 1 198 ? 0.37 30.422 27.156 1 93.94 198 PHE B N 1
ATOM 4688 C CA . PHE B 1 198 ? 0.423 31.703 26.469 1 93.94 198 PHE B CA 1
ATOM 4689 C C . PHE B 1 198 ? -0.228 32.781 27.312 1 93.94 198 PHE B C 1
ATOM 4691 O O . PHE B 1 198 ? -1.417 33.094 27.141 1 93.94 198 PHE B O 1
ATOM 4698 N N . SER B 1 199 ? 0.564 33.375 28.156 1 94.75 199 SER B N 1
ATOM 4699 C CA . SER B 1 199 ? 0.09 34.406 29.078 1 94.75 199 SER B CA 1
ATOM 4700 C C . SER B 1 199 ? 1.135 35.469 29.281 1 94.75 199 SER B C 1
ATOM 4702 O O . SER B 1 199 ? 2.328 35.188 29.391 1 94.75 199 SER B O 1
ATOM 4704 N N . PRO B 1 200 ? 0.585 36.719 29.328 1 94.38 200 PRO B N 1
ATOM 4705 C CA . PRO B 1 200 ? 1.525 37.781 29.625 1 94.38 200 PRO B CA 1
ATOM 4706 C C . PRO B 1 200 ? 2.25 37.594 30.953 1 94.38 200 PRO B C 1
ATOM 4708 O O . PRO B 1 200 ? 3.4 38 31.109 1 94.38 200 PRO B O 1
ATOM 4711 N N . SER B 1 201 ? 1.657 36.875 31.828 1 92.44 201 SER B N 1
ATOM 4712 C CA . SER B 1 201 ? 2.23 36.688 33.156 1 92.44 201 SER B CA 1
ATOM 4713 C C . SER B 1 201 ? 3.363 35.656 33.125 1 92.44 201 SER B C 1
ATOM 4715 O O . SER B 1 201 ? 4.176 35.594 34.031 1 92.44 201 SER B O 1
ATOM 4717 N N . ALA B 1 202 ? 3.455 34.938 32.062 1 90.81 202 ALA B N 1
ATOM 4718 C CA . ALA B 1 202 ? 4.488 33.906 31.922 1 90.81 202 ALA B CA 1
ATOM 4719 C C . ALA B 1 202 ? 5.777 34.5 31.359 1 90.81 202 ALA B C 1
ATOM 4721 O O . ALA B 1 202 ? 6.809 33.812 31.297 1 90.81 202 ALA B O 1
ATOM 4722 N N . THR B 1 203 ? 5.762 35.75 30.984 1 93.19 203 THR B N 1
ATOM 4723 C CA . THR B 1 203 ? 6.902 36.406 30.359 1 93.19 203 THR B CA 1
ATOM 4724 C C . THR B 1 203 ? 7.957 36.781 31.391 1 93.19 203 THR B C 1
ATOM 4726 O O . THR B 1 203 ? 7.629 37.281 32.469 1 93.19 203 THR B O 1
ATOM 4729 N N . LYS B 1 204 ? 9.234 36.438 31.109 1 90.81 204 LYS B N 1
ATOM 4730 C CA . LYS B 1 204 ? 10.375 36.812 31.953 1 90.81 204 LYS B CA 1
ATOM 4731 C C . LYS B 1 204 ? 11.102 38.031 31.406 1 90.81 204 LYS B C 1
ATOM 4733 O O . LYS B 1 204 ? 11.539 38.031 30.25 1 90.81 204 LYS B O 1
ATOM 4738 N N . ARG B 1 205 ? 11.359 38.938 32.219 1 93.62 205 ARG B N 1
ATOM 4739 C CA . ARG B 1 205 ? 11.977 40.188 31.844 1 93.62 205 ARG B CA 1
ATOM 4740 C C . ARG B 1 205 ? 13.367 39.969 31.266 1 93.62 205 ARG B C 1
ATOM 4742 O O . ARG B 1 205 ? 13.742 40.594 30.266 1 93.62 205 ARG B O 1
ATOM 4749 N N . ARG B 1 206 ? 14.055 39.156 31.859 1 95.12 206 ARG B N 1
ATOM 4750 C CA . ARG B 1 206 ? 15.414 38.844 31.406 1 95.12 206 ARG B CA 1
ATOM 4751 C C . ARG B 1 206 ? 15.414 38.344 29.969 1 95.12 206 ARG B C 1
ATOM 4753 O O . ARG B 1 206 ? 16.297 38.688 29.188 1 95.12 206 ARG B O 1
ATOM 4760 N N . ARG B 1 207 ? 14.445 37.5 29.719 1 95.12 207 ARG B N 1
ATOM 4761 C CA . ARG B 1 207 ? 14.359 36.938 28.375 1 95.12 207 ARG B CA 1
ATOM 4762 C C . ARG B 1 207 ? 14 38 27.344 1 95.12 207 ARG B C 1
ATOM 4764 O O . ARG B 1 207 ? 14.445 37.938 26.203 1 95.12 207 ARG B O 1
ATOM 4771 N N . ILE B 1 208 ? 13.18 38.938 27.719 1 95.06 208 ILE B N 1
ATOM 4772 C CA . ILE B 1 208 ? 12.812 40.062 26.844 1 95.06 208 ILE B CA 1
ATOM 4773 C C . ILE B 1 208 ? 14.039 40.906 26.562 1 95.06 208 ILE B C 1
ATOM 4775 O O . ILE B 1 208 ? 14.266 41.312 25.422 1 95.06 208 ILE B O 1
ATOM 4779 N N . GLU B 1 209 ? 14.797 41.156 27.562 1 95.38 209 GLU B N 1
ATOM 4780 C CA . GLU B 1 209 ? 16.016 41.969 27.406 1 95.38 209 GLU B CA 1
ATOM 4781 C C . GLU B 1 209 ? 17.016 41.25 26.484 1 95.38 209 GLU B C 1
ATOM 4783 O O . GLU B 1 209 ? 17.656 41.906 25.656 1 95.38 209 GLU B O 1
ATOM 4788 N N . GLU B 1 210 ? 17.078 40 26.656 1 95.75 210 GLU B N 1
ATOM 4789 C CA . GLU B 1 210 ? 17.953 39.219 25.797 1 95.75 210 GLU B CA 1
ATOM 4790 C C . GLU B 1 210 ? 17.531 39.312 24.344 1 95.75 210 GLU B C 1
ATOM 4792 O O . GLU B 1 210 ? 18.375 39.438 23.453 1 95.75 210 GLU B O 1
ATOM 4797 N N . LEU B 1 211 ? 16.25 39.281 24.094 1 95.44 211 LEU B N 1
ATOM 4798 C CA . LEU B 1 211 ? 15.75 39.375 22.719 1 95.44 211 LEU B CA 1
ATOM 4799 C C . LEU B 1 211 ? 15.992 40.781 22.172 1 95.44 211 LEU B C 1
ATOM 4801 O O . LEU B 1 211 ? 16.312 40.938 20.984 1 95.44 211 LEU B O 1
ATOM 4805 N N . GLN B 1 212 ? 15.82 41.75 23 1 95.88 212 GLN B N 1
ATOM 4806 C CA . GLN B 1 212 ? 16.078 43.125 22.578 1 95.88 212 GLN B CA 1
ATOM 4807 C C . GLN B 1 212 ? 17.547 43.312 22.156 1 95.88 212 GLN B C 1
ATOM 4809 O O . GLN B 1 212 ? 17.828 43.969 21.141 1 95.88 212 GLN B O 1
ATOM 4814 N N . GLU B 1 213 ? 18.406 42.719 22.938 1 95.94 213 GLU B N 1
ATOM 4815 C CA . GLU B 1 213 ? 19.828 42.781 22.609 1 95.94 213 GLU B CA 1
ATOM 4816 C C . GLU B 1 213 ? 20.125 42 21.328 1 95.94 213 GLU B C 1
ATOM 4818 O O . GLU B 1 213 ? 20.844 42.469 20.453 1 95.94 213 GLU B O 1
ATOM 4823 N N . ARG B 1 214 ? 19.531 40.844 21.219 1 94.5 214 ARG B N 1
ATOM 4824 C CA . ARG B 1 214 ? 19.766 39.969 20.078 1 94.5 214 ARG B CA 1
ATOM 4825 C C . ARG B 1 214 ? 19.359 40.625 18.766 1 94.5 214 ARG B C 1
ATOM 4827 O O . ARG B 1 214 ? 20.016 40.469 17.734 1 94.5 214 ARG B O 1
ATOM 4834 N N . TYR B 1 215 ? 18.266 41.375 18.875 1 94.69 215 TYR B N 1
ATOM 4835 C CA . TYR B 1 215 ? 17.734 41.969 17.641 1 94.69 215 TYR B CA 1
ATOM 4836 C C . TYR B 1 215 ? 18.047 43.469 17.578 1 94.69 215 TYR B C 1
ATOM 4838 O O . TYR B 1 215 ? 17.516 44.156 16.703 1 94.69 215 TYR B O 1
ATOM 4846 N N . SER B 1 216 ? 18.891 44 18.5 1 94.12 216 SER B N 1
ATOM 4847 C CA . SER B 1 216 ? 19.297 45.406 18.547 1 94.12 216 SER B CA 1
ATOM 4848 C C . SER B 1 216 ? 18.094 46.312 18.594 1 94.12 216 SER B C 1
ATOM 4850 O O . SER B 1 216 ? 18.016 47.281 17.797 1 94.12 216 SER B O 1
ATOM 4852 N N . LEU B 1 217 ? 17.188 46 19.484 1 95.81 217 LEU B N 1
ATOM 4853 C CA . LEU B 1 217 ? 15.984 46.812 19.656 1 95.81 217 LEU B CA 1
ATOM 4854 C C . LEU B 1 217 ? 16.141 47.781 20.828 1 95.81 217 LEU B C 1
ATOM 4856 O O . LEU B 1 217 ? 16.688 47.406 21.875 1 95.81 217 LEU B O 1
ATOM 4860 N N . LYS B 1 218 ? 15.664 48.938 20.625 1 94.25 218 LYS B N 1
ATOM 4861 C CA . LYS B 1 218 ? 15.641 49.938 21.688 1 94.25 218 LYS B CA 1
ATOM 4862 C C . LYS B 1 218 ? 14.281 49.969 22.391 1 94.25 218 LYS B C 1
ATOM 4864 O O . LYS B 1 218 ? 13.297 49.438 21.859 1 94.25 218 LYS B O 1
ATOM 4869 N N . GLU B 1 219 ? 14.219 50.594 23.5 1 89.69 219 GLU B N 1
ATOM 4870 C CA . GLU B 1 219 ? 13 50.656 24.312 1 89.69 219 GLU B CA 1
ATOM 4871 C C . GLU B 1 219 ? 11.906 51.438 23.578 1 89.69 219 GLU B C 1
ATOM 4873 O O . GLU B 1 219 ? 10.719 51.125 23.734 1 89.69 219 GLU B O 1
ATOM 4878 N N . GLU B 1 220 ? 12.32 52.375 22.781 1 92.31 220 GLU B N 1
ATOM 4879 C CA . GLU B 1 220 ? 11.352 53.25 22.125 1 92.31 220 GLU B CA 1
ATOM 4880 C C . GLU B 1 220 ? 10.891 52.656 20.797 1 92.31 220 GLU B C 1
ATOM 4882 O O . GLU B 1 220 ? 9.984 53.188 20.156 1 92.31 220 GLU B O 1
ATOM 4887 N N . ASP B 1 221 ? 11.492 51.594 20.453 1 96.12 221 ASP B N 1
ATOM 4888 C CA . ASP B 1 221 ? 11.133 50.969 19.172 1 96.12 221 ASP B CA 1
ATOM 4889 C C . ASP B 1 221 ? 9.734 50.375 19.219 1 96.12 221 ASP B C 1
ATOM 4891 O O . ASP B 1 221 ? 9.289 49.906 20.281 1 96.12 221 ASP B O 1
ATOM 4895 N N . GLU B 1 222 ? 9.023 50.406 18.141 1 97.31 222 GLU B N 1
ATOM 4896 C CA . GLU B 1 222 ? 7.746 49.75 17.953 1 97.31 222 GLU B CA 1
ATOM 4897 C C . GLU B 1 222 ? 7.93 48.438 17.188 1 97.31 222 GLU B C 1
ATOM 4899 O O . GLU B 1 222 ? 8.188 48.438 15.992 1 97.31 222 GLU B O 1
ATOM 4904 N N . VAL B 1 223 ? 7.699 47.375 17.875 1 98.19 223 VAL B N 1
ATOM 4905 C CA . VAL B 1 223 ? 8.062 46.062 17.328 1 98.19 223 VAL B CA 1
ATOM 4906 C C . VAL B 1 223 ? 6.836 45.406 16.672 1 98.19 223 VAL B C 1
ATOM 4908 O O . VAL B 1 223 ? 5.812 45.219 17.344 1 98.19 223 VAL B O 1
ATOM 4911 N N . ILE B 1 224 ? 6.902 45.094 15.414 1 98.69 224 ILE B N 1
ATOM 4912 C CA . ILE B 1 224 ? 5.914 44.375 14.633 1 98.69 224 ILE B CA 1
ATOM 4913 C C . ILE B 1 224 ? 6.383 42.938 14.438 1 98.69 224 ILE B C 1
ATOM 4915 O O . ILE B 1 224 ? 7.52 42.688 14.023 1 98.69 224 ILE B O 1
ATOM 4919 N N . LEU B 1 225 ? 5.492 41.969 14.75 1 98.56 225 LEU B N 1
ATOM 4920 C CA . LEU B 1 225 ? 5.906 40.594 14.711 1 98.56 225 LEU B CA 1
ATOM 4921 C C . LEU B 1 225 ? 5.121 39.812 13.648 1 98.56 225 LEU B C 1
ATOM 4923 O O . LEU B 1 225 ? 3.893 39.906 13.602 1 98.56 225 LEU B O 1
ATOM 4927 N N . PHE B 1 226 ? 5.805 39.188 12.789 1 98.19 226 PHE B N 1
ATOM 4928 C CA . PHE B 1 226 ? 5.285 38.156 11.891 1 98.19 226 PHE B CA 1
ATOM 4929 C C . PHE B 1 226 ? 5.852 36.781 12.242 1 98.19 226 PHE B C 1
ATOM 4931 O O . PHE B 1 226 ? 7.07 36.625 12.289 1 98.19 226 PHE B O 1
ATOM 4938 N N . VAL B 1 227 ? 4.945 35.875 12.523 1 95.31 227 VAL B N 1
ATOM 4939 C CA . VAL B 1 227 ? 5.336 34.469 12.789 1 95.31 227 VAL B CA 1
ATOM 4940 C C . VAL B 1 227 ? 4.594 33.562 11.828 1 95.31 227 VAL B C 1
ATOM 4942 O O . VAL B 1 227 ? 3.363 33.594 11.75 1 95.31 227 VAL B O 1
ATOM 4945 N N . GLY B 1 228 ? 5.316 32.75 11.109 1 92.56 228 GLY B N 1
ATOM 4946 C CA . GLY B 1 228 ? 4.711 31.781 10.219 1 92.56 228 GLY B CA 1
ATOM 4947 C C . GLY B 1 228 ? 5.645 31.328 9.109 1 92.56 228 GLY B C 1
ATOM 4948 O O . GLY B 1 228 ? 6.738 31.859 8.953 1 92.56 228 GLY B O 1
ATOM 4949 N N . ARG B 1 229 ? 5.219 30.281 8.367 1 89.81 229 ARG B N 1
ATOM 4950 C CA . ARG B 1 229 ? 5.996 29.812 7.23 1 89.81 229 ARG B CA 1
ATOM 4951 C C . ARG B 1 229 ? 6.156 30.906 6.18 1 89.81 229 ARG B C 1
ATOM 4953 O O . ARG B 1 229 ? 5.23 31.688 5.945 1 89.81 229 ARG B O 1
ATOM 4960 N N . LEU B 1 230 ? 7.391 30.906 5.641 1 94.38 230 LEU B N 1
ATOM 4961 C CA . LEU B 1 230 ? 7.648 31.906 4.602 1 94.38 230 LEU B CA 1
ATOM 4962 C C . LEU B 1 230 ? 7.223 31.375 3.234 1 94.38 230 LEU B C 1
ATOM 4964 O O . LEU B 1 230 ? 8.07 31.062 2.391 1 94.38 230 LEU B O 1
ATOM 4968 N N . GLU B 1 231 ? 5.895 31.344 3.143 1 92.94 231 GLU B N 1
ATOM 4969 C CA . GLU B 1 231 ? 5.223 30.922 1.922 1 92.94 231 GLU B CA 1
ATOM 4970 C C . GLU B 1 231 ? 4.344 32.031 1.349 1 92.94 231 GLU B C 1
ATOM 4972 O O . GLU B 1 231 ? 3.904 32.906 2.078 1 92.94 231 GLU B O 1
ATOM 4977 N N . PRO B 1 232 ? 4.113 32 0.085 1 93.44 232 PRO B N 1
ATOM 4978 C CA . PRO B 1 232 ? 3.363 33.094 -0.555 1 93.44 232 PRO B CA 1
ATOM 4979 C C . PRO B 1 232 ? 2.012 33.344 0.109 1 93.44 232 PRO B C 1
ATOM 4981 O O . PRO B 1 232 ? 1.632 34.5 0.322 1 93.44 232 PRO B O 1
ATOM 4984 N N . VAL B 1 233 ? 1.389 32.312 0.547 1 93.75 233 VAL B N 1
ATOM 4985 C CA . VAL B 1 233 ? 0.016 32.438 1.026 1 93.75 233 VAL B CA 1
ATOM 4986 C C . VAL B 1 233 ? 0.006 33.125 2.393 1 93.75 233 VAL B C 1
ATOM 4988 O O . VAL B 1 233 ? -1.025 33.625 2.826 1 93.75 233 VAL B O 1
ATOM 4991 N N . LYS B 1 234 ? 1.143 33.219 3.035 1 94.88 234 LYS B N 1
ATOM 4992 C CA . LYS B 1 234 ? 1.188 33.781 4.383 1 94.88 234 LYS B CA 1
ATOM 4993 C C . LYS B 1 234 ? 1.339 35.281 4.34 1 94.88 234 LYS B C 1
ATOM 4995 O O . LYS B 1 234 ? 1.166 35.969 5.355 1 94.88 234 LYS B O 1
ATOM 5000 N N . GLY B 1 235 ? 1.749 35.875 3.205 1 96.5 235 GLY B N 1
ATOM 5001 C CA . GLY B 1 235 ? 1.643 37.312 2.961 1 96.5 235 GLY B CA 1
ATOM 5002 C C . GLY B 1 235 ? 2.842 38.094 3.461 1 96.5 235 GLY B C 1
ATOM 5003 O O . GLY B 1 235 ? 2.74 39.312 3.73 1 96.5 235 GLY B O 1
ATOM 5004 N N . VAL B 1 236 ? 3.971 37.406 3.531 1 97.62 236 VAL B N 1
ATOM 5005 C CA . VAL B 1 236 ? 5.145 38.062 4.082 1 97.62 236 VAL B CA 1
ATOM 5006 C C . VAL B 1 236 ? 5.672 39.094 3.078 1 97.62 236 VAL B C 1
ATOM 5008 O O . VAL B 1 236 ? 6.184 40.156 3.467 1 97.62 236 VAL B O 1
ATOM 5011 N N . ILE B 1 237 ? 5.527 38.875 1.766 1 97.88 237 ILE B N 1
ATOM 5012 C CA . ILE B 1 237 ? 6.074 39.75 0.745 1 97.88 237 ILE B CA 1
ATOM 5013 C C . ILE B 1 237 ? 5.281 41.062 0.716 1 97.88 237 ILE B C 1
ATOM 5015 O O . ILE B 1 237 ? 5.852 42.156 0.844 1 97.88 237 ILE B O 1
ATOM 5019 N N . PRO B 1 238 ? 3.957 41 0.617 1 98.19 238 PRO B N 1
ATOM 5020 C CA . PRO B 1 238 ? 3.217 42.25 0.694 1 98.19 238 PRO B CA 1
ATOM 5021 C C . PRO B 1 238 ? 3.473 43 1.996 1 98.19 238 PRO B C 1
ATOM 5023 O O . PRO B 1 238 ? 3.447 44.25 2.014 1 98.19 238 PRO B O 1
ATOM 5026 N N . LEU B 1 239 ? 3.719 42.312 3.09 1 98.56 239 LEU B N 1
ATOM 5027 C CA . LEU B 1 239 ? 4.035 42.969 4.355 1 98.56 239 LEU B CA 1
ATOM 5028 C C . LEU B 1 239 ? 5.336 43.75 4.254 1 98.56 239 LEU B C 1
ATOM 5030 O O . LEU B 1 239 ? 5.41 44.906 4.703 1 98.56 239 LEU B O 1
ATOM 5034 N N . LEU B 1 240 ? 6.332 43.125 3.664 1 98.56 240 LEU B N 1
ATOM 5035 C CA . LEU B 1 240 ? 7.609 43.781 3.475 1 98.56 240 LEU B CA 1
ATOM 5036 C C . LEU B 1 240 ? 7.457 45 2.555 1 98.56 240 LEU B C 1
ATOM 5038 O O . LEU B 1 240 ? 8.086 46.031 2.777 1 98.56 240 LEU B O 1
ATOM 5042 N N . GLU B 1 241 ? 6.629 44.844 1.563 1 98.44 241 GLU B N 1
ATOM 5043 C CA . GLU B 1 241 ? 6.367 45.938 0.633 1 98.44 241 GLU B CA 1
ATOM 5044 C C . GLU B 1 241 ? 5.66 47.094 1.328 1 98.44 241 GLU B C 1
ATOM 5046 O O . GLU B 1 241 ? 5.746 48.219 0.882 1 98.44 241 GLU B O 1
ATOM 5051 N N . ALA B 1 242 ? 4.961 46.812 2.361 1 98.62 242 ALA B N 1
ATOM 5052 C CA . ALA B 1 242 ? 4.203 47.812 3.096 1 98.62 242 ALA B CA 1
ATOM 5053 C C . ALA B 1 242 ? 5.113 48.625 4.027 1 98.62 242 ALA B C 1
ATOM 5055 O O . ALA B 1 242 ? 4.762 49.719 4.449 1 98.62 242 ALA B O 1
ATOM 5056 N N . MET B 1 243 ? 6.285 48.156 4.41 1 98.5 243 MET B N 1
ATOM 5057 C CA . MET B 1 243 ? 7.121 48.656 5.496 1 98.5 243 MET B CA 1
ATOM 5058 C C . MET B 1 243 ? 7.602 50.062 5.195 1 98.5 243 MET B C 1
ATOM 5060 O O . MET B 1 243 ? 7.664 50.906 6.094 1 98.5 243 MET B O 1
ATOM 5064 N N . PRO B 1 244 ? 7.961 50.406 3.881 1 98.06 244 PRO B N 1
ATOM 5065 C CA . PRO B 1 244 ? 8.383 51.781 3.619 1 98.06 244 PRO B CA 1
ATOM 5066 C C . PRO B 1 244 ? 7.332 52.812 4.016 1 98.06 244 PRO B C 1
ATOM 5068 O O . PRO B 1 244 ? 7.664 53.844 4.598 1 98.06 244 PRO B O 1
ATOM 5071 N N . LYS B 1 245 ? 6.141 52.5 3.697 1 98.25 245 LYS B N 1
ATOM 5072 C CA . LYS B 1 245 ? 5.055 53.375 4.066 1 98.25 245 LYS B CA 1
ATOM 5073 C C . LYS B 1 245 ? 4.883 53.469 5.582 1 98.25 245 LYS B C 1
ATOM 5075 O O . LYS B 1 245 ? 4.598 54.531 6.133 1 98.25 245 LYS B O 1
ATOM 5080 N N . VAL B 1 246 ? 4.984 52.375 6.289 1 98.69 246 VAL B N 1
ATOM 5081 C CA . VAL B 1 246 ? 4.91 52.344 7.746 1 98.69 246 VAL B CA 1
ATOM 5082 C C . VAL B 1 246 ? 6.016 53.188 8.352 1 98.69 246 VAL B C 1
ATOM 5084 O O . VAL B 1 246 ? 5.77 53.969 9.281 1 98.69 246 VAL B O 1
ATOM 5087 N N . LEU B 1 247 ? 7.246 53.125 7.805 1 97.75 247 LEU B N 1
ATOM 5088 C CA . LEU B 1 247 ? 8.43 53.781 8.328 1 97.75 247 LEU B CA 1
ATOM 5089 C C . LEU B 1 247 ? 8.328 55.312 8.125 1 97.75 247 LEU B C 1
ATOM 5091 O O . LEU B 1 247 ? 8.938 56.062 8.867 1 97.75 247 LEU B O 1
ATOM 5095 N N . GLN B 1 248 ? 7.555 55.688 7.156 1 97.5 248 GLN B N 1
ATOM 5096 C CA . GLN B 1 248 ? 7.324 57.094 6.953 1 97.5 248 GLN B CA 1
ATOM 5097 C C . GLN B 1 248 ? 6.547 57.719 8.117 1 97.5 248 GLN B C 1
ATOM 5099 O O . GLN B 1 248 ? 6.832 58.844 8.547 1 97.5 248 GLN B O 1
ATOM 5104 N N . GLU B 1 249 ? 5.641 57 8.594 1 97.44 249 GLU B N 1
ATOM 5105 C CA . GLU B 1 249 ? 4.809 57.469 9.688 1 97.44 249 GLU B CA 1
ATOM 5106 C C . GLU B 1 249 ? 5.402 57.094 11.039 1 97.44 249 GLU B C 1
ATOM 5108 O O . GLU B 1 249 ? 5.266 57.844 12.016 1 97.44 249 GLU B O 1
ATOM 5113 N N . HIS B 1 250 ? 6.012 55.969 11.094 1 97.81 250 HIS B N 1
ATOM 5114 C CA . HIS B 1 250 ? 6.625 55.438 12.305 1 97.81 250 HIS B CA 1
ATOM 5115 C C . HIS B 1 250 ? 8.078 55.031 12.062 1 97.81 250 HIS B C 1
ATOM 5117 O O . HIS B 1 250 ? 8.398 53.844 11.953 1 97.81 250 HIS B O 1
ATOM 5123 N N . PRO B 1 251 ? 8.977 55.938 12.133 1 96.12 251 PRO B N 1
ATOM 5124 C CA . PRO B 1 251 ? 10.375 55.688 11.789 1 96.12 251 PRO B CA 1
ATOM 5125 C C . PRO B 1 251 ? 11.055 54.719 12.742 1 96.12 251 PRO B C 1
ATOM 5127 O O . PRO B 1 251 ? 12.094 54.156 12.414 1 96.12 251 PRO B O 1
ATOM 5130 N N . ARG B 1 252 ? 10.453 54.469 13.875 1 96.25 252 ARG B N 1
ATOM 5131 C CA . ARG B 1 252 ? 11.07 53.594 14.867 1 96.25 252 ARG B CA 1
ATOM 5132 C C . ARG B 1 252 ? 10.5 52.188 14.781 1 96.25 252 ARG B C 1
ATOM 5134 O O . ARG B 1 252 ? 10.867 51.312 15.57 1 96.25 252 ARG B O 1
ATOM 5141 N N . ALA B 1 253 ? 9.633 51.969 13.844 1 97.69 253 ALA B N 1
ATOM 5142 C CA . ALA B 1 253 ? 9.039 50.656 13.68 1 97.69 253 ALA B CA 1
ATOM 5143 C C . ALA B 1 253 ? 10.102 49.625 13.273 1 97.69 253 ALA B C 1
ATOM 5145 O O . ALA B 1 253 ? 10.977 49.938 12.461 1 97.69 253 ALA B O 1
ATOM 5146 N N . LYS B 1 254 ? 10.094 48.438 13.883 1 98.06 254 LYS B N 1
ATOM 5147 C CA . LYS B 1 254 ? 10.945 47.312 13.57 1 98.06 254 LYS B CA 1
ATOM 5148 C C . LYS B 1 254 ? 10.109 46.062 13.289 1 98.06 254 LYS B C 1
ATOM 5150 O O . LYS B 1 254 ? 9.266 45.656 14.109 1 98.06 254 LYS B O 1
ATOM 5155 N N . LEU B 1 255 ? 10.32 45.469 12.148 1 98.44 255 LEU B N 1
ATOM 5156 C CA . LEU B 1 255 ? 9.602 44.25 11.789 1 98.44 255 LEU B CA 1
ATOM 5157 C C . LEU B 1 255 ? 10.469 43.031 12.039 1 98.44 255 LEU B C 1
ATOM 5159 O O . LEU B 1 255 ? 11.578 42.906 11.516 1 98.44 255 LEU B O 1
ATOM 5163 N N . LEU B 1 256 ? 9.977 42.188 12.922 1 97.56 256 LEU B N 1
ATOM 5164 C CA . LEU B 1 256 ? 10.586 40.875 13.141 1 97.56 256 LEU B CA 1
ATOM 5165 C C . LEU B 1 256 ? 9.844 39.812 12.359 1 97.56 256 LEU B C 1
ATOM 5167 O O . LEU B 1 256 ? 8.664 39.531 12.617 1 97.56 256 LEU B O 1
ATOM 5171 N N . VAL B 1 257 ? 10.492 39.188 11.383 1 97.75 257 VAL B N 1
ATOM 5172 C CA . VAL B 1 257 ? 9.93 38.125 10.578 1 97.75 257 VAL B CA 1
ATOM 5173 C C . VAL B 1 257 ? 10.492 36.781 11.055 1 97.75 257 VAL B C 1
ATOM 5175 O O . VAL B 1 257 ? 11.648 36.438 10.773 1 97.75 257 VAL B O 1
ATOM 5178 N N . VAL B 1 258 ? 9.617 36 11.68 1 95.88 258 VAL B N 1
ATOM 5179 C CA . VAL B 1 258 ? 10.047 34.75 12.234 1 95.88 258 VAL B CA 1
ATOM 5180 C C . VAL B 1 258 ? 9.445 33.594 11.43 1 95.88 258 VAL B C 1
ATOM 5182 O O . VAL B 1 258 ? 8.227 33.438 11.367 1 95.88 258 VAL B O 1
ATOM 5185 N N . GLY B 1 259 ? 10.328 32.781 10.812 1 93.44 259 GLY B N 1
ATOM 5186 C CA . GLY B 1 259 ? 9.828 31.625 10.078 1 93.44 259 GLY B CA 1
ATOM 5187 C C . GLY B 1 259 ? 10.789 31.141 9.008 1 93.44 259 GLY B C 1
ATOM 5188 O O . GLY B 1 259 ? 11.805 31.781 8.742 1 93.44 259 GLY B O 1
ATOM 5189 N N . LYS B 1 260 ? 10.508 29.984 8.508 1 92.5 260 LYS B N 1
ATOM 5190 C CA . LYS B 1 260 ? 11.234 29.375 7.391 1 92.5 260 LYS B CA 1
ATOM 5191 C C . LYS B 1 260 ? 10.297 29.016 6.246 1 92.5 260 LYS B C 1
ATOM 5193 O O . LYS B 1 260 ? 9.078 28.953 6.434 1 92.5 260 LYS B O 1
ATOM 5198 N N . GLY B 1 261 ? 10.859 28.906 5.039 1 91.94 261 GLY B N 1
ATOM 5199 C CA . GLY B 1 261 ? 10.062 28.516 3.891 1 91.94 261 GLY B CA 1
ATOM 5200 C C . GLY B 1 261 ? 10.734 28.812 2.564 1 91.94 261 GLY B C 1
ATOM 5201 O O . GLY B 1 261 ? 11.93 29.125 2.523 1 91.94 261 GLY B O 1
ATOM 5202 N N . THR B 1 262 ? 9.984 28.719 1.529 1 92.12 262 THR B N 1
ATOM 5203 C CA . THR B 1 262 ? 10.523 28.812 0.18 1 92.12 262 THR B CA 1
ATOM 5204 C C . THR B 1 262 ? 10.906 30.266 -0.142 1 92.12 262 THR B C 1
ATOM 5206 O O . THR B 1 262 ? 11.742 30.5 -1.016 1 92.12 262 THR B O 1
ATOM 5209 N N . LEU B 1 263 ? 10.43 31.266 0.627 1 95.5 263 LEU B N 1
ATOM 5210 C CA . LEU B 1 263 ? 10.641 32.656 0.301 1 95.5 263 LEU B CA 1
ATOM 5211 C C . LEU B 1 263 ? 11.781 33.25 1.129 1 95.5 263 LEU B C 1
ATOM 5213 O O . LEU B 1 263 ? 12 34.469 1.122 1 95.5 263 LEU B O 1
ATOM 5217 N N . GLU B 1 264 ? 12.469 32.375 1.86 1 96.25 264 GLU B N 1
ATOM 5218 C CA . GLU B 1 264 ? 13.5 32.875 2.777 1 96.25 264 GLU B CA 1
ATOM 5219 C C . GLU B 1 264 ? 14.477 33.812 2.07 1 96.25 264 GLU B C 1
ATOM 5221 O O . GLU B 1 264 ? 14.781 34.875 2.572 1 96.25 264 GLU B O 1
ATOM 5226 N N . GLY B 1 265 ? 15.023 33.375 0.9 1 96.31 265 GLY B N 1
ATOM 5227 C CA . GLY B 1 265 ? 15.969 34.188 0.151 1 96.31 265 GLY B CA 1
ATOM 5228 C C . GLY B 1 265 ? 15.414 35.531 -0.237 1 96.31 265 GLY B C 1
ATOM 5229 O O . GLY B 1 265 ? 16.078 36.562 -0.067 1 96.31 265 G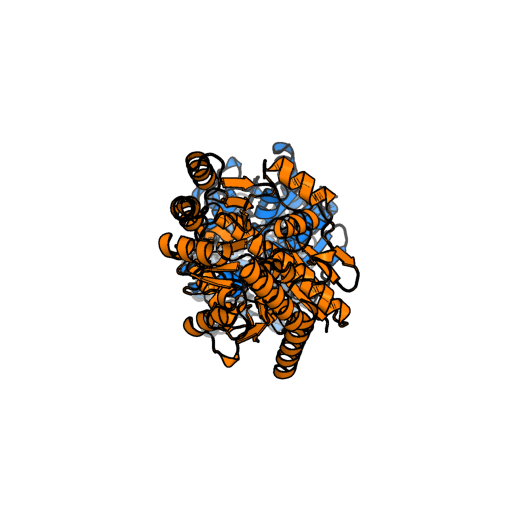LY B O 1
ATOM 5230 N N . ARG B 1 266 ? 14.258 35.562 -0.793 1 95.94 266 ARG B N 1
ATOM 5231 C CA . ARG B 1 266 ? 13.617 36.781 -1.226 1 95.94 266 ARG B CA 1
ATOM 5232 C C . ARG B 1 266 ? 13.359 37.719 -0.041 1 95.94 266 ARG B C 1
ATOM 5234 O O . ARG B 1 266 ? 13.555 38.938 -0.14 1 95.94 266 ARG B O 1
ATOM 5241 N N . VAL B 1 267 ? 12.891 37.188 1.074 1 97.81 267 VAL B N 1
ATOM 5242 C CA . VAL B 1 267 ? 12.586 37.938 2.281 1 97.81 267 VAL B CA 1
ATOM 5243 C C . VAL B 1 267 ? 13.852 38.594 2.809 1 97.81 267 VAL B C 1
ATOM 5245 O O . VAL B 1 267 ? 13.844 39.781 3.182 1 97.81 267 VAL B O 1
ATOM 5248 N N . ARG B 1 268 ? 14.93 37.844 2.834 1 96.75 268 ARG B N 1
ATOM 5249 C CA . ARG B 1 268 ? 16.203 38.406 3.309 1 96.75 268 ARG B CA 1
ATOM 5250 C C . ARG B 1 268 ? 16.672 39.531 2.43 1 96.75 268 ARG B C 1
ATOM 5252 O O . ARG B 1 268 ? 17.156 40.562 2.934 1 96.75 268 ARG B O 1
ATOM 5259 N N . SER B 1 269 ? 16.562 39.375 1.154 1 97 269 SER B N 1
ATOM 5260 C CA . SER B 1 269 ? 16.953 40.406 0.214 1 97 269 SER B CA 1
ATOM 5261 C C . SER B 1 269 ? 16.141 41.688 0.428 1 97 269 SER B C 1
ATOM 5263 O O . SER B 1 269 ? 16.703 42.781 0.445 1 97 269 SER B O 1
ATOM 5265 N N . MET B 1 270 ? 14.883 41.5 0.572 1 97.12 270 MET B N 1
ATOM 5266 C CA . MET B 1 270 ? 14.016 42.656 0.782 1 97.12 270 MET B CA 1
ATOM 5267 C C . MET B 1 270 ? 14.312 43.344 2.117 1 97.12 270 MET B C 1
ATOM 5269 O O . MET B 1 270 ? 14.273 44.562 2.223 1 97.12 270 MET B O 1
ATOM 5273 N N . ALA B 1 271 ? 14.555 42.594 3.113 1 96.38 271 ALA B N 1
ATOM 5274 C CA . ALA B 1 271 ? 14.875 43.094 4.441 1 96.38 271 ALA B CA 1
ATOM 5275 C C . ALA B 1 271 ? 16.141 43.969 4.406 1 96.38 271 ALA B C 1
ATOM 5277 O O . ALA B 1 271 ? 16.203 45 5.078 1 96.38 271 ALA B O 1
ATOM 5278 N N . GLU B 1 272 ? 17.141 43.5 3.701 1 94.88 272 GLU B N 1
ATOM 5279 C CA . GLU B 1 272 ? 18.375 44.25 3.576 1 94.88 272 GLU B CA 1
ATOM 5280 C C . GLU B 1 272 ? 18.141 45.625 2.99 1 94.88 272 GLU B C 1
ATOM 5282 O O . GLU B 1 272 ? 18.75 46.625 3.426 1 94.88 272 GLU B O 1
ATOM 5287 N N . ALA B 1 273 ? 17.297 45.656 2.072 1 93.81 273 ALA B N 1
ATOM 5288 C CA . ALA B 1 273 ? 16.984 46.906 1.412 1 93.81 273 ALA B CA 1
ATOM 5289 C C . ALA B 1 273 ? 16.312 47.875 2.371 1 93.81 273 ALA B C 1
ATOM 5291 O O . ALA B 1 273 ? 16.344 49.094 2.168 1 93.81 273 ALA B O 1
ATOM 5292 N N . LEU B 1 274 ? 15.734 47.406 3.418 1 93.5 274 LEU B N 1
ATOM 5293 C CA . LEU B 1 274 ? 14.977 48.219 4.359 1 93.5 274 LEU B CA 1
ATOM 5294 C C . LEU B 1 274 ? 15.852 48.625 5.535 1 93.5 274 LEU B C 1
ATOM 5296 O O . LEU B 1 274 ? 15.359 49.25 6.484 1 93.5 274 LEU B O 1
ATOM 5300 N N . GLY B 1 275 ? 17.188 48.531 5.512 1 84.25 275 GLY B N 1
ATOM 5301 C CA . GLY B 1 275 ? 18.203 49.188 6.32 1 84.25 275 GLY B CA 1
ATOM 5302 C C . GLY B 1 275 ? 18.141 48.812 7.789 1 84.25 275 GLY B C 1
ATOM 5303 O O . GLY B 1 275 ? 18.312 49.656 8.664 1 84.25 275 GLY B O 1
ATOM 5304 N N . GLY B 1 276 ? 17.75 47.75 8.203 1 88.5 276 GLY B N 1
ATOM 5305 C CA . GLY B 1 276 ? 17.766 47.312 9.594 1 88.5 276 GLY B CA 1
ATOM 5306 C C . GLY B 1 276 ? 16.406 47.344 10.258 1 88.5 276 GLY B C 1
ATOM 5307 O O . GLY B 1 276 ? 16.25 46.938 11.406 1 88.5 276 GLY B O 1
ATOM 5308 N N . SER B 1 277 ? 15.492 47.875 9.578 1 95 277 SER B N 1
ATOM 5309 C CA . SER B 1 277 ? 14.148 47.969 10.125 1 95 277 SER B CA 1
ATOM 5310 C C . SER B 1 277 ? 13.445 46.594 10.109 1 95 277 SER B C 1
ATOM 5312 O O . SER B 1 277 ? 12.406 46.438 10.742 1 95 277 SER B O 1
ATOM 5314 N N . VAL B 1 278 ? 14.062 45.688 9.414 1 96.81 278 VAL B N 1
ATOM 5315 C CA . VAL B 1 278 ? 13.5 44.344 9.328 1 96.81 278 VAL B CA 1
ATOM 5316 C C . VAL B 1 278 ? 14.547 43.312 9.742 1 96.81 278 VAL B C 1
ATOM 5318 O O . VAL B 1 278 ? 15.68 43.344 9.25 1 96.81 278 VAL B O 1
ATOM 5321 N N . LYS B 1 279 ? 14.188 42.469 10.648 1 95.69 279 LYS B N 1
ATOM 5322 C CA . LYS B 1 279 ? 15.031 41.375 11.062 1 95.69 279 LYS B CA 1
ATOM 5323 C C . LYS B 1 279 ? 14.391 40.031 10.719 1 95.69 279 LYS B C 1
ATOM 5325 O O . LYS B 1 279 ? 13.219 39.781 11.023 1 95.69 279 LYS B O 1
ATOM 5330 N N . VAL B 1 280 ? 15.156 39.188 10.039 1 95.62 280 VAL B N 1
ATOM 5331 C CA . VAL B 1 280 ? 14.664 37.875 9.648 1 95.62 280 VAL B CA 1
ATOM 5332 C C . VAL B 1 280 ? 15.25 36.812 10.562 1 95.62 280 VAL B C 1
ATOM 5334 O O . VAL B 1 280 ? 16.469 36.719 10.711 1 95.62 280 VAL B O 1
ATOM 5337 N N . VAL B 1 281 ? 14.359 36.062 11.211 1 93.06 281 VAL B N 1
ATOM 5338 C CA . VAL B 1 281 ? 14.742 35.031 12.141 1 93.06 281 VAL B CA 1
ATOM 5339 C C . VAL B 1 281 ? 14.289 33.656 11.602 1 93.06 281 VAL B C 1
ATOM 5341 O O . VAL B 1 281 ? 13.094 33.375 11.523 1 93.06 281 VAL B O 1
ATOM 5344 N N . THR B 1 282 ? 15.227 32.781 11.32 1 86.25 282 THR B N 1
ATOM 5345 C CA . THR B 1 282 ? 14.883 31.516 10.703 1 86.25 282 THR B CA 1
ATOM 5346 C C . THR B 1 282 ? 15.086 30.359 11.68 1 86.25 282 THR B C 1
ATOM 5348 O O . THR B 1 282 ? 14.906 29.203 11.32 1 86.25 282 THR B O 1
ATOM 5351 N N . ASP B 1 283 ? 15.32 30.656 12.922 1 80.5 283 ASP B N 1
ATOM 5352 C CA . ASP B 1 283 ? 15.453 29.625 13.953 1 80.5 283 ASP B CA 1
ATOM 5353 C C . ASP B 1 283 ? 14.102 29.016 14.305 1 80.5 283 ASP B C 1
ATOM 5355 O O . ASP B 1 283 ? 13.07 29.688 14.195 1 80.5 283 ASP B O 1
ATOM 5359 N N . PHE B 1 284 ? 14.125 27.766 14.578 1 76.75 284 PHE B N 1
ATOM 5360 C CA . PHE B 1 284 ? 12.953 27.172 15.195 1 76.75 284 PHE B CA 1
ATOM 5361 C C . PHE B 1 284 ? 12.773 27.688 16.625 1 76.75 284 PHE B C 1
ATOM 5363 O O . PHE B 1 284 ? 13.727 27.703 17.406 1 76.75 284 PHE B O 1
ATOM 5370 N N . LEU B 1 285 ? 11.617 28.25 16.859 1 83.44 285 LEU B N 1
ATOM 5371 C CA . LEU B 1 285 ? 11.328 28.734 18.203 1 83.44 285 LEU B CA 1
ATOM 5372 C C . LEU B 1 285 ? 10.633 27.656 19.031 1 83.44 285 LEU B C 1
ATOM 5374 O O . LEU B 1 285 ? 9.578 27.156 18.625 1 83.44 285 LEU B O 1
ATOM 5378 N N . ASP B 1 286 ? 11.258 27.328 20.094 1 84.25 286 ASP B N 1
ATOM 5379 C CA . ASP B 1 286 ? 10.516 26.5 21.031 1 84.25 286 ASP B CA 1
ATOM 5380 C C . ASP B 1 286 ? 9.391 27.281 21.703 1 84.25 286 ASP B C 1
ATOM 5382 O O . ASP B 1 286 ? 9.203 28.469 21.406 1 84.25 286 ASP B O 1
ATOM 5386 N N . LEU B 1 287 ? 8.672 26.688 22.484 1 86.75 287 LEU B N 1
ATOM 5387 C CA . LEU B 1 287 ? 7.48 27.266 23.094 1 86.75 287 LEU B CA 1
ATOM 5388 C C . LEU B 1 287 ? 7.832 28.516 23.906 1 86.75 287 LEU B C 1
ATOM 5390 O O . LEU B 1 287 ? 7.184 29.547 23.766 1 86.75 287 LEU B O 1
ATOM 5394 N N . GLU B 1 288 ? 8.859 28.391 24.672 1 90.69 288 GLU B N 1
ATOM 5395 C CA . GLU B 1 288 ? 9.266 29.516 25.516 1 90.69 288 GLU B CA 1
ATOM 5396 C C . GLU B 1 288 ? 9.711 30.703 24.672 1 90.69 288 GLU B C 1
ATOM 5398 O O . GLU B 1 288 ? 9.32 31.844 24.953 1 90.69 288 GLU B O 1
ATOM 5403 N N . SER B 1 289 ? 10.516 30.391 23.688 1 92.31 289 SER B N 1
ATOM 5404 C CA . SER B 1 289 ? 10.984 31.453 22.797 1 92.31 289 SER B CA 1
ATOM 5405 C C . SER B 1 289 ? 9.828 32.125 22.062 1 92.31 289 SER B C 1
ATOM 5407 O O . SER B 1 289 ? 9.812 33.344 21.875 1 92.31 289 SER B O 1
ATOM 5409 N N . LYS B 1 290 ? 8.969 31.406 21.75 1 92.81 290 LYS B N 1
ATOM 5410 C CA . LYS B 1 290 ? 7.801 31.922 21.031 1 92.81 290 LYS B CA 1
ATOM 5411 C C . LYS B 1 290 ? 7 32.875 21.906 1 92.81 290 LYS B C 1
ATOM 5413 O O . LYS B 1 290 ? 6.609 33.969 21.469 1 92.81 290 LYS B O 1
ATOM 5418 N N . ILE B 1 291 ? 6.727 32.469 23.047 1 95 291 ILE B N 1
ATOM 5419 C CA . ILE B 1 291 ? 5.98 33.281 24.016 1 95 291 ILE B CA 1
ATOM 5420 C C . ILE B 1 291 ? 6.664 34.625 24.203 1 95 291 ILE B C 1
ATOM 5422 O O . ILE B 1 291 ? 6.008 35.688 24.188 1 95 291 ILE B O 1
ATOM 5426 N N . HIS B 1 292 ? 7.941 34.625 24.297 1 96.44 292 HIS B N 1
ATOM 5427 C CA . HIS B 1 292 ? 8.672 35.875 24.547 1 96.44 292 HIS B CA 1
ATOM 5428 C C . HIS B 1 292 ? 8.734 36.75 23.297 1 96.44 292 HIS B C 1
ATOM 5430 O O . HIS B 1 292 ? 8.859 37.969 23.391 1 96.44 292 HIS B O 1
ATOM 5436 N N . HIS B 1 293 ? 8.633 36.125 22.156 1 97 293 HIS B N 1
ATOM 5437 C CA . HIS B 1 293 ? 8.562 36.906 20.938 1 97 293 HIS B CA 1
ATOM 5438 C C . HIS B 1 293 ? 7.234 37.656 20.844 1 97 293 HIS B C 1
ATOM 5440 O O . HIS B 1 293 ? 7.199 38.812 20.438 1 97 293 HIS B O 1
ATOM 5446 N N . TYR B 1 294 ? 6.215 37 21.203 1 97.5 294 TYR B N 1
ATOM 5447 C CA . TYR B 1 294 ? 4.93 37.688 21.234 1 97.5 294 TYR B CA 1
ATOM 5448 C C . TYR B 1 294 ? 4.938 38.781 22.266 1 97.5 294 TYR B C 1
ATOM 5450 O O . TYR B 1 294 ? 4.398 39.875 22.016 1 97.5 294 TYR B O 1
ATOM 5458 N N . ALA B 1 295 ? 5.551 38.5 23.391 1 96.69 295 ALA B N 1
ATOM 5459 C CA . ALA B 1 295 ? 5.602 39.5 24.453 1 96.69 295 ALA B CA 1
ATOM 5460 C C . ALA B 1 295 ? 6.398 40.719 24.031 1 96.69 295 ALA B C 1
ATOM 5462 O O . ALA B 1 295 ? 6.105 41.844 24.469 1 96.69 295 ALA B O 1
ATOM 5463 N N . LEU B 1 296 ? 7.355 40.469 23.219 1 96.25 296 LEU B N 1
ATOM 5464 C CA . LEU B 1 296 ? 8.219 41.531 22.734 1 96.25 296 LEU B CA 1
ATOM 5465 C C . LEU B 1 296 ? 7.473 42.438 21.766 1 96.25 296 LEU B C 1
ATOM 5467 O O . LEU B 1 296 ? 7.805 43.625 21.625 1 96.25 296 LEU B O 1
ATOM 5471 N N . ALA B 1 297 ? 6.473 42.031 21.125 1 97.69 297 ALA B N 1
ATOM 5472 C CA . ALA B 1 297 ? 5.797 42.719 20.016 1 97.69 297 ALA B CA 1
ATOM 5473 C C . ALA B 1 297 ? 4.785 43.719 20.531 1 97.69 297 ALA B C 1
ATOM 5475 O O . ALA B 1 297 ? 4.133 43.5 21.547 1 97.69 297 ALA B O 1
ATOM 5476 N N . ASP B 1 298 ? 4.715 44.781 19.828 1 97.69 298 ASP B N 1
ATOM 5477 C CA . ASP B 1 298 ? 3.643 45.75 20.047 1 97.69 298 ASP B CA 1
ATOM 5478 C C . ASP B 1 298 ? 2.42 45.406 19.203 1 97.69 298 ASP B C 1
ATOM 5480 O O . ASP B 1 298 ? 1.293 45.75 19.562 1 97.69 298 ASP B O 1
ATOM 5484 N N . LEU B 1 299 ? 2.697 44.812 18.188 1 98 299 LEU B N 1
ATOM 5485 C CA . LEU B 1 299 ? 1.69 44.469 17.188 1 98 299 LEU B CA 1
ATOM 5486 C C . LEU B 1 299 ? 2.102 43.219 16.406 1 98 299 LEU B C 1
ATOM 5488 O O . LEU B 1 299 ? 3.277 43.062 16.078 1 98 299 LEU B O 1
ATOM 5492 N N . CYS B 1 300 ? 1.124 42.344 16.172 1 98.75 300 CYS B N 1
ATOM 5493 C CA . CYS B 1 300 ? 1.359 41.188 15.297 1 98.75 300 CYS B CA 1
ATOM 5494 C C . CYS B 1 300 ? 0.669 41.406 13.953 1 98.75 300 CYS B C 1
ATOM 5496 O O . CYS B 1 300 ? -0.442 41.938 13.891 1 98.75 300 CYS B O 1
ATOM 5498 N N . VAL B 1 301 ? 1.335 41 12.859 1 98.81 301 VAL B N 1
ATOM 5499 C CA . VAL B 1 301 ? 0.772 41.188 11.523 1 98.81 301 VAL B CA 1
ATOM 5500 C C . VAL B 1 301 ? 0.823 39.875 10.758 1 98.81 301 VAL B C 1
ATOM 5502 O O . VAL B 1 301 ? 1.9 39.312 10.547 1 98.81 301 VAL B O 1
ATOM 5505 N N . PHE B 1 302 ? -0.353 39.406 10.359 1 98.5 302 PHE B N 1
ATOM 5506 C CA . PHE B 1 302 ? -0.507 38.156 9.602 1 98.5 302 PHE B CA 1
ATOM 5507 C C . PHE B 1 302 ? -1.376 38.375 8.375 1 98.5 302 PHE B C 1
ATOM 5509 O O . PHE B 1 302 ? -2.502 37.875 8.305 1 98.5 302 PHE B O 1
ATOM 5516 N N . PRO B 1 303 ? -0.81 38.969 7.395 1 97.81 303 PRO B N 1
ATOM 5517 C CA . PRO B 1 303 ? -1.609 39.281 6.207 1 97.81 303 PRO B CA 1
ATOM 5518 C C . PRO B 1 303 ? -1.7 38.125 5.234 1 97.81 303 PRO B C 1
ATOM 5520 O O . PRO B 1 303 ? -1.449 38.281 4.035 1 97.81 303 PRO B O 1
ATOM 5523 N N . SER B 1 304 ? -2.215 37 5.695 1 96.81 304 SER B N 1
ATOM 5524 C CA . SER B 1 304 ? -2.305 35.781 4.918 1 96.81 304 SER B CA 1
ATOM 5525 C C . SER B 1 304 ? -3.348 35.906 3.812 1 96.81 304 SER B C 1
ATOM 5527 O O . SER B 1 304 ? -4.41 36.5 4.016 1 96.81 304 SER B O 1
ATOM 5529 N N . LEU B 1 305 ? -3.004 35.375 2.66 1 94 305 LEU B N 1
ATOM 5530 C CA . LEU B 1 305 ? -3.932 35.281 1.538 1 94 305 LEU B CA 1
ATOM 5531 C C . LEU B 1 305 ? -4.859 34.062 1.688 1 94 305 LEU B C 1
ATOM 5533 O O . LEU B 1 305 ? -5.961 34.062 1.134 1 94 305 LEU B O 1
ATOM 5537 N N . TYR B 1 306 ? -4.414 33.094 2.352 1 94.81 306 TYR B N 1
ATOM 5538 C CA . TYR B 1 306 ? -5.129 31.859 2.693 1 94.81 306 TYR B CA 1
ATOM 5539 C C . TYR B 1 306 ? -4.734 31.375 4.078 1 94.81 306 TYR B C 1
ATOM 5541 O O . TYR B 1 306 ? -3.568 31.047 4.316 1 94.81 306 TYR B O 1
ATOM 5549 N N . GLU B 1 307 ? -5.676 31.375 4.969 1 95.69 307 GLU B N 1
ATOM 5550 C CA . GLU B 1 307 ? -5.445 30.953 6.344 1 95.69 307 GLU B CA 1
ATOM 5551 C C . GLU B 1 307 ? -6.652 30.188 6.895 1 95.69 307 GLU B C 1
ATOM 5553 O O . GLU B 1 307 ? -7.609 30.797 7.379 1 95.69 307 GLU B O 1
ATOM 5558 N N . PRO B 1 308 ? -6.508 28.891 6.914 1 95.75 308 PRO B N 1
ATOM 5559 C CA . PRO B 1 308 ? -7.664 28.109 7.359 1 95.75 308 PRO B CA 1
ATOM 5560 C C . PRO B 1 308 ? -8.109 28.453 8.773 1 95.75 308 PRO B C 1
ATOM 5562 O O . PRO B 1 308 ? -9.305 28.625 9.031 1 95.75 308 PRO B O 1
ATOM 5565 N N . PHE B 1 309 ? -7.238 28.578 9.648 1 95.44 309 PHE B N 1
ATOM 5566 C CA . PHE B 1 309 ? -7.602 28.969 11.008 1 95.44 309 PHE B CA 1
ATOM 5567 C C . PHE B 1 309 ? -6.703 30.094 11.5 1 95.44 309 PHE B C 1
ATOM 5569 O O . PHE B 1 309 ? -7.074 31.281 11.438 1 95.44 309 PHE B O 1
ATOM 5576 N N . GLY B 1 310 ? -5.43 29.891 11.75 1 94.31 310 GLY B N 1
ATOM 5577 C CA . GLY B 1 310 ? -4.516 30.938 12.195 1 94.31 310 GLY B CA 1
ATOM 5578 C C . GLY B 1 310 ? -4.207 30.859 13.68 1 94.31 310 GLY B C 1
ATOM 5579 O O . GLY B 1 310 ? -4.465 31.812 14.422 1 94.31 310 GLY B O 1
ATOM 5580 N N . ILE B 1 311 ? -3.547 29.797 13.992 1 93.44 311 ILE B N 1
ATOM 5581 C CA . ILE B 1 311 ? -3.18 29.594 15.383 1 93.44 311 ILE B CA 1
ATOM 5582 C C . ILE B 1 311 ? -2.334 30.766 15.867 1 93.44 311 ILE B C 1
ATOM 5584 O O . ILE B 1 311 ? -2.441 31.172 17.031 1 93.44 311 ILE B O 1
ATOM 5588 N N . VAL B 1 312 ? -1.603 31.375 15.023 1 94.44 312 VAL B N 1
ATOM 5589 C CA . VAL B 1 312 ? -0.744 32.5 15.344 1 94.44 312 VAL B CA 1
ATOM 5590 C C . VAL B 1 312 ? -1.596 33.688 15.82 1 94.44 312 VAL B C 1
ATOM 5592 O O . VAL B 1 312 ? -1.148 34.5 16.641 1 94.44 312 VAL B O 1
ATOM 5595 N N . GLY B 1 313 ? -2.717 33.812 15.242 1 96.38 313 GLY B N 1
ATOM 5596 C CA . GLY B 1 313 ? -3.633 34.875 15.688 1 96.38 313 GLY B CA 1
ATOM 5597 C C . GLY B 1 313 ? -4.137 34.656 17.109 1 96.38 313 GLY B C 1
ATOM 5598 O O . GLY B 1 313 ? -4.277 35.594 17.875 1 96.38 313 GLY B O 1
ATOM 5599 N N . VAL B 1 314 ? -4.422 33.406 17.406 1 96.88 314 VAL B N 1
ATOM 5600 C CA . VAL B 1 314 ? -4.898 33.062 18.734 1 96.88 314 VAL B CA 1
ATOM 5601 C C . VAL B 1 314 ? -3.773 33.25 19.75 1 96.88 314 VAL B C 1
ATOM 5603 O O . VAL B 1 314 ? -4.012 33.688 20.875 1 96.88 314 VAL B O 1
ATOM 5606 N N . GLU B 1 315 ? -2.588 32.875 19.391 1 95.94 315 GLU B N 1
ATOM 5607 C CA . GLU B 1 315 ? -1.428 33.062 20.25 1 95.94 315 GLU B CA 1
ATOM 5608 C C . GLU B 1 315 ? -1.208 34.562 20.547 1 95.94 315 GLU B C 1
ATOM 5610 O O . GLU B 1 315 ? -0.96 34.938 21.688 1 95.94 3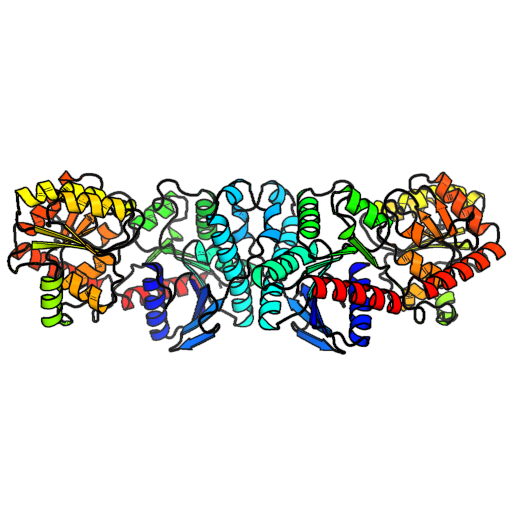15 GLU B O 1
ATOM 5615 N N . ALA B 1 316 ? -1.314 35.344 19.547 1 97.62 316 ALA B N 1
ATOM 5616 C CA . ALA B 1 316 ? -1.192 36.812 19.703 1 97.62 316 ALA B CA 1
ATOM 5617 C C . ALA B 1 316 ? -2.252 37.344 20.672 1 97.62 316 ALA B C 1
ATOM 5619 O O . ALA B 1 316 ? -1.947 38.125 21.562 1 97.62 316 ALA B O 1
ATOM 5620 N N . ALA B 1 317 ? -3.482 36.875 20.438 1 97.69 317 ALA B N 1
ATOM 5621 C CA . ALA B 1 317 ? -4.59 37.281 21.297 1 97.69 317 ALA B CA 1
ATOM 5622 C C . ALA B 1 317 ? -4.348 36.875 22.75 1 97.69 317 ALA B C 1
ATOM 5624 O O . ALA B 1 317 ? -4.559 37.656 23.672 1 97.69 317 ALA B O 1
ATOM 5625 N N . ALA B 1 318 ? -3.914 35.688 22.922 1 97.31 318 ALA B N 1
ATOM 5626 C CA . ALA B 1 318 ? -3.648 35.156 24.266 1 97.31 318 ALA B CA 1
ATOM 5627 C C . ALA B 1 318 ? -2.59 36 24.969 1 97.31 318 ALA B C 1
ATOM 5629 O O . ALA B 1 318 ? -2.637 36.156 26.188 1 97.31 318 ALA B O 1
ATOM 5630 N N . MET B 1 319 ? -1.68 36.531 24.25 1 97.69 319 MET B N 1
ATOM 5631 C CA . MET B 1 319 ? -0.57 37.312 24.797 1 97.69 319 MET B CA 1
ATOM 5632 C C . MET B 1 319 ? -0.919 38.781 24.844 1 97.69 319 MET B C 1
ATOM 5634 O O . MET B 1 319 ? -0.044 39.625 25.062 1 97.69 319 MET B O 1
ATOM 5638 N N . GLU B 1 320 ? -2.139 39.156 24.547 1 98.12 320 GLU B N 1
ATOM 5639 C CA . GLU B 1 320 ? -2.672 40.5 24.594 1 98.12 320 GLU B CA 1
ATOM 5640 C C . GLU B 1 320 ? -1.993 41.406 23.562 1 98.12 320 GLU B C 1
ATOM 5642 O O . GLU B 1 320 ? -1.651 42.562 23.859 1 98.12 320 GLU B O 1
ATOM 5647 N N . ARG B 1 321 ? -1.821 40.844 22.406 1 98.12 321 ARG B N 1
ATOM 5648 C CA . ARG B 1 321 ? -1.275 41.625 21.312 1 98.12 321 ARG B CA 1
ATOM 5649 C C . ARG B 1 321 ? -2.314 41.812 20.203 1 98.12 321 ARG B C 1
ATOM 5651 O O . ARG B 1 321 ? -2.822 40.844 19.641 1 98.12 321 ARG B O 1
ATOM 5658 N N . PRO B 1 322 ? -2.639 43.094 19.906 1 98.31 322 PRO B N 1
ATOM 5659 C CA . PRO B 1 322 ? -3.508 43.281 18.734 1 98.31 322 PRO B CA 1
ATOM 5660 C C . PRO B 1 322 ? -2.877 42.781 17.438 1 98.31 322 PRO B C 1
ATOM 5662 O O . PRO B 1 322 ? -1.655 42.625 17.359 1 98.31 322 PRO B O 1
ATOM 5665 N N . ALA B 1 323 ? -3.777 42.5 16.438 1 98.56 323 ALA B N 1
ATOM 5666 C CA . ALA B 1 323 ? -3.236 41.906 15.219 1 98.56 323 ALA B CA 1
ATOM 5667 C C . ALA B 1 323 ? -3.854 42.562 13.984 1 98.56 323 ALA B C 1
ATOM 5669 O O . ALA B 1 323 ? -5.023 42.969 13.992 1 98.56 323 ALA B O 1
ATOM 5670 N N . VAL B 1 324 ? -3.049 42.781 12.984 1 98.69 324 VAL B N 1
ATOM 5671 C CA . VAL B 1 324 ? -3.488 43.094 11.633 1 98.69 324 VAL B CA 1
ATOM 5672 C C . VAL B 1 324 ? -3.475 41.844 10.766 1 98.69 324 VAL B C 1
ATOM 5674 O O . VAL B 1 324 ? -2.436 41.188 10.625 1 98.69 324 VAL B O 1
ATOM 5677 N N . VAL B 1 325 ? -4.645 41.5 10.227 1 98.5 325 VAL B N 1
ATOM 5678 C CA . VAL B 1 325 ? -4.715 40.188 9.602 1 98.5 325 VAL B CA 1
ATOM 5679 C C . VAL B 1 325 ? -5.344 40.312 8.211 1 98.5 325 VAL B C 1
ATOM 5681 O O . VAL B 1 325 ? -6.145 41.219 7.965 1 98.5 325 VAL B O 1
ATOM 5684 N N . GLY B 1 326 ? -4.879 39.406 7.379 1 96.88 326 GLY B N 1
ATOM 5685 C CA . GLY B 1 326 ? -5.543 39.312 6.094 1 96.88 326 GLY B CA 1
ATOM 5686 C C . GLY B 1 326 ? -6.977 38.812 6.203 1 96.88 326 GLY B C 1
ATOM 5687 O O . GLY B 1 326 ? -7.242 37.812 6.84 1 96.88 326 GLY B O 1
ATOM 5688 N N . ALA B 1 327 ? -7.891 39.469 5.516 1 91.19 327 ALA B N 1
ATOM 5689 C CA . ALA B 1 327 ? -9.305 39.156 5.703 1 91.19 327 ALA B CA 1
ATOM 5690 C C . ALA B 1 327 ? -10 38.906 4.363 1 91.19 327 ALA B C 1
ATOM 5692 O O . ALA B 1 327 ? -11.203 39.156 4.227 1 91.19 327 ALA B O 1
ATOM 5693 N N . SER B 1 328 ? -9.234 38.375 3.424 1 88.69 328 SER B N 1
ATOM 5694 C CA . SER B 1 328 ? -9.828 38.062 2.135 1 88.69 328 SER B CA 1
ATOM 5695 C C . SER B 1 328 ? -9.867 36.562 1.911 1 88.69 328 SER B C 1
ATOM 5697 O O . SER B 1 328 ? -9.031 35.812 2.447 1 88.69 328 SER B O 1
ATOM 5699 N N . GLY B 1 329 ? -10.922 36.125 1.136 1 87.12 329 GLY B N 1
ATOM 5700 C CA . GLY B 1 329 ? -11.008 34.688 0.809 1 87.12 329 GLY B CA 1
ATOM 5701 C C . GLY B 1 329 ? -11.18 33.812 2.029 1 87.12 329 GLY B C 1
ATOM 5702 O O . GLY B 1 329 ? -12.023 34.094 2.885 1 87.12 329 GLY B O 1
ATOM 5703 N N . VAL B 1 330 ? -10.43 32.688 2.096 1 92.5 330 VAL B N 1
ATOM 5704 C CA . VAL B 1 330 ? -10.469 31.797 3.244 1 92.5 330 VAL B CA 1
ATOM 5705 C C . VAL B 1 330 ? -9.523 32.312 4.332 1 92.5 330 VAL B C 1
ATOM 5707 O O . VAL B 1 330 ? -8.305 32.188 4.211 1 92.5 330 VAL B O 1
ATOM 5710 N N . SER B 1 331 ? -10.164 32.875 5.363 1 94.69 331 SER B N 1
ATOM 5711 C CA . SER B 1 331 ? -9.375 33.438 6.457 1 94.69 331 SER B CA 1
ATOM 5712 C C . SER B 1 331 ? -10.008 33.125 7.809 1 94.69 331 SER B C 1
ATOM 5714 O O . SER B 1 331 ? -10.93 33.812 8.242 1 94.69 331 SER B O 1
ATOM 5716 N N . GLY B 1 332 ? -9.438 32.156 8.422 1 96 332 GLY B N 1
ATOM 5717 C CA . GLY B 1 332 ? -9.82 31.938 9.805 1 96 332 GLY B CA 1
ATOM 5718 C C . GLY B 1 332 ? -9.414 33.062 10.734 1 96 332 GLY B C 1
ATOM 5719 O O . GLY B 1 332 ? -10 33.219 11.805 1 96 332 GLY B O 1
ATOM 5720 N N . LEU B 1 333 ? -8.531 33.875 10.305 1 96.81 333 LEU B N 1
ATOM 5721 C CA . LEU B 1 333 ? -8.047 35.031 11.086 1 96.81 333 LEU B CA 1
ATOM 5722 C C . LEU B 1 333 ? -9.148 36.062 11.297 1 96.81 333 LEU B C 1
ATOM 5724 O O . LEU B 1 333 ? -9.203 36.719 12.336 1 96.81 333 LEU B O 1
ATOM 5728 N N . ARG B 1 334 ? -10 36.094 10.32 1 95.31 334 ARG B N 1
ATOM 5729 C CA . ARG B 1 334 ? -11.102 37.062 10.406 1 95.31 334 ARG B CA 1
ATOM 5730 C C . ARG B 1 334 ? -12.047 36.688 11.547 1 95.31 334 ARG B C 1
ATOM 5732 O O . ARG B 1 334 ? -12.758 37.562 12.062 1 95.31 334 ARG B O 1
ATOM 5739 N N . GLU B 1 335 ? -12.047 35.469 11.883 1 96.19 335 GLU B N 1
ATOM 5740 C CA . GLU B 1 335 ? -12.898 35 12.977 1 96.19 335 GLU B CA 1
ATOM 5741 C C . GLU B 1 335 ? -12.227 35.188 14.328 1 96.19 335 GLU B C 1
ATOM 5743 O O . GLU B 1 335 ? -12.898 35.281 15.352 1 96.19 335 GLU B O 1
ATOM 5748 N N . ILE B 1 336 ? -10.945 35.281 14.328 1 97.12 336 ILE B N 1
ATOM 5749 C CA . ILE B 1 336 ? -10.156 35.438 15.547 1 97.12 336 ILE B CA 1
ATOM 5750 C C . ILE B 1 336 ? -10.055 36.906 15.914 1 97.12 336 ILE B C 1
ATOM 5752 O O . ILE B 1 336 ? -10.188 37.281 17.078 1 97.12 336 ILE B O 1
ATOM 5756 N N . VAL B 1 337 ? -9.891 37.781 14.891 1 98 337 VAL B N 1
ATOM 5757 C CA . VAL B 1 337 ? -9.648 39.188 15.102 1 98 337 VAL B CA 1
ATOM 5758 C C . VAL B 1 337 ? -10.914 40 14.797 1 98 337 VAL B C 1
ATOM 5760 O O . VAL B 1 337 ? -11.523 39.812 13.734 1 98 337 VAL B O 1
ATOM 5763 N N . ASP B 1 338 ? -11.312 40.781 15.734 1 97.5 338 ASP B N 1
ATOM 5764 C CA . ASP B 1 338 ? -12.445 41.688 15.523 1 97.5 338 ASP B CA 1
ATOM 5765 C C . ASP B 1 338 ? -11.977 43.062 15.055 1 97.5 338 ASP B C 1
ATOM 5767 O O . ASP B 1 338 ? -11.164 43.688 15.727 1 97.5 338 ASP B O 1
ATOM 5771 N N . ASP B 1 339 ? -12.555 43.438 13.984 1 96.19 339 ASP B N 1
ATOM 5772 C CA . ASP B 1 339 ? -12.102 44.688 13.359 1 96.19 339 ASP B CA 1
ATOM 5773 C C . ASP B 1 339 ? -12.586 45.906 14.133 1 96.19 339 ASP B C 1
ATOM 5775 O O . ASP B 1 339 ? -13.398 45.781 15.055 1 96.19 339 ASP B O 1
ATOM 5779 N N . PRO B 1 340 ? -12.102 47.094 13.734 1 95.88 340 PRO B N 1
ATOM 5780 C CA . PRO B 1 340 ? -12.367 48.312 14.539 1 95.88 340 PRO B CA 1
ATOM 5781 C C . PRO B 1 340 ? -13.852 48.625 14.633 1 95.88 340 PRO B C 1
ATOM 5783 O O . PRO B 1 340 ? -14.273 49.375 15.531 1 95.88 340 PRO B O 1
ATOM 5786 N N . SER B 1 341 ? -14.656 48.125 13.789 1 95.44 341 SER B N 1
ATOM 5787 C CA . SER B 1 341 ? -16.094 48.406 13.797 1 95.44 341 SER B CA 1
ATOM 5788 C C . SER B 1 341 ? -16.812 47.562 14.836 1 95.44 341 SER B C 1
ATOM 5790 O O . SER B 1 341 ? -17.969 47.844 15.18 1 95.44 341 SER B O 1
ATOM 5792 N N . ALA B 1 342 ? -16.188 46.625 15.445 1 96.88 342 ALA B N 1
ATOM 5793 C CA . ALA B 1 342 ? -16.797 45.75 16.422 1 96.88 342 ALA B CA 1
ATOM 5794 C C . ALA B 1 342 ? -16.984 46.469 17.766 1 96.88 342 ALA B C 1
ATOM 5796 O O . ALA B 1 342 ? -16.391 47.5 18 1 96.88 342 ALA B O 1
ATOM 5797 N N . GLU B 1 343 ? -17.828 45.875 18.672 1 96.56 343 GLU B N 1
ATOM 5798 C CA . GLU B 1 343 ? -18.062 46.438 20 1 96.56 343 GLU B CA 1
ATOM 5799 C C . GLU B 1 343 ? -16.781 46.406 20.828 1 96.56 343 GLU B C 1
ATOM 5801 O O . GLU B 1 343 ? -16.531 47.344 21.625 1 96.56 343 GLU B O 1
ATOM 5806 N N . ARG B 1 344 ? -16 45.312 20.672 1 97.56 344 ARG B N 1
ATOM 5807 C CA . ARG B 1 344 ? -14.711 45.156 21.344 1 97.56 344 ARG B CA 1
ATOM 5808 C C . ARG B 1 344 ? -13.625 44.781 20.344 1 97.56 344 ARG B C 1
ATOM 5810 O O . ARG B 1 344 ? -13.203 43.625 20.297 1 97.56 344 ARG B O 1
ATOM 5817 N N . PRO B 1 345 ? -13.156 45.781 19.703 1 98.12 345 PRO B N 1
ATOM 5818 C CA . PRO B 1 345 ? -12.164 45.5 18.672 1 98.12 345 PRO B CA 1
ATOM 5819 C C . PRO B 1 345 ? -10.898 44.844 19.219 1 98.12 345 PRO B C 1
ATOM 5821 O O . PRO B 1 345 ? -10.516 45.094 20.359 1 98.12 345 PRO B O 1
ATOM 5824 N N . THR B 1 346 ? -10.312 44 18.422 1 98.5 346 THR B N 1
ATOM 5825 C CA . THR B 1 346 ? -9.094 43.312 18.844 1 98.5 346 THR B CA 1
ATOM 5826 C C . THR B 1 346 ? -7.984 43.5 17.812 1 98.5 346 THR B C 1
ATOM 5828 O O . THR B 1 346 ? -6.859 43.031 18.031 1 98.5 346 THR B O 1
ATOM 5831 N N . GLY B 1 347 ? -8.25 44.125 16.688 1 98.31 347 GLY B N 1
ATOM 5832 C CA . GLY B 1 347 ? -7.277 44.344 15.633 1 98.31 347 GLY B CA 1
ATOM 5833 C C . GLY B 1 347 ? -7.887 44.938 14.375 1 98.31 347 GLY B C 1
ATOM 5834 O O . GLY B 1 347 ? -8.828 45.719 14.445 1 98.31 347 GLY B O 1
ATOM 5835 N N . VAL B 1 348 ? -7.18 44.625 13.211 1 98.31 348 VAL B N 1
ATOM 5836 C CA . VAL B 1 348 ? -7.602 45.219 11.961 1 98.31 348 VAL B CA 1
ATOM 5837 C C . VAL B 1 348 ? -7.613 44.188 10.844 1 98.31 348 VAL B C 1
ATOM 5839 O O . VAL B 1 348 ? -6.711 43.344 10.758 1 98.31 348 VAL B O 1
ATOM 5842 N N . HIS B 1 349 ? -8.711 44.25 10.047 1 98.19 349 HIS B N 1
ATOM 5843 C CA . HIS B 1 349 ? -8.773 43.5 8.812 1 98.19 349 HIS B CA 1
ATOM 5844 C C . HIS B 1 349 ? -8.211 44.281 7.637 1 98.19 349 HIS B C 1
ATOM 5846 O O . HIS B 1 349 ? -8.508 45.469 7.48 1 98.19 349 HIS B O 1
ATOM 5852 N N . VAL B 1 350 ? -7.371 43.625 6.84 1 98.31 350 VAL B N 1
ATOM 5853 C CA . VAL B 1 350 ? -6.816 44.312 5.676 1 98.31 350 VAL B CA 1
ATOM 5854 C C . VAL B 1 350 ? -6.938 43.406 4.445 1 98.31 350 VAL B C 1
ATOM 5856 O O . VAL B 1 350 ? -7.223 42.219 4.57 1 98.31 350 VAL B O 1
ATOM 5859 N N . ASN B 1 351 ? -6.828 44.031 3.229 1 97.62 351 ASN B N 1
ATOM 5860 C CA . ASN B 1 351 ? -6.602 43.281 1.996 1 97.62 351 ASN B CA 1
ATOM 5861 C C . ASN B 1 351 ? -5.16 42.781 1.891 1 97.62 351 ASN B C 1
ATOM 5863 O O . ASN B 1 351 ? -4.246 43.594 1.681 1 97.62 351 ASN B O 1
ATOM 5867 N N . PRO B 1 352 ? -5.023 41.469 2.025 1 96.69 352 PRO B N 1
ATOM 5868 C CA . PRO B 1 352 ? -3.648 40.969 2.076 1 96.69 352 PRO B CA 1
ATOM 5869 C C . PRO B 1 352 ? -2.893 41.188 0.767 1 96.69 352 PRO B C 1
ATOM 5871 O O . PRO B 1 352 ? -1.663 41.094 0.737 1 96.69 352 PRO B O 1
ATOM 5874 N N . ARG B 1 353 ? -3.479 41.562 -0.344 1 94.88 353 ARG B N 1
ATOM 5875 C CA . ARG B 1 353 ? -2.842 41.781 -1.642 1 94.88 353 ARG B CA 1
ATOM 5876 C C . ARG B 1 353 ? -2.443 43.219 -1.84 1 94.88 353 ARG B C 1
ATOM 5878 O O . ARG B 1 353 ? -1.819 43.562 -2.846 1 94.88 353 ARG B O 1
ATOM 5885 N N . ASP B 1 354 ? -2.762 44.062 -0.848 1 97.94 354 ASP B N 1
ATOM 5886 C CA . ASP B 1 354 ? -2.533 45.5 -0.992 1 97.94 354 ASP B CA 1
ATOM 5887 C C . ASP B 1 354 ? -1.591 46 0.093 1 97.94 354 ASP B C 1
ATOM 5889 O O . ASP B 1 354 ? -2.029 46.312 1.199 1 97.94 354 ASP B O 1
ATOM 5893 N N . PRO B 1 355 ? -0.336 46.25 -0.306 1 98.44 355 PRO B N 1
ATOM 5894 C CA . PRO B 1 355 ? 0.619 46.75 0.68 1 98.44 355 PRO B CA 1
ATOM 5895 C C . PRO B 1 355 ? 0.167 48.062 1.315 1 98.44 355 PRO B C 1
ATOM 5897 O O . PRO B 1 355 ? 0.456 48.312 2.488 1 98.44 355 PRO B O 1
ATOM 5900 N N . GLY B 1 356 ? -0.512 48.844 0.542 1 98.56 356 GLY B N 1
ATOM 5901 C CA . GLY B 1 356 ? -1.025 50.094 1.09 1 98.56 356 GLY B CA 1
ATOM 5902 C C . GLY B 1 356 ? -2.039 49.875 2.199 1 98.56 356 GLY B C 1
ATOM 5903 O O . GLY B 1 356 ? -2.014 50.594 3.211 1 98.56 356 GLY B O 1
ATOM 5904 N N . ASP B 1 357 ? -2.887 48.969 1.962 1 98.56 357 ASP B N 1
ATOM 5905 C CA . ASP B 1 357 ? -3.889 48.656 2.975 1 98.56 357 ASP B CA 1
ATOM 5906 C C . ASP B 1 357 ? -3.242 48.031 4.211 1 98.56 357 ASP B C 1
ATOM 5908 O O . ASP B 1 357 ? -3.652 48.312 5.34 1 98.56 357 ASP B O 1
ATOM 5912 N N . ILE B 1 358 ? -2.246 47.219 4.031 1 98.69 358 ILE B N 1
ATOM 5913 C CA . ILE B 1 358 ? -1.503 46.594 5.137 1 98.69 358 ILE B CA 1
ATOM 5914 C C . ILE B 1 358 ? -0.837 47.719 5.961 1 98.69 358 ILE B C 1
ATOM 5916 O O . ILE B 1 358 ? -0.92 47.719 7.191 1 98.69 358 ILE B O 1
ATOM 5920 N N . ALA B 1 359 ? -0.224 48.656 5.277 1 98.81 359 ALA B N 1
ATOM 5921 C CA . ALA B 1 359 ? 0.416 49.781 5.961 1 98.81 359 ALA B CA 1
ATOM 5922 C C . ALA B 1 359 ? -0.604 50.594 6.75 1 98.81 359 ALA B C 1
ATOM 5924 O O . ALA B 1 359 ? -0.333 51.031 7.875 1 98.81 359 ALA B O 1
ATOM 5925 N N . TRP B 1 360 ? -1.718 50.812 6.129 1 98.56 360 TRP B N 1
ATOM 5926 C CA . TRP B 1 360 ? -2.781 51.562 6.809 1 98.56 360 TRP B CA 1
ATOM 5927 C C . TRP B 1 360 ? -3.162 50.875 8.117 1 98.56 360 TRP B C 1
ATOM 5929 O O . TRP B 1 360 ? -3.266 51.531 9.156 1 98.56 360 TRP B O 1
ATOM 5939 N N . GLY B 1 361 ? -3.434 49.594 8.07 1 98.5 361 GLY B N 1
ATOM 5940 C CA . GLY B 1 361 ? -3.793 48.844 9.266 1 98.5 361 GLY B CA 1
ATOM 5941 C C . GLY B 1 361 ? -2.732 48.906 10.344 1 98.5 361 GLY B C 1
ATOM 5942 O O . GLY B 1 361 ? -3.051 49.062 11.523 1 98.5 361 GLY B O 1
ATOM 5943 N N . ILE B 1 362 ? -1.459 48.75 9.953 1 98.69 362 ILE B N 1
ATOM 5944 C CA . ILE B 1 362 ? -0.347 48.812 10.898 1 98.69 362 ILE B CA 1
ATOM 5945 C C . ILE B 1 362 ? -0.287 50.188 11.555 1 98.69 362 ILE B C 1
ATOM 5947 O O . ILE B 1 362 ? -0.209 50.281 12.781 1 98.69 362 ILE B O 1
ATOM 5951 N N . ASN B 1 363 ? -0.363 51.219 10.75 1 98.69 363 ASN B N 1
ATOM 5952 C CA . ASN B 1 363 ? -0.291 52.562 11.258 1 98.69 363 ASN B CA 1
ATOM 5953 C C . ASN B 1 363 ? -1.441 52.875 12.211 1 98.69 363 ASN B C 1
ATOM 5955 O O . ASN B 1 363 ? -1.245 53.531 13.242 1 98.69 363 ASN B O 1
ATOM 5959 N N . LEU B 1 364 ? -2.576 52.406 11.852 1 98.25 364 LEU B N 1
ATOM 5960 C CA . LEU B 1 364 ? -3.744 52.625 12.695 1 98.25 364 LEU B CA 1
ATOM 5961 C C . LEU B 1 364 ? -3.51 52.094 14.102 1 98.25 364 LEU B C 1
ATOM 5963 O O . LEU B 1 364 ? -3.873 52.719 15.086 1 98.25 364 LEU B O 1
ATOM 5967 N N . VAL B 1 365 ? -2.961 50.938 14.242 1 98.06 365 VAL B N 1
ATOM 5968 C CA . VAL B 1 365 ? -2.738 50.312 15.539 1 98.06 365 VAL B CA 1
ATOM 5969 C C . VAL B 1 365 ? -1.594 51.031 16.266 1 98.06 365 VAL B C 1
ATOM 5971 O O . VAL B 1 365 ? -1.672 51.25 17.469 1 98.06 365 VAL B O 1
ATOM 5974 N N . LEU B 1 366 ? -0.527 51.406 15.57 1 97.69 366 LEU B N 1
ATOM 5975 C CA . LEU B 1 366 ? 0.671 51.969 16.172 1 97.69 366 LEU B CA 1
ATOM 5976 C C . LEU B 1 366 ? 0.432 53.406 16.609 1 97.69 366 LEU B C 1
ATOM 5978 O O . LEU B 1 366 ? 1.111 53.906 17.5 1 97.69 366 LEU B O 1
ATOM 5982 N N . ASP B 1 367 ? -0.542 54.031 16.094 1 97.31 367 ASP B N 1
ATOM 5983 C CA . ASP B 1 367 ? -0.792 55.469 16.312 1 97.31 367 ASP B CA 1
ATOM 5984 C C . ASP B 1 367 ? -1.233 55.719 17.75 1 97.31 367 ASP B C 1
ATOM 5986 O O . ASP B 1 367 ? -1.054 56.844 18.266 1 97.31 367 ASP B O 1
ATOM 5990 N N . ASP B 1 368 ? -1.839 54.781 18.406 1 96.75 368 ASP B N 1
ATOM 5991 C CA . ASP B 1 368 ? -2.434 55 19.719 1 96.75 368 ASP B CA 1
ATOM 5992 C C . ASP B 1 368 ? -2.084 53.844 20.672 1 96.75 368 ASP B C 1
ATOM 5994 O O . ASP B 1 368 ? -2.756 52.812 20.688 1 96.75 368 ASP B O 1
ATOM 5998 N N . PRO B 1 369 ? -1.16 54.156 21.578 1 95.75 369 PRO B N 1
ATOM 5999 C CA . PRO B 1 369 ? -0.732 53.094 22.516 1 95.75 369 PRO B CA 1
ATOM 6000 C C . PRO B 1 369 ? -1.866 52.625 23.406 1 95.75 369 PRO B C 1
ATOM 6002 O O . PRO B 1 369 ? -1.896 51.438 23.797 1 95.75 369 PRO B O 1
ATOM 6005 N N . GLU B 1 370 ? -2.766 53.438 23.766 1 96.44 370 GLU B N 1
ATOM 6006 C CA . GLU B 1 370 ? -3.889 53.062 24.609 1 96.44 370 GLU B CA 1
ATOM 6007 C C . GLU B 1 370 ? -4.832 52.125 23.859 1 96.44 370 GLU B C 1
ATOM 6009 O O . GLU B 1 370 ? -5.312 51.125 24.422 1 96.44 370 GLU B O 1
ATOM 6014 N N . ARG B 1 371 ? -5.047 52.438 22.641 1 95.94 371 ARG B N 1
ATOM 6015 C CA . ARG B 1 371 ? -5.844 51.594 21.781 1 95.94 371 ARG B CA 1
ATOM 6016 C C . ARG B 1 371 ? -5.203 50.188 21.656 1 95.94 371 ARG B C 1
ATOM 6018 O O . ARG B 1 371 ? -5.895 49.188 21.734 1 95.94 371 ARG B O 1
ATOM 6025 N N . ARG B 1 372 ? -3.969 50.25 21.531 1 97 372 ARG B N 1
ATOM 6026 C CA . ARG B 1 372 ? -3.225 49 21.391 1 97 372 ARG B CA 1
ATOM 6027 C C . ARG B 1 372 ? -3.395 48.094 22.625 1 97 372 ARG B C 1
ATOM 6029 O O . ARG B 1 372 ? -3.619 46.906 22.5 1 97 372 ARG B O 1
ATOM 6036 N N . ARG B 1 373 ? -3.293 48.656 23.734 1 97.06 373 ARG B N 1
ATOM 6037 C CA . ARG B 1 373 ? -3.432 47.906 24.984 1 97.06 373 ARG B CA 1
ATOM 6038 C C . ARG B 1 373 ? -4.852 47.406 25.156 1 97.06 373 ARG B C 1
ATOM 6040 O O . ARG B 1 373 ? -5.051 46.25 25.547 1 97.06 373 ARG B O 1
ATOM 6047 N N . GLU B 1 374 ? -5.797 48.25 24.844 1 98.06 374 GLU B N 1
ATOM 6048 C CA . GLU B 1 374 ? -7.195 47.844 24.969 1 98.06 374 GLU B CA 1
ATOM 6049 C C . GLU B 1 374 ? -7.535 46.719 24 1 98.06 374 GLU B C 1
ATOM 6051 O O . GLU B 1 374 ? -8.164 45.719 24.406 1 98.06 374 GLU B O 1
ATOM 6056 N N . TRP B 1 375 ? -7.148 46.844 22.781 1 98.5 375 TRP B N 1
ATOM 6057 C CA . TRP B 1 375 ? -7.414 45.812 21.781 1 98.5 375 TRP B CA 1
ATOM 6058 C C . TRP B 1 375 ? -6.738 44.5 22.156 1 98.5 375 TRP B C 1
ATOM 6060 O O . TRP B 1 375 ? -7.285 43.406 21.906 1 98.5 375 TRP B O 1
ATOM 6070 N N . GLY B 1 376 ? -5.52 44.562 22.766 1 98.31 376 GLY B N 1
ATOM 6071 C CA . GLY B 1 376 ? -4.844 43.406 23.266 1 98.31 376 GLY B CA 1
ATOM 6072 C C . GLY B 1 376 ? -5.617 42.688 24.359 1 98.31 376 GLY B C 1
ATOM 6073 O O . GLY B 1 376 ? -5.777 41.469 24.312 1 98.31 376 GLY B O 1
ATOM 6074 N N . ARG B 1 377 ? -6.121 43.438 25.297 1 98.06 377 ARG B N 1
ATOM 6075 C CA . ARG B 1 377 ? -6.902 42.875 26.391 1 98.06 377 ARG B CA 1
ATOM 6076 C C . ARG B 1 377 ? -8.195 42.25 25.875 1 98.06 377 ARG B C 1
ATOM 6078 O O . ARG B 1 377 ? -8.602 41.188 26.344 1 98.06 377 ARG B O 1
ATOM 6085 N N . ASN B 1 378 ? -8.82 42.906 24.938 1 98.44 378 ASN B N 1
ATOM 6086 C CA . ASN B 1 378 ? -10.023 42.375 24.312 1 98.44 378 ASN B CA 1
ATOM 6087 C C . ASN B 1 378 ? -9.734 41.031 23.625 1 98.44 378 ASN B C 1
ATOM 6089 O O . ASN B 1 378 ? -10.539 40.125 23.703 1 98.44 378 ASN B O 1
ATOM 6093 N N . GLY B 1 379 ? -8.602 41.031 22.969 1 97.81 379 GLY B N 1
ATOM 6094 C CA . GLY B 1 379 ? -8.211 39.812 22.281 1 97.81 379 GLY B CA 1
ATOM 6095 C C . GLY B 1 379 ? -8.031 38.625 23.219 1 97.81 379 GLY B C 1
ATOM 6096 O O . GLY B 1 379 ? -8.492 37.531 22.922 1 97.81 379 GLY B O 1
ATOM 6097 N N . ARG B 1 380 ? -7.344 38.812 24.297 1 97.81 380 ARG B N 1
ATOM 6098 C CA . ARG B 1 380 ? -7.137 37.75 25.266 1 97.81 380 ARG B CA 1
ATOM 6099 C C . ARG B 1 380 ? -8.461 37.281 25.875 1 97.81 380 ARG B C 1
ATOM 6101 O O . ARG B 1 380 ? -8.688 36.094 26.062 1 97.81 380 ARG B O 1
ATOM 6108 N N . ALA B 1 381 ? -9.312 38.25 26.219 1 97.62 381 ALA B N 1
ATOM 6109 C CA . ALA B 1 381 ? -10.625 37.875 26.766 1 97.62 381 ALA B CA 1
ATOM 6110 C C . ALA B 1 381 ? -11.383 36.969 25.797 1 97.62 381 ALA B C 1
ATOM 6112 O O . ALA B 1 381 ? -12 36 26.234 1 97.62 381 ALA B O 1
ATOM 6113 N N . LYS B 1 382 ? -11.352 37.281 24.562 1 96.94 382 LYS B N 1
ATOM 6114 C CA . LYS B 1 382 ? -12.008 36.438 23.547 1 96.94 382 LYS B CA 1
ATOM 6115 C C . LYS B 1 382 ? -11.359 35.062 23.453 1 96.94 382 LYS B C 1
ATOM 6117 O O . LYS B 1 382 ? -12.062 34.062 23.359 1 96.94 382 LYS B O 1
ATOM 6122 N N . CYS B 1 383 ? -10.078 35.094 23.453 1 96.06 383 CYS B N 1
ATOM 6123 C CA . CYS B 1 383 ? -9.32 33.844 23.406 1 96.06 383 CYS B CA 1
ATOM 6124 C C . CYS B 1 383 ? -9.688 32.938 24.562 1 96.06 383 CYS B C 1
ATOM 6126 O O . CYS B 1 383 ? -9.945 31.75 24.359 1 96.06 383 CYS B O 1
ATOM 6128 N N . LEU B 1 384 ? -9.758 33.406 25.75 1 96.44 384 LEU B N 1
ATOM 6129 C CA . LEU B 1 384 ? -10.078 32.656 26.953 1 96.44 384 LEU B CA 1
ATOM 6130 C C . LEU B 1 384 ? -11.492 32.094 26.875 1 96.44 384 LEU B C 1
ATOM 6132 O O . LEU B 1 384 ? -11.766 31 27.406 1 96.44 384 LEU B O 1
ATOM 6136 N N . ARG B 1 385 ? -12.305 32.812 26.156 1 95.81 385 ARG B N 1
ATOM 6137 C CA . ARG B 1 385 ? -13.703 32.406 26.078 1 95.81 385 ARG B CA 1
ATOM 6138 C C . ARG B 1 385 ? -13.938 31.406 24.969 1 95.81 385 ARG B C 1
ATOM 6140 O O . ARG B 1 385 ? -14.711 30.453 25.141 1 95.81 385 ARG B O 1
ATOM 6147 N N . ILE B 1 386 ? -13.25 31.578 23.875 1 95.88 386 ILE B N 1
ATOM 6148 C CA . ILE B 1 386 ? -13.68 30.859 22.672 1 95.88 386 ILE B CA 1
ATOM 6149 C C . ILE B 1 386 ? -12.547 29.984 22.156 1 95.88 386 ILE B C 1
ATOM 6151 O O . ILE B 1 386 ? -12.773 28.859 21.688 1 95.88 386 ILE B O 1
ATOM 6155 N N . PHE B 1 387 ? -11.32 30.5 22.141 1 96.94 387 PHE B N 1
ATOM 6156 C CA . PHE B 1 387 ? -10.227 29.859 21.422 1 96.94 387 PHE B CA 1
ATOM 6157 C C . PHE B 1 387 ? -9.258 29.203 22.391 1 96.94 387 PHE B C 1
ATOM 6159 O O . PHE B 1 387 ? -8.078 29.562 22.453 1 96.94 387 PHE B O 1
ATOM 6166 N N . ASN B 1 388 ? -9.711 28.172 23.094 1 94.94 388 ASN B N 1
ATOM 6167 C CA . ASN B 1 388 ? -8.867 27.406 24 1 94.94 388 ASN B CA 1
ATOM 6168 C C . ASN B 1 388 ? -9.062 25.906 23.812 1 94.94 388 ASN B C 1
ATOM 6170 O O . ASN B 1 388 ? -10.156 25.453 23.438 1 94.94 388 ASN B O 1
ATOM 6174 N N . TRP B 1 389 ? -8.109 25.078 24.156 1 95.38 389 TRP B N 1
ATOM 6175 C CA . TRP B 1 389 ? -8.086 23.656 23.828 1 95.38 389 TRP B CA 1
ATOM 6176 C C . TRP B 1 389 ? -9.141 22.891 24.625 1 95.38 389 TRP B C 1
ATOM 6178 O O . TRP B 1 389 ? -9.781 21.984 24.094 1 95.38 389 TRP B O 1
ATOM 6188 N N . PRO B 1 390 ? -9.398 23.203 25.938 1 95.31 390 PRO B N 1
ATOM 6189 C CA . PRO B 1 390 ? -10.461 22.5 26.656 1 95.31 390 PRO B CA 1
ATOM 6190 C C . PRO B 1 390 ? -11.82 22.625 25.969 1 95.31 390 PRO B C 1
ATOM 6192 O O . PRO B 1 390 ? -12.555 21.625 25.859 1 95.31 390 PRO B O 1
ATOM 6195 N N . ARG B 1 391 ? -12.094 23.812 25.5 1 95.88 391 ARG B N 1
ATOM 6196 C CA . ARG B 1 391 ? -13.352 24 24.781 1 95.88 391 ARG B CA 1
ATOM 6197 C C . ARG B 1 391 ? -13.352 23.234 23.469 1 95.88 391 ARG B C 1
ATOM 6199 O O . ARG B 1 391 ? -14.344 22.594 23.125 1 95.88 391 ARG B O 1
ATOM 6206 N N . ALA B 1 392 ? -12.32 23.375 22.719 1 97.25 392 ALA B N 1
ATOM 6207 C CA . ALA B 1 392 ? -12.188 22.672 21.453 1 97.25 392 ALA B CA 1
ATOM 6208 C C . ALA B 1 392 ? -12.391 21.172 21.641 1 97.25 392 ALA B C 1
ATOM 6210 O O . ALA B 1 392 ? -13.062 20.516 20.828 1 97.25 392 ALA B O 1
ATOM 6211 N N . ALA B 1 393 ? -11.812 20.594 22.703 1 97.75 393 ALA B N 1
ATOM 6212 C CA . ALA B 1 393 ? -11.906 19.172 22.984 1 97.75 393 ALA B CA 1
ATOM 6213 C C . ALA B 1 393 ? -13.344 18.766 23.297 1 97.75 393 ALA B C 1
ATOM 6215 O O . ALA B 1 393 ? -13.82 17.734 22.812 1 97.75 393 ALA B O 1
ATOM 6216 N N . ARG B 1 394 ? -14 19.578 24.094 1 97.75 394 ARG B N 1
ATOM 6217 C CA . ARG B 1 394 ? -15.383 19.266 24.453 1 97.75 394 ARG B CA 1
ATOM 6218 C C . ARG B 1 394 ? -16.281 19.297 23.219 1 97.75 394 ARG B C 1
ATOM 6220 O O . ARG B 1 394 ? -17.109 18.406 23.016 1 97.75 394 ARG B O 1
ATOM 6227 N N . GLU B 1 395 ? -16.078 20.328 22.422 1 97.75 395 GLU B N 1
ATOM 6228 C CA . GLU B 1 395 ? -16.859 20.453 21.203 1 97.75 395 GLU B CA 1
ATOM 6229 C C . GLU B 1 395 ? -16.594 19.297 20.25 1 97.75 395 GLU B C 1
ATOM 6231 O O . GLU B 1 395 ? -17.516 18.734 19.656 1 97.75 395 GLU B O 1
ATOM 6236 N N . THR B 1 396 ? -15.367 18.938 20.078 1 98.38 396 THR B N 1
ATOM 6237 C CA . THR B 1 396 ? -14.961 17.844 19.219 1 98.38 396 THR B CA 1
ATOM 6238 C C . THR B 1 396 ? -15.547 16.516 19.703 1 98.38 396 THR B C 1
ATOM 6240 O O . THR B 1 396 ? -16.062 15.727 18.906 1 98.38 396 THR B O 1
ATOM 6243 N N . LEU B 1 397 ? -15.453 16.297 21 1 98.38 397 LEU B N 1
ATOM 6244 C CA . LEU B 1 397 ? -15.984 15.07 21.594 1 98.38 397 LEU B CA 1
ATOM 6245 C C . LEU B 1 397 ? -17.484 14.961 21.344 1 98.38 397 LEU B C 1
ATOM 6247 O O . LEU B 1 397 ? -17.984 13.875 21.047 1 98.38 397 LEU B O 1
ATOM 6251 N N . GLU B 1 398 ? -18.172 16.078 21.484 1 98.06 398 GLU B N 1
ATOM 6252 C CA . GLU B 1 398 ? -19.609 16.078 21.219 1 98.06 398 GLU B CA 1
ATOM 6253 C C . GLU B 1 398 ? -19.906 15.656 19.781 1 98.06 398 GLU B C 1
ATOM 6255 O O . GLU B 1 398 ? -20.844 14.906 19.531 1 98.06 398 GLU B O 1
ATOM 6260 N N . ILE B 1 399 ? -19.141 16.141 18.859 1 97.69 399 ILE B N 1
ATOM 6261 C CA . ILE B 1 399 ? -19.312 15.805 17.453 1 97.69 399 ILE B CA 1
ATOM 6262 C C . ILE B 1 399 ? -19.031 14.32 17.25 1 97.69 399 ILE B C 1
ATOM 6264 O O . ILE B 1 399 ? -19.766 13.633 16.531 1 97.69 399 ILE B O 1
ATOM 6268 N N . TYR B 1 400 ? -17.906 13.844 17.844 1 98.31 400 TYR B N 1
ATOM 6269 C CA . TYR B 1 400 ? -17.562 12.43 17.75 1 98.31 400 TYR B CA 1
ATOM 6270 C C . TYR B 1 400 ? -18.703 11.555 18.234 1 98.31 400 TYR B C 1
ATOM 6272 O O . TYR B 1 400 ? -19.094 10.594 17.562 1 98.31 400 TYR B O 1
ATOM 6280 N N . GLU B 1 401 ? -19.297 11.898 19.344 1 97.94 401 GLU B N 1
ATOM 6281 C CA . GLU B 1 401 ? -20.391 11.125 19.938 1 97.94 401 GLU B CA 1
ATOM 6282 C C . GLU B 1 401 ? -21.625 11.117 19.047 1 97.94 401 GLU B C 1
ATOM 6284 O O . GLU B 1 401 ? -22.281 10.086 18.891 1 97.94 401 GLU B O 1
ATOM 6289 N N . LYS B 1 402 ? -21.875 12.242 18.531 1 96.25 402 LYS B N 1
ATOM 6290 C CA . LYS B 1 402 ? -23.016 12.352 17.625 1 96.25 402 LYS B CA 1
ATOM 6291 C C . LYS B 1 402 ? -22.844 11.438 16.406 1 96.25 402 LYS B C 1
ATOM 6293 O O . LYS B 1 402 ? -23.797 10.758 16 1 96.25 402 LYS B O 1
ATOM 6298 N N . VAL B 1 403 ? -21.656 11.43 15.828 1 95.06 403 VAL B N 1
ATOM 6299 C CA . VAL B 1 403 ? -21.391 10.648 14.625 1 95.06 403 VAL B CA 1
ATOM 6300 C C . VAL B 1 403 ? -21.469 9.156 14.945 1 95.06 403 VAL B C 1
ATOM 6302 O O . VAL B 1 403 ? -22.031 8.383 14.18 1 95.06 403 VAL B O 1
ATOM 6305 N N . ILE B 1 404 ? -20.953 8.719 16.031 1 95 404 ILE B N 1
ATOM 6306 C CA . ILE B 1 404 ? -20.953 7.316 16.422 1 95 404 ILE B CA 1
ATOM 6307 C C . ILE B 1 404 ? -22.375 6.855 16.688 1 95 404 ILE B C 1
ATOM 6309 O O . ILE B 1 404 ? -22.766 5.75 16.297 1 95 404 ILE B O 1
ATOM 6313 N N . SER B 1 405 ? -23.172 7.691 17.297 1 92.69 405 SER B N 1
ATOM 6314 C CA . SER B 1 405 ? -24.547 7.355 17.656 1 92.69 405 SER B CA 1
ATOM 6315 C C . SER B 1 405 ? -25.422 7.246 16.406 1 92.69 405 SER B C 1
ATOM 6317 O O . SER B 1 405 ? -26.375 6.473 16.375 1 92.69 405 SER B O 1
ATOM 6319 N N . SER B 1 406 ? -25.172 7.969 15.43 1 88.19 406 SER B N 1
ATOM 6320 C CA . SER B 1 406 ? -25.969 7.969 14.211 1 88.19 406 SER B CA 1
ATOM 6321 C C . SER B 1 406 ? -25.688 6.727 13.367 1 88.19 406 SER B C 1
ATOM 6323 O O . SER B 1 406 ? -26.5 6.336 12.539 1 88.19 406 SER B O 1
ATOM 6325 N N . ARG B 1 407 ? -24.609 6.074 13.453 1 81.62 407 ARG B N 1
ATOM 6326 C CA . ARG B 1 407 ? -24.266 4.883 12.688 1 81.62 407 ARG B CA 1
ATOM 6327 C C . ARG B 1 407 ? -24.812 3.623 13.344 1 81.62 407 ARG B C 1
ATOM 6329 O O . ARG B 1 407 ? -25.016 2.607 12.672 1 81.62 407 ARG B O 1
ATOM 6336 N N . ARG B 1 408 ? -25.125 3.713 14.562 1 64.44 408 ARG B N 1
ATOM 6337 C CA . ARG B 1 408 ? -25.734 2.564 15.227 1 64.44 408 ARG B CA 1
ATOM 6338 C C . ARG B 1 408 ? -27.219 2.479 14.898 1 64.44 408 ARG B C 1
ATOM 6340 O O . ARG B 1 408 ? -27.781 1.383 14.773 1 64.44 408 ARG B O 1
#

Organism: Methanothrix harundinacea (strain 6Ac) (NCBI:txid1110509)

InterPro domains:
  IPR001296 Glycosyl transferase, family 1 [PF00534] (209-381)
  IPR028098 Glycosyltransferase subfamily 4-like, N-terminal domain [PF13439] (15-196)
  IPR050194 Glycosyltransferase group 1 [PTHR45947] (1-407)

Secondary structure (DSSP, 8-state):
-EEEEE-S-BTTB--SHHHHHHHHHHHHHHHTT-EEEEEEE--SSS-SEEEETTEEEEEE-----HHHHGGGB-HHHHTTTHHHHHHHHHHHHHHHHHHHHHHT---SEEEEEHHHHHHHHHHHHHHH---EEEEES--HHHHBSS--HHHHHHHHHHHHHSSEEEES-HHHHHHHHHTT--GGGEEE----B-TTTS-GGG--HHHHHHHHHHTT--TT-EEEEEES---GGGTHHHHHHHHHHHHHH-TTEEEEEE--STTHHHHHHHHHHTTTSEEEE-SPP-HHHHHHHHHH-SEEEE--SSBSS-HHHHHHHHTT--EEEE-SSSBTHHHHS--TTSSS--EEEE-TT-HHHHHHHHHHHHT-HHHHHHHHHHHHHHHHHHSBHHHHHHHHHHHHHHHHHHH-/-EEEEE-S-BTTB--SHHHHHHHHHHHHHHHTT-EEEEEEE--SSS-SEEEETTEEEEEE-----HHHHGGGB-HHHHTTTHHHHHHHHHHHHHHHHHHHHHHT---SEEEEEHHHHHHHHHHHHHHH---EEEEES--HHHHBSS--HHHHHHHHHHHHHSSEEEES-HHHHHHHHHTT--GGGEEE----B-TTTS-GGG--HHHHHHHHHHTT--TT-EEEEEES---GGGTHHHHHHHHHHHHHH-TTEEEEEE--STTHHHHHHHHHHTTTSEEEE-SPP-HHHHHHHHHH-SEEEE--SSBSS-HHHHHHHHTT--EEEE-SSSBTHHHHS--TTSSS--EEEE-TT-HHHHHHHHHHHHT-HHHHHHHHHHHHHHHHHHSBHHHHHHHHHHHHHHHHHHH-

Sequence (816 aa):
MKIAYYSLEFPPRIFGGLGVYADSISKELASLGQEISVFTMGDGSLKRREKARGISVFRETPAPMRDGWEPFISDRTRAWGEGVDFLFDLLSYNQLAVASLRENGPFDLAVAHDWLGLPGGLAAKRVLGVPLIFHVHSLEVGRETAPNPQIVDLELKGAGLADGVITVSKAMKEQLSGLGVPEDKIEVSYHGVEPEVFSPSATKRRRIEELQERYSLKEEDEVILFVGRLEPVKGVIPLLEAMPKVLQEHPRAKLLVVGKGTLEGRVRSMAEALGGSVKVVTDFLDLESKIHHYALADLCVFPSLYEPFGIVGVEAAAMERPAVVGASGVSGLREIVDDPSAERPTGVHVNPRDPGDIAWGINLVLDDPERRREWGRNGRAKCLRIFNWPRAARETLEIYEKVISSRRMKIAYYSLEFPPRIFGGLGVYADSISKELASLGQEISVFTMGDGSLKRREKARGISVFRETPAPMRDGWEPFISDRTRAWGEGVDFLFDLLSYNQLAVASLRENGPFDLAVAHDWLGLPGGLAAKRVLGVPLIFHVHSLEVGRETAPNPQIVDLELKGAGLADGVITVSKAMKEQLSGLGVPEDKIEVSYHGVEPEVFSPSATKRRRIEELQERYSLKEEDEVILFVGRLEPVKGVIPLLEAMPKVLQEHPRAKLLVVGKGTLEGRVRSMAEALGGSVKVVTDFLDLESKIHHYALADLCVFPSLYEPFGIVGVEAAAMERPAVVGASGVSGLREIVDDPSAERPTGVHVNPRDPGDIAWGINLVLDDPERRREWGRNGRAKCLRIFNWPRAARETLEIYEKVISSRR

Nearest PDB structures (foldseek):
  3c4q-assembly1_A  TM=8.641E-01  e=9.094E-28  Corynebacterium glutamicum
  3c4q-assembly2_B  TM=8.644E-01  e=5.856E-27  Corynebacterium glutamicum
  3c48-assembly1_B  TM=5.156E-01  e=7.205E-28  Corynebacterium glutamicum
  3oka-assembly1_A  TM=7.819E-01  e=4.938E-20  Corynebacterium glutamicum
  7vza-assembly1_A  TM=5.736E-01  e=1.149E-11  Streptomyces kasugaensis